Protein AF-A0A812S2N6-F1 (afdb_monomer_lite)

Sequence (773 aa):
MSAPWDLVIQNAKVFDGTGAAGKVADVAIRDGVIAAIGAQLPEQSAAATADAAGKWLIPGLLDIHTHEDLEVELDAGLPEMVRHGTTSAVVGNCSIGLAFGAQRTPEQDPIVDCFARVENIPKTVLAKAADKATWNNPRDYLAHLDELPLGANIAPFVPHSMLRIEVMGLEASITRDPTRVELDKMVGILDECLQAGYLGLSTDGLPLHFLANQPHVDKRIPTQYASFDEYKTLTDVVRKHDRVWQMTPATDNGALTVKLFMLSSGRLYKKPLKITALAALDSVNNRQNKARALLFANLLNTDLLQGNFRMQALSAPFRIYSEGAVSPLAEANPLLRRLIETELEDVEARRKILAEPEFVDAFRAMWSKGKSGFNLGHLRRKLRLEREFLTRDLNDMEIFRVPVAGWVGQTLQYAYDRYQLWCRQPDSIVEDEEQRVFDALGKNIRDDAEFFLMLLNHYDRDLYWHYVSANRNPEVVKQLLLHPKLLPGFNDSGAHVTNMAFFDGNLRALHIGLNDSEATFSHMLKRLTREPAEFFGLDVGRLDIGAKADLALLNPEALRNYKGEDSIRYIYRDVFDCHQLVNRSDGVVAGVYVAGEQIAPAFADVDMIFHAGDIHDLYVLDELEKIAPVTAARGNGEDGSGGRPVQPEDPRVKYAWLLEIEGLWVGLTHYVPVPERPPNFTMAHWVERFFPERKPDVIVSGDTHREAIATIDGIYCVNPGSPTYPHNYDTQYGTIGFLDLDEGKAEASIFQIVEEGIIPFDWDAIPPWKLRR

pLDDT: mean 88.9, std 10.07, range [44.25, 98.94]

Foldseek 3Di:
DPQQFAEKEAQAQEQFLPLDFTDGWIWTAHQQFTADIGNDDDPSNYPFYHYQHLWHKFFAFEFEFAACLQVCLLPLQLLQLVLQRHAYYEHLAALHHLLQAQLDDPVDGLQLFQFCLQLVAASLSSVLSSVSRPDGHNLVSVVVNVVGPHNHHYAYANRNLVLLCSQQNFVCLQPDEDDPVSLVVSLVRQLVNLVSHHQYYHHEQELLGFTQDPPGRVTHGSRNRYDPVSLLSRLLSCQVSLHEYEYEANPVCVVSRVVSLLQQFCVVVVTGHAYEYEDLLFFPLANVSVVVVVVSLVVCVDPVRVGNYAYAAFLDQQKWKAQQLRTSLLSSDPLSSCLVSDRLPPLVSNLVLLPDPVSLVVQVCVLCFLVDDDDPSVVSRVVSVDPRQDDSDQQQKAWCFAPQPVRHRHTLVVLVVVLVVCLVPVVPDDDPVSNVLSVVLDNPQDDSSNSSSSCCSPCVRRTMMMGRRHDPDNVVSLCQLLPPSYAHHPQHHPRNFRIDARSNRLLSQLLSQVVVHSSSSSSSLSRRAVPVCVSSVHQTRGNDNRGRPWMWMFNSVLSNVDDFVVQWDFAQDPSSNHTGTYGRSPRGTLFTDGSNHTSASPLQPPQEAEAFEAPLDCVSVVVVVVRYHYAYAHYACCCPHPNHDNNDDDPSYDQKDWDQDLNFTEIGHADAQPPADPDCRDNVVVCCVRVVPDRGQEYEYEHQLEFDFDQDPNHTYTYLRDQQQGRNDHGDGAKDKDWDHHNNDIDIFMWTQDSSHTDGDDPPDDDPVNVPD

Organism: Symbiodinium pilosum (NCBI:txid2952)

Radius of gyration: 28.77 Å; chains: 1; bounding box: 92×80×65 Å

Secondary structure (DSSP, 8-state):
---SEEEEEEEEEE--SSSPPPEEEEEEEETTEEEEEESS--GGGEEEEEE-TT-EEEEPEEESSB-HHHHHHH-TT-HHHHTTTEEEEEES-TT--STTTT--BTTB-HHHHHHHHHT---HHHHHHHHHH----SHHHHHHHHHHS--SSEEEEPEEHHHHHHHHH-HHHHHHSPPPHHHHHHHHHHHHHHHHHT--EEEE---TT-B--STT-TTSBPGGGG--HHHHHHHHHHHHHTT-EEEE---TT-HHHHHHHHHTTBHHHHSSPPEEEE---TTBSSBTHHHHHHHHHHHHHTSTTT-BEEEEEE-SS-EEEEEETTB-TTTTTSHHHHHHHSS-TT-HHHHHHHHH-HHHHHHHHHHHHTTTSSSSHHHHHHHTTB---SS---GGG-EEEE-S-GGGTTSBHHHHHHHHHHHHH-GGG---HHHHHHHHHH-S---SHHHHHHHHHHHHGGG-EEEEEEE---HHHHHHHHH-TTEEE----BTT-TTT---TTHHHHHHHHHHHH-HHHHHHHHHHHTHHHHHHHT-S-S---TTSB--EEEE-HHHHHH--TTTTEEEEEETTTTEEEEEE--TTTEEEEEETTEEE-TTSTT-S-EEE-S--SSTHHHHHHHTTS-EEEE--SSTTSGGGPPPPPP-TTEESEEEEEETTEEEEEES----S-BTTTB-HHHHHHHH--SS--SEEE--TT--EEEEEETTEEEEEE--SSSGGGS-SS--EEEEEEEETTEEEEEEEEEETTEEEE--SSS--HHHH--

Structure (mmCIF, N/CA/C/O backbone):
data_AF-A0A812S2N6-F1
#
_entry.id   AF-A0A812S2N6-F1
#
loop_
_atom_site.group_PDB
_atom_site.id
_atom_site.type_symbol
_atom_site.label_atom_id
_atom_site.label_alt_id
_atom_site.label_comp_id
_atom_site.label_asym_id
_atom_site.label_entity_id
_atom_site.label_seq_id
_atom_site.pdbx_PDB_ins_code
_atom_site.Cartn_x
_atom_site.Cartn_y
_atom_site.Cartn_z
_atom_site.occupancy
_atom_site.B_iso_or_equiv
_atom_site.auth_seq_id
_atom_site.auth_comp_id
_atom_site.auth_asym_id
_atom_site.auth_atom_id
_atom_site.pdbx_PDB_model_num
ATOM 1 N N . MET A 1 1 ? -37.735 -0.187 25.305 1.00 44.25 1 MET A N 1
ATOM 2 C CA . MET A 1 1 ? -36.638 0.783 25.510 1.00 44.25 1 MET A CA 1
ATOM 3 C C . MET A 1 1 ? -35.537 0.332 24.575 1.00 44.25 1 MET A C 1
ATOM 5 O O . MET A 1 1 ? -35.305 -0.869 24.552 1.00 44.25 1 MET A O 1
ATOM 9 N N . SER A 1 2 ? -34.972 1.213 23.749 1.00 52.69 2 SER A N 1
ATOM 10 C CA . SER A 1 2 ? -33.803 0.848 22.940 1.00 52.69 2 SER A CA 1
ATOM 11 C C . SER A 1 2 ? -32.658 0.458 23.876 1.00 52.69 2 SER A C 1
ATOM 13 O O . SER A 1 2 ? -32.549 1.021 24.972 1.00 52.69 2 SER A O 1
ATOM 15 N N . ALA A 1 3 ? -31.863 -0.537 23.487 1.00 62.44 3 ALA A N 1
ATOM 16 C CA . ALA A 1 3 ? -30.662 -0.880 24.232 1.00 62.44 3 ALA A CA 1
ATOM 17 C C . ALA A 1 3 ? -29.749 0.362 24.313 1.00 62.44 3 ALA A C 1
ATOM 19 O O . ALA A 1 3 ? -29.687 1.131 23.352 1.00 62.44 3 ALA A O 1
ATOM 20 N N . PRO A 1 4 ? -29.101 0.634 25.457 1.00 83.19 4 PRO A N 1
ATOM 21 C CA . PRO A 1 4 ? -28.222 1.790 25.597 1.00 83.19 4 PRO A CA 1
ATOM 22 C C . PRO A 1 4 ? -26.900 1.676 24.824 1.00 83.19 4 PRO A C 1
ATOM 24 O O . PRO A 1 4 ? -26.204 2.687 24.773 1.00 83.19 4 PRO A O 1
ATOM 27 N N . TRP A 1 5 ? -26.553 0.518 24.255 1.00 86.75 5 TRP A N 1
ATOM 28 C CA . TRP A 1 5 ? -25.385 0.292 23.394 1.00 86.75 5 TRP A CA 1
ATOM 29 C C . TRP A 1 5 ? -25.774 -0.478 22.130 1.00 86.75 5 TRP A C 1
ATOM 31 O O . TRP A 1 5 ? -26.714 -1.274 22.162 1.00 86.75 5 TRP A O 1
ATOM 41 N N . ASP A 1 6 ? -25.024 -0.275 21.050 1.00 79.50 6 ASP A N 1
ATOM 42 C CA . ASP A 1 6 ? -25.245 -0.951 19.767 1.00 79.50 6 ASP A CA 1
ATOM 43 C C . ASP A 1 6 ? -24.581 -2.332 19.769 1.00 79.50 6 ASP A C 1
ATOM 45 O O . ASP A 1 6 ? -25.234 -3.338 19.509 1.00 79.50 6 ASP A O 1
ATOM 49 N N . LEU A 1 7 ? -23.308 -2.390 20.168 1.00 83.00 7 LEU A N 1
ATOM 50 C CA . LEU A 1 7 ? -22.503 -3.611 20.222 1.00 83.00 7 LEU A CA 1
ATOM 51 C C . LEU A 1 7 ? -21.709 -3.670 21.528 1.00 83.00 7 LEU A C 1
ATOM 53 O O . LEU A 1 7 ? -21.161 -2.661 21.975 1.00 83.00 7 LEU A O 1
ATOM 57 N N . VAL A 1 8 ? -21.591 -4.856 22.120 1.00 85.94 8 VAL A N 1
ATOM 58 C CA . VAL A 1 8 ? -20.586 -5.147 23.152 1.00 85.94 8 VAL A CA 1
ATOM 59 C C . VAL A 1 8 ? -19.705 -6.303 22.693 1.00 85.94 8 VAL A C 1
ATOM 61 O O . VAL A 1 8 ? -20.187 -7.415 22.509 1.00 85.94 8 VAL A O 1
ATOM 64 N N . ILE A 1 9 ? -18.404 -6.047 22.557 1.00 87.50 9 ILE A N 1
ATOM 65 C CA . ILE A 1 9 ? -17.387 -7.075 22.303 1.00 87.50 9 ILE A CA 1
ATOM 66 C C . ILE A 1 9 ? -16.898 -7.584 23.656 1.00 87.50 9 ILE A C 1
ATOM 68 O O . ILE A 1 9 ? -16.315 -6.811 24.418 1.00 87.50 9 ILE A O 1
ATOM 72 N N . GLN A 1 10 ? -17.135 -8.855 23.962 1.00 89.25 10 GLN A N 1
ATOM 73 C CA . GLN A 1 10 ? -16.883 -9.454 25.271 1.00 89.25 10 GLN A CA 1
ATOM 74 C C . GLN A 1 10 ? -15.603 -10.290 25.304 1.00 89.25 10 GLN A C 1
ATOM 76 O O . GLN A 1 10 ? -15.174 -10.838 24.293 1.00 89.25 10 GLN A O 1
ATOM 81 N N . ASN A 1 11 ? -15.002 -10.430 26.487 1.00 90.25 11 ASN A N 1
ATOM 82 C CA . ASN A 1 11 ? -13.912 -11.377 26.779 1.00 90.25 11 ASN A CA 1
ATOM 83 C C . ASN A 1 11 ? -12.623 -11.225 25.940 1.00 90.25 11 ASN A C 1
ATOM 85 O O . ASN A 1 11 ? -11.733 -12.081 26.011 1.00 90.25 11 ASN A O 1
ATOM 89 N N . ALA A 1 12 ? -12.472 -10.137 25.185 1.00 92.44 12 ALA A N 1
ATOM 90 C CA . ALA A 1 12 ? -11.266 -9.874 24.414 1.00 92.44 12 ALA A CA 1
ATOM 91 C C . ALA A 1 12 ? -10.097 -9.509 25.333 1.00 92.44 12 ALA A C 1
ATOM 93 O O . ALA A 1 12 ? -10.263 -8.843 26.359 1.00 92.44 12 ALA A O 1
ATOM 94 N N . LYS A 1 13 ? -8.868 -9.844 24.925 1.00 97.88 13 LYS A N 1
ATOM 95 C CA . LYS A 1 13 ? -7.687 -9.164 25.471 1.00 97.88 13 LYS A CA 1
ATOM 96 C C . LYS A 1 13 ? -7.495 -7.846 24.724 1.00 97.88 13 LYS A C 1
ATOM 98 O O . LYS A 1 13 ? -7.042 -7.834 23.583 1.00 97.88 13 LYS A O 1
ATOM 103 N N . VAL A 1 14 ? -7.838 -6.743 25.375 1.00 98.38 14 VAL A N 1
ATOM 104 C CA . VAL A 1 14 ? -7.829 -5.396 24.805 1.00 98.38 14 VAL A CA 1
ATOM 105 C C . VAL A 1 14 ? -6.447 -4.765 24.940 1.00 98.38 14 VAL A C 1
ATOM 107 O O . VAL A 1 14 ? -5.896 -4.680 26.044 1.00 98.38 14 VAL A O 1
ATOM 110 N N . PHE A 1 15 ? -5.909 -4.283 23.824 1.00 98.38 15 PHE A N 1
ATOM 111 C CA . PHE A 1 15 ? -4.757 -3.389 23.773 1.00 98.38 15 PHE A CA 1
ATOM 112 C C . PHE A 1 15 ? -5.242 -2.035 23.266 1.00 98.38 15 PHE A C 1
ATOM 114 O O . PHE A 1 15 ? -5.838 -1.956 22.206 1.00 98.38 15 PHE A O 1
ATOM 121 N N . ASP A 1 16 ? -4.989 -0.957 23.999 1.00 95.25 16 ASP A N 1
ATOM 122 C CA . ASP A 1 16 ? -5.594 0.362 23.745 1.00 95.25 16 ASP A CA 1
ATOM 123 C C . ASP A 1 16 ? -4.768 1.286 22.825 1.00 95.25 16 ASP A C 1
ATOM 125 O O . ASP A 1 16 ? -5.127 2.446 22.611 1.00 95.25 16 ASP A O 1
ATOM 129 N N . GLY A 1 17 ? -3.637 0.799 22.305 1.00 94.38 17 GLY A N 1
ATOM 130 C CA . GLY A 1 17 ? -2.696 1.583 21.496 1.00 94.38 17 GLY A CA 1
ATOM 131 C C . GLY A 1 17 ? -1.749 2.485 22.306 1.00 94.38 17 GLY A C 1
ATOM 132 O O . GLY A 1 17 ? -0.930 3.196 21.727 1.00 94.38 17 GLY A O 1
ATOM 133 N N . THR A 1 18 ? -1.783 2.467 23.645 1.00 95.56 18 THR A N 1
ATOM 134 C CA . THR A 1 18 ? -0.885 3.293 24.489 1.00 95.56 18 THR A CA 1
ATOM 135 C C . THR A 1 18 ? 0.535 2.735 24.615 1.00 95.56 18 THR A C 1
ATOM 137 O O . THR A 1 18 ? 1.451 3.450 25.040 1.00 95.56 18 THR A O 1
ATOM 140 N N . GLY A 1 19 ? 0.728 1.466 24.248 1.00 94.75 19 GLY A N 1
ATOM 141 C CA . GLY A 1 19 ? 1.938 0.687 24.518 1.00 94.75 19 GLY A CA 1
ATOM 142 C C . GLY A 1 19 ? 1.906 -0.071 25.850 1.00 94.75 19 GLY A C 1
ATOM 143 O O . GLY A 1 19 ? 2.884 -0.738 26.184 1.00 94.75 19 GLY A O 1
ATOM 144 N N . ALA A 1 20 ? 0.811 0.013 26.612 1.00 96.06 20 ALA A N 1
ATOM 145 C CA . ALA A 1 20 ? 0.621 -0.764 27.832 1.00 96.06 20 ALA A CA 1
ATOM 146 C C . ALA A 1 20 ? 0.355 -2.256 27.546 1.00 96.06 20 ALA A C 1
ATOM 148 O O . ALA A 1 20 ? 0.017 -2.659 26.431 1.00 96.06 20 ALA A O 1
ATOM 149 N N . ALA A 1 21 ? 0.506 -3.091 28.578 1.00 96.50 21 ALA A N 1
ATOM 150 C CA . ALA A 1 21 ? 0.133 -4.501 28.506 1.00 96.50 21 ALA A CA 1
ATOM 151 C C . ALA A 1 21 ? -1.389 -4.651 28.344 1.00 96.50 21 ALA A C 1
ATOM 153 O O . ALA A 1 21 ? -2.154 -3.937 29.001 1.00 96.50 21 ALA A O 1
ATOM 154 N N . GLY A 1 22 ? -1.810 -5.594 27.499 1.00 96.38 22 GLY A N 1
ATOM 155 C CA . GLY A 1 22 ? -3.225 -5.837 27.235 1.00 96.38 22 GLY A CA 1
ATOM 156 C C . GLY A 1 22 ? -3.962 -6.410 28.448 1.00 96.38 22 GLY A C 1
ATOM 157 O O . GLY A 1 22 ? -3.376 -7.119 29.274 1.00 96.38 22 GLY A O 1
ATOM 158 N N . LYS A 1 23 ? -5.261 -6.124 28.553 1.00 96.94 23 LYS A N 1
ATOM 159 C CA . LYS A 1 23 ? -6.125 -6.561 29.664 1.00 96.94 23 LYS A CA 1
ATOM 160 C C . LYS A 1 23 ? -7.380 -7.222 29.123 1.00 96.94 23 LYS A C 1
ATOM 162 O O . LYS A 1 23 ? -7.918 -6.767 28.126 1.00 96.94 23 LYS A O 1
ATOM 167 N N . VAL A 1 24 ? -7.855 -8.268 29.795 1.00 97.62 24 VAL A N 1
ATOM 168 C CA . VAL A 1 24 ? -9.161 -8.847 29.463 1.00 97.62 24 VAL A CA 1
ATOM 169 C C . VAL A 1 24 ? -10.247 -7.857 29.874 1.00 97.62 24 VAL A C 1
ATOM 171 O O . VAL A 1 24 ? -10.273 -7.436 31.035 1.00 97.62 24 VAL A O 1
ATOM 174 N N . ALA A 1 25 ? -11.072 -7.449 28.917 1.00 96.81 25 ALA A N 1
ATOM 175 C CA . ALA A 1 25 ? -12.160 -6.506 29.119 1.00 96.81 25 ALA A CA 1
ATOM 176 C C . ALA A 1 25 ? -13.189 -6.620 27.989 1.00 96.81 25 ALA A C 1
ATOM 178 O O . ALA A 1 25 ? -12.861 -7.019 26.873 1.00 96.81 25 ALA A O 1
ATOM 179 N N . ASP A 1 26 ? -14.401 -6.183 28.295 1.00 96.06 26 ASP A N 1
ATOM 180 C CA . ASP A 1 26 ? -15.467 -5.941 27.342 1.00 96.06 26 ASP A CA 1
ATOM 181 C C . ASP A 1 26 ? -15.414 -4.483 26.872 1.00 96.06 26 ASP A C 1
ATOM 183 O O . ASP A 1 26 ? -15.082 -3.574 27.650 1.00 96.06 26 ASP A O 1
ATOM 187 N N . VAL A 1 27 ? -15.781 -4.253 25.614 1.00 95.75 27 VAL A N 1
ATOM 188 C CA . VAL A 1 27 ? -15.851 -2.927 24.990 1.00 95.75 27 VAL A CA 1
ATOM 189 C C . VAL A 1 27 ? -17.253 -2.710 24.435 1.00 95.75 27 VAL A C 1
ATOM 191 O O . VAL A 1 27 ? -17.687 -3.439 23.550 1.00 95.75 27 VAL A O 1
ATOM 194 N N . ALA A 1 28 ? -17.954 -1.702 24.952 1.00 95.00 28 ALA A N 1
ATOM 195 C CA . ALA A 1 28 ? -19.258 -1.281 24.454 1.00 95.00 28 ALA A CA 1
ATOM 196 C C . ALA A 1 28 ? -19.119 -0.143 23.446 1.00 95.00 28 ALA A C 1
ATOM 198 O O . ALA A 1 28 ? -18.383 0.819 23.686 1.00 95.00 28 ALA A O 1
ATOM 199 N N . ILE A 1 29 ? -19.895 -0.217 22.375 1.00 91.69 29 ILE A N 1
ATOM 200 C CA . ILE A 1 29 ? -19.962 0.759 21.294 1.00 91.69 29 ILE A CA 1
ATOM 201 C C . ILE A 1 29 ? -21.368 1.358 21.260 1.00 91.69 29 ILE A C 1
ATOM 203 O O . ILE A 1 29 ? -22.360 0.656 21.465 1.00 91.69 29 ILE A O 1
ATOM 207 N N . ARG A 1 30 ? -21.450 2.668 21.029 1.00 93.00 30 ARG A N 1
ATOM 208 C CA . ARG A 1 30 ? -22.705 3.379 20.778 1.00 93.00 30 ARG A CA 1
ATOM 209 C C . ARG A 1 30 ? -22.467 4.520 19.804 1.00 93.00 30 ARG A C 1
ATOM 211 O O . ARG A 1 30 ? -21.537 5.287 20.035 1.00 93.00 30 ARG A O 1
ATOM 218 N N . ASP A 1 31 ? -23.316 4.667 18.796 1.00 88.88 31 ASP A N 1
ATOM 219 C CA . ASP A 1 31 ? -23.262 5.736 17.792 1.00 88.88 31 ASP A CA 1
ATOM 220 C C . ASP A 1 31 ? -21.854 5.847 17.167 1.00 88.88 31 ASP A C 1
ATOM 222 O O . ASP A 1 31 ? -21.273 6.927 17.052 1.00 88.88 31 ASP A O 1
ATOM 226 N N . GLY A 1 32 ? -21.258 4.688 16.876 1.00 87.31 32 GLY A N 1
ATOM 227 C CA . GLY A 1 32 ? -19.920 4.546 16.306 1.00 87.31 32 GLY A CA 1
ATOM 228 C C . GLY A 1 32 ? -18.743 4.995 17.174 1.00 87.31 32 GLY A C 1
ATOM 229 O O . GLY A 1 32 ? -17.618 5.115 16.680 1.00 87.31 32 GLY A O 1
ATOM 230 N N . VAL A 1 33 ? -18.957 5.205 18.476 1.00 96.25 33 VAL A N 1
ATOM 231 C CA . VAL A 1 33 ? -17.897 5.524 19.443 1.00 96.25 33 VAL A CA 1
ATOM 232 C C . VAL A 1 33 ? -17.826 4.516 20.584 1.00 96.25 33 VAL A C 1
ATOM 234 O O . VAL A 1 33 ? -18.805 3.865 20.947 1.00 96.25 33 VAL A O 1
ATOM 237 N N . ILE A 1 34 ? -16.654 4.418 21.208 1.00 96.88 34 ILE A N 1
ATOM 238 C CA . ILE A 1 34 ? -16.429 3.584 22.390 1.00 96.88 34 ILE A CA 1
ATOM 239 C C . ILE A 1 34 ? -17.156 4.206 23.585 1.00 96.88 34 ILE A C 1
ATOM 241 O O . ILE A 1 34 ? -16.750 5.239 24.120 1.00 96.88 34 ILE A O 1
ATOM 245 N N . ALA A 1 35 ? -18.234 3.568 24.028 1.00 96.50 35 ALA A N 1
ATOM 246 C CA . ALA A 1 35 ? -19.100 4.059 25.093 1.00 96.50 35 ALA A CA 1
ATOM 247 C C . ALA A 1 35 ? -18.629 3.632 26.490 1.00 96.50 35 ALA A C 1
ATOM 249 O O . ALA A 1 35 ? -18.763 4.398 27.448 1.00 96.50 35 ALA A O 1
ATOM 250 N N . ALA A 1 36 ? -18.089 2.418 26.626 1.00 96.25 36 ALA A N 1
ATOM 251 C CA . ALA A 1 36 ? -17.578 1.901 27.893 1.00 96.25 36 ALA A CA 1
ATOM 252 C C . ALA A 1 36 ? -16.529 0.804 27.681 1.00 96.25 36 ALA A C 1
ATOM 254 O O . ALA A 1 36 ? -16.573 0.071 26.699 1.00 96.25 36 ALA A O 1
ATOM 255 N N . ILE A 1 37 ? -15.617 0.668 28.645 1.00 96.38 37 ILE A N 1
ATOM 256 C CA . ILE A 1 37 ? -14.673 -0.449 28.743 1.00 96.38 37 ILE A CA 1
ATOM 257 C C . ILE A 1 37 ? -14.709 -0.950 30.185 1.00 96.38 37 ILE A C 1
ATOM 259 O O . ILE A 1 37 ? -14.571 -0.154 31.120 1.00 96.38 37 ILE A O 1
ATOM 263 N N . GLY A 1 38 ? -14.900 -2.250 30.391 1.00 94.38 38 GLY A N 1
ATOM 264 C CA . GLY A 1 38 ? -15.028 -2.826 31.731 1.00 94.38 38 GLY A CA 1
ATOM 265 C C . GLY A 1 38 ? -14.771 -4.325 31.755 1.00 94.38 38 GLY A C 1
ATOM 266 O O . GLY A 1 38 ? -14.746 -4.962 30.721 1.00 94.38 38 GLY A O 1
ATOM 267 N N . ALA A 1 39 ? -14.558 -4.905 32.936 1.00 91.75 39 ALA A N 1
ATOM 268 C CA . ALA A 1 39 ? -14.258 -6.337 33.038 1.00 91.75 39 ALA A CA 1
ATOM 269 C C . ALA A 1 39 ? -15.460 -7.243 32.707 1.00 91.75 39 ALA A C 1
ATOM 271 O O . ALA A 1 39 ? -15.247 -8.374 32.293 1.00 91.75 39 ALA A O 1
ATOM 272 N N . GLN A 1 40 ? -16.681 -6.764 32.969 1.00 90.75 40 GLN A N 1
ATOM 273 C CA . GLN A 1 40 ? -17.951 -7.454 32.722 1.00 90.75 40 GLN A CA 1
ATOM 274 C C . GLN A 1 40 ? -19.035 -6.394 32.495 1.00 90.75 40 GLN A C 1
ATOM 276 O O . GLN A 1 40 ? -19.549 -5.813 33.459 1.00 90.75 40 GLN A O 1
ATOM 281 N N . LEU A 1 41 ? -19.334 -6.077 31.239 1.00 91.62 41 LEU A N 1
ATOM 282 C CA . LEU A 1 41 ? -20.404 -5.146 30.882 1.00 91.62 41 LEU A CA 1
ATOM 283 C C . LEU A 1 41 ? -21.746 -5.901 30.773 1.00 91.62 41 LEU A C 1
ATOM 285 O O . LEU A 1 41 ? -21.760 -7.059 30.364 1.00 91.62 41 LEU A O 1
ATOM 289 N N . PRO A 1 42 ? -22.891 -5.302 31.159 1.00 85.25 42 PRO A N 1
ATOM 290 C CA . PRO A 1 42 ? -24.165 -6.020 31.144 1.00 85.25 42 PRO A CA 1
ATOM 291 C C . PRO A 1 42 ? -24.668 -6.268 29.713 1.00 85.25 42 PRO A C 1
ATOM 293 O O . PRO A 1 42 ? -25.063 -5.323 29.036 1.00 85.25 42 PRO A O 1
ATOM 296 N N . GLU A 1 43 ? -24.742 -7.529 29.288 1.00 70.56 43 GLU A N 1
ATOM 297 C CA . GLU A 1 43 ? -25.213 -7.941 27.948 1.00 70.56 43 GLU A CA 1
ATOM 298 C C . GLU A 1 43 ? -26.593 -7.383 27.591 1.00 70.56 43 GLU A C 1
ATOM 300 O O . GLU A 1 43 ? -26.814 -6.913 26.482 1.00 70.56 43 GLU A O 1
ATOM 305 N N . GLN A 1 44 ? -27.519 -7.329 28.558 1.00 74.31 44 GLN A N 1
ATOM 306 C CA . GLN A 1 44 ? -28.882 -6.825 28.323 1.00 74.31 44 GLN A CA 1
ATOM 307 C C . GLN A 1 44 ? -28.930 -5.319 28.001 1.00 74.31 44 GLN A C 1
ATOM 309 O O . GLN A 1 44 ? -30.002 -4.773 27.739 1.00 74.31 44 GLN A O 1
ATOM 314 N N . SER A 1 45 ? -27.784 -4.637 28.085 1.00 79.69 45 SER A N 1
ATOM 315 C CA . SER A 1 45 ? -27.616 -3.226 27.745 1.00 79.69 45 SER A CA 1
ATOM 316 C C . SER A 1 45 ? -27.178 -3.012 26.288 1.00 79.69 45 SER A C 1
ATOM 318 O O . SER A 1 45 ? -27.052 -1.862 25.881 1.00 79.69 45 SER A O 1
ATOM 320 N N . ALA A 1 46 ? -26.962 -4.068 25.500 1.00 75.69 46 ALA A N 1
ATOM 321 C CA . ALA A 1 46 ? -26.530 -3.981 24.106 1.00 75.69 46 ALA A CA 1
ATOM 322 C C . ALA A 1 46 ? -27.598 -4.502 23.133 1.00 75.69 46 ALA A C 1
ATOM 324 O O . ALA A 1 46 ? -28.391 -5.373 23.491 1.00 75.69 46 ALA A O 1
ATOM 325 N N . ALA A 1 47 ? -27.639 -3.956 21.916 1.00 68.12 47 ALA A N 1
ATOM 326 C CA . ALA A 1 47 ? -28.473 -4.483 20.837 1.00 68.12 47 ALA A CA 1
ATOM 327 C C . ALA A 1 47 ? -27.876 -5.768 20.237 1.00 68.12 47 ALA A C 1
ATOM 329 O O . ALA A 1 47 ? -28.635 -6.662 19.868 1.00 68.12 47 ALA A O 1
ATOM 330 N N . ALA A 1 48 ? -26.543 -5.866 20.203 1.00 69.00 48 ALA A N 1
ATOM 331 C CA . ALA A 1 48 ? -25.783 -7.043 19.799 1.00 69.00 48 ALA A CA 1
ATOM 332 C C . ALA A 1 48 ? -24.601 -7.305 20.747 1.00 69.00 48 ALA A C 1
ATOM 334 O O . ALA A 1 48 ? -24.049 -6.385 21.365 1.00 69.00 48 ALA A O 1
ATOM 335 N N . THR A 1 49 ? -24.185 -8.565 20.838 1.00 73.12 49 THR A N 1
ATOM 336 C CA . THR A 1 49 ? -23.011 -8.999 21.605 1.00 73.12 49 THR A CA 1
ATOM 337 C C . THR A 1 49 ? -22.112 -9.866 20.739 1.00 73.12 49 THR A C 1
ATOM 339 O O . THR A 1 49 ? -22.611 -10.626 19.920 1.00 73.12 49 THR A O 1
ATOM 342 N N . ALA A 1 50 ? -20.798 -9.756 20.925 1.00 74.81 50 ALA A N 1
ATOM 343 C CA . ALA A 1 50 ? -19.823 -10.583 20.223 1.00 74.81 50 ALA A CA 1
ATOM 344 C C . ALA A 1 50 ? -18.812 -11.182 21.203 1.00 74.81 50 ALA A C 1
ATOM 346 O O . ALA A 1 50 ? -18.085 -10.432 21.864 1.00 74.81 50 ALA A O 1
ATOM 347 N N . ASP A 1 51 ? -18.728 -12.512 21.291 1.00 79.19 51 ASP A N 1
ATOM 348 C CA . ASP A 1 51 ? -17.707 -13.170 22.109 1.00 79.19 51 ASP A CA 1
ATOM 349 C C . ASP A 1 51 ? -16.348 -13.181 21.395 1.00 79.19 51 ASP A C 1
ATOM 351 O O . ASP A 1 51 ? -16.135 -13.820 20.365 1.00 79.19 51 ASP A O 1
ATOM 355 N N . ALA A 1 52 ? -15.384 -12.481 21.984 1.00 83.69 52 ALA A N 1
ATOM 356 C CA . ALA A 1 52 ? -14.013 -12.379 21.508 1.00 83.69 52 ALA A CA 1
ATOM 357 C C . ALA A 1 52 ? -13.024 -13.128 22.420 1.00 83.69 52 ALA A C 1
ATOM 359 O O . ALA A 1 52 ? -11.826 -12.812 22.455 1.00 83.69 52 ALA A O 1
ATOM 360 N N . ALA A 1 53 ? -13.495 -14.145 23.150 1.00 84.94 53 ALA A N 1
ATOM 361 C CA . ALA A 1 53 ? -12.646 -15.005 23.962 1.00 84.94 53 ALA A CA 1
ATOM 362 C C . ALA A 1 53 ? -11.451 -15.565 23.163 1.00 84.94 53 ALA A C 1
ATOM 364 O O . ALA A 1 53 ? -11.568 -16.090 22.056 1.00 84.94 53 ALA A O 1
ATOM 365 N N . GLY A 1 54 ? -10.249 -15.437 23.735 1.00 86.38 54 GLY A N 1
ATOM 366 C CA . GLY A 1 54 ? -9.003 -15.886 23.100 1.00 86.38 54 GLY A CA 1
ATOM 367 C C . GLY A 1 54 ? -8.507 -15.006 21.942 1.00 86.38 54 GLY A C 1
ATOM 368 O O . GLY A 1 54 ? -7.423 -15.263 21.414 1.00 86.38 54 GLY A O 1
ATOM 369 N N . LYS A 1 55 ? -9.241 -13.951 21.574 1.00 91.00 55 LYS A N 1
ATOM 370 C CA . LYS A 1 55 ? -8.852 -12.967 20.558 1.00 91.00 55 LYS A CA 1
ATOM 371 C C . LYS A 1 55 ? -8.315 -11.690 21.199 1.00 91.00 55 LYS A C 1
ATOM 373 O O . LYS A 1 55 ? -8.500 -11.424 22.392 1.00 91.00 55 LYS A O 1
ATOM 378 N N . TRP A 1 56 ? -7.586 -10.910 20.409 1.00 97.94 56 TRP A N 1
ATOM 379 C CA . TRP A 1 56 ? -7.022 -9.628 20.821 1.00 97.94 56 TRP A CA 1
ATOM 380 C C . TRP A 1 56 ? -7.759 -8.499 20.119 1.00 97.94 56 TRP A C 1
ATOM 382 O O . TRP A 1 56 ? -7.770 -8.453 18.894 1.00 97.94 56 TRP A O 1
ATOM 392 N N . LEU A 1 57 ? -8.351 -7.591 20.891 1.00 97.88 57 LEU A N 1
ATOM 393 C CA . LEU A 1 57 ? -8.996 -6.396 20.356 1.00 97.88 57 LEU A CA 1
ATOM 394 C C . LEU A 1 57 ? -8.000 -5.239 20.405 1.00 97.88 57 LEU A C 1
ATOM 396 O O . LEU A 1 57 ? -7.451 -4.929 21.467 1.00 97.88 57 LEU A O 1
ATOM 400 N N . ILE A 1 58 ? -7.748 -4.630 19.254 1.00 98.50 58 ILE A N 1
ATOM 401 C CA . ILE A 1 58 ? -6.783 -3.543 19.079 1.00 98.50 58 ILE A CA 1
ATOM 402 C C . ILE A 1 58 ? -7.465 -2.338 18.411 1.00 98.50 58 ILE A C 1
ATOM 404 O O . ILE A 1 58 ? -8.508 -2.526 17.776 1.00 98.50 58 ILE A O 1
ATOM 408 N N . PRO A 1 59 ? -6.907 -1.111 18.498 1.00 98.31 59 PRO A N 1
ATOM 409 C CA . PRO A 1 59 ? -7.337 -0.053 17.600 1.00 98.31 59 PRO A CA 1
ATOM 410 C C . PRO A 1 59 ? -7.033 -0.473 16.164 1.00 98.31 59 PRO A C 1
ATOM 412 O O . PRO A 1 59 ? -6.012 -1.122 15.915 1.00 98.31 59 PRO A O 1
ATOM 415 N N . GLY A 1 60 ? -7.901 -0.083 15.239 1.00 97.38 60 GLY A N 1
ATOM 416 C CA . GLY A 1 60 ? -7.699 -0.328 13.821 1.00 97.38 60 GLY A CA 1
ATOM 417 C C . GLY A 1 60 ? -6.366 0.244 13.333 1.00 97.38 60 GLY A C 1
ATOM 418 O O . GLY A 1 60 ? -5.892 1.281 13.818 1.00 97.38 60 GLY A O 1
ATOM 419 N N . LEU A 1 61 ? -5.714 -0.499 12.439 1.00 97.81 61 LEU A N 1
ATOM 420 C CA . LEU A 1 61 ? -4.364 -0.192 11.976 1.00 97.81 61 LEU A CA 1
ATOM 421 C C . LEU A 1 61 ? -4.406 0.964 10.972 1.00 97.81 61 LEU A C 1
ATOM 423 O O . LEU A 1 61 ? -5.348 1.080 10.187 1.00 97.81 61 LEU A O 1
ATOM 427 N N . LEU A 1 62 ? -3.383 1.818 11.015 1.00 97.06 62 LEU A N 1
ATOM 428 C CA . LEU A 1 62 ? -3.251 2.975 10.136 1.00 97.06 62 LEU A CA 1
ATOM 429 C C . LEU A 1 62 ? -2.146 2.716 9.113 1.00 97.06 62 LEU A C 1
ATOM 431 O O . LEU A 1 62 ? -0.974 2.603 9.482 1.00 97.06 62 LEU A O 1
ATOM 435 N N . ASP A 1 63 ? -2.508 2.675 7.835 1.00 96.25 63 ASP A N 1
ATOM 436 C CA . ASP A 1 63 ? -1.535 2.714 6.750 1.00 96.25 63 ASP A CA 1
ATOM 437 C C . ASP A 1 63 ? -1.237 4.170 6.373 1.00 96.25 63 ASP A C 1
ATOM 439 O O . ASP A 1 63 ? -2.111 4.926 5.951 1.00 96.25 63 ASP A O 1
ATOM 443 N N . ILE A 1 64 ? 0.010 4.590 6.583 1.00 95.94 64 ILE A N 1
ATOM 444 C CA . ILE A 1 64 ? 0.429 5.986 6.417 1.00 95.94 64 ILE A CA 1
ATOM 445 C C . ILE A 1 64 ? 1.002 6.292 5.031 1.00 95.94 64 ILE A C 1
ATOM 447 O O . ILE A 1 64 ? 1.464 7.416 4.815 1.00 95.94 64 ILE A O 1
ATOM 451 N N . HIS A 1 65 ? 1.044 5.308 4.128 1.00 95.06 65 HIS A N 1
ATOM 452 C CA . HIS A 1 65 ? 1.563 5.504 2.782 1.00 95.06 65 HIS A CA 1
ATOM 453 C C . HIS A 1 65 ? 0.945 4.529 1.780 1.00 95.06 65 HIS A C 1
ATOM 455 O O . HIS A 1 65 ? 1.385 3.385 1.669 1.00 95.06 65 HIS A O 1
ATOM 461 N N . THR A 1 66 ? -0.059 5.014 1.057 1.00 94.50 66 THR A N 1
ATOM 462 C CA . THR A 1 66 ? -0.852 4.241 0.096 1.00 94.50 66 THR A CA 1
ATOM 463 C C . THR A 1 66 ? -1.180 5.062 -1.155 1.00 94.50 66 THR A C 1
ATOM 465 O O . THR A 1 66 ? -1.087 6.296 -1.130 1.00 94.50 66 THR A O 1
ATOM 468 N N . HIS A 1 67 ? -1.621 4.389 -2.214 1.00 94.19 67 HIS A N 1
ATOM 469 C CA . HIS A 1 67 ? -2.200 5.000 -3.421 1.00 94.19 67 HIS A CA 1
ATOM 470 C C . HIS A 1 67 ? -3.640 4.526 -3.656 1.00 94.19 67 HIS A C 1
ATOM 472 O O . HIS A 1 67 ? -4.128 4.407 -4.778 1.00 94.19 67 HIS A O 1
ATOM 478 N N . GLU A 1 68 ? -4.339 4.291 -2.551 1.00 93.94 68 GLU A N 1
ATOM 479 C CA . GLU A 1 68 ? -5.705 3.761 -2.503 1.00 93.94 68 GLU A CA 1
ATOM 480 C C . GLU A 1 68 ? -6.733 4.822 -2.911 1.00 93.94 68 GLU A C 1
ATOM 482 O O . GLU A 1 68 ? -7.901 4.509 -3.095 1.00 93.94 68 GLU A O 1
ATOM 487 N N . ASP A 1 69 ? -6.291 6.068 -3.139 1.00 94.50 69 ASP A N 1
ATOM 488 C CA . ASP A 1 69 ? -7.086 7.089 -3.825 1.00 94.50 69 ASP A CA 1
ATOM 489 C C . ASP A 1 69 ? -7.503 6.682 -5.247 1.00 94.50 69 ASP A C 1
ATOM 491 O O . ASP A 1 69 ? -8.457 7.248 -5.762 1.00 94.50 69 ASP A O 1
ATOM 495 N N . LEU A 1 70 ? -6.842 5.699 -5.869 1.00 94.88 70 LEU A N 1
ATOM 496 C CA . LEU A 1 70 ? -7.282 5.125 -7.142 1.00 94.88 70 LEU A CA 1
ATOM 497 C C . LEU A 1 70 ? -8.259 3.959 -6.954 1.00 94.88 70 LEU A C 1
ATOM 499 O O . LEU A 1 70 ? -9.315 3.940 -7.586 1.00 94.88 70 LEU A O 1
ATOM 503 N N . GLU A 1 71 ? -7.904 2.977 -6.117 1.00 92.81 71 GLU A N 1
ATOM 504 C CA . GLU A 1 71 ? -8.723 1.776 -5.914 1.00 92.81 71 GLU A CA 1
ATOM 505 C C . GLU A 1 71 ? -10.067 2.121 -5.279 1.00 92.81 71 GLU A C 1
ATOM 507 O O . GLU A 1 71 ? -11.070 1.586 -5.732 1.00 92.81 71 GLU A O 1
ATOM 512 N N . VAL A 1 72 ? -10.131 3.081 -4.349 1.00 91.56 72 VAL A N 1
ATOM 513 C CA . VAL A 1 72 ? -11.385 3.490 -3.687 1.00 91.56 72 VAL A CA 1
ATOM 514 C C . VAL A 1 72 ? -12.459 3.953 -4.674 1.00 91.56 72 VAL A C 1
ATOM 516 O O . VAL A 1 72 ? -13.651 3.773 -4.435 1.00 91.56 72 VAL A O 1
ATOM 519 N N . GLU A 1 73 ? -12.050 4.512 -5.816 1.00 93.38 73 GLU A N 1
ATOM 520 C CA . GLU A 1 73 ? -12.978 4.911 -6.870 1.00 93.38 73 GLU A CA 1
ATOM 521 C C . GLU A 1 73 ? -13.544 3.696 -7.602 1.00 93.38 73 GLU A C 1
ATOM 523 O O . GLU A 1 73 ? -14.694 3.695 -8.041 1.00 93.38 73 GLU A O 1
ATOM 528 N N . LEU A 1 74 ? -12.746 2.644 -7.763 1.00 89.31 74 LEU A N 1
ATOM 529 C CA . LEU A 1 74 ? -13.118 1.428 -8.477 1.00 89.31 74 LEU A CA 1
ATOM 530 C C . LEU A 1 74 ? -13.873 0.442 -7.576 1.00 89.31 74 LEU A C 1
ATOM 532 O O . LEU A 1 74 ? -14.900 -0.079 -8.011 1.00 89.31 74 LEU A O 1
ATOM 536 N N . ASP A 1 75 ? -13.406 0.276 -6.342 1.00 85.12 75 ASP A N 1
ATOM 537 C CA . ASP A 1 75 ? -13.896 -0.608 -5.290 1.00 85.12 75 ASP A CA 1
ATOM 538 C C . ASP A 1 75 ? -13.748 0.091 -3.920 1.00 85.12 75 ASP A C 1
ATOM 540 O O . ASP A 1 75 ? -12.706 0.042 -3.264 1.00 85.12 75 ASP A O 1
ATOM 544 N N . ALA A 1 76 ? -14.814 0.766 -3.477 1.00 86.12 76 ALA A N 1
ATOM 545 C CA . ALA A 1 76 ? -14.817 1.546 -2.234 1.00 86.12 76 ALA A CA 1
ATOM 546 C C . ALA A 1 76 ? -14.615 0.690 -0.966 1.00 86.12 76 ALA A C 1
ATOM 548 O O . ALA A 1 76 ? -14.324 1.233 0.105 1.00 86.12 76 ALA A O 1
ATOM 549 N N . GLY A 1 77 ? -14.755 -0.637 -1.076 1.00 81.12 77 GLY A N 1
ATOM 550 C CA . GLY A 1 77 ? -14.555 -1.570 0.028 1.00 81.12 77 GLY A CA 1
ATOM 551 C C . GLY A 1 77 ? -13.088 -1.755 0.419 1.00 81.12 77 GLY A C 1
ATOM 552 O O . GLY A 1 77 ? -12.825 -2.135 1.560 1.00 81.12 77 GLY A O 1
ATOM 553 N N . LEU A 1 78 ? -12.140 -1.468 -0.486 1.00 86.19 78 LEU A N 1
ATOM 554 C CA . LEU A 1 78 ? -10.696 -1.678 -0.289 1.00 86.19 78 LEU A CA 1
ATOM 555 C C . LEU A 1 78 ? -10.378 -3.055 0.341 1.00 86.19 78 LEU A C 1
ATOM 557 O O . LEU A 1 78 ? -9.726 -3.127 1.395 1.00 86.19 78 LEU A O 1
ATOM 561 N N . PRO A 1 79 ? -10.867 -4.162 -0.253 1.00 81.56 79 PRO A N 1
ATOM 562 C CA . PRO A 1 79 ? -10.937 -5.466 0.409 1.00 81.56 79 PRO A CA 1
ATOM 563 C C . PRO A 1 79 ? -9.564 -5.990 0.846 1.00 81.56 79 PRO A C 1
ATOM 565 O O . PRO A 1 79 ? -9.426 -6.517 1.953 1.00 81.56 79 PRO A O 1
ATOM 568 N N . GLU A 1 80 ? -8.530 -5.781 0.028 1.00 86.31 80 GLU A N 1
ATOM 569 C CA . GLU A 1 80 ? -7.164 -6.227 0.321 1.00 86.31 80 GLU A CA 1
ATOM 570 C C . GLU A 1 80 ? -6.556 -5.488 1.519 1.00 86.31 80 GLU A C 1
ATOM 572 O O . GLU A 1 80 ? -5.923 -6.095 2.382 1.00 86.31 80 GLU A O 1
ATOM 577 N N . MET A 1 81 ? -6.812 -4.186 1.651 1.00 89.44 81 MET A N 1
ATOM 578 C CA . MET A 1 81 ? -6.376 -3.417 2.815 1.00 89.44 81 MET A CA 1
ATOM 579 C C . MET A 1 81 ? -7.133 -3.837 4.082 1.00 89.44 81 MET A C 1
ATOM 581 O O . MET A 1 81 ? -6.519 -4.101 5.126 1.00 89.44 81 MET A O 1
ATOM 585 N N . VAL A 1 82 ? -8.467 -3.874 4.006 1.00 88.31 82 VAL A N 1
ATOM 586 C CA . VAL A 1 82 ? -9.341 -4.137 5.158 1.00 88.31 82 VAL A CA 1
ATOM 587 C C . VAL A 1 82 ? -9.093 -5.538 5.710 1.00 88.31 82 VAL A C 1
ATOM 589 O O . VAL A 1 82 ? -8.985 -5.702 6.926 1.00 88.31 82 VAL A O 1
ATOM 592 N N . ARG A 1 83 ? -8.874 -6.540 4.849 1.00 88.25 83 ARG A N 1
ATOM 593 C CA . ARG A 1 83 ? -8.528 -7.924 5.233 1.00 88.25 83 ARG A CA 1
ATOM 594 C C . ARG A 1 83 ? -7.378 -8.010 6.240 1.00 88.25 83 ARG A C 1
ATOM 596 O O . ARG A 1 83 ? -7.340 -8.935 7.054 1.00 88.25 83 ARG A O 1
ATOM 603 N N . HIS A 1 84 ? -6.459 -7.045 6.232 1.00 91.81 84 HIS A N 1
ATOM 604 C CA . HIS A 1 84 ? -5.295 -7.014 7.115 1.00 91.81 84 HIS A CA 1
ATOM 605 C C . HIS A 1 84 ? -5.493 -6.227 8.422 1.00 91.81 84 HIS A C 1
ATOM 607 O O . HIS A 1 84 ? -4.533 -6.016 9.167 1.00 91.81 84 HIS A O 1
ATOM 613 N N . GLY A 1 85 ? -6.727 -5.837 8.754 1.00 92.94 85 GLY A N 1
ATOM 614 C CA . GLY A 1 85 ? -7.043 -5.119 9.995 1.00 92.94 85 GLY A CA 1
ATOM 615 C C . GLY A 1 85 ? -6.751 -3.618 9.935 1.00 92.94 85 GLY A C 1
ATOM 616 O O . GLY A 1 85 ? -6.739 -2.950 10.974 1.00 92.94 85 GLY A O 1
ATOM 617 N N . THR A 1 86 ? -6.488 -3.096 8.738 1.00 95.31 86 THR A N 1
ATOM 618 C CA . THR A 1 86 ? -6.331 -1.665 8.482 1.00 95.31 86 THR A CA 1
ATOM 619 C C . THR A 1 86 ? -7.711 -1.025 8.370 1.00 95.31 86 THR A C 1
ATOM 621 O O . THR A 1 86 ? -8.565 -1.506 7.635 1.00 95.31 86 THR A O 1
ATOM 624 N N . THR A 1 87 ? -7.934 0.055 9.117 1.00 96.25 87 THR A N 1
ATOM 625 C CA . THR A 1 87 ? -9.207 0.804 9.135 1.00 96.25 87 THR A CA 1
ATOM 626 C C . THR A 1 87 ? -9.035 2.242 8.662 1.00 96.25 87 THR A C 1
ATOM 628 O O . THR A 1 87 ? -9.982 3.030 8.682 1.00 96.25 87 THR A O 1
ATOM 631 N N . SER A 1 88 ? -7.809 2.653 8.339 1.00 97.06 88 SER A N 1
ATOM 632 C CA . SER A 1 88 ? -7.488 4.018 7.936 1.00 97.06 88 SER A CA 1
ATOM 633 C C . SER A 1 88 ? -6.303 4.036 6.980 1.00 97.06 88 SER A C 1
ATOM 635 O O . SER A 1 88 ? -5.274 3.420 7.266 1.00 97.06 88 SER A O 1
ATOM 637 N N . ALA A 1 89 ? -6.430 4.804 5.903 1.00 96.69 89 ALA A N 1
ATOM 638 C CA . ALA A 1 89 ? -5.414 4.966 4.877 1.00 96.69 89 ALA A CA 1
ATOM 639 C C . ALA A 1 89 ? -5.098 6.440 4.628 1.00 96.69 89 ALA A C 1
ATOM 641 O O . ALA A 1 89 ? -5.981 7.284 4.454 1.00 96.69 89 ALA A O 1
ATOM 642 N N . VAL A 1 90 ? -3.806 6.746 4.588 1.00 98.00 90 VAL A N 1
ATOM 643 C CA . VAL A 1 90 ? -3.293 8.029 4.119 1.00 98.00 90 VAL A CA 1
ATOM 644 C C . VAL A 1 90 ? -2.999 7.916 2.630 1.00 98.00 90 VAL A C 1
ATOM 646 O O . VAL A 1 90 ? -2.173 7.092 2.231 1.00 98.00 90 VAL A O 1
ATOM 649 N N . VAL A 1 91 ? -3.639 8.768 1.831 1.00 97.62 91 VAL A N 1
ATOM 650 C CA . VAL A 1 91 ? -3.608 8.738 0.356 1.00 97.62 91 VAL A CA 1
ATOM 651 C C . VAL A 1 91 ? -3.068 10.050 -0.229 1.00 97.62 91 VAL A C 1
ATOM 653 O O . VAL A 1 91 ? -2.802 11.011 0.505 1.00 97.62 91 VAL A O 1
ATOM 656 N N . GLY A 1 92 ? -2.911 10.129 -1.554 1.00 96.25 92 GLY A N 1
ATOM 657 C CA . GLY A 1 92 ? -2.358 11.317 -2.216 1.00 96.25 92 GLY A CA 1
ATOM 658 C C . GLY A 1 92 ? -0.854 11.474 -1.970 1.00 96.25 92 GLY A C 1
ATOM 659 O O . GLY A 1 92 ? -0.343 12.583 -1.778 1.00 96.25 92 GLY A O 1
ATOM 660 N N . ASN A 1 93 ? -0.152 10.347 -1.877 1.00 95.44 93 ASN A N 1
ATOM 661 C CA . ASN A 1 93 ? 1.275 10.263 -1.601 1.00 95.44 93 ASN A CA 1
ATOM 662 C C . ASN A 1 93 ? 2.123 10.513 -2.861 1.00 95.44 93 ASN A C 1
ATOM 664 O O . ASN A 1 93 ? 1.598 10.832 -3.917 1.00 95.44 93 ASN A O 1
ATOM 668 N N . CYS A 1 94 ? 3.455 10.504 -2.742 1.00 94.00 94 CYS A N 1
ATOM 669 C CA . CYS A 1 94 ? 4.369 10.657 -3.892 1.00 94.00 94 CYS A CA 1
ATOM 670 C C . CYS A 1 94 ? 4.079 11.845 -4.844 1.00 94.00 94 CYS A C 1
ATOM 672 O O . CYS A 1 94 ? 4.467 11.830 -6.009 1.00 94.00 94 CYS A O 1
ATOM 674 N N . SER A 1 95 ? 3.462 12.926 -4.338 1.00 97.31 95 SER A N 1
ATOM 675 C CA . SER A 1 95 ? 3.023 14.119 -5.090 1.00 97.31 95 SER A CA 1
ATOM 676 C C . SER A 1 95 ? 1.872 13.929 -6.078 1.00 97.31 95 SER A C 1
ATOM 678 O O . SER A 1 95 ? 1.553 14.884 -6.793 1.00 97.31 95 SER A O 1
ATOM 680 N N . ILE A 1 96 ? 1.264 12.748 -6.118 1.00 97.31 96 ILE A N 1
ATOM 681 C CA . ILE A 1 96 ? 0.212 12.356 -7.058 1.00 97.31 96 ILE A CA 1
ATOM 682 C C . ILE A 1 96 ? -1.035 11.926 -6.279 1.00 97.31 96 ILE A C 1
ATOM 684 O O . ILE A 1 96 ? -0.946 11.554 -5.115 1.00 97.31 96 ILE A O 1
ATOM 688 N N . GLY A 1 97 ? -2.212 12.088 -6.873 1.00 96.81 97 GLY A N 1
ATOM 689 C CA . GLY A 1 97 ? -3.481 11.800 -6.207 1.00 96.81 97 GLY A CA 1
ATOM 690 C C . GLY A 1 97 ? -4.655 12.463 -6.905 1.00 96.81 97 GLY A C 1
ATOM 691 O O . GLY A 1 97 ? -4.455 13.350 -7.733 1.00 96.81 97 GLY A O 1
ATOM 692 N N . LEU A 1 98 ? -5.879 12.095 -6.537 1.00 97.31 98 LEU A N 1
ATOM 693 C CA . LEU A 1 98 ? -7.075 12.574 -7.235 1.00 97.31 98 LEU A CA 1
ATOM 694 C C . LEU A 1 98 ? -7.672 13.887 -6.702 1.00 97.31 98 LEU A C 1
ATOM 696 O O . LEU A 1 98 ? -8.739 14.290 -7.143 1.00 97.31 98 LEU A O 1
ATOM 700 N N . ALA A 1 99 ? -7.001 14.621 -5.807 1.00 97.62 99 ALA A N 1
ATOM 701 C CA . ALA A 1 99 ? -7.560 15.835 -5.184 1.00 97.62 99 ALA A CA 1
ATOM 702 C C . ALA A 1 99 ? -8.077 16.903 -6.178 1.00 97.62 99 ALA A C 1
ATOM 704 O O . ALA A 1 99 ? -8.921 17.719 -5.825 1.00 97.62 99 ALA A O 1
ATOM 705 N N . PHE A 1 100 ? -7.595 16.914 -7.421 1.00 97.75 100 PHE A N 1
ATOM 706 C CA . PHE A 1 100 ? -7.982 17.884 -8.454 1.00 97.75 100 PHE A CA 1
ATOM 707 C C . PHE A 1 100 ? -8.835 17.274 -9.581 1.00 97.75 100 PHE A C 1
ATOM 709 O O . PHE A 1 100 ? -9.003 17.894 -10.629 1.00 97.75 100 PHE A O 1
ATOM 716 N N . GLY A 1 101 ? -9.373 16.070 -9.373 1.00 97.38 101 GLY A N 1
ATOM 717 C CA . GLY A 1 101 ? -10.089 15.306 -10.392 1.00 97.38 101 GLY A CA 1
ATOM 718 C C . GLY A 1 101 ? -9.143 14.753 -11.457 1.00 97.38 101 GLY A C 1
ATOM 719 O O . GLY A 1 101 ? -7.931 14.684 -11.254 1.00 97.38 101 GLY A O 1
ATOM 720 N N . ALA A 1 102 ? -9.689 14.384 -12.616 1.00 96.44 102 ALA A N 1
ATOM 721 C CA . ALA A 1 102 ? -8.896 13.800 -13.702 1.00 96.44 102 ALA A CA 1
ATOM 722 C C . ALA A 1 102 ? -7.938 14.792 -14.397 1.00 96.44 102 ALA A C 1
ATOM 724 O O . ALA A 1 102 ? -6.976 14.372 -15.033 1.00 96.44 102 ALA A O 1
ATOM 725 N N . GLN A 1 103 ? -8.219 16.102 -14.336 1.00 95.88 103 GLN A N 1
ATOM 726 C CA . GLN A 1 103 ? -7.449 17.177 -14.997 1.00 95.88 103 GLN A CA 1
ATOM 727 C C . GLN A 1 103 ? -7.198 16.973 -16.513 1.00 95.88 103 GLN A C 1
ATOM 729 O O . GLN A 1 103 ? -6.255 17.527 -17.085 1.00 95.88 103 GLN A O 1
ATOM 734 N N . ARG A 1 104 ? -8.048 16.184 -17.182 1.00 95.00 104 ARG A N 1
ATOM 735 C CA . ARG A 1 104 ? -7.899 15.815 -18.596 1.00 95.00 104 ARG A CA 1
ATOM 736 C C . ARG A 1 104 ? -8.100 16.994 -19.542 1.00 95.00 104 ARG A C 1
ATOM 738 O O . ARG A 1 104 ? -9.015 17.803 -19.383 1.00 95.00 104 ARG A O 1
ATOM 745 N N . THR A 1 105 ? -7.294 17.021 -20.599 1.00 90.75 105 THR A N 1
ATOM 746 C CA . THR A 1 105 ? -7.536 17.830 -21.803 1.00 90.75 105 THR A CA 1
ATOM 747 C C . THR A 1 105 ? -7.514 16.910 -23.027 1.00 90.75 105 THR A C 1
ATOM 749 O O . THR A 1 105 ? -7.167 15.737 -22.896 1.00 90.75 105 THR A O 1
ATOM 752 N N . PRO A 1 106 ? -7.874 17.384 -24.234 1.00 87.75 106 PRO A N 1
ATOM 753 C CA . PRO A 1 106 ? -7.770 16.558 -25.439 1.00 87.75 106 PRO A CA 1
ATOM 754 C C . PRO A 1 106 ? -6.353 16.029 -25.731 1.00 87.75 106 PRO A C 1
ATOM 756 O O . PRO A 1 106 ? -6.207 15.079 -26.495 1.00 87.75 106 PRO A O 1
ATOM 759 N N . GLU A 1 107 ? -5.320 16.647 -25.156 1.00 85.69 107 GLU A N 1
ATOM 760 C CA . GLU A 1 107 ? -3.910 16.340 -25.400 1.00 85.69 107 GLU A CA 1
ATOM 761 C C . GLU A 1 107 ? -3.229 15.554 -24.270 1.00 85.69 107 GLU A C 1
ATOM 763 O O . GLU A 1 107 ? -2.151 15.012 -24.506 1.00 85.69 107 GLU A O 1
ATOM 768 N N . GLN A 1 108 ? -3.802 15.508 -23.061 1.00 88.56 108 GLN A N 1
ATOM 769 C CA . GLN A 1 108 ? -3.134 14.940 -21.881 1.00 88.56 108 GLN A CA 1
ATOM 770 C C . GLN A 1 108 ? -4.116 14.312 -20.885 1.00 88.56 108 GLN A C 1
ATOM 772 O O . GLN A 1 108 ? -5.253 14.772 -20.731 1.00 88.56 108 GLN A O 1
ATOM 777 N N . ASP A 1 109 ? -3.631 13.314 -20.149 1.00 95.44 109 ASP A N 1
ATOM 778 C CA . ASP A 1 109 ? -4.360 12.632 -19.081 1.00 95.44 109 ASP A CA 1
ATOM 779 C C . ASP A 1 109 ? -3.461 12.571 -17.839 1.00 95.44 109 ASP A C 1
ATOM 781 O O . ASP A 1 109 ? -2.737 11.593 -17.658 1.00 95.44 109 ASP A O 1
ATOM 785 N N . PRO A 1 110 ? -3.464 13.615 -16.986 1.00 96.25 110 PRO A N 1
ATOM 786 C CA . PRO A 1 110 ? -2.497 13.753 -15.901 1.00 96.25 110 PRO A CA 1
ATOM 787 C C . PRO A 1 110 ? -2.457 12.593 -14.903 1.00 96.25 110 PRO A C 1
ATOM 789 O O . PRO A 1 110 ? -1.390 12.312 -14.350 1.00 96.25 110 PRO A O 1
ATOM 792 N N . ILE A 1 111 ? -3.586 11.907 -14.689 1.00 96.62 111 ILE A N 1
ATOM 793 C CA . ILE A 1 111 ? -3.634 10.707 -13.849 1.00 96.62 111 ILE A CA 1
ATOM 794 C C . ILE A 1 111 ? -2.824 9.593 -14.507 1.00 96.62 111 ILE A C 1
ATOM 796 O O . ILE A 1 111 ? -1.886 9.078 -13.901 1.00 96.62 111 ILE A O 1
ATOM 800 N N . VAL A 1 112 ? -3.099 9.281 -15.774 1.00 95.81 112 VAL A N 1
ATOM 801 C CA . VAL A 1 112 ? -2.335 8.272 -16.524 1.00 95.81 112 VAL A CA 1
ATOM 802 C C . VAL A 1 112 ? -0.866 8.686 -16.674 1.00 95.81 112 VAL A C 1
ATOM 804 O O . VAL A 1 112 ? 0.033 7.876 -16.449 1.00 95.81 112 VAL A O 1
ATOM 807 N N . ASP A 1 113 ? -0.616 9.952 -17.010 1.00 94.81 113 ASP A N 1
ATOM 808 C CA . ASP A 1 113 ? 0.712 10.519 -17.241 1.00 94.81 113 ASP A CA 1
ATOM 809 C C . ASP A 1 113 ? 1.615 10.382 -16.017 1.00 94.81 113 ASP A C 1
ATOM 811 O O . ASP A 1 113 ? 2.786 10.029 -16.167 1.00 94.81 113 ASP A O 1
ATOM 815 N N . CYS A 1 114 ? 1.092 10.665 -14.821 1.00 95.50 114 CYS A N 1
ATOM 816 C CA . CYS A 1 114 ? 1.887 10.669 -13.599 1.00 95.50 114 CYS A CA 1
ATOM 817 C C . CYS A 1 114 ? 1.918 9.311 -12.893 1.00 95.50 114 CYS A C 1
ATOM 819 O O . CYS A 1 114 ? 2.961 8.969 -12.353 1.00 95.50 114 CYS A O 1
ATOM 821 N N . PHE A 1 115 ? 0.831 8.533 -12.874 1.00 94.44 115 PHE A N 1
ATOM 822 C CA . PHE A 1 115 ? 0.797 7.285 -12.101 1.00 94.44 115 PHE A CA 1
ATOM 823 C C . PHE A 1 115 ? 1.437 6.098 -12.825 1.00 94.44 115 PHE A C 1
ATOM 825 O O . PHE A 1 115 ? 2.116 5.302 -12.181 1.00 94.44 115 PHE A O 1
ATOM 832 N N . ALA A 1 116 ? 1.270 5.965 -14.147 1.00 92.38 116 ALA A N 1
ATOM 833 C CA . ALA A 1 116 ? 1.521 4.683 -14.816 1.00 92.38 116 ALA A CA 1
ATOM 834 C C . ALA A 1 116 ? 2.967 4.184 -14.719 1.00 92.38 116 ALA A C 1
ATOM 836 O O . ALA A 1 116 ? 3.184 2.984 -14.735 1.00 92.38 116 ALA A O 1
ATOM 837 N N . ARG A 1 117 ? 3.960 5.074 -14.602 1.00 90.62 117 ARG A N 1
ATOM 838 C CA . ARG A 1 117 ? 5.375 4.688 -14.416 1.00 90.62 117 ARG A CA 1
ATOM 839 C C . ARG A 1 117 ? 5.893 4.901 -13.002 1.00 90.62 117 ARG A C 1
ATOM 841 O O . ARG A 1 117 ? 6.882 4.279 -12.631 1.00 90.62 117 ARG A O 1
ATOM 848 N N . VAL A 1 118 ? 5.254 5.780 -12.233 1.00 89.81 118 VAL A N 1
ATOM 849 C CA . VAL A 1 118 ? 5.603 6.002 -10.826 1.00 89.81 118 VAL A CA 1
ATOM 850 C C . VAL A 1 118 ? 5.171 4.793 -10.009 1.00 89.81 118 VAL A C 1
ATOM 852 O O . VAL A 1 118 ? 6.013 4.141 -9.404 1.00 89.81 118 VAL A O 1
ATOM 855 N N . GLU A 1 119 ? 3.896 4.429 -10.128 1.00 88.44 119 GLU A N 1
ATOM 856 C CA . GLU A 1 119 ? 3.296 3.302 -9.414 1.00 88.44 119 GLU A CA 1
ATOM 857 C C . GLU A 1 119 ? 3.250 2.020 -10.261 1.00 88.44 119 GLU A C 1
ATOM 859 O O . GLU A 1 119 ? 2.882 0.950 -9.790 1.00 88.44 119 GLU A O 1
ATOM 864 N N . ASN A 1 120 ? 3.695 2.079 -11.519 1.00 86.75 120 ASN A N 1
ATOM 865 C CA . ASN A 1 120 ? 3.698 0.936 -12.439 1.00 86.75 120 ASN A CA 1
ATOM 866 C C . ASN A 1 120 ? 2.310 0.274 -12.602 1.00 86.75 120 ASN A C 1
ATOM 868 O O . ASN A 1 120 ? 2.201 -0.943 -12.740 1.00 86.75 120 ASN A O 1
ATOM 872 N N . ILE A 1 121 ? 1.249 1.088 -12.561 1.00 88.88 121 ILE A N 1
ATOM 873 C CA . ILE A 1 121 ? -0.142 0.660 -12.752 1.00 88.88 121 ILE A CA 1
ATOM 874 C C . ILE A 1 121 ? -0.459 0.643 -14.253 1.00 88.88 121 ILE A C 1
ATOM 876 O O . ILE A 1 121 ? -0.147 1.619 -14.947 1.00 88.88 121 ILE A O 1
ATOM 880 N N . PRO A 1 122 ? -1.131 -0.403 -14.774 1.00 89.06 122 PRO A N 1
ATOM 881 C CA . PRO A 1 122 ? -1.589 -0.417 -16.158 1.00 89.06 122 PRO A CA 1
ATOM 882 C C . PRO A 1 122 ? -2.417 0.827 -16.505 1.00 89.06 122 PRO A C 1
ATOM 884 O O . PRO A 1 122 ? -3.338 1.210 -15.778 1.00 89.06 122 PRO A O 1
ATOM 887 N N . LYS A 1 123 ? -2.135 1.439 -17.663 1.00 92.12 123 LYS A N 1
ATOM 888 C CA . LYS A 1 123 ? -2.840 2.650 -18.123 1.00 92.12 123 LYS A CA 1
ATOM 889 C C . LYS A 1 123 ? -4.355 2.445 -18.212 1.00 92.12 123 LYS A C 1
ATOM 891 O O . LYS A 1 123 ? -5.106 3.386 -17.986 1.00 92.12 123 LYS A O 1
ATOM 896 N N . THR A 1 124 ? -4.806 1.225 -18.503 1.00 91.94 124 THR A N 1
ATOM 897 C CA . THR A 1 124 ? -6.227 0.851 -18.550 1.00 91.94 124 THR A CA 1
ATOM 898 C C . THR A 1 124 ? -6.915 0.993 -17.193 1.00 91.94 124 THR A C 1
ATOM 900 O O . THR A 1 124 ? -8.011 1.543 -17.127 1.00 91.94 124 THR A O 1
ATOM 903 N N . VAL A 1 125 ? -6.264 0.572 -16.106 1.00 92.50 125 VAL A N 1
ATOM 904 C CA . VAL A 1 125 ? -6.775 0.721 -14.733 1.00 92.50 125 VAL A CA 1
ATOM 905 C C . VAL A 1 125 ? -6.832 2.199 -14.350 1.00 92.50 125 VAL A C 1
ATOM 907 O O . VAL A 1 125 ? -7.851 2.680 -13.859 1.00 92.50 125 VAL A O 1
ATOM 910 N N . LEU A 1 126 ? -5.771 2.949 -14.658 1.00 95.31 126 LEU A N 1
ATOM 911 C CA . LEU A 1 126 ? -5.714 4.390 -14.397 1.00 95.31 126 LEU A CA 1
ATOM 912 C C . LEU A 1 126 ? -6.781 5.166 -15.166 1.00 95.31 126 LEU A C 1
ATOM 914 O O . LEU A 1 126 ? -7.393 6.076 -14.613 1.00 95.31 126 LEU A O 1
ATOM 918 N N . ALA A 1 127 ? -7.039 4.791 -16.420 1.00 95.38 127 ALA A N 1
ATOM 919 C CA . ALA A 1 127 ? -8.086 5.403 -17.223 1.00 95.38 127 ALA A CA 1
ATOM 920 C C . ALA A 1 127 ? -9.475 5.182 -16.605 1.00 95.38 127 ALA A C 1
ATOM 922 O O . ALA A 1 127 ? -10.238 6.144 -16.533 1.00 95.38 127 ALA A O 1
ATOM 923 N N . LYS A 1 128 ? -9.766 3.972 -16.095 1.00 95.00 128 LYS A N 1
ATOM 924 C CA . LYS A 1 128 ? -11.018 3.667 -15.376 1.00 95.00 128 LYS A CA 1
ATOM 925 C C . LYS A 1 128 ? -11.180 4.528 -14.120 1.00 95.00 128 LYS A C 1
ATOM 927 O O . LYS A 1 128 ? -12.264 5.052 -13.880 1.00 95.00 128 LYS A O 1
ATOM 932 N N . ALA A 1 129 ? -10.119 4.691 -13.325 1.00 94.88 129 ALA A N 1
ATOM 933 C CA . ALA A 1 129 ? -10.160 5.541 -12.132 1.00 94.88 129 ALA A CA 1
ATOM 934 C C . ALA A 1 129 ? -10.367 7.020 -12.510 1.00 94.88 129 ALA A C 1
ATOM 936 O O . ALA A 1 129 ? -11.232 7.701 -11.963 1.00 94.88 129 ALA A O 1
ATOM 937 N N . ALA A 1 130 ? -9.642 7.503 -13.521 1.00 96.56 130 ALA A N 1
ATOM 938 C CA . ALA A 1 130 ? -9.783 8.864 -14.030 1.00 96.56 130 ALA A CA 1
ATOM 939 C C . ALA A 1 130 ? -11.167 9.138 -14.656 1.00 96.56 130 ALA A C 1
ATOM 941 O O . ALA A 1 130 ? -11.649 10.265 -14.573 1.00 96.56 130 ALA A O 1
ATOM 942 N N . ASP A 1 131 ? -11.840 8.135 -15.233 1.00 95.81 131 ASP A N 1
ATOM 943 C CA . ASP A 1 131 ? -13.226 8.261 -15.715 1.00 95.81 131 ASP A CA 1
ATOM 944 C C . ASP A 1 131 ? -14.221 8.543 -14.573 1.00 95.81 131 ASP A C 1
ATOM 946 O O . ASP A 1 131 ? -15.218 9.236 -14.787 1.00 95.81 131 ASP A O 1
ATOM 950 N N . LYS A 1 132 ? -13.949 8.042 -13.359 1.00 95.25 132 LYS A N 1
ATOM 951 C CA . LYS A 1 132 ? -14.783 8.276 -12.167 1.00 95.25 132 LYS A CA 1
ATOM 952 C C . LYS A 1 132 ? -14.466 9.591 -11.446 1.00 95.25 132 LYS A C 1
ATOM 954 O O . LYS A 1 132 ? -15.327 10.123 -10.744 1.00 95.25 132 LYS A O 1
ATOM 959 N N . ALA A 1 133 ? -13.285 10.165 -11.677 1.00 96.25 133 ALA A N 1
ATOM 960 C CA . ALA A 1 133 ? -12.822 11.404 -11.052 1.00 96.25 133 ALA A CA 1
ATOM 961 C C . ALA A 1 133 ? -13.499 12.670 -11.628 1.00 96.25 133 ALA A C 1
ATOM 963 O O . ALA A 1 133 ? -12.881 13.471 -12.337 1.00 96.25 133 ALA A O 1
ATOM 964 N N . THR A 1 134 ? -14.793 12.845 -11.334 1.00 95.00 134 THR A N 1
ATOM 965 C CA . THR A 1 134 ? -15.679 13.859 -11.949 1.00 95.00 134 THR A CA 1
ATOM 966 C C . THR A 1 134 ? -15.676 15.240 -11.277 1.00 95.00 134 THR A C 1
ATOM 968 O O . THR A 1 134 ? -16.242 16.196 -11.818 1.00 95.00 134 THR A O 1
ATOM 971 N N . TRP A 1 135 ? -15.044 15.381 -10.113 1.00 96.56 135 TRP A N 1
ATOM 972 C CA . TRP A 1 135 ? -14.920 16.659 -9.410 1.00 96.56 135 TRP A CA 1
ATOM 973 C C . TRP A 1 135 ? -13.836 17.552 -10.027 1.00 96.56 135 TRP A C 1
ATOM 975 O O . TRP A 1 135 ? -12.973 17.103 -10.773 1.00 96.56 135 TRP A O 1
ATOM 985 N N . ASN A 1 136 ? -13.877 18.848 -9.703 1.00 93.06 136 ASN A N 1
ATOM 986 C CA . ASN A 1 136 ? -12.972 19.847 -10.291 1.00 93.06 136 ASN A CA 1
ATOM 987 C C . ASN A 1 136 ? -12.133 20.602 -9.255 1.00 93.06 136 ASN A C 1
ATOM 989 O O . ASN A 1 136 ? -11.373 21.499 -9.611 1.00 93.06 136 ASN A O 1
ATOM 993 N N . ASN A 1 137 ? -12.305 20.320 -7.961 1.00 95.81 137 ASN A N 1
ATOM 994 C CA . ASN A 1 137 ? -11.513 20.960 -6.920 1.00 95.81 137 ASN A CA 1
ATOM 995 C C . ASN A 1 137 ? -11.360 20.069 -5.672 1.00 95.81 137 ASN A C 1
ATOM 997 O O . ASN A 1 137 ? -12.178 19.174 -5.450 1.00 95.81 137 ASN A O 1
ATOM 1001 N N . PRO A 1 138 ? -10.366 20.364 -4.814 1.00 97.88 138 PRO A N 1
ATOM 1002 C CA . PRO A 1 138 ? -10.079 19.571 -3.618 1.00 97.88 138 PRO A CA 1
ATOM 1003 C C . PRO A 1 138 ? -11.200 19.468 -2.588 1.00 97.88 138 PRO A C 1
ATOM 1005 O O . PRO A 1 138 ? -11.228 18.499 -1.832 1.00 97.88 138 PRO A O 1
ATOM 1008 N N . ARG A 1 139 ? -12.106 20.447 -2.497 1.00 97.19 139 ARG A N 1
ATOM 1009 C CA . ARG A 1 139 ? -13.216 20.371 -1.539 1.00 97.19 139 ARG A CA 1
ATOM 1010 C C . ARG A 1 139 ? -14.285 19.398 -2.019 1.00 97.19 139 ARG A C 1
ATOM 1012 O O . ARG A 1 139 ? -14.782 18.623 -1.211 1.00 97.19 139 ARG A O 1
ATOM 1019 N N . ASP A 1 140 ? -14.584 19.424 -3.312 1.00 97.69 140 ASP A N 1
ATOM 1020 C CA . ASP A 1 140 ? -15.535 18.497 -3.923 1.00 97.69 140 ASP A CA 1
ATOM 1021 C C . ASP A 1 140 ? -15.021 17.052 -3.851 1.00 97.69 140 ASP A C 1
ATOM 1023 O O . ASP A 1 140 ? -15.825 16.152 -3.654 1.00 97.69 140 ASP A O 1
ATOM 1027 N N . TYR A 1 141 ? -13.699 16.825 -3.902 1.00 98.25 141 TYR A N 1
ATOM 1028 C CA . TYR A 1 141 ? -13.129 15.493 -3.654 1.00 98.25 141 TYR A CA 1
ATOM 1029 C C . TYR A 1 141 ? -13.459 14.965 -2.250 1.00 98.25 141 TYR A C 1
ATOM 1031 O O . TYR A 1 141 ? -13.873 13.823 -2.101 1.00 98.25 141 TYR A O 1
ATOM 1039 N N . LEU A 1 142 ? -13.310 15.797 -1.210 1.00 97.56 142 LEU A N 1
ATOM 1040 C CA . LEU A 1 142 ? -13.658 15.381 0.154 1.00 97.56 142 LEU A CA 1
ATOM 1041 C C . LEU A 1 142 ? -15.157 15.086 0.286 1.00 97.56 142 LEU A C 1
ATOM 1043 O O . LEU A 1 142 ? -15.522 14.106 0.921 1.00 97.56 142 LEU A O 1
ATOM 1047 N N . ALA A 1 143 ? -16.008 15.902 -0.344 1.00 96.25 143 ALA A N 1
ATOM 1048 C CA . ALA A 1 143 ? -17.451 15.669 -0.354 1.00 96.25 143 ALA A CA 1
ATOM 1049 C C . ALA A 1 143 ? -17.827 14.377 -1.100 1.00 96.25 143 ALA A C 1
ATOM 1051 O O . ALA A 1 143 ? -18.709 13.659 -0.651 1.00 96.25 143 ALA A O 1
ATOM 1052 N N . HIS A 1 144 ? -17.137 14.061 -2.200 1.00 96.00 144 HIS A N 1
ATOM 1053 C CA . HIS A 1 144 ? -17.300 12.800 -2.927 1.00 96.00 144 HIS A CA 1
ATOM 1054 C C . HIS A 1 144 ? -16.940 11.591 -2.056 1.00 96.00 144 HIS A C 1
ATOM 1056 O O . HIS A 1 144 ? -17.712 10.642 -1.983 1.00 96.00 144 HIS A O 1
ATOM 1062 N N . LEU A 1 145 ? -15.821 11.646 -1.323 1.00 92.94 145 LEU A N 1
ATOM 1063 C CA . LEU A 1 145 ? -15.448 10.576 -0.389 1.00 92.94 145 LEU A CA 1
ATOM 1064 C C . LEU A 1 145 ? -16.501 10.362 0.713 1.00 92.94 145 LEU A C 1
ATOM 1066 O O . LEU A 1 145 ? -16.735 9.220 1.098 1.00 92.94 145 LEU A O 1
ATOM 1070 N N . ASP A 1 146 ? -17.159 11.428 1.188 1.00 89.25 146 ASP A N 1
ATOM 1071 C CA . ASP A 1 146 ? -18.246 11.340 2.179 1.00 89.25 146 ASP A CA 1
ATOM 1072 C C . ASP A 1 146 ? -19.515 10.640 1.631 1.00 89.25 146 ASP A C 1
ATOM 1074 O O . ASP A 1 146 ? -20.369 10.219 2.414 1.00 89.25 146 ASP A O 1
ATOM 1078 N N . GLU A 1 147 ? -19.664 10.515 0.305 1.00 88.50 147 GLU A N 1
ATOM 1079 C CA . GLU A 1 147 ? -20.797 9.843 -0.353 1.00 88.50 147 GLU A CA 1
ATOM 1080 C C . GLU A 1 147 ? -20.545 8.347 -0.619 1.00 88.50 147 GLU A C 1
ATOM 1082 O O . GLU A 1 147 ? -21.494 7.600 -0.878 1.00 88.50 147 GLU A O 1
ATOM 1087 N N . LEU A 1 148 ? -19.288 7.893 -0.551 1.00 81.69 148 LEU A N 1
ATOM 1088 C CA . LEU A 1 148 ? -18.917 6.506 -0.824 1.00 81.69 148 LEU A CA 1
ATOM 1089 C C . LEU A 1 148 ? -19.136 5.594 0.400 1.00 81.69 148 LEU A C 1
ATOM 1091 O O . LEU A 1 148 ? -18.888 6.002 1.537 1.00 81.69 148 LEU A O 1
ATOM 1095 N N . PRO A 1 149 ? -19.527 4.320 0.195 1.00 77.06 149 PRO A N 1
ATOM 1096 C CA . PRO A 1 149 ? -19.575 3.315 1.256 1.00 77.06 149 PRO A CA 1
ATOM 1097 C C . PRO A 1 149 ? -18.160 2.798 1.564 1.00 77.06 149 PRO A C 1
ATOM 1099 O O . PRO A 1 149 ? -17.793 1.684 1.198 1.00 77.06 149 PRO A O 1
ATOM 1102 N N . LEU A 1 150 ? -17.340 3.644 2.186 1.00 83.12 150 LEU A N 1
ATOM 1103 C CA . LEU A 1 150 ? -15.922 3.372 2.410 1.00 83.12 150 LEU A CA 1
ATOM 1104 C C . LEU A 1 150 ? -15.694 2.188 3.365 1.00 83.12 150 LEU A C 1
ATOM 1106 O O . LEU A 1 150 ? -16.173 2.194 4.499 1.00 83.12 150 LEU A O 1
ATOM 1110 N N . GLY A 1 151 ? -14.870 1.222 2.948 1.00 83.31 151 GLY A N 1
ATOM 1111 C CA . GLY A 1 151 ? -14.407 0.124 3.809 1.00 83.31 151 GLY A CA 1
ATOM 1112 C C . GLY A 1 151 ? -13.347 0.540 4.839 1.00 83.31 151 GLY A C 1
ATOM 1113 O O . GLY A 1 151 ? -13.149 -0.142 5.844 1.00 83.31 151 GLY A O 1
ATOM 1114 N N . ALA A 1 152 ? -12.681 1.679 4.623 1.00 90.50 152 ALA A N 1
ATOM 1115 C CA . ALA A 1 152 ? -11.703 2.268 5.535 1.00 90.50 152 ALA A CA 1
ATOM 1116 C C . ALA A 1 152 ? -11.780 3.803 5.515 1.00 90.50 152 ALA A C 1
ATOM 1118 O O . ALA A 1 152 ? -12.163 4.412 4.520 1.00 90.50 152 ALA A O 1
ATOM 1119 N N . ASN A 1 153 ? -11.358 4.456 6.600 1.00 95.62 153 ASN A N 1
ATOM 1120 C CA . ASN A 1 153 ? -11.239 5.914 6.627 1.00 95.62 153 ASN A CA 1
ATOM 1121 C C . ASN A 1 153 ? -10.165 6.382 5.624 1.00 95.62 153 ASN A C 1
ATOM 1123 O O . ASN A 1 153 ? -9.043 5.872 5.647 1.00 95.62 153 ASN A O 1
ATOM 1127 N N . ILE A 1 154 ? -10.455 7.412 4.825 1.00 97.25 154 ILE A N 1
ATOM 1128 C CA . ILE A 1 154 ? -9.516 7.972 3.840 1.00 97.25 154 ILE A CA 1
ATOM 1129 C C . ILE A 1 154 ? -9.051 9.363 4.272 1.00 97.25 154 ILE A C 1
ATOM 1131 O O . ILE A 1 154 ? -9.857 10.244 4.567 1.00 97.25 154 ILE A O 1
ATOM 1135 N N . ALA A 1 155 ? -7.733 9.577 4.306 1.00 97.81 155 ALA A N 1
ATOM 1136 C CA . ALA A 1 155 ? -7.131 10.840 4.722 1.00 97.81 155 ALA A CA 1
ATOM 1137 C C . ALA A 1 155 ? -6.125 11.362 3.675 1.00 97.81 155 ALA A C 1
ATOM 1139 O O . ALA A 1 155 ? -4.969 10.928 3.653 1.00 97.81 155 ALA A O 1
ATOM 1140 N N . PRO A 1 156 ? -6.528 12.302 2.802 1.00 98.19 156 PRO A N 1
ATOM 1141 C CA . PRO A 1 156 ? -5.695 12.722 1.683 1.00 98.19 156 PRO A CA 1
ATOM 1142 C C . PRO A 1 156 ? -4.675 13.813 2.034 1.00 98.19 156 PRO A C 1
ATOM 1144 O O . PRO A 1 156 ? -4.931 14.765 2.786 1.00 98.19 156 PRO A O 1
ATOM 1147 N N . PHE A 1 157 ? -3.508 13.715 1.401 1.00 98.75 157 PHE A N 1
ATOM 1148 C CA . PHE A 1 157 ? -2.581 14.825 1.193 1.00 98.75 157 PHE A CA 1
ATOM 1149 C C . PHE A 1 157 ? -2.967 15.663 -0.029 1.00 98.75 157 PHE A C 1
ATOM 1151 O O . PHE A 1 157 ? -3.657 15.187 -0.923 1.00 98.75 157 PHE A O 1
ATOM 1158 N N . VAL A 1 158 ? -2.497 16.916 -0.091 1.00 98.81 158 VAL A N 1
ATOM 1159 C CA . VAL A 1 158 ? -2.504 17.681 -1.346 1.00 98.81 158 VAL A CA 1
ATOM 1160 C C . VAL A 1 158 ? -1.323 17.205 -2.207 1.00 98.81 158 VAL A C 1
ATOM 1162 O O . VAL A 1 158 ? -0.173 17.374 -1.782 1.00 98.81 158 VAL A O 1
ATOM 1165 N N . PRO A 1 159 ? -1.566 16.638 -3.402 1.00 98.44 159 PRO A N 1
ATOM 1166 C CA . PRO A 1 159 ? -0.511 16.156 -4.287 1.00 98.44 159 PRO A CA 1
ATOM 1167 C C . PRO A 1 159 ? 0.141 17.307 -5.065 1.00 98.44 159 PRO A C 1
ATOM 1169 O O . PRO A 1 159 ? -0.501 17.987 -5.868 1.00 98.44 159 PRO A O 1
ATOM 1172 N N . HIS A 1 160 ? 1.432 17.559 -4.824 1.00 98.75 160 HIS A N 1
ATOM 1173 C CA . HIS A 1 160 ? 2.119 18.728 -5.385 1.00 98.75 160 HIS A CA 1
ATOM 1174 C C . HIS A 1 160 ? 2.232 18.726 -6.918 1.00 98.75 160 HIS A C 1
ATOM 1176 O O . HIS A 1 160 ? 2.159 19.797 -7.524 1.00 98.75 160 HIS A O 1
ATOM 1182 N N . SER A 1 161 ? 2.385 17.564 -7.564 1.00 98.62 161 SER A N 1
ATOM 1183 C CA . SER A 1 161 ? 2.436 17.510 -9.031 1.00 98.62 161 SER A CA 1
ATOM 1184 C C . SER A 1 161 ? 1.105 17.945 -9.637 1.00 98.62 161 SER A C 1
ATOM 1186 O O . SER A 1 161 ? 1.094 18.790 -10.532 1.00 98.62 161 SER A O 1
ATOM 1188 N N . MET A 1 162 ? -0.008 17.470 -9.074 1.00 98.50 162 MET A N 1
ATOM 1189 C CA . MET A 1 162 ? -1.355 17.831 -9.529 1.00 98.50 162 MET A CA 1
ATOM 1190 C C . MET A 1 162 ? -1.700 19.292 -9.219 1.00 98.50 162 MET A C 1
ATOM 1192 O O . MET A 1 162 ? -2.331 19.962 -10.032 1.00 98.50 162 MET A O 1
ATOM 1196 N N . LEU A 1 163 ? -1.205 19.839 -8.099 1.00 98.75 163 LEU A N 1
ATOM 1197 C CA . LEU A 1 163 ? -1.320 21.270 -7.787 1.00 98.75 163 LEU A CA 1
ATOM 1198 C C . LEU A 1 163 ? -0.585 22.147 -8.817 1.00 98.75 163 LEU A C 1
ATOM 1200 O O . LEU A 1 163 ? -1.104 23.189 -9.225 1.00 98.75 163 LEU A O 1
ATOM 1204 N N . ARG A 1 164 ? 0.614 21.739 -9.259 1.00 98.69 164 ARG A N 1
ATOM 1205 C CA . ARG A 1 164 ? 1.323 22.441 -10.342 1.00 98.69 164 ARG A CA 1
ATOM 1206 C C . ARG A 1 164 ? 0.542 22.356 -11.650 1.00 98.69 164 ARG A C 1
ATOM 1208 O O . ARG A 1 164 ? 0.403 23.376 -12.319 1.00 98.69 164 ARG A O 1
ATOM 1215 N N . ILE A 1 165 ? 0.014 21.182 -12.000 1.00 98.25 165 ILE A N 1
ATOM 1216 C CA . ILE A 1 165 ? -0.797 20.985 -13.212 1.00 98.25 165 ILE A CA 1
ATOM 1217 C C . ILE A 1 165 ? -2.063 21.850 -13.171 1.00 98.25 165 ILE A C 1
ATOM 1219 O O . ILE A 1 165 ? -2.354 22.530 -14.150 1.00 98.25 165 ILE A O 1
ATOM 1223 N N . GLU A 1 166 ? -2.742 21.926 -12.026 1.00 98.12 166 GLU A N 1
ATOM 1224 C CA . GLU A 1 166 ? -3.952 22.739 -11.834 1.00 98.12 166 GLU A CA 1
ATOM 1225 C C . GLU A 1 166 ? -3.710 24.228 -12.124 1.00 98.12 166 GLU A C 1
ATOM 1227 O O . GLU A 1 166 ? -4.557 24.953 -12.652 1.00 98.12 166 GLU A O 1
ATOM 1232 N N . VAL A 1 167 ? -2.534 24.727 -11.747 1.00 98.44 167 VAL A N 1
ATOM 1233 C CA . VAL A 1 167 ? -2.220 26.152 -11.855 1.00 98.44 167 VAL A CA 1
ATOM 1234 C C . VAL A 1 167 ? -1.512 26.505 -13.159 1.00 98.44 167 VAL A C 1
ATOM 1236 O O . VAL A 1 167 ? -1.761 27.580 -13.706 1.00 98.44 167 VAL A O 1
ATOM 1239 N N . MET A 1 168 ? -0.625 25.637 -13.638 1.00 98.06 168 MET A N 1
ATOM 1240 C CA . MET A 1 168 ? 0.299 25.925 -14.738 1.00 98.06 168 MET A CA 1
ATOM 1241 C C . MET A 1 168 ? -0.052 25.160 -16.023 1.00 98.06 168 MET A C 1
ATOM 1243 O O . MET A 1 168 ? 0.362 25.577 -17.104 1.00 98.06 168 MET A O 1
ATOM 1247 N N . GLY A 1 169 ? -0.789 24.051 -15.919 1.00 96.88 169 GLY A N 1
ATOM 1248 C CA . GLY A 1 169 ? -0.858 23.001 -16.936 1.00 96.88 169 GLY A CA 1
ATOM 1249 C C . GLY A 1 169 ? 0.383 22.096 -16.921 1.00 96.88 169 GLY A C 1
ATOM 1250 O O . GLY A 1 169 ? 1.458 22.506 -16.470 1.00 96.88 169 GLY A O 1
ATOM 1251 N N . LEU A 1 170 ? 0.253 20.865 -17.433 1.00 96.06 170 LEU A N 1
ATOM 1252 C CA . LEU A 1 170 ? 1.330 19.864 -17.428 1.00 96.06 170 LEU A CA 1
ATOM 1253 C C . LEU A 1 170 ? 2.599 20.373 -18.120 1.00 96.06 170 LEU A C 1
ATOM 1255 O O . LEU A 1 170 ? 3.657 20.391 -17.495 1.00 96.06 170 LEU A O 1
ATOM 1259 N N . GLU A 1 171 ? 2.492 20.871 -19.354 1.00 95.75 171 GLU A N 1
ATOM 1260 C CA . GLU A 1 171 ? 3.654 21.307 -20.143 1.00 95.75 171 GLU A CA 1
ATOM 1261 C C . GLU A 1 171 ? 4.470 22.394 -19.426 1.00 95.75 171 GLU A C 1
ATOM 1263 O O . GLU A 1 171 ? 5.690 22.301 -19.282 1.00 95.75 171 GLU A O 1
ATOM 1268 N N . ALA A 1 172 ? 3.810 23.429 -18.901 1.00 97.38 172 ALA A N 1
ATOM 1269 C CA . ALA A 1 172 ? 4.506 24.480 -18.165 1.00 97.38 172 ALA A CA 1
ATOM 1270 C C . ALA A 1 172 ? 5.128 23.949 -16.865 1.00 97.38 172 ALA A C 1
ATOM 1272 O O . ALA A 1 172 ? 6.218 24.382 -16.484 1.00 97.38 172 ALA A O 1
ATOM 1273 N N . SER A 1 173 ? 4.458 23.002 -16.201 1.00 97.81 173 SER A N 1
ATOM 1274 C CA . SER A 1 173 ? 4.914 22.428 -14.935 1.00 97.81 173 SER A CA 1
ATOM 1275 C C . SER A 1 173 ? 6.206 21.607 -15.055 1.00 97.81 173 SER A C 1
ATOM 1277 O O . SER A 1 173 ? 6.908 21.474 -14.052 1.00 97.81 173 SER A O 1
ATOM 1279 N N . ILE A 1 174 ? 6.556 21.134 -16.259 1.00 97.38 174 ILE A N 1
ATOM 1280 C CA . ILE A 1 174 ? 7.779 20.354 -16.543 1.00 97.38 174 ILE A CA 1
ATOM 1281 C C . ILE A 1 174 ? 8.829 21.106 -17.379 1.00 97.38 174 ILE A C 1
ATOM 1283 O O . ILE A 1 174 ? 9.894 20.564 -17.684 1.00 97.38 174 ILE A O 1
ATOM 1287 N N . THR A 1 175 ? 8.557 22.354 -17.772 1.00 96.81 175 THR A N 1
ATOM 1288 C CA . THR A 1 175 ? 9.461 23.150 -18.628 1.00 96.81 175 THR A CA 1
ATOM 1289 C C . THR A 1 175 ? 9.977 24.425 -17.973 1.00 96.81 175 THR A C 1
ATOM 1291 O O . THR A 1 175 ? 11.012 24.943 -18.402 1.00 96.81 175 THR A O 1
ATOM 1294 N N . ARG A 1 176 ? 9.306 24.941 -16.934 1.00 97.19 176 ARG A N 1
ATOM 1295 C CA . ARG A 1 176 ? 9.697 26.191 -16.267 1.00 97.19 176 ARG A CA 1
ATOM 1296 C C . ARG A 1 176 ? 9.285 26.261 -14.795 1.00 97.19 176 ARG A C 1
ATOM 1298 O O . ARG A 1 176 ? 8.419 25.529 -14.322 1.00 97.19 176 ARG A O 1
ATOM 1305 N N . ASP A 1 177 ? 9.875 27.225 -14.097 1.00 98.25 177 ASP A N 1
ATOM 1306 C CA . ASP A 1 177 ? 9.421 27.654 -12.775 1.00 98.25 177 ASP A CA 1
ATOM 1307 C C . ASP A 1 177 ? 8.051 28.371 -12.858 1.00 98.25 177 ASP A C 1
ATOM 1309 O O . ASP A 1 177 ? 7.724 28.985 -13.892 1.00 98.25 177 ASP A O 1
ATOM 1313 N N . PRO A 1 178 ? 7.240 28.338 -11.782 1.00 98.38 178 PRO A N 1
ATOM 1314 C CA . PRO A 1 178 ? 6.027 29.136 -11.697 1.00 98.38 178 PRO A CA 1
ATOM 1315 C C . PRO A 1 178 ? 6.361 30.629 -11.682 1.00 98.38 178 PRO A C 1
ATOM 1317 O O . PRO A 1 178 ? 7.313 31.095 -11.049 1.00 98.38 178 PRO A O 1
ATOM 1320 N N . THR A 1 179 ? 5.521 31.415 -12.343 1.00 98.44 179 THR A N 1
ATOM 1321 C CA . THR A 1 179 ? 5.481 32.862 -12.144 1.00 98.44 179 THR A CA 1
ATOM 1322 C C . THR A 1 179 ? 5.035 33.175 -10.718 1.00 98.44 179 THR A C 1
ATOM 1324 O O . THR A 1 179 ? 4.447 32.346 -10.022 1.00 98.44 179 THR A O 1
ATOM 1327 N N . ARG A 1 180 ? 5.250 34.417 -10.272 1.00 98.06 180 ARG A N 1
ATOM 1328 C CA . ARG A 1 180 ? 4.810 34.821 -8.934 1.00 98.06 180 ARG A CA 1
ATOM 1329 C C . ARG A 1 180 ? 3.298 34.663 -8.733 1.00 98.06 180 ARG A C 1
ATOM 1331 O O . ARG A 1 180 ? 2.883 34.220 -7.673 1.00 98.06 180 ARG A O 1
ATOM 1338 N N . VAL A 1 181 ? 2.504 34.979 -9.757 1.00 98.56 181 VAL A N 1
ATOM 1339 C CA . VAL A 1 181 ? 1.038 34.857 -9.717 1.00 98.56 181 VAL A CA 1
ATOM 1340 C C . VAL A 1 181 ? 0.609 33.394 -9.597 1.00 98.56 181 VAL A C 1
ATOM 1342 O O . VAL A 1 181 ? -0.274 33.082 -8.806 1.00 98.56 181 VAL A O 1
ATOM 1345 N N . GLU A 1 182 ? 1.255 32.493 -10.338 1.00 98.81 182 GLU A N 1
ATOM 1346 C CA . GLU A 1 182 ? 1.002 31.050 -10.247 1.00 98.81 182 GLU A CA 1
ATOM 1347 C C . GLU A 1 182 ? 1.388 30.505 -8.865 1.00 98.81 182 GLU A C 1
ATOM 1349 O O . GLU A 1 182 ? 0.593 29.814 -8.235 1.00 98.81 182 GLU A O 1
ATOM 1354 N N . LEU A 1 183 ? 2.560 30.873 -8.335 1.00 98.81 183 LEU A N 1
ATOM 1355 C CA . LEU A 1 183 ? 2.968 30.455 -6.992 1.00 98.81 183 LEU A CA 1
ATOM 1356 C C . LEU A 1 183 ? 2.010 30.976 -5.910 1.00 98.81 183 LEU A C 1
ATOM 1358 O O . LEU A 1 183 ? 1.629 30.221 -5.019 1.00 98.81 183 LEU A O 1
ATOM 1362 N N . ASP A 1 184 ? 1.583 32.238 -6.002 1.00 98.81 184 ASP A N 1
ATOM 1363 C CA . ASP A 1 184 ? 0.609 32.811 -5.070 1.00 98.81 184 ASP A CA 1
ATOM 1364 C C . ASP A 1 184 ? -0.760 32.089 -5.182 1.00 98.81 184 ASP A C 1
ATOM 1366 O O . ASP A 1 184 ? -1.411 31.862 -4.160 1.00 98.81 184 ASP A O 1
ATOM 1370 N N . LYS A 1 185 ? -1.170 31.642 -6.385 1.00 98.81 185 LYS A N 1
ATOM 1371 C CA . LYS A 1 185 ? -2.369 30.799 -6.584 1.00 98.81 185 LYS A CA 1
ATOM 1372 C C . LYS A 1 185 ? -2.205 29.417 -5.939 1.00 98.81 185 LYS A C 1
ATOM 1374 O O . LYS A 1 185 ? -3.109 28.985 -5.229 1.00 98.81 185 LYS A O 1
ATOM 1379 N N . MET A 1 186 ? -1.059 28.753 -6.122 1.00 98.88 186 MET A N 1
ATOM 1380 C CA . MET A 1 186 ? -0.773 27.462 -5.475 1.00 98.88 186 MET A CA 1
ATOM 1381 C C . MET A 1 186 ? -0.799 27.574 -3.945 1.00 98.88 186 MET A C 1
ATOM 1383 O O . MET A 1 186 ? -1.363 26.715 -3.271 1.00 98.88 186 MET A O 1
ATOM 1387 N N . VAL A 1 187 ? -0.244 28.658 -3.391 1.00 98.94 187 VAL A N 1
ATOM 1388 C CA . VAL A 1 187 ? -0.305 28.970 -1.953 1.00 98.94 187 VAL A CA 1
ATOM 1389 C C . VAL A 1 187 ? -1.746 29.137 -1.475 1.00 98.94 187 VAL A C 1
ATOM 1391 O O . VAL A 1 187 ? -2.086 28.606 -0.420 1.00 98.94 187 VAL A O 1
ATOM 1394 N N . GLY A 1 188 ? -2.581 29.859 -2.230 1.00 98.81 188 GLY A N 1
ATOM 1395 C CA . GLY A 1 188 ? -3.996 30.054 -1.904 1.00 98.81 188 GLY A CA 1
ATOM 1396 C C . GLY A 1 188 ? -4.770 28.737 -1.860 1.00 98.81 188 GLY A C 1
ATOM 1397 O O . GLY A 1 188 ? -5.391 28.433 -0.845 1.00 98.81 188 GLY A O 1
ATOM 1398 N N . ILE A 1 189 ? -4.647 27.921 -2.912 1.00 98.81 189 ILE A N 1
ATOM 1399 C CA . ILE A 1 189 ? -5.282 26.596 -2.991 1.00 98.81 189 ILE A CA 1
ATOM 1400 C C . ILE A 1 189 ? -4.826 25.708 -1.831 1.00 98.81 189 ILE A C 1
ATOM 1402 O O . ILE A 1 189 ? -5.655 25.100 -1.157 1.00 98.81 189 ILE A O 1
ATOM 1406 N N . LEU A 1 190 ? -3.518 25.650 -1.559 1.00 98.88 190 LEU A N 1
ATOM 1407 C CA . LEU A 1 190 ? -2.990 24.855 -0.455 1.00 98.88 190 LEU A CA 1
ATOM 1408 C C . LEU A 1 190 ? -3.549 25.331 0.894 1.00 98.88 190 LEU A C 1
ATOM 1410 O O . LEU A 1 190 ? -3.983 24.503 1.687 1.00 98.88 190 LEU A O 1
ATOM 1414 N N . ASP A 1 191 ? -3.582 26.641 1.162 1.00 98.81 191 ASP A N 1
ATOM 1415 C CA . ASP A 1 191 ? -4.145 27.181 2.410 1.00 98.81 191 ASP A CA 1
ATOM 1416 C C . ASP A 1 191 ? -5.624 26.784 2.579 1.00 98.81 191 ASP A C 1
ATOM 1418 O O . ASP A 1 191 ? -6.008 26.362 3.669 1.00 98.81 191 ASP A O 1
ATOM 1422 N N . GLU A 1 192 ? -6.424 26.826 1.507 1.00 98.62 192 GLU A N 1
ATOM 1423 C CA . GLU A 1 192 ? -7.827 26.385 1.510 1.00 98.62 192 GLU A CA 1
ATOM 1424 C C . GLU A 1 192 ? -7.978 24.874 1.747 1.00 98.62 192 GLU A C 1
ATOM 1426 O O . GLU A 1 192 ? -8.826 24.463 2.542 1.00 98.62 192 GLU A O 1
ATOM 1431 N N . CYS A 1 193 ? -7.132 24.043 1.131 1.00 98.69 193 CYS A N 1
ATOM 1432 C CA . CYS A 1 193 ? -7.136 22.591 1.343 1.00 98.69 193 CYS A CA 1
ATOM 1433 C C . CYS A 1 193 ? -6.833 22.236 2.806 1.00 98.69 193 CYS A C 1
ATOM 1435 O O . CYS A 1 193 ? -7.525 21.422 3.419 1.00 98.69 193 CYS A O 1
ATOM 1437 N N . LEU A 1 194 ? -5.825 22.875 3.407 1.00 98.62 194 LEU A N 1
ATOM 1438 C CA . LEU A 1 194 ? -5.447 22.598 4.799 1.00 98.62 194 LEU A CA 1
ATOM 1439 C C . LEU A 1 194 ? -6.522 23.041 5.802 1.00 98.62 194 LEU A C 1
ATOM 1441 O O . LEU A 1 194 ? -6.652 22.423 6.862 1.00 98.62 194 LEU A O 1
ATOM 1445 N N . GLN A 1 195 ? -7.302 24.076 5.467 1.00 97.81 195 GLN A N 1
ATOM 1446 C CA . GLN A 1 195 ? -8.493 24.469 6.226 1.00 97.81 195 GLN A CA 1
ATOM 1447 C C . GLN A 1 195 ? -9.649 23.475 6.051 1.00 97.81 195 GLN A C 1
ATOM 1449 O O . GLN A 1 195 ? -10.398 23.259 7.000 1.00 97.81 195 GLN A O 1
ATOM 1454 N N . ALA A 1 196 ? -9.790 22.877 4.863 1.00 96.62 196 ALA A N 1
ATOM 1455 C CA . ALA A 1 196 ? -10.847 21.915 4.555 1.00 96.62 196 ALA A CA 1
ATOM 1456 C C . ALA A 1 196 ? -10.636 20.537 5.206 1.00 96.62 196 ALA A C 1
ATOM 1458 O O . ALA A 1 196 ? -11.602 19.806 5.374 1.00 96.62 196 ALA A O 1
ATOM 1459 N N . GLY A 1 197 ? -9.404 20.200 5.606 1.00 96.44 197 GLY A N 1
ATOM 1460 C CA . GLY A 1 197 ? -9.112 18.966 6.347 1.00 96.44 197 GLY A CA 1
ATOM 1461 C C . GLY A 1 197 ? -7.973 18.118 5.786 1.00 96.44 197 GLY A C 1
ATOM 1462 O O . GLY A 1 197 ? -7.625 17.117 6.404 1.00 96.44 197 GLY A O 1
ATOM 1463 N N . TYR A 1 198 ? -7.343 18.526 4.678 1.00 98.50 198 TYR A N 1
ATOM 1464 C CA . TYR A 1 198 ? -6.196 17.804 4.122 1.00 98.50 198 TYR A CA 1
ATOM 1465 C C . TYR A 1 198 ? -5.045 17.704 5.132 1.00 98.50 198 TYR A C 1
ATOM 1467 O O . TYR A 1 198 ? -4.727 18.663 5.852 1.00 98.50 198 TYR A O 1
ATOM 1475 N N . LEU A 1 199 ? -4.366 16.554 5.137 1.00 98.19 199 LEU A N 1
ATOM 1476 C CA . LEU A 1 199 ? -3.287 16.255 6.087 1.00 98.19 199 LEU A CA 1
ATOM 1477 C C . LEU A 1 199 ? -2.062 17.155 5.925 1.00 98.19 199 LEU A C 1
ATOM 1479 O O . LEU A 1 199 ? -1.255 17.292 6.854 1.00 98.19 199 LEU A O 1
ATOM 1483 N N . GLY A 1 200 ? -1.907 17.765 4.750 1.00 98.50 200 GLY A N 1
ATOM 1484 C CA . GLY A 1 200 ? -0.723 18.524 4.400 1.00 98.50 200 GLY A CA 1
ATOM 1485 C C . GLY A 1 200 ? -0.414 18.521 2.909 1.00 98.50 200 GLY A C 1
ATOM 1486 O O . GLY A 1 200 ? -1.319 18.550 2.082 1.00 98.50 200 GLY A O 1
ATOM 1487 N N . LEU A 1 201 ? 0.874 18.431 2.583 1.00 98.75 201 LEU A N 1
ATOM 1488 C CA . LEU A 1 201 ? 1.396 18.388 1.214 1.00 98.75 201 LEU A CA 1
ATOM 1489 C C . LEU A 1 201 ? 2.235 17.121 1.018 1.00 98.75 201 LEU A C 1
ATOM 1491 O O . LEU A 1 201 ? 3.027 16.781 1.903 1.00 98.75 201 LEU A O 1
ATOM 1495 N N . SER A 1 202 ? 2.134 16.481 -0.145 1.00 98.44 202 SER A N 1
ATOM 1496 C CA . SER A 1 202 ? 3.052 15.420 -0.565 1.00 98.44 202 SER A CA 1
ATOM 1497 C C . SER A 1 202 ? 3.911 15.868 -1.753 1.00 98.44 202 SER A C 1
ATOM 1499 O O . SER A 1 202 ? 3.451 16.567 -2.657 1.00 98.44 202 SER A O 1
ATOM 1501 N N . THR A 1 203 ? 5.189 15.492 -1.747 1.00 97.56 203 THR A N 1
ATOM 1502 C CA . THR A 1 203 ? 6.147 15.795 -2.824 1.00 97.56 203 THR A CA 1
ATOM 1503 C C . THR A 1 203 ? 7.002 14.578 -3.144 1.00 97.56 203 THR A C 1
ATOM 1505 O O . THR A 1 203 ? 7.242 13.745 -2.271 1.00 97.56 203 THR A O 1
ATOM 1508 N N . ASP A 1 204 ? 7.561 14.542 -4.346 1.00 94.81 204 ASP A N 1
ATOM 1509 C CA . ASP A 1 204 ? 8.455 13.479 -4.783 1.00 94.81 204 ASP A CA 1
ATOM 1510 C C . ASP A 1 204 ? 9.774 14.024 -5.355 1.00 94.81 204 ASP A C 1
ATOM 1512 O O . ASP A 1 204 ? 9.829 15.103 -5.947 1.00 94.81 204 ASP A O 1
ATOM 1516 N N . GLY A 1 205 ? 10.851 13.278 -5.130 1.00 91.19 205 GLY A N 1
ATOM 1517 C CA . GLY A 1 205 ? 12.188 13.528 -5.644 1.00 91.19 205 GLY A CA 1
ATOM 1518 C C . GLY A 1 205 ? 12.919 12.256 -6.075 1.00 91.19 205 GLY A C 1
ATOM 1519 O O . GLY A 1 205 ? 14.139 12.300 -6.248 1.00 91.19 205 GLY A O 1
ATOM 1520 N N . LEU A 1 206 ? 12.245 11.110 -6.225 1.00 88.25 206 LEU A N 1
ATOM 1521 C CA . LEU A 1 206 ? 12.931 9.890 -6.648 1.00 88.25 206 LEU A CA 1
ATOM 1522 C C . LEU A 1 20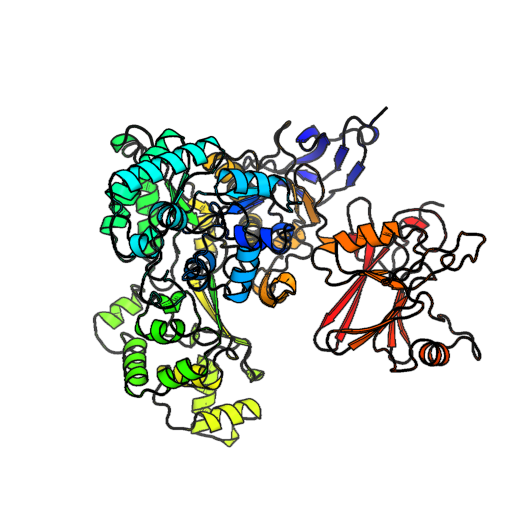6 ? 13.336 9.997 -8.127 1.00 88.25 206 LEU A C 1
ATOM 1524 O O . LEU A 1 206 ? 12.503 10.260 -8.990 1.00 88.25 206 LEU A O 1
ATOM 1528 N N . PRO A 1 207 ? 14.612 9.756 -8.480 1.00 84.19 207 PRO A N 1
ATOM 1529 C CA . PRO A 1 207 ? 15.124 10.010 -9.830 1.00 84.19 207 PRO A CA 1
ATOM 1530 C C . PRO A 1 207 ? 14.613 9.033 -10.903 1.00 84.19 207 PRO A C 1
ATOM 1532 O O . PRO A 1 207 ? 15.101 9.081 -12.032 1.00 84.19 207 PRO A O 1
ATOM 1535 N N . LEU A 1 208 ? 13.681 8.151 -10.537 1.00 87.00 208 LEU A N 1
ATOM 1536 C CA . LEU A 1 208 ? 13.082 7.096 -11.353 1.00 87.00 208 LEU A CA 1
ATOM 1537 C C . LEU A 1 208 ? 11.607 7.366 -11.712 1.00 87.00 208 LEU A C 1
ATOM 1539 O O . LEU A 1 208 ? 11.011 6.576 -12.426 1.00 87.00 208 LEU A O 1
ATOM 1543 N N . HIS A 1 209 ? 11.027 8.482 -11.259 1.00 92.56 209 HIS A N 1
ATOM 1544 C CA . HIS A 1 209 ? 9.628 8.838 -11.515 1.00 92.56 209 HIS A CA 1
ATOM 1545 C C . HIS A 1 209 ? 9.485 9.725 -12.762 1.00 92.56 209 HIS A C 1
ATOM 1547 O O . HIS A 1 209 ? 9.779 10.928 -12.736 1.00 92.56 209 HIS A O 1
ATOM 1553 N N . PHE A 1 210 ? 9.050 9.107 -13.861 1.00 93.88 210 PHE A N 1
ATOM 1554 C CA . PHE A 1 210 ? 8.901 9.708 -15.190 1.00 93.88 210 PHE A CA 1
ATOM 1555 C C . PHE A 1 210 ? 7.443 9.727 -15.653 1.00 93.88 210 PHE A C 1
ATOM 1557 O O . PHE A 1 210 ? 6.632 8.938 -15.181 1.00 93.88 210 PHE A O 1
ATOM 1564 N N . LEU A 1 211 ? 7.127 10.620 -16.593 1.00 95.06 211 LEU A N 1
ATOM 1565 C CA . LEU A 1 211 ? 5.814 10.664 -17.234 1.00 95.06 211 LEU A CA 1
ATOM 1566 C C . LEU A 1 211 ? 5.630 9.496 -18.210 1.00 95.06 211 LEU A C 1
ATOM 1568 O O . LEU A 1 211 ? 6.597 9.003 -18.798 1.00 95.06 211 LEU A O 1
ATOM 1572 N N . ALA A 1 212 ? 4.390 9.047 -18.384 1.00 92.50 212 ALA A N 1
ATOM 1573 C CA . ALA A 1 212 ? 4.088 7.808 -19.097 1.00 92.50 212 ALA A CA 1
ATOM 1574 C C . ALA A 1 212 ? 3.662 7.958 -20.563 1.00 92.50 212 ALA A C 1
ATOM 1576 O O . ALA A 1 212 ? 3.729 6.968 -21.293 1.00 92.50 212 ALA A O 1
ATOM 1577 N N . ASN A 1 213 ? 3.242 9.144 -21.013 1.00 91.31 213 ASN A N 1
ATOM 1578 C CA . ASN A 1 213 ? 2.814 9.349 -22.400 1.00 91.31 213 ASN A CA 1
ATOM 1579 C C . ASN A 1 213 ? 3.752 10.251 -23.202 1.00 91.31 213 ASN A C 1
ATOM 1581 O O . ASN A 1 213 ? 4.484 11.104 -22.689 1.00 91.31 213 ASN A O 1
ATOM 1585 N N . GLN A 1 214 ? 3.703 10.052 -24.517 1.00 88.25 214 GLN A N 1
ATOM 1586 C CA . GLN A 1 214 ? 4.358 10.919 -25.486 1.00 88.25 214 GLN A CA 1
ATOM 1587 C C . GLN A 1 214 ? 3.715 12.319 -25.486 1.00 88.25 214 GLN A C 1
ATOM 1589 O O . GLN A 1 214 ? 2.504 12.426 -25.313 1.00 88.25 214 GLN A O 1
ATOM 1594 N N . PRO A 1 215 ? 4.494 13.390 -25.728 1.00 91.12 215 PRO A N 1
ATOM 1595 C CA . PRO A 1 215 ? 5.916 13.387 -26.083 1.00 91.12 215 PRO A CA 1
ATOM 1596 C C . PRO A 1 215 ? 6.865 13.419 -24.869 1.00 91.12 215 PRO A C 1
ATOM 1598 O O . PRO A 1 215 ? 8.052 13.685 -25.040 1.00 91.12 215 PRO A O 1
ATOM 1601 N N . HIS A 1 216 ? 6.365 13.207 -23.647 1.00 93.25 216 HIS A N 1
ATOM 1602 C CA . HIS A 1 216 ? 7.081 13.524 -22.406 1.00 93.25 216 HIS A CA 1
ATOM 1603 C C . HIS A 1 216 ? 7.651 12.314 -21.663 1.00 93.25 216 HIS A C 1
ATOM 1605 O O . HIS A 1 216 ? 8.063 12.453 -20.514 1.00 93.25 216 HIS A O 1
ATOM 1611 N N . VAL A 1 217 ? 7.746 11.146 -22.299 1.00 91.81 217 VAL A N 1
ATOM 1612 C CA . VAL A 1 217 ? 8.290 9.930 -21.665 1.00 91.81 217 VAL A CA 1
ATOM 1613 C C . VAL A 1 217 ? 9.740 10.080 -21.167 1.00 91.81 217 VAL A C 1
ATOM 1615 O O . VAL A 1 217 ? 10.206 9.301 -20.339 1.00 91.81 217 VAL A O 1
ATOM 1618 N N . ASP A 1 218 ? 10.480 11.092 -21.624 1.00 91.19 218 ASP A N 1
ATOM 1619 C CA . ASP A 1 218 ? 11.830 11.415 -21.149 1.00 91.19 218 ASP A CA 1
ATOM 1620 C C . ASP A 1 218 ? 11.853 12.378 -19.942 1.00 91.19 218 ASP A C 1
ATOM 1622 O O . ASP A 1 218 ? 12.915 12.608 -19.346 1.00 91.19 218 ASP A O 1
ATOM 1626 N N . LYS A 1 219 ? 10.702 12.957 -19.578 1.00 94.75 219 LYS A N 1
ATOM 1627 C CA . LYS A 1 219 ? 10.540 13.970 -18.526 1.00 94.75 219 LYS A CA 1
ATOM 1628 C C . LYS A 1 219 ? 10.106 13.347 -17.209 1.00 94.75 219 LYS A C 1
ATOM 1630 O O . LYS A 1 219 ? 9.378 12.360 -17.167 1.00 94.75 219 LYS A O 1
ATOM 1635 N N . ARG A 1 220 ? 10.563 13.954 -16.113 1.00 95.00 220 ARG A N 1
ATOM 1636 C CA . ARG A 1 220 ? 10.140 13.571 -14.761 1.00 95.00 220 ARG A CA 1
ATOM 1637 C C . ARG A 1 220 ? 8.749 14.128 -14.451 1.00 95.00 220 ARG A C 1
ATOM 1639 O O . ARG A 1 220 ? 8.260 15.002 -15.164 1.00 95.00 220 ARG A O 1
ATOM 1646 N N . ILE A 1 221 ? 8.133 13.660 -13.373 1.00 96.81 221 ILE A N 1
ATOM 1647 C CA . ILE A 1 221 ? 6.858 14.223 -12.913 1.00 96.81 221 ILE A CA 1
ATOM 1648 C C . ILE A 1 221 ? 7.010 15.682 -12.413 1.00 96.81 221 ILE A C 1
ATOM 1650 O O . ILE A 1 221 ? 8.090 16.065 -11.940 1.00 96.81 221 ILE A O 1
ATOM 1654 N N . PRO A 1 222 ? 5.948 16.512 -12.483 1.00 98.06 222 PRO A N 1
ATOM 1655 C CA . PRO A 1 222 ? 6.010 17.963 -12.268 1.00 98.06 222 PRO A CA 1
ATOM 1656 C C . PRO A 1 222 ? 6.710 18.443 -10.996 1.00 98.06 222 PRO A C 1
ATOM 1658 O O . PRO A 1 222 ? 7.474 19.409 -11.044 1.00 98.06 222 PRO A O 1
ATOM 1661 N N . THR A 1 223 ? 6.496 17.780 -9.854 1.00 97.38 223 THR A N 1
ATOM 1662 C CA . THR A 1 223 ? 7.120 18.174 -8.578 1.00 97.38 223 THR A CA 1
ATOM 1663 C C . THR A 1 223 ? 8.648 18.248 -8.661 1.00 97.38 223 THR A C 1
ATOM 1665 O O . THR A 1 223 ? 9.260 19.080 -7.994 1.00 97.38 223 THR A O 1
ATOM 1668 N N . GLN A 1 224 ? 9.297 17.440 -9.506 1.00 95.81 224 GLN A N 1
ATOM 1669 C CA . GLN A 1 224 ? 10.761 17.387 -9.576 1.00 95.81 224 GLN A CA 1
ATOM 1670 C C . GLN A 1 224 ? 11.390 18.596 -10.278 1.00 95.81 224 GLN A C 1
ATOM 1672 O O . GLN A 1 224 ? 12.604 18.787 -10.196 1.00 95.81 224 GLN A O 1
ATOM 1677 N N . TYR A 1 225 ? 10.574 19.434 -10.919 1.00 96.38 225 TYR A N 1
ATOM 1678 C CA . TYR A 1 225 ? 11.000 20.698 -11.519 1.00 96.38 225 TYR A CA 1
ATOM 1679 C C . TYR A 1 225 ? 10.883 21.883 -10.557 1.00 96.38 225 TYR A C 1
ATOM 1681 O O . TYR A 1 225 ? 11.309 22.983 -10.897 1.00 96.38 225 TYR A O 1
ATOM 1689 N N . ALA A 1 226 ? 10.333 21.682 -9.357 1.00 96.31 226 ALA A N 1
ATOM 1690 C CA . ALA A 1 226 ? 10.153 22.757 -8.396 1.00 96.31 226 ALA A CA 1
ATOM 1691 C C . ALA A 1 226 ? 11.479 23.242 -7.797 1.00 96.31 226 ALA A C 1
ATOM 1693 O O . ALA A 1 226 ? 12.350 22.469 -7.379 1.00 96.31 226 ALA A O 1
ATOM 1694 N N . SER A 1 227 ? 11.610 24.563 -7.709 1.00 95.44 227 SER A N 1
ATOM 1695 C CA . SER A 1 227 ? 12.756 25.207 -7.077 1.00 95.44 227 SER A CA 1
ATOM 1696 C C . SER A 1 227 ? 12.709 25.074 -5.548 1.00 95.44 227 SER A C 1
ATOM 1698 O O . SER A 1 227 ? 11.663 24.854 -4.937 1.00 95.44 227 SER A O 1
ATOM 1700 N N . PHE A 1 228 ? 13.851 25.274 -4.881 1.00 95.62 228 PHE A N 1
ATOM 1701 C CA . PHE A 1 228 ? 13.878 25.310 -3.413 1.00 95.62 228 PHE A CA 1
ATOM 1702 C C . PHE A 1 228 ? 12.958 26.398 -2.833 1.00 95.62 228 PHE A C 1
ATOM 1704 O O . PHE A 1 228 ? 12.346 26.182 -1.788 1.00 95.62 228 PHE A O 1
ATOM 1711 N N . ASP A 1 229 ? 12.855 27.552 -3.497 1.00 96.50 229 ASP A N 1
ATOM 1712 C CA . ASP A 1 229 ? 12.028 28.668 -3.028 1.00 96.50 229 ASP A CA 1
ATOM 1713 C C . ASP A 1 229 ? 10.534 28.348 -3.120 1.00 96.50 229 ASP A C 1
ATOM 1715 O O . ASP A 1 229 ? 9.770 28.744 -2.238 1.00 96.50 229 ASP A O 1
ATOM 1719 N N . GLU A 1 230 ? 10.128 27.576 -4.126 1.00 98.25 230 GLU A N 1
ATOM 1720 C CA . GLU A 1 230 ? 8.774 27.044 -4.243 1.00 98.25 230 GLU A CA 1
ATOM 1721 C C . GLU A 1 230 ? 8.469 26.053 -3.114 1.00 98.25 230 GLU A C 1
ATOM 1723 O O . GLU A 1 230 ? 7.529 26.285 -2.350 1.00 98.25 230 GLU A O 1
ATOM 1728 N N . TYR A 1 231 ? 9.318 25.032 -2.918 1.00 97.50 231 TYR A N 1
ATOM 1729 C CA . TYR A 1 231 ? 9.179 24.086 -1.802 1.00 97.50 231 TYR A CA 1
ATOM 1730 C C . TYR A 1 231 ? 9.083 24.807 -0.461 1.00 97.50 231 TYR A C 1
ATOM 1732 O O . TYR A 1 231 ? 8.192 24.539 0.346 1.00 97.50 231 TYR A O 1
ATOM 1740 N N . LYS A 1 232 ? 9.990 25.754 -0.213 1.00 97.56 232 LYS A N 1
ATOM 1741 C CA . LYS A 1 232 ? 9.987 26.545 1.015 1.00 97.56 232 LYS A CA 1
ATOM 1742 C C . LYS A 1 232 ? 8.683 27.335 1.156 1.00 97.56 232 LYS A C 1
ATOM 1744 O O . LYS A 1 232 ? 8.099 27.338 2.233 1.00 97.56 232 LYS A O 1
ATOM 1749 N N . THR A 1 233 ? 8.225 27.996 0.096 1.00 98.62 233 THR A N 1
ATOM 1750 C CA . THR A 1 233 ? 7.001 28.810 0.127 1.00 98.62 233 THR A CA 1
ATOM 1751 C C . THR A 1 233 ? 5.769 27.975 0.462 1.00 98.62 233 THR A C 1
ATOM 1753 O O . THR A 1 233 ? 5.010 28.346 1.355 1.00 98.62 233 THR A O 1
ATOM 1756 N N . LEU A 1 234 ? 5.595 26.824 -0.187 1.00 98.75 234 LEU A N 1
ATOM 1757 C CA . LEU A 1 234 ? 4.457 25.939 0.070 1.00 98.75 234 LEU A CA 1
ATOM 1758 C C . LEU A 1 234 ? 4.540 25.295 1.460 1.00 98.75 234 LEU A C 1
ATOM 1760 O O . LEU A 1 234 ? 3.562 25.268 2.206 1.00 98.75 234 LEU A O 1
ATOM 1764 N N . THR A 1 235 ? 5.725 24.844 1.873 1.00 98.44 235 THR A N 1
ATOM 1765 C CA . THR A 1 235 ? 5.912 24.238 3.201 1.00 98.44 235 THR A CA 1
ATOM 1766 C C . THR A 1 235 ? 5.805 25.248 4.349 1.00 98.44 235 THR A C 1
ATOM 1768 O O . THR A 1 235 ? 5.461 24.864 5.469 1.00 98.44 235 THR A O 1
ATOM 1771 N N . ASP A 1 236 ? 6.015 26.547 4.098 1.00 98.50 236 ASP A N 1
ATOM 1772 C CA . ASP A 1 236 ? 5.697 27.612 5.057 1.00 98.50 236 ASP A CA 1
ATOM 1773 C C . ASP A 1 236 ? 4.178 27.655 5.358 1.00 98.50 236 ASP A C 1
ATOM 1775 O O . ASP A 1 236 ? 3.798 27.866 6.515 1.00 98.50 236 ASP A O 1
ATOM 1779 N N . VAL A 1 237 ? 3.314 27.370 4.369 1.00 98.69 237 VAL A N 1
ATOM 1780 C CA . VAL A 1 237 ? 1.852 27.231 4.553 1.00 98.69 237 VAL A CA 1
ATOM 1781 C C . VAL A 1 237 ? 1.534 25.997 5.398 1.00 98.69 237 VAL A C 1
ATOM 1783 O O . VAL A 1 237 ? 0.842 26.101 6.410 1.00 98.69 237 VAL A O 1
ATOM 1786 N N . VAL A 1 238 ? 2.119 24.844 5.062 1.00 98.75 238 VAL A N 1
ATOM 1787 C CA . VAL A 1 238 ? 1.955 23.595 5.833 1.00 98.75 238 VAL A CA 1
ATOM 1788 C C . VAL A 1 238 ? 2.352 23.797 7.303 1.00 98.75 238 VAL A C 1
ATOM 1790 O O . VAL A 1 238 ? 1.616 23.426 8.222 1.00 98.75 238 VAL A O 1
ATOM 1793 N N . ARG A 1 239 ? 3.477 24.483 7.550 1.00 98.31 239 ARG A N 1
ATOM 1794 C CA . ARG A 1 239 ? 3.955 24.826 8.899 1.00 98.31 239 ARG A CA 1
ATOM 1795 C C . ARG A 1 239 ? 2.976 25.726 9.652 1.00 98.31 239 ARG A C 1
ATOM 1797 O O . ARG A 1 239 ? 2.747 25.515 10.849 1.00 98.31 239 ARG A O 1
ATOM 1804 N N . LYS A 1 240 ? 2.414 26.743 8.988 1.00 98.06 240 LYS A N 1
ATOM 1805 C CA . LYS A 1 240 ? 1.427 27.663 9.581 1.00 98.06 240 LYS A CA 1
ATOM 1806 C C . LYS A 1 240 ? 0.246 26.876 10.158 1.00 98.06 240 LYS A C 1
ATOM 1808 O O . LYS A 1 240 ? -0.091 27.098 11.321 1.00 98.06 240 LYS A O 1
ATOM 1813 N N . HIS A 1 241 ? -0.270 25.902 9.409 1.00 98.12 241 HIS A N 1
ATOM 1814 C CA . HIS A 1 241 ? -1.408 25.055 9.799 1.00 98.12 241 HIS A CA 1
ATOM 1815 C C . HIS A 1 241 ? -1.065 23.883 10.735 1.00 98.12 241 HIS A C 1
ATOM 1817 O O . HIS A 1 241 ? -1.962 23.168 11.154 1.00 98.12 241 HIS A O 1
ATOM 1823 N N . ASP A 1 242 ? 0.209 23.693 11.104 1.00 97.38 242 ASP A N 1
ATOM 1824 C CA . ASP A 1 242 ? 0.669 22.536 11.903 1.00 97.38 242 ASP A CA 1
ATOM 1825 C C . ASP A 1 242 ? 0.411 21.167 11.242 1.00 97.38 242 ASP A C 1
ATOM 1827 O O . ASP A 1 242 ? 0.183 20.153 11.910 1.00 97.38 242 ASP A O 1
ATOM 1831 N N . ARG A 1 243 ? 0.464 21.150 9.910 1.00 98.12 243 ARG A N 1
ATOM 1832 C CA . ARG A 1 243 ? 0.217 19.980 9.064 1.00 98.12 243 ARG A CA 1
ATOM 1833 C C . ARG A 1 243 ? 1.521 19.286 8.668 1.00 98.12 243 ARG A C 1
ATOM 1835 O O . ARG A 1 243 ? 2.613 19.747 9.018 1.00 98.12 243 ARG A O 1
ATOM 1842 N N . VAL A 1 244 ? 1.405 18.150 7.985 1.00 98.56 244 VAL A N 1
ATOM 1843 C CA . VAL A 1 244 ? 2.547 17.295 7.637 1.00 98.56 244 VAL A CA 1
ATOM 1844 C C . VAL A 1 244 ? 3.022 17.569 6.214 1.00 98.56 244 VAL A C 1
ATOM 1846 O O . VAL A 1 244 ? 2.236 17.706 5.288 1.00 98.56 244 VAL A O 1
ATOM 1849 N N . TRP A 1 245 ? 4.331 17.638 6.016 1.00 98.50 245 TRP A N 1
ATOM 1850 C CA . TRP A 1 245 ? 4.914 17.509 4.689 1.00 98.50 245 TRP A CA 1
ATOM 1851 C C . TRP A 1 245 ? 5.466 16.097 4.528 1.00 98.50 245 TRP A C 1
ATOM 1853 O O . TRP A 1 245 ? 6.428 15.722 5.204 1.00 98.50 245 TRP A O 1
ATOM 1863 N N . GLN A 1 246 ? 4.850 15.311 3.649 1.00 97.31 246 GLN A N 1
ATOM 1864 C CA . GLN A 1 246 ? 5.424 14.049 3.215 1.00 97.31 246 GLN A CA 1
ATOM 1865 C C . GLN A 1 246 ? 6.328 14.277 2.006 1.00 97.31 246 GLN A C 1
ATOM 1867 O O . GLN A 1 246 ? 5.930 14.929 1.040 1.00 97.31 246 GLN A O 1
ATOM 1872 N N . MET A 1 247 ? 7.522 13.690 2.020 1.00 94.19 247 MET A N 1
ATOM 1873 C CA . MET A 1 247 ? 8.418 13.756 0.872 1.00 94.19 247 MET A CA 1
ATOM 1874 C C . MET A 1 247 ? 9.190 12.466 0.610 1.00 94.19 247 MET A C 1
ATOM 1876 O O . MET A 1 247 ? 9.567 11.749 1.537 1.00 94.19 247 MET A O 1
ATOM 1880 N N . THR A 1 248 ? 9.525 12.225 -0.653 1.00 90.88 248 THR A N 1
ATOM 1881 C CA . THR A 1 248 ? 10.645 11.351 -1.007 1.00 90.88 248 THR A CA 1
ATOM 1882 C C . THR A 1 248 ? 11.895 12.222 -1.269 1.00 90.88 248 THR A C 1
ATOM 1884 O O . THR A 1 248 ? 11.804 13.310 -1.848 1.00 90.88 248 THR A O 1
ATOM 1887 N N . PRO A 1 249 ? 13.086 11.829 -0.787 1.00 85.69 249 PRO A N 1
ATOM 1888 C CA . PRO A 1 249 ? 14.295 12.628 -0.922 1.00 85.69 249 PRO A CA 1
ATOM 1889 C C . PRO A 1 249 ? 14.881 12.526 -2.334 1.00 85.69 249 PRO A C 1
ATOM 1891 O O . PRO A 1 249 ? 14.963 11.442 -2.910 1.00 85.69 249 PRO A O 1
ATOM 1894 N N . ALA A 1 250 ? 15.427 13.639 -2.834 1.00 83.88 250 ALA A N 1
ATOM 1895 C CA . ALA A 1 250 ? 16.202 13.675 -4.072 1.00 83.88 250 ALA A CA 1
ATOM 1896 C C . ALA A 1 250 ? 17.537 12.928 -3.915 1.00 83.88 250 ALA A C 1
ATOM 1898 O O . ALA A 1 250 ? 18.554 13.497 -3.494 1.00 83.88 250 ALA A O 1
ATOM 1899 N N . THR A 1 251 ? 17.535 11.624 -4.206 1.00 78.81 251 THR A N 1
ATOM 1900 C CA . THR A 1 251 ? 18.695 10.740 -3.976 1.00 78.81 251 THR A CA 1
ATOM 1901 C C . THR A 1 251 ? 19.881 11.042 -4.900 1.00 78.81 251 THR A C 1
ATOM 1903 O O . THR A 1 251 ? 21.031 10.783 -4.532 1.00 78.81 251 THR A O 1
ATOM 1906 N N . ASP A 1 252 ? 19.627 11.652 -6.058 1.00 80.38 252 ASP A N 1
ATOM 1907 C CA . ASP A 1 252 ? 20.629 12.139 -7.010 1.00 80.38 252 ASP A CA 1
ATOM 1908 C C . ASP A 1 252 ? 21.169 13.542 -6.657 1.00 80.38 252 ASP A C 1
ATOM 1910 O O . ASP A 1 252 ? 22.268 13.906 -7.085 1.00 80.38 252 ASP A O 1
ATOM 1914 N N . ASN A 1 253 ? 20.468 14.296 -5.800 1.00 84.56 253 ASN A N 1
ATOM 1915 C CA . ASN A 1 253 ? 20.838 15.640 -5.357 1.00 84.56 253 ASN A CA 1
ATOM 1916 C C . ASN A 1 253 ? 20.895 15.757 -3.824 1.00 84.56 253 ASN A C 1
ATOM 1918 O O . ASN A 1 253 ? 20.062 16.387 -3.166 1.00 84.56 253 ASN A O 1
ATOM 1922 N N . GLY A 1 254 ? 21.950 15.190 -3.233 1.00 84.50 254 GLY A N 1
ATOM 1923 C CA . GLY A 1 254 ? 22.140 15.197 -1.778 1.00 84.50 254 GLY A CA 1
ATOM 1924 C C . GLY A 1 254 ? 22.203 16.597 -1.146 1.00 84.50 254 GLY A C 1
ATOM 1925 O O . GLY A 1 254 ? 21.781 16.768 -0.006 1.00 84.50 254 GLY A O 1
ATOM 1926 N N . ALA A 1 255 ? 22.688 17.611 -1.872 1.00 88.19 255 ALA A N 1
ATOM 1927 C CA . ALA A 1 255 ? 22.741 18.984 -1.367 1.00 88.19 255 ALA A CA 1
ATOM 1928 C C . ALA A 1 255 ? 21.341 19.604 -1.244 1.00 88.19 255 ALA A C 1
ATOM 1930 O O . ALA A 1 255 ? 21.052 20.257 -0.239 1.00 88.19 255 ALA A O 1
ATOM 1931 N N . LEU A 1 256 ? 20.472 19.380 -2.236 1.00 89.19 256 LEU A N 1
ATOM 1932 C CA . LEU A 1 256 ? 19.069 19.777 -2.162 1.00 89.19 256 LEU A CA 1
ATOM 1933 C C . LEU A 1 256 ? 18.361 19.036 -1.027 1.00 89.19 256 LEU A C 1
ATOM 1935 O O . LEU A 1 256 ? 17.765 19.688 -0.179 1.00 89.19 256 LEU A O 1
ATOM 1939 N N . THR A 1 257 ? 18.513 17.712 -0.940 1.00 89.81 257 THR A N 1
ATOM 1940 C CA . THR A 1 257 ? 17.907 16.897 0.128 1.00 89.81 257 THR A CA 1
ATOM 1941 C C . THR A 1 257 ? 18.261 17.413 1.522 1.00 89.81 257 THR A C 1
ATOM 1943 O O . THR A 1 257 ? 17.376 17.601 2.353 1.00 89.81 257 THR A O 1
ATOM 1946 N N . VAL A 1 258 ? 19.534 17.738 1.778 1.00 90.31 258 VAL A N 1
ATOM 1947 C CA . VAL A 1 258 ? 19.945 18.331 3.062 1.00 90.31 258 VAL A CA 1
ATOM 1948 C C . VAL A 1 258 ? 19.262 19.679 3.301 1.00 90.31 258 VAL A C 1
ATOM 1950 O O . VAL A 1 258 ? 18.777 19.921 4.404 1.00 90.31 258 VAL A O 1
ATOM 1953 N N . LYS A 1 259 ? 19.187 20.558 2.292 1.00 92.94 259 LYS A N 1
ATOM 1954 C CA . LYS A 1 259 ? 18.485 21.846 2.425 1.00 92.94 259 LYS A CA 1
ATOM 1955 C C . LYS A 1 259 ? 16.997 21.660 2.731 1.00 92.94 259 LYS A C 1
ATOM 1957 O O . LYS A 1 259 ? 16.482 22.357 3.599 1.00 92.94 259 LYS A O 1
ATOM 1962 N N . LEU A 1 260 ? 16.329 20.729 2.048 1.00 94.00 260 LEU A N 1
ATOM 1963 C CA . LEU A 1 260 ? 14.912 20.427 2.257 1.00 94.00 260 LEU A CA 1
ATOM 1964 C C . LEU A 1 260 ? 14.668 19.857 3.659 1.00 94.00 260 LEU A C 1
ATOM 1966 O O . LEU A 1 260 ? 13.775 20.322 4.357 1.00 94.00 260 LEU A O 1
ATOM 1970 N N . PHE A 1 261 ? 15.513 18.938 4.132 1.00 93.56 261 PHE A N 1
ATOM 1971 C CA . PHE A 1 261 ? 15.424 18.409 5.496 1.00 93.56 261 PHE A CA 1
ATOM 1972 C C . PHE A 1 261 ? 15.559 19.497 6.565 1.00 93.56 261 PHE A C 1
ATOM 1974 O O . PHE A 1 261 ? 14.845 19.467 7.565 1.00 93.56 261 PHE A O 1
ATOM 1981 N N . MET A 1 262 ? 16.418 20.498 6.351 1.00 94.81 262 MET A N 1
ATOM 1982 C CA . MET A 1 262 ? 16.564 21.613 7.292 1.00 94.81 262 MET A CA 1
ATOM 1983 C C . MET A 1 262 ? 15.293 22.465 7.431 1.00 94.81 262 MET A C 1
ATOM 1985 O O . MET A 1 262 ? 15.158 23.149 8.449 1.00 94.81 262 MET A O 1
ATOM 1989 N N . LEU A 1 263 ? 14.336 22.389 6.491 1.00 95.81 263 LEU A N 1
ATOM 1990 C CA . LEU A 1 263 ? 13.020 23.030 6.628 1.00 95.81 263 LEU A CA 1
ATOM 1991 C C . LEU A 1 263 ? 12.227 22.491 7.831 1.00 95.81 263 LEU A C 1
ATOM 1993 O O . LEU A 1 263 ? 11.328 23.182 8.313 1.00 95.81 263 LEU A O 1
ATOM 1997 N N . SER A 1 264 ? 12.581 21.325 8.386 1.00 95.62 264 SER A N 1
ATOM 1998 C CA . SER A 1 264 ? 11.975 20.826 9.628 1.00 95.62 264 SER A CA 1
ATOM 1999 C C . SER A 1 264 ? 12.288 21.703 10.847 1.00 95.62 264 SER A C 1
ATOM 2001 O O . SER A 1 264 ? 11.553 21.654 11.833 1.00 95.62 264 SER A O 1
ATOM 2003 N N . SER A 1 265 ? 13.381 22.478 10.819 1.00 96.75 265 SER A N 1
ATOM 2004 C CA . SER A 1 265 ? 13.960 23.129 11.998 1.00 96.75 265 SER A CA 1
ATOM 2005 C C . SER A 1 265 ? 13.098 24.269 12.550 1.00 96.75 265 SER A C 1
ATOM 2007 O O . SER A 1 265 ? 12.999 25.344 11.955 1.00 96.75 265 SER A O 1
ATOM 2009 N N . GLY A 1 266 ? 12.580 24.094 13.767 1.00 96.00 266 GLY A N 1
ATOM 2010 C CA . GLY A 1 266 ? 11.923 25.170 14.507 1.00 96.00 266 GLY A CA 1
ATOM 2011 C C . GLY A 1 266 ? 12.871 26.306 14.885 1.00 96.00 266 GL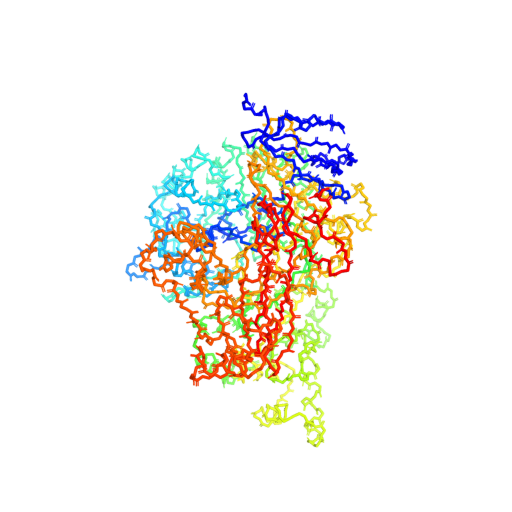Y A C 1
ATOM 2012 O O . GLY A 1 266 ? 12.461 27.462 14.894 1.00 96.00 266 GLY A O 1
ATOM 2013 N N . ARG A 1 267 ? 14.161 26.027 15.104 1.00 95.25 267 ARG A N 1
ATOM 2014 C CA . ARG A 1 267 ? 15.138 27.078 15.427 1.00 95.25 267 ARG A CA 1
ATOM 2015 C C . ARG A 1 267 ? 15.384 28.033 14.258 1.00 95.25 267 ARG A C 1
ATOM 2017 O O . ARG A 1 267 ? 15.510 29.236 14.476 1.00 95.25 267 ARG A O 1
ATOM 2024 N N . LEU A 1 268 ? 15.471 27.510 13.035 1.00 94.62 268 LEU A N 1
ATOM 2025 C CA . LEU A 1 268 ? 15.706 28.329 11.841 1.00 94.62 268 LEU A CA 1
ATOM 2026 C C . LEU A 1 268 ? 14.432 29.043 11.370 1.00 94.62 268 LEU A C 1
ATOM 2028 O O . LEU A 1 268 ? 14.510 30.179 10.903 1.00 94.62 268 LEU A O 1
ATOM 2032 N N . TYR A 1 269 ? 13.268 28.404 11.529 1.00 95.25 269 TYR A N 1
ATOM 2033 C CA . TYR A 1 269 ? 11.994 28.869 10.965 1.00 95.25 269 TYR A CA 1
ATOM 2034 C C . TYR A 1 269 ? 10.938 29.244 12.021 1.00 95.25 269 TYR A C 1
ATOM 2036 O O . TYR A 1 269 ? 9.761 29.388 11.698 1.00 95.25 269 TYR A O 1
ATOM 2044 N N . LYS A 1 270 ? 11.350 29.447 13.281 1.00 93.31 270 LYS A N 1
ATOM 2045 C CA . LYS A 1 270 ? 10.545 29.808 14.474 1.00 93.31 270 LYS A CA 1
ATOM 2046 C C . LYS A 1 270 ? 9.531 28.759 14.953 1.00 93.31 270 LYS A C 1
ATOM 2048 O O . LYS A 1 270 ? 9.246 28.715 16.145 1.00 93.31 270 LYS A O 1
ATOM 2053 N N . LYS A 1 271 ? 8.987 27.933 14.058 1.00 95.62 271 LYS A N 1
ATOM 2054 C CA . LYS A 1 271 ? 8.074 26.820 14.360 1.00 95.62 271 LYS A CA 1
ATOM 2055 C C . LYS A 1 271 ? 8.559 25.565 13.619 1.00 95.62 271 LYS A C 1
ATOM 2057 O O . LYS A 1 271 ? 8.965 25.686 12.462 1.00 95.62 271 LYS A O 1
ATOM 2062 N N . PRO A 1 272 ? 8.578 24.378 14.249 1.00 96.50 272 PRO A N 1
ATOM 2063 C CA . PRO A 1 272 ? 8.915 23.149 13.539 1.00 96.50 272 PRO A CA 1
ATOM 2064 C C . PRO A 1 272 ? 7.911 22.877 12.418 1.00 96.50 272 PRO A C 1
ATOM 2066 O O . PRO A 1 272 ? 6.717 23.122 12.577 1.00 96.50 272 PRO A O 1
ATOM 2069 N N . LEU A 1 273 ? 8.399 22.344 11.301 1.00 98.06 273 LEU A N 1
ATOM 2070 C CA . LEU A 1 273 ? 7.558 21.705 10.290 1.00 98.06 273 LEU A CA 1
ATOM 2071 C C . LEU A 1 273 ? 7.596 20.195 10.534 1.00 98.06 273 LEU A C 1
ATOM 2073 O O . LEU A 1 273 ? 8.686 19.633 10.677 1.00 98.06 273 LEU A O 1
ATOM 2077 N N . LYS A 1 274 ? 6.422 19.556 10.586 1.00 98.00 274 LYS A N 1
ATOM 2078 C CA . LYS A 1 274 ? 6.312 18.096 10.636 1.00 98.00 274 LYS A CA 1
ATOM 2079 C C . LYS A 1 274 ? 6.693 17.552 9.264 1.00 98.00 274 LYS A C 1
ATOM 2081 O O . LYS A 1 274 ? 6.024 17.861 8.284 1.00 98.00 274 LYS A O 1
ATOM 2086 N N . ILE A 1 275 ? 7.774 16.784 9.193 1.00 97.00 275 ILE A N 1
ATOM 2087 C CA . ILE A 1 275 ? 8.215 16.129 7.958 1.00 97.00 275 ILE A CA 1
ATOM 2088 C C . ILE A 1 275 ? 8.223 14.625 8.178 1.00 97.00 275 ILE A C 1
ATOM 2090 O O . ILE A 1 275 ? 8.831 14.153 9.143 1.00 97.00 275 ILE A O 1
ATOM 2094 N N . THR A 1 276 ? 7.598 13.890 7.263 1.00 95.44 276 THR A N 1
ATOM 2095 C CA . THR A 1 276 ? 7.801 12.449 7.123 1.00 95.44 276 THR A CA 1
ATOM 2096 C C . THR A 1 276 ? 8.480 12.161 5.789 1.00 95.44 276 THR A C 1
ATOM 2098 O O . THR A 1 276 ? 8.063 12.679 4.754 1.00 95.44 276 THR A O 1
ATOM 2101 N N . ALA A 1 277 ? 9.576 11.409 5.815 1.00 92.00 277 ALA A N 1
ATOM 2102 C CA . ALA A 1 277 ? 10.394 11.159 4.639 1.00 92.00 277 ALA A CA 1
ATOM 2103 C C . ALA A 1 277 ? 10.542 9.666 4.358 1.00 92.00 277 ALA A C 1
ATOM 2105 O O . ALA A 1 277 ? 10.872 8.871 5.242 1.00 92.00 277 ALA A O 1
ATOM 2106 N N . LEU A 1 278 ? 10.334 9.299 3.103 1.00 83.50 278 LEU A N 1
ATOM 2107 C CA . LEU A 1 278 ? 10.437 7.926 2.643 1.00 83.50 278 LEU A CA 1
ATOM 2108 C C . LEU A 1 278 ? 11.852 7.603 2.194 1.00 83.50 278 LEU A C 1
ATOM 2110 O O . LEU A 1 278 ? 12.471 8.372 1.467 1.00 83.50 278 LEU A O 1
ATOM 2114 N N . ALA A 1 279 ? 12.379 6.451 2.584 1.00 68.25 279 ALA A N 1
ATOM 2115 C CA . ALA A 1 279 ? 13.571 5.914 1.945 1.00 68.25 279 ALA A CA 1
ATOM 2116 C C . ALA A 1 279 ? 13.643 4.404 2.144 1.00 68.25 279 ALA A C 1
ATOM 2118 O O . ALA A 1 279 ? 13.387 3.910 3.239 1.00 68.25 279 ALA A O 1
ATOM 2119 N N . ALA A 1 280 ? 14.139 3.682 1.139 1.00 63.12 280 ALA A N 1
ATOM 2120 C CA . ALA A 1 280 ? 14.656 2.331 1.328 1.00 63.12 280 ALA A CA 1
ATOM 2121 C C . ALA A 1 280 ? 15.921 2.386 2.214 1.00 63.12 280 ALA A C 1
ATOM 2123 O O . ALA A 1 280 ? 17.057 2.487 1.734 1.00 63.12 280 ALA A O 1
ATOM 2124 N N . LEU A 1 281 ? 15.714 2.395 3.536 1.00 65.38 281 LEU A N 1
ATOM 2125 C CA . LEU A 1 281 ? 16.755 2.648 4.535 1.00 65.38 281 LEU A CA 1
ATOM 2126 C C . LEU A 1 281 ? 17.842 1.564 4.516 1.00 65.38 281 LEU A C 1
ATOM 2128 O O . LEU A 1 281 ? 19.030 1.895 4.499 1.00 65.38 281 LEU A O 1
ATOM 2132 N N . ASP A 1 282 ? 17.458 0.284 4.482 1.00 68.31 282 ASP A N 1
ATOM 2133 C CA . ASP A 1 282 ? 18.376 -0.866 4.471 1.00 68.31 282 ASP A CA 1
ATOM 2134 C C . ASP A 1 282 ? 18.561 -1.447 3.060 1.00 68.31 282 ASP A C 1
ATOM 2136 O O . ASP A 1 282 ? 18.343 -2.633 2.814 1.00 68.31 282 ASP A O 1
ATOM 2140 N N . SER A 1 283 ? 18.955 -0.593 2.109 1.00 68.69 283 SER A N 1
ATOM 2141 C CA . SER A 1 283 ? 19.262 -1.014 0.738 1.00 68.69 283 SER A CA 1
ATOM 2142 C C . SER A 1 283 ? 20.395 -2.048 0.699 1.00 68.69 283 SER A C 1
ATOM 2144 O O . SER A 1 283 ? 21.480 -1.845 1.261 1.00 68.69 283 SER A O 1
ATOM 2146 N N . VAL A 1 284 ? 20.170 -3.143 -0.032 1.00 59.75 284 VAL A N 1
ATOM 2147 C CA . VAL A 1 284 ? 21.151 -4.224 -0.222 1.00 59.75 284 VAL A CA 1
ATOM 2148 C C . VAL A 1 284 ? 22.406 -3.710 -0.928 1.00 59.75 284 VAL A C 1
ATOM 2150 O O . VAL A 1 284 ? 23.519 -4.093 -0.549 1.00 59.75 284 VAL A O 1
ATOM 2153 N N . ASN A 1 285 ? 22.218 -2.801 -1.888 1.00 59.47 285 ASN A N 1
ATOM 2154 C CA . ASN A 1 285 ? 23.269 -2.248 -2.740 1.00 59.47 285 ASN A CA 1
ATOM 2155 C C . ASN A 1 285 ? 24.037 -1.096 -2.068 1.00 59.47 285 ASN A C 1
ATOM 2157 O O . ASN A 1 285 ? 25.159 -0.791 -2.487 1.00 59.47 285 ASN A O 1
ATOM 2161 N N . ASN A 1 286 ? 23.472 -0.479 -1.015 1.00 65.06 286 ASN A N 1
ATOM 2162 C CA . ASN A 1 286 ? 24.093 0.632 -0.291 1.00 65.06 286 ASN A CA 1
ATOM 2163 C C . ASN A 1 286 ? 23.787 0.652 1.219 1.00 65.06 286 ASN A C 1
ATOM 2165 O O . ASN A 1 286 ? 22.834 1.275 1.691 1.00 65.06 286 ASN A O 1
ATOM 2169 N N . ARG A 1 287 ? 24.701 0.076 2.011 1.00 67.06 287 ARG A N 1
ATOM 2170 C CA . ARG A 1 287 ? 24.577 0.011 3.482 1.00 67.06 287 ARG A CA 1
ATOM 2171 C C . ARG A 1 287 ? 24.733 1.360 4.197 1.00 67.06 287 ARG A C 1
ATOM 2173 O O . ARG A 1 287 ? 24.392 1.463 5.375 1.00 67.06 287 ARG A O 1
ATOM 2180 N N . GLN A 1 288 ? 25.265 2.394 3.534 1.00 70.31 288 GLN A N 1
ATOM 2181 C CA . GLN A 1 288 ? 25.454 3.711 4.159 1.00 70.31 288 GLN A CA 1
ATOM 2182 C C . GLN A 1 288 ? 24.153 4.514 4.255 1.00 70.31 288 GLN A C 1
ATOM 2184 O O . GLN A 1 288 ? 24.085 5.426 5.082 1.00 70.31 288 GLN A O 1
ATOM 2189 N N . ASN A 1 289 ? 23.134 4.181 3.454 1.00 72.50 289 ASN A N 1
ATOM 2190 C CA . ASN A 1 289 ? 21.852 4.889 3.446 1.00 72.50 289 ASN A CA 1
ATOM 2191 C C . ASN A 1 289 ? 21.212 4.884 4.838 1.00 72.50 289 ASN A C 1
ATOM 2193 O O . ASN A 1 289 ? 20.925 5.952 5.376 1.00 72.50 289 ASN A O 1
ATOM 2197 N N . LYS A 1 290 ? 21.143 3.713 5.482 1.00 78.06 290 LYS A N 1
ATOM 2198 C CA . LYS A 1 290 ? 20.676 3.556 6.866 1.00 78.06 290 LYS A CA 1
ATOM 2199 C C . LYS A 1 290 ? 21.419 4.454 7.851 1.00 78.06 290 LYS A C 1
ATOM 2201 O O . LYS A 1 290 ? 20.800 5.211 8.590 1.00 78.06 290 LYS A O 1
ATOM 2206 N N . ALA A 1 291 ? 22.751 4.385 7.867 1.00 79.06 291 ALA A N 1
ATOM 2207 C CA . ALA A 1 291 ? 23.560 5.130 8.832 1.00 79.06 291 ALA A CA 1
ATOM 2208 C C . ALA A 1 291 ? 23.376 6.649 8.683 1.00 79.06 291 ALA A C 1
ATOM 2210 O O . ALA A 1 291 ? 23.265 7.363 9.679 1.00 79.06 291 ALA A O 1
ATOM 2211 N N . ARG A 1 292 ? 23.298 7.144 7.441 1.00 79.44 292 ARG A N 1
ATOM 2212 C CA . ARG A 1 292 ? 23.047 8.563 7.153 1.00 79.44 292 ARG A CA 1
ATOM 2213 C C . ARG A 1 292 ? 21.633 8.976 7.542 1.00 79.44 292 ARG A C 1
ATOM 2215 O O . ARG A 1 292 ? 21.474 10.012 8.177 1.00 79.44 292 ARG A O 1
ATOM 2222 N N . ALA A 1 293 ? 20.628 8.174 7.202 1.00 79.19 293 ALA A N 1
ATOM 2223 C CA . ALA A 1 293 ? 19.241 8.459 7.544 1.00 79.19 293 ALA A CA 1
ATOM 2224 C C . ALA A 1 293 ? 19.035 8.540 9.063 1.00 79.19 293 ALA A C 1
ATOM 2226 O O . ALA A 1 293 ? 18.448 9.504 9.545 1.00 79.19 293 ALA A O 1
ATOM 2227 N N . LEU A 1 294 ? 19.602 7.600 9.831 1.00 85.75 294 LEU A N 1
ATOM 2228 C CA . LEU A 1 294 ? 19.552 7.635 11.298 1.00 85.75 294 LEU A CA 1
ATOM 2229 C C . LEU A 1 294 ? 20.315 8.831 11.879 1.00 85.75 294 LEU A C 1
ATOM 2231 O O . LEU A 1 294 ? 19.849 9.449 12.836 1.00 85.75 294 LEU A O 1
ATOM 2235 N N . LEU A 1 295 ? 21.466 9.192 11.302 1.00 87.12 295 LEU A N 1
ATOM 2236 C CA . LEU A 1 295 ? 22.202 10.391 11.704 1.00 87.12 295 LEU A CA 1
ATOM 2237 C C . LEU A 1 295 ? 21.353 11.654 11.508 1.00 87.12 295 LEU A C 1
ATOM 2239 O O . LEU A 1 295 ? 21.241 12.452 12.436 1.00 87.12 295 LEU A O 1
ATOM 2243 N N . PHE A 1 296 ? 20.738 11.827 10.333 1.00 84.94 296 PHE A N 1
ATOM 2244 C CA . PHE A 1 296 ? 19.889 12.985 10.042 1.00 84.94 296 PHE A CA 1
ATOM 2245 C C . PHE A 1 296 ? 18.633 13.007 10.906 1.00 84.94 296 PHE A C 1
ATOM 2247 O O . PHE A 1 296 ? 18.341 14.040 11.505 1.00 84.94 296 PHE A O 1
ATOM 2254 N N . ALA A 1 297 ? 17.935 11.878 11.039 1.00 88.19 297 ALA A N 1
ATOM 2255 C CA . ALA A 1 297 ? 16.756 11.780 11.891 1.00 88.19 297 ALA A CA 1
ATOM 2256 C C . ALA A 1 297 ? 17.090 12.171 13.339 1.00 88.19 297 ALA A C 1
ATOM 2258 O O . ALA A 1 297 ? 16.370 12.959 13.944 1.00 88.19 297 ALA A O 1
ATOM 2259 N N . ASN A 1 298 ? 18.212 11.707 13.891 1.00 92.06 298 ASN A N 1
ATOM 2260 C CA . ASN A 1 298 ? 18.612 12.094 15.242 1.00 92.06 298 ASN A CA 1
ATOM 2261 C C . ASN A 1 298 ? 19.035 13.567 15.330 1.00 92.06 298 ASN A C 1
ATOM 2263 O O . ASN A 1 298 ? 18.581 14.267 16.231 1.00 92.06 298 ASN A O 1
ATOM 2267 N N . LEU A 1 299 ? 19.840 14.059 14.382 1.00 93.12 299 LEU A N 1
ATOM 2268 C CA . LEU A 1 299 ? 20.330 15.441 14.359 1.00 93.12 299 LEU A CA 1
ATOM 2269 C C . LEU A 1 299 ? 19.189 16.467 14.259 1.00 93.12 299 LEU A C 1
ATOM 2271 O O . LEU A 1 299 ? 19.144 17.416 15.044 1.00 93.12 299 LEU A O 1
ATOM 2275 N N . LEU A 1 300 ? 18.260 16.277 13.317 1.00 93.38 300 LEU A N 1
ATOM 2276 C CA . LEU A 1 300 ? 17.150 17.203 13.051 1.00 93.38 300 LEU A CA 1
ATOM 2277 C C . LEU A 1 300 ? 16.182 17.307 14.232 1.00 93.38 300 LEU A C 1
ATOM 2279 O O . LEU A 1 300 ? 15.614 18.371 14.460 1.00 93.38 300 LEU A O 1
ATOM 2283 N N . ASN A 1 301 ? 16.034 16.234 15.011 1.00 94.62 301 ASN A N 1
ATOM 2284 C CA . ASN A 1 301 ? 15.159 16.186 16.183 1.00 94.62 301 ASN A CA 1
ATOM 2285 C C . ASN A 1 301 ? 15.869 16.556 17.505 1.00 94.62 301 ASN A C 1
ATOM 2287 O O . ASN A 1 301 ? 15.320 16.296 18.574 1.00 94.62 301 ASN A O 1
ATOM 2291 N N . THR A 1 302 ? 17.083 17.118 17.463 1.00 95.06 302 THR A N 1
ATOM 2292 C CA . THR A 1 302 ? 17.770 17.629 18.667 1.00 95.06 302 THR A CA 1
ATOM 2293 C C . THR A 1 302 ? 17.153 18.934 19.169 1.00 95.06 302 THR A C 1
ATOM 2295 O O . THR A 1 302 ? 16.603 19.703 18.384 1.00 95.06 302 THR A O 1
ATOM 2298 N N . ASP A 1 303 ? 17.368 19.265 20.445 1.00 91.81 303 ASP A N 1
ATOM 2299 C CA . ASP A 1 303 ? 16.993 20.569 21.020 1.00 91.81 303 ASP A CA 1
ATOM 2300 C C . ASP A 1 303 ? 17.675 21.759 20.324 1.00 91.81 303 ASP A C 1
ATOM 2302 O O . ASP A 1 303 ? 17.186 22.887 20.385 1.00 91.81 303 ASP A O 1
ATOM 2306 N N . LEU A 1 304 ? 18.802 21.521 19.637 1.00 94.00 304 LEU A N 1
ATOM 2307 C CA . LEU A 1 304 ? 19.473 22.541 18.838 1.00 94.00 304 LEU A CA 1
ATOM 2308 C C . LEU A 1 304 ? 18.664 22.890 17.589 1.00 94.00 304 LEU A C 1
ATOM 2310 O O . LEU A 1 304 ? 18.510 24.066 17.285 1.00 94.00 304 LEU A O 1
ATOM 2314 N N . LEU A 1 305 ? 18.177 21.900 16.840 1.00 95.50 305 LEU A N 1
ATOM 2315 C CA . LEU A 1 305 ? 17.442 22.159 15.599 1.00 95.50 305 LEU A CA 1
ATOM 2316 C C . LEU A 1 305 ? 15.935 22.285 15.816 1.00 95.50 305 LEU A C 1
ATOM 2318 O O . LEU A 1 305 ? 15.273 22.929 14.998 1.00 95.50 305 LEU A O 1
ATOM 2322 N N . GLN A 1 306 ? 15.416 21.748 16.921 1.00 94.88 306 GLN A N 1
ATOM 2323 C CA . GLN A 1 306 ? 14.000 21.756 17.287 1.00 94.88 306 GLN A CA 1
ATOM 2324 C C . GLN A 1 306 ? 13.119 21.294 16.121 1.00 94.88 306 GLN A C 1
ATOM 2326 O O . GLN A 1 306 ? 12.132 21.947 15.796 1.00 94.88 306 GLN A O 1
ATOM 2331 N N . GLY A 1 307 ? 13.538 20.250 15.404 1.00 94.31 307 GLY A N 1
ATOM 2332 C CA . GLY A 1 307 ? 12.783 19.704 14.282 1.00 94.31 307 GLY A CA 1
ATOM 2333 C C . GLY A 1 307 ? 11.774 18.649 14.717 1.00 94.31 307 GLY A C 1
ATOM 2334 O O . GLY A 1 307 ? 11.923 18.031 15.771 1.00 94.31 307 GLY A O 1
ATOM 2335 N N . ASN A 1 308 ? 10.771 18.420 13.870 1.00 93.25 308 ASN A N 1
ATOM 2336 C CA . ASN A 1 308 ? 9.854 17.292 13.991 1.00 93.25 308 ASN A CA 1
ATOM 2337 C C . ASN A 1 308 ? 9.908 16.454 12.709 1.00 93.25 308 ASN A C 1
ATOM 2339 O O . ASN A 1 308 ? 9.117 16.632 11.789 1.00 93.25 308 ASN A O 1
ATOM 2343 N N . PHE A 1 309 ? 10.923 15.598 12.628 1.00 95.00 309 PHE A N 1
ATOM 2344 C CA . PHE A 1 309 ? 11.254 14.834 11.428 1.00 95.00 309 PHE A CA 1
ATOM 2345 C C . PHE A 1 309 ? 11.130 13.334 11.708 1.00 95.00 309 PHE A C 1
ATOM 2347 O O . PHE A 1 309 ? 11.628 12.853 12.734 1.00 95.00 309 PHE A O 1
ATOM 2354 N N . ARG A 1 310 ? 10.486 12.586 10.818 1.00 93.88 310 ARG A N 1
ATOM 2355 C CA . ARG A 1 310 ? 10.346 11.129 10.900 1.00 93.88 310 ARG A CA 1
ATOM 2356 C C . ARG A 1 310 ? 10.730 10.505 9.563 1.00 93.88 310 ARG A C 1
ATOM 2358 O O . ARG A 1 310 ? 10.311 10.992 8.526 1.00 93.88 310 ARG A O 1
ATOM 2365 N N . MET A 1 311 ? 11.539 9.449 9.574 1.00 92.44 311 MET A N 1
ATOM 2366 C CA . MET A 1 311 ? 11.695 8.607 8.379 1.00 92.44 311 MET A CA 1
ATOM 2367 C C . MET A 1 311 ? 10.685 7.464 8.437 1.00 92.44 311 MET A C 1
ATOM 2369 O O . MET A 1 311 ? 10.411 6.968 9.528 1.00 92.44 311 MET A O 1
ATOM 2373 N N . GLN A 1 312 ? 10.186 7.006 7.297 1.00 93.56 312 GLN A N 1
ATOM 2374 C CA . GLN A 1 312 ? 9.360 5.802 7.241 1.00 93.56 312 GLN A CA 1
ATOM 2375 C C . GLN A 1 312 ? 10.223 4.541 7.096 1.00 93.56 312 GLN A C 1
ATOM 2377 O O . GLN A 1 312 ? 11.309 4.584 6.510 1.00 93.56 312 GLN A O 1
ATOM 2382 N N . ALA A 1 313 ? 9.760 3.430 7.665 1.00 91.94 313 ALA A N 1
ATOM 2383 C CA . ALA A 1 313 ? 10.399 2.124 7.584 1.00 91.94 313 ALA A CA 1
ATOM 2384 C C . ALA A 1 313 ? 9.366 1.045 7.247 1.00 91.94 313 ALA A C 1
ATOM 2386 O O . ALA A 1 313 ? 8.448 0.808 8.029 1.00 91.94 313 ALA A O 1
ATOM 2387 N N . LEU A 1 314 ? 9.582 0.367 6.122 1.00 92.25 314 LEU A N 1
ATOM 2388 C CA . LEU A 1 314 ? 8.781 -0.774 5.693 1.00 92.25 314 LEU A CA 1
ATOM 2389 C C . LEU A 1 314 ? 9.076 -2.009 6.554 1.00 92.25 314 LEU A C 1
ATOM 2391 O O . LEU A 1 314 ? 10.233 -2.321 6.855 1.00 92.25 314 LEU A O 1
ATOM 2395 N N . SER A 1 315 ? 8.016 -2.712 6.938 1.00 91.56 315 SER A N 1
ATOM 2396 C CA . SER A 1 315 ? 8.033 -3.927 7.762 1.00 91.56 315 SER A CA 1
ATOM 2397 C C . SER A 1 315 ? 8.174 -5.227 6.964 1.00 91.56 315 SER A C 1
ATOM 2399 O O . SER A 1 315 ? 8.325 -6.296 7.558 1.00 91.56 315 SER A O 1
ATOM 2401 N N . ALA A 1 316 ? 8.167 -5.140 5.635 1.00 89.50 316 ALA A N 1
ATOM 2402 C CA . ALA A 1 316 ? 8.429 -6.237 4.719 1.00 89.50 316 ALA A CA 1
ATOM 2403 C C . ALA A 1 316 ? 9.849 -6.162 4.109 1.00 89.50 316 ALA A C 1
ATOM 2405 O O . ALA A 1 316 ? 10.434 -5.075 3.968 1.00 89.50 316 ALA A O 1
ATOM 2406 N N . PRO A 1 317 ? 10.427 -7.312 3.713 1.00 89.81 317 PRO A N 1
ATOM 2407 C CA . PRO A 1 317 ? 11.453 -7.348 2.679 1.00 89.81 317 PRO A CA 1
ATOM 2408 C C . PRO A 1 317 ? 10.962 -6.566 1.458 1.00 89.81 317 PRO A C 1
ATOM 2410 O O . PRO A 1 317 ? 9.872 -6.826 0.964 1.00 89.81 317 PRO A O 1
ATOM 2413 N N . PHE A 1 318 ? 11.760 -5.623 0.953 1.00 89.88 318 PHE A N 1
ATOM 2414 C CA . PHE A 1 318 ? 11.376 -4.826 -0.216 1.00 89.88 318 PHE A CA 1
ATOM 2415 C C . PHE A 1 318 ? 11.598 -5.659 -1.488 1.00 89.88 318 PHE A C 1
ATOM 2417 O O . PHE A 1 318 ? 12.592 -5.487 -2.208 1.00 89.88 318 PHE A O 1
ATOM 2424 N N . ARG A 1 319 ? 10.740 -6.671 -1.659 1.00 90.69 319 ARG A N 1
ATOM 2425 C CA . ARG A 1 319 ? 10.690 -7.589 -2.794 1.00 90.69 319 ARG A CA 1
ATOM 2426 C C . ARG A 1 319 ? 9.927 -6.935 -3.931 1.00 90.69 319 ARG A C 1
ATOM 2428 O O . ARG A 1 319 ? 8.813 -6.474 -3.736 1.00 90.69 319 ARG A O 1
ATOM 2435 N N . ILE A 1 320 ? 10.543 -6.915 -5.104 1.00 90.12 320 ILE A N 1
ATOM 2436 C CA . ILE A 1 320 ? 9.969 -6.285 -6.288 1.00 90.12 320 ILE A CA 1
ATOM 2437 C C . ILE A 1 320 ? 9.856 -7.339 -7.363 1.00 90.12 320 ILE A C 1
ATOM 2439 O O . ILE A 1 320 ? 10.865 -7.930 -7.758 1.00 90.12 320 ILE A O 1
ATOM 2443 N N . TYR A 1 321 ? 8.630 -7.550 -7.814 1.00 92.50 321 TYR A N 1
ATOM 2444 C CA . TYR A 1 321 ? 8.301 -8.396 -8.945 1.00 92.50 321 TYR A CA 1
ATOM 2445 C C . TYR A 1 321 ? 8.401 -7.571 -10.230 1.00 92.50 321 TYR A C 1
ATOM 2447 O O . TYR A 1 321 ? 8.166 -6.365 -10.222 1.00 92.50 321 TYR A O 1
ATOM 2455 N N . SER A 1 322 ? 8.835 -8.186 -11.321 1.00 91.88 322 SER A N 1
ATOM 2456 C CA . SER A 1 322 ? 9.105 -7.532 -12.605 1.00 91.88 322 SER A CA 1
ATOM 2457 C C . SER A 1 322 ? 8.570 -8.396 -13.740 1.00 91.88 322 SER A C 1
ATOM 2459 O O . SER A 1 322 ? 9.015 -9.533 -13.902 1.00 91.88 322 SER A O 1
ATOM 2461 N N . GLU A 1 323 ? 7.626 -7.859 -14.512 1.00 89.69 323 GLU A N 1
ATOM 2462 C CA . GLU A 1 323 ? 7.088 -8.506 -15.714 1.00 89.69 323 GLU A CA 1
ATOM 2463 C C . GLU A 1 323 ? 8.038 -8.227 -16.885 1.00 89.69 323 GLU A C 1
ATOM 2465 O O . GLU A 1 323 ? 8.075 -7.131 -17.452 1.00 89.69 323 GLU A O 1
ATOM 2470 N N . GLY A 1 324 ? 8.885 -9.201 -17.210 1.00 91.06 324 GLY A N 1
ATOM 2471 C CA . GLY A 1 324 ? 9.936 -9.045 -18.203 1.00 91.06 324 GLY A CA 1
ATOM 2472 C C . GLY A 1 324 ? 10.893 -7.908 -17.849 1.00 91.06 324 GLY A C 1
ATOM 2473 O O . GLY A 1 324 ? 11.596 -7.951 -16.835 1.00 91.06 324 GLY A O 1
ATOM 2474 N N . ALA A 1 325 ? 10.952 -6.903 -18.726 1.00 88.69 325 ALA A N 1
ATOM 2475 C CA . ALA A 1 325 ? 11.794 -5.717 -18.559 1.00 88.69 325 ALA A CA 1
ATOM 2476 C C . ALA A 1 325 ? 11.147 -4.622 -17.688 1.00 88.69 325 ALA A C 1
ATOM 2478 O O . ALA A 1 325 ? 11.833 -3.674 -17.295 1.00 88.69 325 ALA A O 1
ATOM 2479 N N . VAL A 1 326 ? 9.848 -4.736 -17.398 1.00 86.06 326 VAL A N 1
ATOM 2480 C CA . VAL A 1 326 ? 9.071 -3.720 -16.686 1.00 86.06 326 VAL A CA 1
ATOM 2481 C C . VAL A 1 326 ? 9.294 -3.882 -15.186 1.00 86.06 326 VAL A C 1
ATOM 2483 O O . VAL A 1 326 ? 8.819 -4.823 -14.551 1.00 86.06 326 VAL A O 1
ATOM 2486 N N . SER A 1 327 ? 10.079 -2.964 -14.626 1.00 85.94 327 SER A N 1
ATOM 2487 C CA . SER A 1 327 ? 10.484 -2.978 -13.223 1.00 85.94 327 SER A CA 1
ATOM 2488 C C . SER A 1 327 ? 10.678 -1.548 -12.716 1.00 85.94 327 SER A C 1
ATOM 2490 O O . SER A 1 327 ? 11.472 -0.814 -13.318 1.00 85.94 327 SER A O 1
ATOM 2492 N N . PRO A 1 328 ? 10.072 -1.152 -11.579 1.00 80.81 328 PRO A N 1
ATOM 2493 C CA . PRO A 1 328 ? 10.223 0.201 -11.037 1.00 80.81 328 PRO A CA 1
ATOM 2494 C C . PRO A 1 328 ? 11.688 0.615 -10.834 1.00 80.81 328 PRO A C 1
ATOM 2496 O O . PRO A 1 328 ? 12.084 1.747 -11.086 1.00 80.81 328 PRO A O 1
ATOM 2499 N N . LEU A 1 329 ? 12.559 -0.316 -10.430 1.00 85.06 329 LEU A N 1
ATOM 2500 C CA . LEU A 1 329 ? 13.971 -0.003 -10.178 1.00 85.06 329 LEU A CA 1
ATOM 2501 C C . LEU A 1 329 ? 14.838 0.037 -11.441 1.00 85.06 329 LEU A C 1
ATOM 2503 O O . LEU A 1 329 ? 15.966 0.540 -11.388 1.00 85.06 329 LEU A O 1
ATOM 2507 N N . ALA A 1 330 ? 14.339 -0.475 -12.566 1.00 86.12 330 ALA A N 1
ATOM 2508 C CA . ALA A 1 330 ? 15.037 -0.434 -13.846 1.00 86.12 330 ALA A CA 1
ATOM 2509 C C . ALA A 1 330 ? 14.985 0.966 -14.492 1.00 86.12 330 ALA A C 1
ATOM 2511 O O . ALA A 1 330 ? 15.938 1.350 -15.173 1.00 86.12 330 ALA A O 1
ATOM 2512 N N . GLU A 1 331 ? 13.955 1.763 -14.185 1.00 86.75 331 GLU A N 1
ATOM 2513 C CA . GLU A 1 331 ? 13.771 3.160 -14.626 1.00 86.75 331 GLU A CA 1
ATOM 2514 C C . GLU A 1 331 ? 14.963 4.078 -14.330 1.00 86.75 331 GLU A C 1
ATOM 2516 O O . GLU A 1 331 ? 15.318 4.966 -15.108 1.00 86.75 331 GLU A O 1
ATOM 2521 N N . ALA A 1 332 ? 15.642 3.844 -13.205 1.00 83.69 332 ALA A N 1
ATOM 2522 C CA . ALA A 1 332 ? 16.785 4.652 -12.791 1.00 83.69 332 ALA A CA 1
ATOM 2523 C C . ALA A 1 332 ? 17.990 4.543 -13.746 1.00 83.69 332 ALA A C 1
ATOM 2525 O O . ALA A 1 332 ? 18.901 5.377 -13.693 1.00 83.69 332 ALA A O 1
ATOM 2526 N N . ASN A 1 333 ? 18.032 3.511 -14.595 1.00 87.19 333 ASN A N 1
ATOM 2527 C CA . ASN A 1 333 ? 19.105 3.292 -15.552 1.00 87.19 333 ASN A CA 1
ATOM 2528 C C . ASN A 1 333 ? 18.648 3.673 -16.973 1.00 87.19 333 ASN A C 1
ATOM 2530 O O . ASN A 1 333 ? 17.794 2.987 -17.530 1.00 87.19 333 ASN A O 1
ATOM 2534 N N . PRO A 1 334 ? 19.260 4.683 -17.624 1.00 89.62 334 PRO A N 1
ATOM 2535 C CA . PRO A 1 334 ? 18.834 5.130 -18.952 1.00 89.62 334 PRO A CA 1
ATOM 2536 C C . PRO A 1 334 ? 18.843 4.053 -20.046 1.00 89.62 334 PRO A C 1
ATOM 2538 O O . PRO A 1 334 ? 18.102 4.185 -21.012 1.00 89.62 334 PRO A O 1
ATOM 2541 N N . LEU A 1 335 ? 19.674 3.005 -19.933 1.00 90.00 335 LEU A N 1
ATOM 2542 C CA . LEU A 1 335 ? 19.658 1.903 -20.901 1.00 90.00 335 LEU A CA 1
ATOM 2543 C C . LEU A 1 335 ? 18.406 1.048 -20.727 1.00 90.00 335 LEU A C 1
ATOM 2545 O O . LEU A 1 335 ? 17.693 0.820 -21.694 1.00 90.00 335 LEU A O 1
ATOM 2549 N N . LEU A 1 336 ? 18.124 0.601 -19.503 1.00 89.56 336 LEU A N 1
ATOM 2550 C CA . LEU A 1 336 ? 16.930 -0.198 -19.220 1.00 89.56 336 LEU A CA 1
ATOM 2551 C C . LEU A 1 336 ? 15.649 0.603 -19.445 1.00 89.56 336 LEU A C 1
ATOM 2553 O O . LEU A 1 336 ? 14.689 0.073 -19.990 1.00 89.56 336 LEU A O 1
ATOM 2557 N N . ARG A 1 337 ? 15.671 1.897 -19.122 1.00 91.69 337 ARG A N 1
ATOM 2558 C CA . ARG A 1 337 ? 14.555 2.808 -19.349 1.00 91.69 337 ARG A CA 1
ATOM 2559 C C . ARG A 1 337 ? 14.106 2.870 -20.808 1.00 91.69 337 ARG A C 1
ATOM 2561 O O . ARG A 1 337 ? 12.914 2.995 -21.039 1.00 91.69 337 ARG A O 1
ATOM 2568 N N . ARG A 1 338 ? 15.000 2.689 -21.792 1.00 92.75 338 ARG A N 1
ATOM 2569 C CA . ARG A 1 338 ? 14.594 2.594 -23.212 1.00 92.75 338 ARG A CA 1
ATOM 2570 C C . ARG A 1 338 ? 13.557 1.489 -23.456 1.00 92.75 338 ARG A C 1
ATOM 2572 O O . ARG A 1 338 ? 12.749 1.630 -24.362 1.00 92.75 338 ARG A O 1
ATOM 2579 N N . LEU A 1 339 ? 13.594 0.402 -22.678 1.00 92.19 339 LEU A N 1
ATOM 2580 C CA . LEU A 1 339 ? 12.620 -0.694 -22.759 1.00 92.19 339 LEU A CA 1
ATOM 2581 C C . LEU A 1 339 ? 11.294 -0.357 -22.065 1.00 92.19 339 LEU A C 1
ATOM 2583 O O . LEU A 1 339 ? 10.293 -0.981 -22.377 1.00 92.19 339 LEU A O 1
ATOM 2587 N N . ILE A 1 340 ? 11.289 0.590 -21.125 1.00 89.88 340 ILE A N 1
ATOM 2588 C CA . ILE A 1 340 ? 10.102 1.001 -20.357 1.00 89.88 340 ILE A CA 1
ATOM 2589 C C . ILE A 1 340 ? 9.434 2.234 -20.989 1.00 89.88 340 ILE A C 1
ATOM 2591 O O . ILE A 1 340 ? 8.235 2.425 -20.864 1.00 89.88 340 ILE A O 1
ATOM 2595 N N . GLU A 1 341 ? 10.190 3.052 -21.730 1.00 90.94 341 GLU A N 1
ATOM 2596 C CA . GLU A 1 341 ? 9.675 4.162 -22.552 1.00 90.94 341 GLU A CA 1
ATOM 2597 C C . GLU A 1 341 ? 8.788 3.679 -23.719 1.00 90.94 341 GLU A C 1
ATOM 2599 O O . GLU A 1 341 ? 8.118 4.492 -24.358 1.00 90.94 341 GLU A O 1
ATOM 2604 N N . THR A 1 342 ? 8.785 2.375 -24.018 1.00 87.69 342 THR A N 1
ATOM 2605 C CA . THR A 1 342 ? 7.799 1.750 -24.913 1.00 87.69 342 THR A CA 1
ATOM 2606 C C . THR A 1 342 ? 6.483 1.526 -24.174 1.00 87.69 342 THR A C 1
ATOM 2608 O O . THR A 1 342 ? 6.506 1.235 -22.983 1.00 87.69 342 THR A O 1
ATOM 2611 N N . GLU A 1 343 ? 5.350 1.531 -24.875 1.00 82.94 343 GLU A N 1
ATOM 2612 C CA . GLU A 1 343 ? 4.080 1.101 -24.275 1.00 82.94 343 GLU A CA 1
ATOM 2613 C C . GLU A 1 343 ? 4.177 -0.332 -23.727 1.00 82.94 343 GLU A C 1
ATOM 2615 O O . GLU A 1 343 ? 4.852 -1.184 -24.315 1.00 82.94 343 GLU A O 1
ATOM 2620 N N . LEU A 1 344 ? 3.498 -0.619 -22.611 1.00 81.31 344 LEU A N 1
ATOM 2621 C CA . LEU A 1 344 ? 3.527 -1.934 -21.954 1.00 81.31 344 LEU A CA 1
ATOM 2622 C C . LEU A 1 344 ? 3.128 -3.054 -22.930 1.00 81.31 344 LEU A C 1
ATOM 2624 O O . LEU A 1 344 ? 3.726 -4.131 -22.943 1.00 81.31 344 LEU A O 1
ATOM 2628 N N . GLU A 1 345 ? 2.181 -2.775 -23.817 1.00 82.44 345 GLU A N 1
ATOM 2629 C CA . GLU A 1 345 ? 1.662 -3.690 -24.830 1.00 82.44 345 GLU A CA 1
ATOM 2630 C C . GLU A 1 345 ? 2.535 -3.755 -26.100 1.00 82.44 345 GLU A C 1
ATOM 2632 O O . GLU A 1 345 ? 2.376 -4.674 -26.904 1.00 82.44 345 GLU A O 1
ATOM 2637 N N . ASP A 1 346 ? 3.491 -2.835 -26.291 1.00 89.25 346 ASP A N 1
ATOM 2638 C CA . ASP A 1 346 ? 4.344 -2.776 -27.488 1.00 89.25 346 ASP A CA 1
ATOM 2639 C C . ASP A 1 346 ? 5.577 -3.691 -27.377 1.00 89.25 346 ASP A C 1
ATOM 2641 O O . ASP A 1 346 ? 6.740 -3.276 -27.288 1.00 89.25 346 ASP A O 1
ATOM 2645 N N . VAL A 1 347 ? 5.292 -4.993 -27.411 1.00 91.88 347 VAL A N 1
ATOM 2646 C CA . VAL A 1 347 ? 6.287 -6.077 -27.437 1.00 91.88 347 VAL A CA 1
ATOM 2647 C C . VAL A 1 347 ? 7.241 -5.926 -28.629 1.00 91.88 347 VAL A C 1
ATOM 2649 O O . VAL A 1 347 ? 8.434 -6.226 -28.533 1.00 91.88 347 VAL A O 1
ATOM 2652 N N . GLU A 1 348 ? 6.738 -5.470 -29.780 1.00 93.88 348 GLU A N 1
ATOM 2653 C CA . GLU A 1 348 ? 7.531 -5.363 -31.006 1.00 93.88 348 GLU A CA 1
ATOM 2654 C C . GLU A 1 348 ? 8.600 -4.268 -30.889 1.00 93.88 348 GLU A C 1
ATOM 2656 O O . GLU A 1 348 ? 9.751 -4.493 -31.279 1.00 93.88 348 GLU A O 1
ATOM 2661 N N . ALA A 1 349 ? 8.260 -3.105 -30.324 1.00 93.62 349 ALA A N 1
ATOM 2662 C CA . ALA A 1 349 ? 9.223 -2.041 -30.057 1.00 93.62 349 ALA A CA 1
ATOM 2663 C C . ALA A 1 349 ? 10.312 -2.491 -29.078 1.00 93.62 349 ALA A C 1
ATOM 2665 O O . ALA A 1 349 ? 11.498 -2.285 -29.358 1.00 93.62 349 ALA A O 1
ATOM 2666 N N . ARG A 1 350 ? 9.949 -3.177 -27.984 1.00 94.75 350 ARG A N 1
ATOM 2667 C CA . ARG A 1 350 ? 10.947 -3.731 -27.051 1.00 94.75 350 ARG A CA 1
ATOM 2668 C C . ARG A 1 350 ? 11.872 -4.732 -27.731 1.00 94.75 350 ARG A C 1
ATOM 2670 O O . ARG A 1 350 ? 13.090 -4.626 -27.591 1.00 94.75 350 ARG A O 1
ATOM 2677 N N . ARG A 1 351 ? 11.327 -5.658 -28.526 1.00 94.75 351 ARG A N 1
ATOM 2678 C CA . ARG A 1 351 ? 12.126 -6.643 -29.279 1.00 94.75 351 ARG A CA 1
ATOM 2679 C C . ARG A 1 351 ? 13.070 -5.988 -30.286 1.00 94.75 351 ARG A C 1
ATOM 2681 O O . ARG A 1 351 ? 14.202 -6.443 -30.432 1.00 94.75 351 ARG A O 1
ATOM 2688 N N . LYS A 1 352 ? 12.661 -4.894 -30.940 1.00 96.00 352 LYS A N 1
ATOM 2689 C CA . LYS A 1 352 ? 13.555 -4.110 -31.814 1.00 96.00 352 LYS A CA 1
ATOM 2690 C C . LYS A 1 352 ? 14.759 -3.579 -31.039 1.00 96.00 352 LYS A C 1
ATOM 2692 O O . LYS A 1 352 ? 15.880 -3.766 -31.501 1.00 96.00 352 LYS A O 1
ATOM 2697 N N . ILE A 1 353 ? 14.541 -3.003 -29.854 1.00 95.94 353 ILE A N 1
ATOM 2698 C CA . ILE A 1 353 ? 15.622 -2.499 -28.990 1.00 95.94 353 ILE A CA 1
ATOM 2699 C C . ILE A 1 353 ? 16.531 -3.648 -28.532 1.00 95.94 353 ILE A C 1
ATOM 2701 O O . ILE A 1 353 ? 17.752 -3.541 -28.617 1.00 95.94 353 ILE A O 1
ATOM 2705 N N . LEU A 1 354 ? 15.953 -4.767 -28.087 1.00 94.81 354 LEU A N 1
ATOM 2706 C CA . LEU A 1 354 ? 16.704 -5.937 -27.612 1.00 94.81 354 LEU A CA 1
ATOM 2707 C C . LEU A 1 354 ? 17.522 -6.623 -28.719 1.00 94.81 354 LEU A C 1
ATOM 2709 O O . LEU A 1 354 ? 18.521 -7.277 -28.419 1.00 94.81 354 LEU A O 1
ATOM 2713 N N . ALA A 1 355 ? 17.137 -6.450 -29.986 1.00 93.25 355 ALA A N 1
ATOM 2714 C CA . ALA A 1 355 ? 17.866 -6.956 -31.145 1.00 93.25 355 ALA A CA 1
ATOM 2715 C C . ALA A 1 355 ? 18.998 -6.025 -31.632 1.00 93.25 355 ALA A C 1
ATOM 2717 O O . ALA A 1 355 ? 19.808 -6.448 -32.460 1.00 93.25 355 ALA A O 1
ATOM 2718 N N . GLU A 1 356 ? 19.087 -4.777 -31.151 1.00 96.19 356 GLU A N 1
ATOM 2719 C CA . GLU A 1 356 ? 20.149 -3.834 -31.530 1.00 96.19 356 GLU A CA 1
ATOM 2720 C C . GLU A 1 356 ? 21.513 -4.293 -30.970 1.00 96.19 356 GLU A C 1
ATOM 2722 O O . GLU A 1 356 ? 21.702 -4.297 -29.749 1.00 96.19 356 GLU A O 1
ATOM 2727 N N . PRO A 1 357 ? 22.526 -4.598 -31.810 1.00 95.06 357 PRO A N 1
ATOM 2728 C CA . PRO A 1 357 ? 23.835 -5.036 -31.315 1.00 95.06 357 PRO A CA 1
ATOM 2729 C C . PRO A 1 357 ? 24.499 -4.016 -30.380 1.00 95.06 357 PRO A C 1
ATOM 2731 O O . PRO A 1 357 ? 25.117 -4.387 -29.383 1.00 95.06 357 PRO A O 1
ATOM 2734 N N . GLU A 1 358 ? 24.323 -2.723 -30.670 1.00 96.06 358 GLU A N 1
ATOM 2735 C CA . GLU A 1 358 ? 24.841 -1.626 -29.847 1.00 96.06 358 GLU A CA 1
ATOM 2736 C C . GLU A 1 358 ? 24.188 -1.581 -28.460 1.00 96.06 358 GLU A C 1
ATOM 2738 O O . GLU A 1 358 ? 24.877 -1.351 -27.464 1.00 96.06 358 GLU A O 1
ATOM 2743 N N . PHE A 1 359 ? 22.878 -1.843 -28.377 1.00 95.69 359 PHE A N 1
ATOM 2744 C CA . PHE A 1 359 ? 22.163 -1.924 -27.105 1.00 95.69 359 PHE A CA 1
ATOM 2745 C C . PHE A 1 359 ? 22.667 -3.101 -26.272 1.00 95.69 359 PHE A C 1
ATOM 2747 O O . PHE A 1 359 ? 23.013 -2.924 -25.101 1.00 95.69 359 PHE A O 1
ATOM 2754 N N . VAL A 1 360 ? 22.767 -4.286 -26.883 1.00 94.62 360 VAL A N 1
ATOM 2755 C CA . VAL A 1 360 ? 23.245 -5.501 -26.210 1.00 94.62 360 VAL A CA 1
ATOM 2756 C C . VAL A 1 360 ? 24.660 -5.291 -25.669 1.00 94.62 360 VAL A C 1
ATOM 2758 O O . VAL A 1 360 ? 24.926 -5.570 -24.499 1.00 94.62 360 VAL A O 1
ATOM 2761 N N . ASP A 1 361 ? 25.573 -4.749 -26.474 1.00 95.25 361 ASP A N 1
ATOM 2762 C CA . ASP A 1 361 ? 26.949 -4.501 -26.039 1.00 95.25 361 ASP A CA 1
ATOM 2763 C C . ASP A 1 361 ? 27.028 -3.442 -24.924 1.00 95.25 361 ASP A C 1
ATOM 2765 O O . ASP A 1 361 ? 27.775 -3.621 -23.952 1.00 95.25 361 ASP A O 1
ATOM 2769 N N . ALA A 1 362 ? 26.220 -2.378 -25.001 1.00 94.44 362 ALA A N 1
ATOM 2770 C CA . ALA A 1 362 ? 26.127 -1.369 -23.948 1.00 94.44 362 ALA A CA 1
ATOM 2771 C C . ALA A 1 362 ? 25.578 -1.952 -22.635 1.00 94.44 362 ALA A C 1
ATOM 2773 O O . ALA A 1 362 ? 26.134 -1.694 -21.559 1.00 94.44 362 ALA A O 1
ATOM 2774 N N . PHE A 1 363 ? 24.531 -2.776 -22.710 1.00 93.62 363 PHE A N 1
ATOM 2775 C CA . PHE A 1 363 ? 23.955 -3.456 -21.555 1.00 93.62 363 PHE A CA 1
ATOM 2776 C C . PHE A 1 363 ? 24.958 -4.416 -20.915 1.00 93.62 363 PHE A C 1
ATOM 2778 O O . PHE A 1 363 ? 25.177 -4.347 -19.707 1.00 93.62 363 PHE A O 1
ATOM 2785 N N . ARG A 1 364 ? 25.642 -5.257 -21.701 1.00 93.44 364 ARG A N 1
ATOM 2786 C CA . ARG A 1 364 ? 26.669 -6.186 -21.195 1.00 93.44 364 ARG A CA 1
ATOM 2787 C C . ARG A 1 364 ? 27.808 -5.452 -20.490 1.00 93.44 364 ARG A C 1
ATOM 2789 O O . ARG A 1 364 ? 28.256 -5.873 -19.416 1.00 93.44 364 ARG A O 1
ATOM 2796 N N . ALA A 1 365 ? 28.256 -4.325 -21.048 1.00 90.75 365 ALA A N 1
ATOM 2797 C CA . ALA A 1 365 ? 29.271 -3.477 -20.427 1.00 90.75 365 ALA A CA 1
ATOM 2798 C C . ALA A 1 365 ? 28.787 -2.887 -19.090 1.00 90.75 365 ALA A C 1
ATOM 2800 O O . ALA A 1 365 ? 29.531 -2.890 -18.102 1.00 90.75 365 ALA A O 1
ATOM 2801 N N . MET A 1 366 ? 27.533 -2.424 -19.035 1.00 89.69 366 MET A N 1
ATOM 2802 C CA . MET A 1 366 ? 26.887 -1.950 -17.809 1.00 89.69 366 MET A CA 1
ATOM 2803 C C . MET A 1 366 ? 26.762 -3.076 -16.773 1.00 89.69 366 MET A C 1
ATOM 2805 O O . MET A 1 366 ? 27.220 -2.913 -15.640 1.00 89.69 366 MET A O 1
ATOM 2809 N N . TRP A 1 367 ? 26.246 -4.241 -17.161 1.00 89.00 367 TRP A N 1
ATOM 2810 C CA . TRP A 1 367 ? 26.040 -5.409 -16.302 1.00 89.00 367 TRP A CA 1
ATOM 2811 C C . TRP A 1 367 ? 27.348 -5.915 -15.680 1.00 89.00 367 TRP A C 1
ATOM 2813 O O . TRP A 1 367 ? 27.422 -6.201 -14.483 1.00 89.00 367 TRP A O 1
ATOM 2823 N N . SER A 1 368 ? 28.425 -5.933 -16.471 1.00 86.31 368 SER A N 1
ATOM 2824 C CA . SER A 1 368 ? 29.750 -6.421 -16.062 1.00 86.31 368 SER A CA 1
ATOM 2825 C C . SER A 1 368 ? 30.541 -5.434 -15.200 1.00 86.31 368 SER A C 1
ATOM 2827 O O . SER A 1 368 ? 31.514 -5.810 -14.536 1.00 86.31 368 SER A O 1
ATOM 2829 N N . LYS A 1 369 ? 30.152 -4.154 -15.169 1.00 82.50 369 LYS A N 1
ATOM 2830 C CA . LYS A 1 369 ? 30.914 -3.092 -14.497 1.00 82.50 369 LYS A CA 1
ATOM 2831 C C . LYS A 1 369 ? 31.140 -3.403 -13.013 1.00 82.50 369 LYS A C 1
ATOM 2833 O O . LYS A 1 369 ? 30.200 -3.449 -12.225 1.00 82.50 369 LYS A O 1
ATOM 2838 N N . GLY A 1 370 ? 32.398 -3.591 -12.614 1.00 73.31 370 GLY A N 1
ATOM 2839 C CA . GLY A 1 370 ? 32.780 -3.891 -11.227 1.00 73.31 370 GLY A CA 1
ATOM 2840 C C . GLY A 1 370 ? 32.633 -5.360 -10.796 1.00 73.31 370 GLY A C 1
ATOM 2841 O O . GLY A 1 370 ? 32.973 -5.668 -9.654 1.00 73.31 370 GLY A O 1
ATOM 2842 N N . LYS A 1 371 ? 32.188 -6.276 -11.674 1.00 75.31 371 LYS A N 1
ATOM 2843 C CA . LYS A 1 371 ? 32.126 -7.722 -11.373 1.00 75.31 371 LYS A CA 1
ATOM 2844 C C . LYS A 1 371 ? 33.508 -8.375 -11.274 1.00 75.31 371 LYS A C 1
ATOM 2846 O O . LYS A 1 371 ? 33.697 -9.272 -10.460 1.00 75.31 371 LYS A O 1
ATOM 2851 N N . SER A 1 372 ? 34.488 -7.901 -12.042 1.00 64.12 372 SER A N 1
ATOM 2852 C CA . SER A 1 372 ? 35.827 -8.498 -12.121 1.00 64.12 372 SER A CA 1
ATOM 2853 C C . SER A 1 372 ? 36.952 -7.449 -12.174 1.00 64.12 372 SER A C 1
ATOM 2855 O O . SER A 1 372 ? 36.734 -6.276 -12.496 1.00 64.12 372 SER A O 1
ATOM 2857 N N . GLY A 1 373 ? 38.173 -7.879 -11.830 1.00 57.75 373 GLY A N 1
ATOM 2858 C CA . GLY A 1 373 ? 39.406 -7.080 -11.891 1.00 57.75 373 GLY A CA 1
ATOM 2859 C C . GLY A 1 373 ? 39.759 -6.290 -10.617 1.00 57.75 373 GLY A C 1
ATOM 2860 O O . GLY A 1 373 ? 38.908 -5.961 -9.796 1.00 57.75 373 GLY A O 1
ATOM 2861 N N . PHE A 1 374 ? 41.042 -5.942 -10.455 1.00 53.44 374 PHE A N 1
ATOM 2862 C CA . PHE A 1 374 ? 41.524 -5.046 -9.392 1.00 53.44 374 PHE A CA 1
ATOM 2863 C C . PHE A 1 374 ? 41.288 -3.577 -9.781 1.00 53.44 374 PHE A C 1
ATOM 2865 O O . PHE A 1 374 ? 42.185 -2.896 -10.272 1.00 53.44 374 PHE A O 1
ATOM 2872 N N . ASN A 1 375 ? 40.066 -3.075 -9.589 1.00 66.12 375 ASN A N 1
ATOM 2873 C CA . ASN A 1 375 ? 39.739 -1.662 -9.805 1.00 66.12 375 ASN A CA 1
ATOM 2874 C C . ASN A 1 375 ? 38.830 -1.094 -8.698 1.00 66.12 375 ASN A C 1
ATOM 2876 O O . ASN A 1 375 ? 38.247 -1.827 -7.896 1.00 66.12 375 ASN A O 1
ATOM 2880 N N . LEU A 1 376 ? 38.702 0.240 -8.660 1.00 59.31 376 LEU A N 1
ATOM 2881 C CA . LEU A 1 376 ? 37.887 0.954 -7.666 1.00 59.31 376 LEU A CA 1
ATOM 2882 C C . LEU A 1 376 ? 36.407 0.524 -7.686 1.00 59.31 376 LEU A C 1
ATOM 2884 O O . LEU A 1 376 ? 35.739 0.589 -6.657 1.00 59.31 376 LEU A O 1
ATOM 2888 N N . GLY A 1 377 ? 35.893 0.094 -8.844 1.00 60.09 377 GLY A N 1
ATOM 2889 C CA . GLY A 1 377 ? 34.524 -0.398 -9.009 1.00 60.09 377 GLY A CA 1
ATOM 2890 C C . GLY A 1 377 ? 34.297 -1.739 -8.313 1.00 60.09 377 GLY A C 1
ATOM 2891 O O . GLY A 1 377 ? 33.313 -1.886 -7.593 1.00 60.09 377 GLY A O 1
ATOM 2892 N N . HIS A 1 378 ? 35.244 -2.671 -8.439 1.00 64.56 378 HIS A N 1
ATOM 2893 C CA . HIS A 1 378 ? 35.199 -3.967 -7.757 1.00 64.56 378 HIS A CA 1
ATOM 2894 C C . HIS A 1 378 ? 35.259 -3.819 -6.229 1.00 64.56 378 HIS A C 1
ATOM 2896 O O . HIS A 1 378 ? 34.479 -4.438 -5.504 1.00 64.56 378 HIS A O 1
ATOM 2902 N N . LEU A 1 379 ? 36.113 -2.917 -5.724 1.00 58.41 379 LEU A N 1
ATOM 2903 C CA . LEU A 1 379 ? 36.165 -2.598 -4.294 1.00 58.41 379 LEU A CA 1
ATOM 2904 C C . LEU A 1 379 ? 34.857 -1.954 -3.800 1.00 58.41 379 LEU A C 1
ATOM 2906 O O . LEU A 1 379 ? 34.357 -2.333 -2.744 1.00 58.41 379 LEU A O 1
ATOM 2910 N N . ARG A 1 380 ? 34.268 -1.019 -4.562 1.00 59.38 380 ARG A N 1
ATOM 2911 C CA . ARG A 1 380 ? 32.972 -0.397 -4.221 1.00 59.38 380 ARG A CA 1
ATOM 2912 C C . ARG A 1 380 ? 31.824 -1.408 -4.189 1.00 59.38 380 ARG A C 1
ATOM 2914 O O . ARG A 1 380 ? 31.015 -1.334 -3.269 1.00 59.38 380 ARG A O 1
ATOM 2921 N N . ARG A 1 381 ? 31.784 -2.369 -5.119 1.00 66.12 381 ARG A N 1
ATOM 2922 C CA . ARG A 1 381 ? 30.806 -3.474 -5.113 1.00 66.12 381 ARG A CA 1
ATOM 2923 C C . ARG A 1 381 ? 31.000 -4.393 -3.907 1.00 66.12 381 ARG A C 1
ATOM 2925 O O . ARG A 1 381 ? 30.045 -4.654 -3.184 1.00 66.12 381 ARG A O 1
ATOM 2932 N N . LYS A 1 382 ? 32.241 -4.795 -3.601 1.00 59.62 382 LYS A N 1
ATOM 2933 C CA . LYS A 1 382 ? 32.549 -5.589 -2.393 1.00 59.62 382 LYS A CA 1
ATOM 2934 C C . LYS A 1 382 ? 32.139 -4.871 -1.100 1.00 59.62 382 LYS A C 1
ATOM 2936 O O . LYS A 1 382 ? 31.725 -5.515 -0.140 1.00 59.62 382 LYS A O 1
ATOM 2941 N N . LEU A 1 383 ? 32.227 -3.541 -1.086 1.00 57.59 383 LEU A N 1
ATOM 2942 C CA . LEU A 1 383 ? 31.788 -2.691 0.023 1.00 57.59 383 LEU A CA 1
ATOM 2943 C C . LEU A 1 383 ? 30.288 -2.337 -0.011 1.00 57.59 383 LEU A C 1
ATOM 2945 O O . LEU A 1 383 ? 29.844 -1.634 0.895 1.00 57.59 383 LEU A O 1
ATOM 2949 N N . ARG A 1 384 ? 29.516 -2.815 -1.003 1.00 60.47 384 ARG A N 1
ATOM 2950 C CA . ARG A 1 384 ? 28.097 -2.471 -1.229 1.00 60.47 384 ARG A CA 1
ATOM 2951 C C . ARG A 1 384 ? 27.875 -0.956 -1.216 1.00 60.47 384 ARG A C 1
ATOM 2953 O O . ARG A 1 384 ? 27.202 -0.422 -0.338 1.00 60.47 384 ARG A O 1
ATOM 2960 N N . LEU A 1 385 ? 28.536 -0.264 -2.144 1.00 58.78 385 LEU A N 1
ATOM 2961 C CA . LEU A 1 385 ? 28.426 1.181 -2.395 1.00 58.78 385 LEU A CA 1
ATOM 2962 C C . LEU A 1 385 ? 27.985 1.450 -3.840 1.00 58.78 385 LEU A C 1
ATOM 2964 O O . LEU A 1 385 ? 28.486 2.372 -4.495 1.00 58.78 385 LEU A O 1
ATOM 2968 N N . GLU A 1 386 ? 27.126 0.588 -4.374 1.00 64.38 386 GLU A N 1
ATOM 2969 C CA . GLU A 1 386 ? 26.661 0.689 -5.753 1.00 64.38 386 GLU A CA 1
ATOM 2970 C C . GLU A 1 386 ? 25.567 1.754 -5.878 1.00 64.38 386 GLU A C 1
ATOM 2972 O O . GLU A 1 386 ? 24.865 2.073 -4.919 1.00 64.38 386 GLU A O 1
ATOM 2977 N N . ARG A 1 387 ? 25.490 2.361 -7.067 1.00 62.81 387 ARG A N 1
ATOM 2978 C CA . ARG A 1 387 ? 24.470 3.362 -7.409 1.00 62.81 387 ARG A CA 1
ATOM 2979 C C . ARG A 1 387 ? 23.312 2.777 -8.215 1.00 62.81 387 ARG A C 1
ATOM 2981 O O . ARG A 1 387 ? 22.314 3.460 -8.374 1.00 62.81 387 ARG A O 1
ATOM 2988 N N . GLU A 1 388 ? 23.466 1.559 -8.729 1.00 71.81 388 GLU A N 1
ATOM 2989 C CA . GLU A 1 388 ? 22.400 0.872 -9.455 1.00 71.81 388 GLU A CA 1
ATOM 2990 C C . GLU A 1 388 ? 21.333 0.395 -8.464 1.00 71.81 388 GLU A C 1
ATOM 2992 O O . GLU A 1 388 ? 21.654 -0.171 -7.411 1.00 71.81 388 GLU A O 1
ATOM 2997 N N . PHE A 1 389 ? 20.070 0.633 -8.807 1.00 74.38 389 PHE A N 1
ATOM 2998 C CA . PHE A 1 389 ? 18.922 0.185 -8.022 1.00 74.38 389 PHE A CA 1
ATOM 2999 C C . PHE A 1 389 ? 18.590 -1.285 -8.320 1.00 74.38 389 PHE A C 1
ATOM 3001 O O . PHE A 1 389 ? 18.320 -2.054 -7.392 1.00 74.38 389 PHE A O 1
ATOM 3008 N N . LEU A 1 390 ? 18.713 -1.695 -9.588 1.00 82.00 390 LEU A N 1
ATOM 3009 C CA . LEU A 1 390 ? 18.553 -3.080 -10.022 1.00 82.00 390 LEU A CA 1
ATOM 3010 C C . LEU A 1 390 ? 19.766 -3.948 -9.653 1.00 82.00 390 LEU A C 1
ATOM 3012 O O . LEU A 1 390 ? 20.917 -3.529 -9.818 1.00 82.00 390 LEU A O 1
ATOM 3016 N N . THR A 1 391 ? 19.522 -5.170 -9.161 1.00 85.50 391 THR A N 1
ATOM 3017 C CA . THR A 1 391 ? 20.603 -6.156 -9.014 1.00 85.50 391 THR A CA 1
ATOM 3018 C C . THR A 1 391 ? 21.157 -6.555 -10.385 1.00 85.50 391 THR A C 1
ATOM 3020 O O . THR A 1 391 ? 20.479 -6.485 -11.405 1.00 85.50 391 THR A O 1
ATOM 3023 N N . ARG A 1 392 ? 22.431 -6.949 -10.411 1.00 88.69 392 ARG A N 1
ATOM 3024 C CA . ARG A 1 392 ? 23.141 -7.418 -11.613 1.00 88.69 392 ARG A CA 1
ATOM 3025 C C . ARG A 1 392 ? 23.723 -8.804 -11.366 1.00 88.69 392 ARG A C 1
ATOM 3027 O O . ARG A 1 392 ? 24.831 -9.094 -11.811 1.00 88.69 392 ARG A O 1
ATOM 3034 N N . ASP A 1 393 ? 23.076 -9.607 -10.535 1.00 88.38 393 ASP A N 1
ATOM 3035 C CA . ASP A 1 393 ? 23.491 -10.960 -10.173 1.00 88.38 393 ASP A CA 1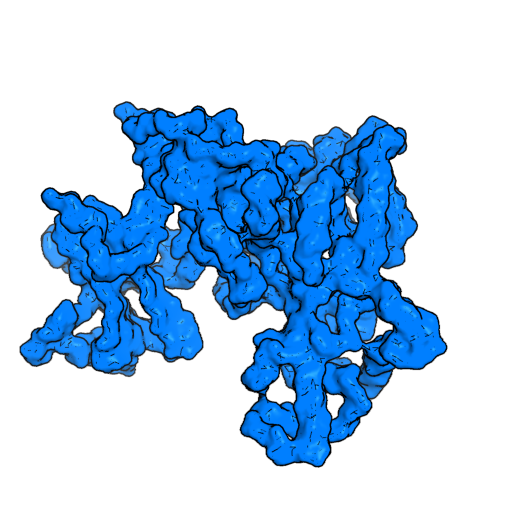
ATOM 3036 C C . ASP A 1 393 ? 22.291 -11.889 -10.329 1.00 88.38 393 ASP A C 1
ATOM 3038 O O . ASP A 1 393 ? 21.278 -11.701 -9.658 1.00 88.38 393 ASP A O 1
ATOM 3042 N N . LEU A 1 394 ? 22.403 -12.874 -11.221 1.00 93.75 394 LEU A N 1
ATOM 3043 C CA . LEU A 1 394 ? 21.305 -13.797 -11.498 1.00 93.75 394 LEU A CA 1
ATOM 3044 C C . LEU A 1 394 ? 20.962 -14.679 -10.288 1.00 93.75 394 LEU A C 1
ATOM 3046 O O . LEU A 1 394 ? 19.870 -15.231 -10.238 1.00 93.75 394 LEU A O 1
ATOM 3050 N N . ASN A 1 395 ? 21.855 -14.792 -9.296 1.00 93.38 395 ASN A N 1
ATOM 3051 C CA . ASN A 1 395 ? 21.575 -15.508 -8.047 1.00 93.38 395 ASN A CA 1
ATOM 3052 C C . ASN A 1 395 ? 20.594 -14.764 -7.134 1.00 93.38 395 ASN A C 1
ATOM 3054 O O . ASN A 1 395 ? 20.011 -15.377 -6.247 1.00 93.38 395 ASN A O 1
ATOM 3058 N N . ASP A 1 396 ? 20.449 -13.448 -7.305 1.00 91.12 396 ASP A N 1
ATOM 3059 C CA . ASP A 1 396 ? 19.495 -12.650 -6.533 1.00 91.12 396 ASP A CA 1
ATOM 3060 C C . ASP A 1 396 ? 18.097 -12.632 -7.168 1.00 91.12 396 ASP A C 1
ATOM 3062 O O . ASP A 1 396 ? 17.170 -12.142 -6.530 1.00 91.12 396 ASP A O 1
ATOM 3066 N N . MET A 1 397 ? 17.958 -13.104 -8.411 1.00 94.81 397 MET A N 1
ATOM 3067 C CA . MET A 1 397 ? 16.736 -13.007 -9.209 1.00 94.81 397 MET A CA 1
ATOM 3068 C C . MET A 1 397 ? 16.039 -14.364 -9.257 1.00 94.81 397 MET A C 1
ATOM 3070 O O . MET A 1 397 ? 16.568 -15.301 -9.854 1.00 94.81 397 MET A O 1
ATOM 3074 N N . GLU A 1 398 ? 14.872 -14.470 -8.637 1.00 96.38 398 GLU A N 1
ATOM 3075 C CA . GLU A 1 398 ? 14.068 -15.692 -8.577 1.00 96.38 398 GLU A CA 1
ATOM 3076 C C . GLU A 1 398 ? 12.928 -15.637 -9.597 1.00 96.38 398 GLU A C 1
ATOM 3078 O O . GLU A 1 398 ? 12.293 -14.599 -9.783 1.00 96.38 398 GLU A O 1
ATOM 3083 N N . ILE A 1 399 ? 12.685 -16.751 -10.279 1.00 97.06 399 ILE A N 1
ATOM 3084 C CA . ILE A 1 399 ? 11.657 -16.897 -11.306 1.00 97.06 399 ILE A CA 1
ATOM 3085 C C . ILE A 1 399 ? 10.337 -17.235 -10.612 1.00 97.06 399 ILE A C 1
ATOM 3087 O O . ILE A 1 399 ? 10.206 -18.285 -9.986 1.00 97.06 399 ILE A O 1
ATOM 3091 N N . PHE A 1 400 ? 9.357 -16.347 -10.738 1.00 94.50 400 PHE A N 1
ATOM 3092 C CA . PHE A 1 400 ? 8.028 -16.505 -10.153 1.00 94.50 400 PHE A CA 1
ATOM 3093 C C . PHE A 1 400 ? 7.053 -17.191 -11.112 1.00 94.50 400 PHE A C 1
ATOM 3095 O O . PHE A 1 400 ? 6.299 -18.066 -10.701 1.00 94.50 400 PHE A O 1
ATOM 3102 N N . ARG A 1 401 ? 7.093 -16.827 -12.398 1.00 94.19 401 ARG A N 1
ATOM 3103 C CA . ARG A 1 401 ? 6.270 -17.425 -13.457 1.00 94.19 401 ARG A CA 1
ATOM 3104 C C . ARG A 1 401 ? 7.049 -17.430 -14.765 1.00 94.19 401 ARG A C 1
ATOM 3106 O O . ARG A 1 401 ? 7.676 -16.435 -15.116 1.00 94.19 401 ARG A O 1
ATOM 3113 N N . VAL A 1 402 ? 7.019 -18.557 -15.462 1.00 95.94 402 VAL A N 1
ATOM 3114 C CA . VAL A 1 402 ? 7.569 -18.735 -16.811 1.00 95.94 402 VAL A CA 1
ATOM 3115 C C . VAL A 1 402 ? 6.953 -20.009 -17.407 1.00 95.94 402 VAL A C 1
ATOM 3117 O O . VAL A 1 402 ? 6.571 -20.888 -16.632 1.00 95.94 402 VAL A O 1
ATOM 3120 N N . PRO A 1 403 ? 6.863 -20.163 -18.741 1.00 95.06 403 PRO A N 1
ATOM 3121 C CA . PRO A 1 403 ? 6.353 -21.396 -19.351 1.00 95.06 403 PRO A CA 1
ATOM 3122 C C . PRO A 1 403 ? 7.110 -22.686 -18.979 1.00 95.06 403 PRO A C 1
ATOM 3124 O O . PRO A 1 403 ? 6.523 -23.763 -19.009 1.00 95.06 403 PRO A O 1
ATOM 3127 N N . VAL A 1 404 ? 8.394 -22.596 -18.613 1.00 96.12 404 VAL A N 1
ATOM 3128 C CA . VAL A 1 404 ? 9.211 -23.747 -18.183 1.00 96.12 404 VAL A CA 1
ATOM 3129 C C . VAL A 1 404 ? 8.940 -24.063 -16.710 1.00 96.12 404 VAL A C 1
ATOM 3131 O O . VAL A 1 404 ? 9.436 -23.377 -15.811 1.00 96.12 404 VAL A O 1
ATOM 3134 N N . ALA A 1 405 ? 8.183 -25.125 -16.441 1.00 94.00 405 ALA A N 1
ATOM 3135 C CA . ALA A 1 405 ? 7.712 -25.459 -15.099 1.00 94.00 405 ALA A CA 1
ATOM 3136 C C . ALA A 1 405 ? 8.871 -25.746 -14.131 1.00 94.00 405 ALA A C 1
ATOM 3138 O O . ALA A 1 405 ? 8.833 -25.319 -12.976 1.00 94.00 405 ALA A O 1
ATOM 3139 N N . GLY A 1 406 ? 9.937 -26.407 -14.600 1.00 94.19 406 GLY A N 1
ATOM 3140 C CA . GLY A 1 406 ? 11.115 -26.720 -13.784 1.00 94.19 406 GLY A CA 1
ATOM 3141 C C . GLY A 1 406 ? 11.913 -25.502 -13.300 1.00 94.19 406 GLY A C 1
ATOM 3142 O O . GLY A 1 406 ? 12.777 -25.644 -12.433 1.00 94.19 406 GLY A O 1
ATOM 3143 N N . TRP A 1 407 ? 11.652 -24.310 -13.845 1.00 96.81 407 TRP A N 1
ATOM 3144 C CA . TRP A 1 407 ? 12.341 -23.074 -13.465 1.00 96.81 407 TRP A CA 1
ATOM 3145 C C . TRP A 1 407 ? 11.613 -22.278 -12.379 1.00 96.81 407 TRP A C 1
ATOM 3147 O O . TRP A 1 407 ? 12.239 -21.443 -11.729 1.00 96.81 407 TRP A O 1
ATOM 3157 N N . VAL A 1 408 ? 10.320 -22.519 -12.155 1.00 95.94 408 VAL A N 1
ATOM 3158 C CA . VAL A 1 408 ? 9.527 -21.776 -11.165 1.00 95.94 408 VAL A CA 1
ATOM 3159 C C . VAL A 1 408 ? 10.073 -22.019 -9.750 1.00 95.94 408 VAL A C 1
ATOM 3161 O O . VAL A 1 408 ? 10.333 -23.154 -9.348 1.00 95.94 408 VAL A O 1
ATOM 3164 N N . GLY A 1 409 ? 10.298 -20.938 -8.999 1.00 94.69 409 GLY A N 1
ATOM 3165 C CA . GLY A 1 409 ? 10.937 -20.951 -7.677 1.00 94.69 409 GLY A CA 1
ATOM 3166 C C . GLY A 1 409 ? 12.461 -21.140 -7.703 1.00 94.69 409 GLY A C 1
ATOM 3167 O O . GLY A 1 409 ? 13.089 -21.192 -6.645 1.00 94.69 409 GLY A O 1
ATOM 3168 N N . GLN A 1 410 ? 13.080 -21.250 -8.885 1.00 97.56 410 GLN A N 1
ATOM 3169 C CA . GLN A 1 410 ? 14.537 -21.266 -9.054 1.00 97.56 410 GLN A CA 1
ATOM 3170 C C . GLN A 1 410 ? 15.069 -19.871 -9.394 1.00 97.56 410 GLN A C 1
ATOM 3172 O O . GLN A 1 410 ? 14.323 -18.958 -9.736 1.00 97.56 410 GLN A O 1
ATOM 3177 N N . THR A 1 411 ? 16.388 -19.691 -9.330 1.00 98.19 411 THR A N 1
ATOM 3178 C CA . THR A 1 411 ? 17.019 -18.429 -9.736 1.00 98.19 411 THR A CA 1
ATOM 3179 C C . THR A 1 411 ? 17.259 -18.366 -11.245 1.00 98.19 411 THR A C 1
ATOM 3181 O O . THR A 1 411 ? 17.418 -19.388 -11.913 1.00 98.19 411 THR A O 1
ATOM 3184 N N . LEU A 1 412 ? 17.407 -17.164 -11.804 1.00 97.81 412 LEU A N 1
ATOM 3185 C CA . LEU A 1 412 ? 17.867 -17.009 -13.190 1.00 97.81 412 LEU A CA 1
ATOM 3186 C C . LEU A 1 412 ? 19.277 -17.592 -13.396 1.00 97.81 412 LEU A C 1
ATOM 3188 O O . LEU A 1 412 ? 19.624 -17.983 -14.511 1.00 97.81 412 LEU A O 1
ATOM 3192 N N . GLN A 1 413 ? 20.085 -17.702 -12.332 1.00 97.94 413 GLN A N 1
ATOM 3193 C CA . GLN A 1 413 ? 21.376 -18.390 -12.399 1.00 97.94 413 GLN A CA 1
ATOM 3194 C C . GLN A 1 413 ? 21.193 -19.891 -12.636 1.00 97.94 413 GLN A C 1
ATOM 3196 O O . GLN A 1 413 ? 21.933 -20.460 -13.432 1.00 97.94 413 GLN A O 1
ATOM 3201 N N . TYR A 1 414 ? 20.199 -20.520 -12.001 1.00 97.81 414 TYR A N 1
ATOM 3202 C CA . TYR A 1 414 ? 19.871 -21.922 -12.252 1.00 97.81 414 TYR A CA 1
ATOM 3203 C C . TYR A 1 414 ? 19.540 -22.149 -13.733 1.00 97.81 414 TYR A C 1
ATOM 3205 O O . TYR A 1 414 ? 20.149 -23.010 -14.366 1.00 97.81 414 TYR A O 1
ATOM 3213 N N . ALA A 1 415 ? 18.663 -21.325 -14.317 1.00 97.56 415 ALA A N 1
ATOM 3214 C CA . ALA A 1 415 ? 18.335 -21.404 -15.743 1.00 97.56 415 ALA A CA 1
ATOM 3215 C C . ALA A 1 415 ? 19.574 -21.197 -16.640 1.00 97.56 415 ALA A C 1
ATOM 3217 O O . ALA A 1 415 ? 19.750 -21.886 -17.648 1.00 97.56 415 ALA A O 1
ATOM 3218 N N . TYR A 1 416 ? 20.486 -20.300 -16.253 1.00 98.06 416 TYR A N 1
ATOM 3219 C CA . TYR A 1 416 ? 21.734 -20.091 -16.987 1.00 98.06 416 TYR A CA 1
ATOM 3220 C C . TYR A 1 416 ? 22.690 -21.293 -16.891 1.00 98.06 416 TYR A C 1
ATOM 3222 O O . TYR A 1 416 ? 23.290 -21.691 -17.892 1.00 98.06 416 TYR A O 1
ATOM 3230 N N . ASP A 1 417 ? 22.802 -21.927 -15.723 1.00 97.44 417 ASP A N 1
ATOM 3231 C CA . ASP A 1 417 ? 23.607 -23.139 -15.531 1.00 97.44 417 ASP A CA 1
ATOM 3232 C C . ASP A 1 417 ? 23.044 -24.316 -16.348 1.00 97.44 417 ASP A C 1
ATOM 3234 O O . ASP A 1 417 ? 23.807 -25.075 -16.959 1.00 97.44 417 ASP A O 1
ATOM 3238 N N . ARG A 1 418 ? 21.710 -24.433 -16.424 1.00 96.88 418 ARG A N 1
ATOM 3239 C CA . ARG A 1 418 ? 21.000 -25.379 -17.301 1.00 96.88 418 ARG A CA 1
ATOM 3240 C C . ARG A 1 418 ? 21.338 -25.144 -18.773 1.00 96.88 418 ARG A C 1
ATOM 3242 O O . ARG A 1 418 ? 21.751 -26.083 -19.456 1.00 96.88 418 ARG A O 1
ATOM 3249 N N . TYR A 1 419 ? 21.274 -23.895 -19.235 1.00 97.56 419 TYR A N 1
ATOM 3250 C CA . TYR A 1 419 ? 21.654 -23.509 -20.599 1.00 97.56 419 TYR A CA 1
ATOM 3251 C C . TYR A 1 419 ? 23.117 -23.865 -20.913 1.00 97.56 419 TYR A C 1
ATOM 3253 O O . TYR A 1 419 ? 23.431 -24.429 -21.967 1.00 97.56 419 TYR A O 1
ATOM 3261 N N . GLN A 1 420 ? 24.035 -23.596 -19.979 1.00 96.62 420 GLN A N 1
ATOM 3262 C CA . GLN A 1 420 ? 25.447 -23.945 -20.135 1.00 96.62 420 GLN A CA 1
ATOM 3263 C C . GLN A 1 420 ? 25.678 -25.458 -20.193 1.00 96.62 420 GLN A C 1
ATOM 3265 O O . GLN A 1 420 ? 26.549 -25.914 -20.944 1.00 96.62 420 GLN A O 1
ATOM 3270 N N . LEU A 1 421 ? 24.931 -26.238 -19.406 1.00 95.94 421 LEU A N 1
ATOM 3271 C CA . LEU A 1 421 ? 24.993 -27.695 -19.454 1.00 95.94 421 LEU A CA 1
ATOM 3272 C C . LEU A 1 421 ? 24.488 -28.208 -20.803 1.00 95.94 421 LEU A C 1
ATOM 3274 O O . LEU A 1 421 ? 25.206 -28.965 -21.453 1.00 95.94 421 LEU A O 1
ATOM 3278 N N . TRP A 1 422 ? 23.332 -27.729 -21.260 1.00 96.38 422 TRP A N 1
ATOM 3279 C CA . TRP A 1 422 ? 22.762 -28.071 -22.563 1.00 96.38 422 TRP A CA 1
ATOM 3280 C C . TRP A 1 422 ? 23.713 -27.764 -23.726 1.00 96.38 422 TRP A C 1
ATOM 3282 O O . TRP A 1 422 ? 23.913 -28.591 -24.620 1.00 96.38 422 TRP A O 1
ATOM 3292 N N . CYS A 1 423 ? 24.397 -26.616 -23.689 1.00 95.31 423 CYS A N 1
ATOM 3293 C CA . CYS A 1 423 ? 25.391 -26.263 -24.704 1.00 95.31 423 CYS A CA 1
ATOM 3294 C C . CYS A 1 423 ? 26.484 -27.337 -24.848 1.00 95.31 423 CYS A C 1
ATOM 3296 O O . CYS A 1 423 ? 26.930 -27.609 -25.968 1.00 95.31 423 CYS A O 1
ATOM 3298 N N . ARG A 1 424 ? 26.895 -27.953 -23.728 1.00 95.56 424 ARG A N 1
ATOM 3299 C CA . ARG A 1 424 ? 27.919 -29.012 -23.662 1.00 95.56 424 ARG A CA 1
ATOM 3300 C C . ARG A 1 424 ? 27.340 -30.410 -23.897 1.00 95.56 424 ARG A C 1
ATOM 3302 O O . ARG A 1 424 ? 28.042 -31.264 -24.431 1.00 95.56 424 ARG A O 1
ATOM 3309 N N . GLN A 1 425 ? 26.102 -30.644 -23.470 1.00 94.69 425 GLN A N 1
ATOM 3310 C CA . GLN A 1 425 ? 25.402 -31.928 -23.473 1.00 94.69 425 GLN A CA 1
ATOM 3311 C C . GLN A 1 425 ? 23.924 -31.709 -23.846 1.00 94.69 425 GLN A C 1
ATOM 3313 O O . GLN A 1 425 ? 23.092 -31.564 -22.950 1.00 94.69 425 GLN A O 1
ATOM 3318 N N . PRO A 1 426 ? 23.575 -31.677 -25.146 1.00 88.31 426 PRO A N 1
ATOM 3319 C CA . PRO A 1 426 ? 22.205 -31.392 -25.582 1.00 88.31 426 PRO A CA 1
ATOM 3320 C C . PRO A 1 426 ? 21.162 -32.363 -25.014 1.00 88.31 426 PRO A C 1
ATOM 3322 O O . PRO A 1 426 ? 20.089 -31.934 -24.620 1.00 88.31 426 PRO A O 1
ATOM 3325 N N . ASP A 1 427 ? 21.525 -33.636 -24.841 1.00 89.50 427 ASP A N 1
ATOM 3326 C CA . ASP A 1 427 ? 20.637 -34.679 -24.303 1.00 89.50 427 ASP A CA 1
ATOM 3327 C C . ASP A 1 427 ? 20.402 -34.578 -22.775 1.00 89.50 427 ASP A C 1
ATOM 3329 O O . ASP A 1 427 ? 19.806 -35.468 -22.173 1.00 89.50 427 ASP A O 1
ATOM 3333 N N . SER A 1 428 ? 20.916 -33.533 -22.110 1.00 88.56 428 SER A N 1
ATOM 3334 C CA . SER A 1 428 ? 20.760 -33.312 -20.657 1.00 88.56 428 SER A CA 1
ATOM 3335 C C . SER A 1 428 ? 19.445 -32.627 -20.262 1.00 88.56 428 SER A C 1
ATOM 3337 O O . SER A 1 428 ? 19.184 -32.433 -19.068 1.00 88.56 428 SER A O 1
ATOM 3339 N N . ILE A 1 429 ? 18.643 -32.228 -21.250 1.00 90.00 429 ILE A N 1
ATOM 3340 C CA . ILE A 1 429 ? 17.344 -31.581 -21.080 1.00 90.00 429 ILE A CA 1
ATOM 3341 C C . ILE A 1 429 ? 16.254 -32.635 -21.208 1.00 90.00 429 ILE A C 1
ATOM 3343 O O . ILE A 1 429 ? 16.258 -33.427 -22.146 1.00 90.00 429 ILE A O 1
ATOM 3347 N N . VAL A 1 430 ? 15.347 -32.661 -20.234 1.00 85.00 430 VAL A N 1
ATOM 3348 C CA . VAL A 1 430 ? 14.243 -33.632 -20.181 1.00 85.00 430 VAL A CA 1
ATOM 3349 C C . VAL A 1 430 ? 12.900 -32.956 -20.451 1.00 85.00 430 VAL A C 1
ATOM 3351 O O . VAL A 1 430 ? 11.989 -33.595 -20.962 1.00 85.00 430 VAL A O 1
ATOM 3354 N N . GLU A 1 431 ? 12.771 -31.674 -20.110 1.00 91.56 431 GLU A N 1
ATOM 3355 C CA . GLU A 1 431 ? 11.546 -30.904 -20.305 1.00 91.56 431 GLU A CA 1
ATOM 3356 C C . GLU A 1 431 ? 11.504 -30.305 -21.719 1.00 91.56 431 GLU A C 1
ATOM 3358 O O . GLU A 1 431 ? 12.420 -29.585 -22.124 1.00 91.56 431 GLU A O 1
ATOM 3363 N N . ASP A 1 432 ? 10.432 -30.585 -22.466 1.00 93.06 432 ASP A N 1
ATOM 3364 C CA . ASP A 1 432 ? 10.278 -30.138 -23.857 1.00 93.06 432 ASP A CA 1
ATOM 3365 C C . ASP A 1 432 ? 10.323 -28.610 -23.990 1.00 93.06 432 ASP A C 1
ATOM 3367 O O . ASP A 1 432 ? 10.898 -28.091 -24.946 1.00 93.06 432 ASP A O 1
ATOM 3371 N N . GLU A 1 433 ? 9.732 -27.881 -23.039 1.00 94.44 433 GLU A N 1
ATOM 3372 C CA . GLU A 1 433 ? 9.707 -26.415 -23.072 1.00 94.44 433 GLU A CA 1
ATOM 3373 C C . GLU A 1 433 ? 11.096 -25.818 -22.807 1.00 94.44 433 GLU A C 1
ATOM 3375 O O . GLU A 1 433 ? 11.518 -24.907 -23.518 1.00 94.44 433 GLU A O 1
ATOM 3380 N N . GLU A 1 434 ? 11.861 -26.397 -21.869 1.00 96.00 434 GLU A N 1
ATOM 3381 C CA . GLU A 1 434 ? 13.266 -26.026 -21.626 1.00 96.00 434 GLU A CA 1
ATOM 3382 C C . GLU A 1 434 ? 14.112 -26.239 -22.897 1.00 96.00 434 GLU A C 1
ATOM 3384 O O . GLU A 1 434 ? 14.941 -25.399 -23.262 1.00 96.00 434 GLU A O 1
ATOM 3389 N N . GLN A 1 435 ? 13.868 -27.336 -23.622 1.00 95.00 435 GLN A N 1
ATOM 3390 C CA . GLN A 1 435 ? 14.559 -27.619 -24.879 1.00 95.00 435 GLN A CA 1
ATOM 3391 C C . GLN A 1 435 ? 14.199 -26.591 -25.962 1.00 95.00 435 GLN A C 1
ATOM 3393 O O . GLN A 1 435 ? 15.097 -26.051 -26.613 1.00 95.00 435 GLN A O 1
ATOM 3398 N N . ARG A 1 436 ? 12.907 -26.266 -26.121 1.00 95.12 436 ARG A N 1
ATOM 3399 C CA . ARG A 1 436 ? 12.428 -25.274 -27.102 1.00 95.12 436 ARG A CA 1
ATOM 3400 C C . ARG A 1 436 ? 13.045 -23.901 -26.883 1.00 95.12 436 ARG A C 1
ATOM 3402 O O . ARG A 1 436 ? 13.501 -23.293 -27.853 1.00 95.12 436 ARG A O 1
ATOM 3409 N N . VAL A 1 437 ? 13.082 -23.414 -25.640 1.00 96.00 437 VAL A N 1
ATOM 3410 C CA . VAL A 1 437 ? 13.674 -22.100 -25.361 1.00 96.00 437 VAL A CA 1
ATOM 3411 C C . VAL A 1 437 ? 15.168 -22.111 -25.665 1.00 96.00 437 VAL A C 1
ATOM 3413 O O . VAL A 1 437 ? 15.643 -21.223 -26.366 1.00 96.00 437 VAL A O 1
ATOM 3416 N N . PHE A 1 438 ? 15.921 -23.127 -25.239 1.00 96.94 438 PHE A N 1
ATOM 3417 C CA . PHE A 1 438 ? 17.361 -23.184 -25.510 1.00 96.94 438 PHE A CA 1
ATOM 3418 C C . PHE A 1 438 ? 17.688 -23.299 -27.001 1.00 96.94 438 PHE A C 1
ATOM 3420 O O . PHE A 1 438 ? 18.616 -22.634 -27.472 1.00 96.94 438 PHE A O 1
ATOM 3427 N N . ASP A 1 439 ? 16.893 -24.050 -27.765 1.00 95.12 439 ASP A N 1
ATOM 3428 C CA . ASP A 1 439 ? 16.998 -24.081 -29.226 1.00 95.12 439 ASP A CA 1
ATOM 3429 C C . ASP A 1 439 ? 16.723 -22.706 -29.847 1.00 95.12 439 ASP A C 1
ATOM 3431 O O . ASP A 1 439 ? 17.465 -22.277 -30.735 1.00 95.12 439 ASP A O 1
ATOM 3435 N N . ALA A 1 440 ? 15.705 -21.990 -29.358 1.00 95.06 440 ALA A N 1
ATOM 3436 C CA . ALA A 1 440 ? 15.360 -20.650 -29.828 1.00 95.06 440 ALA A CA 1
ATOM 3437 C C . ALA A 1 440 ? 16.438 -19.605 -29.492 1.00 95.06 440 ALA A C 1
ATOM 3439 O O . ALA A 1 440 ? 16.718 -18.729 -30.310 1.00 95.06 440 ALA A O 1
ATOM 3440 N N . LEU A 1 441 ? 17.061 -19.702 -28.314 1.00 94.75 441 LEU A N 1
ATOM 3441 C CA . LEU A 1 441 ? 18.160 -18.826 -27.902 1.00 94.75 441 LEU A CA 1
ATOM 3442 C C . LEU A 1 441 ? 19.454 -19.099 -28.691 1.00 94.75 441 LEU A C 1
ATOM 3444 O O . LEU A 1 441 ? 20.245 -18.188 -28.950 1.00 94.75 441 LEU A O 1
ATOM 3448 N N . GLY A 1 442 ? 19.677 -20.356 -29.084 1.00 94.81 442 GLY A N 1
ATOM 3449 C CA . GLY A 1 442 ? 20.897 -20.802 -29.749 1.00 94.81 442 GLY A CA 1
ATOM 3450 C C . GLY A 1 442 ? 22.113 -20.841 -28.815 1.00 94.81 442 GLY A C 1
ATOM 3451 O O . GLY A 1 442 ? 22.043 -20.496 -27.645 1.00 94.81 442 GLY A O 1
ATOM 3452 N N . LYS A 1 443 ? 23.268 -21.282 -29.333 1.00 94.25 443 LYS A N 1
ATOM 3453 C CA . LYS A 1 443 ? 24.470 -21.581 -28.517 1.00 94.25 443 LYS A CA 1
ATOM 3454 C C . LYS A 1 443 ? 25.489 -20.443 -28.391 1.00 94.25 443 LYS A C 1
ATOM 3456 O O . LYS A 1 443 ? 26.534 -20.624 -27.771 1.00 94.25 443 LYS A O 1
ATOM 3461 N N . ASN A 1 444 ? 25.227 -19.287 -28.999 1.00 92.12 444 ASN A N 1
ATOM 3462 C CA . ASN A 1 444 ? 26.216 -18.211 -29.155 1.00 92.12 444 ASN A CA 1
ATOM 3463 C C . ASN A 1 444 ? 26.098 -17.093 -28.102 1.00 92.12 444 ASN A C 1
ATOM 3465 O O . ASN A 1 444 ? 26.595 -15.992 -28.327 1.00 92.12 444 ASN A O 1
ATOM 3469 N N . ILE A 1 445 ? 25.467 -17.365 -26.957 1.00 95.06 445 ILE A N 1
ATOM 3470 C CA . ILE A 1 445 ? 25.382 -16.416 -25.839 1.00 95.06 445 ILE A CA 1
ATOM 3471 C C . ILE A 1 445 ? 26.750 -16.271 -25.161 1.00 95.06 445 ILE A C 1
ATOM 3473 O O . ILE A 1 445 ? 27.376 -17.264 -24.781 1.00 95.06 445 ILE A O 1
ATOM 3477 N N . ARG A 1 446 ? 27.221 -15.029 -25.010 1.00 93.94 446 ARG A N 1
ATOM 3478 C CA . ARG A 1 446 ? 28.586 -14.703 -24.567 1.00 93.94 446 ARG A CA 1
ATOM 3479 C C . ARG A 1 446 ? 28.752 -14.732 -23.048 1.00 93.94 446 ARG A C 1
ATOM 3481 O O . ARG A 1 446 ? 29.830 -15.084 -22.571 1.00 93.94 446 ARG A O 1
ATOM 3488 N N . ASP A 1 447 ? 27.733 -14.324 -22.297 1.00 94.81 447 ASP A N 1
ATOM 3489 C CA . ASP A 1 447 ? 27.758 -14.221 -20.834 1.00 94.81 447 ASP A CA 1
ATOM 3490 C C . ASP A 1 447 ? 26.350 -14.202 -20.206 1.00 94.81 447 ASP A C 1
ATOM 3492 O O . ASP A 1 447 ? 25.336 -14.297 -20.894 1.00 94.81 447 ASP A O 1
ATOM 3496 N N . ASP A 1 448 ? 26.303 -14.092 -18.874 1.00 95.00 448 ASP A N 1
ATOM 3497 C CA . ASP A 1 448 ? 25.072 -14.036 -18.075 1.00 95.00 448 ASP A CA 1
ATOM 3498 C C . ASP A 1 448 ? 24.202 -12.812 -18.409 1.00 95.00 448 ASP A C 1
ATOM 3500 O O . ASP A 1 448 ? 22.977 -12.887 -18.370 1.00 95.00 448 ASP A O 1
ATOM 3504 N N . ALA A 1 449 ? 24.829 -11.687 -18.761 1.00 94.94 449 ALA A N 1
ATOM 3505 C CA . ALA A 1 449 ? 24.136 -10.465 -19.155 1.00 94.94 449 ALA A CA 1
ATOM 3506 C C . ALA A 1 449 ? 23.360 -10.651 -20.462 1.00 94.94 449 ALA A C 1
ATOM 3508 O O . ALA A 1 449 ? 22.200 -10.257 -20.563 1.00 94.94 449 ALA A O 1
ATOM 3509 N N . GLU A 1 450 ? 24.004 -11.243 -21.470 1.00 96.06 450 GLU A N 1
ATOM 3510 C CA . GLU A 1 450 ? 23.347 -11.542 -22.738 1.00 96.06 450 GLU A CA 1
ATOM 3511 C C . GLU A 1 450 ? 22.282 -12.625 -22.577 1.00 96.06 450 GLU A C 1
ATOM 3513 O O . GLU A 1 450 ? 21.212 -12.491 -23.159 1.00 96.06 450 GLU A O 1
ATOM 3518 N N . PHE A 1 451 ? 22.523 -13.641 -21.741 1.00 97.19 451 PHE A N 1
ATOM 3519 C CA . PHE A 1 451 ? 21.503 -14.638 -21.413 1.00 97.19 451 PHE A CA 1
ATOM 3520 C C . PHE A 1 451 ? 20.234 -13.986 -20.858 1.00 97.19 451 PHE A C 1
ATOM 3522 O O . PHE A 1 451 ? 19.139 -14.255 -21.345 1.00 97.19 451 PHE A O 1
ATOM 3529 N N . PHE A 1 452 ? 20.389 -13.067 -19.903 1.00 96.00 452 PHE A N 1
ATOM 3530 C CA . PHE A 1 452 ? 19.272 -12.316 -19.341 1.00 96.00 452 PHE A CA 1
ATOM 3531 C C . PHE A 1 452 ? 18.500 -11.525 -20.407 1.00 96.00 452 PHE A C 1
ATOM 3533 O O . PHE A 1 452 ? 17.283 -11.657 -20.497 1.00 96.00 452 PHE A O 1
ATOM 3540 N N . LEU A 1 453 ? 19.188 -10.762 -21.266 1.00 95.44 453 LEU A N 1
ATOM 3541 C CA . LEU A 1 453 ? 18.529 -10.026 -22.356 1.00 95.44 453 LEU A CA 1
ATOM 3542 C C . LEU A 1 453 ? 17.799 -10.943 -23.340 1.00 95.44 453 LEU A C 1
ATOM 3544 O O . LEU A 1 453 ? 16.741 -10.583 -23.849 1.00 95.44 453 LEU A O 1
ATOM 3548 N N . MET A 1 454 ? 18.363 -12.114 -23.621 1.00 95.69 454 MET A N 1
ATOM 3549 C CA . MET A 1 454 ? 17.753 -13.090 -24.516 1.00 95.69 454 MET A CA 1
ATOM 3550 C C . MET A 1 454 ? 16.482 -13.697 -23.920 1.00 95.69 454 MET A C 1
ATOM 3552 O O . MET A 1 454 ? 15.511 -13.873 -24.653 1.00 95.69 454 MET A O 1
ATOM 3556 N N . LEU A 1 455 ? 16.438 -13.923 -22.604 1.00 96.50 455 LEU A N 1
ATOM 3557 C CA . LEU A 1 455 ? 15.202 -14.303 -21.917 1.00 96.50 455 LEU A CA 1
ATOM 3558 C C . LEU A 1 455 ? 14.146 -13.193 -21.988 1.00 96.50 455 LEU A C 1
ATOM 3560 O O . LEU A 1 455 ? 13.001 -13.487 -22.324 1.00 96.50 455 LEU A O 1
ATOM 3564 N N . LEU A 1 456 ? 14.532 -11.930 -21.756 1.00 94.81 456 LEU A N 1
ATOM 3565 C CA . LEU A 1 456 ? 13.624 -10.785 -21.912 1.00 94.81 456 LEU A CA 1
ATOM 3566 C C . LEU A 1 456 ? 13.078 -10.679 -23.340 1.00 94.81 456 LEU A C 1
ATOM 3568 O O . LEU A 1 456 ? 11.900 -10.419 -23.535 1.00 94.81 456 LEU A O 1
ATOM 3572 N N . ASN A 1 457 ? 13.914 -10.908 -24.352 1.00 94.81 457 ASN A N 1
ATOM 3573 C CA . ASN A 1 457 ? 13.491 -10.851 -25.750 1.00 94.81 457 ASN A CA 1
ATOM 3574 C C . ASN A 1 457 ? 12.543 -12.001 -26.128 1.00 94.81 457 ASN A C 1
ATOM 3576 O O . ASN A 1 457 ? 11.611 -11.811 -26.917 1.00 94.81 457 ASN A O 1
ATOM 3580 N N . HIS A 1 458 ? 12.808 -13.194 -25.591 1.00 95.19 458 HIS A N 1
ATOM 3581 C CA . HIS A 1 458 ? 12.041 -14.400 -25.876 1.00 95.19 458 HIS A CA 1
ATOM 3582 C C . HIS A 1 458 ? 10.658 -14.348 -25.219 1.00 95.19 458 HIS A C 1
ATOM 3584 O O . HIS A 1 458 ? 9.653 -14.377 -25.929 1.00 95.19 458 HIS A O 1
ATOM 3590 N N . TYR A 1 459 ? 10.624 -14.212 -23.891 1.00 95.19 459 TYR A N 1
ATOM 3591 C CA . TYR A 1 459 ? 9.399 -14.289 -23.093 1.00 95.19 459 TYR A CA 1
ATOM 3592 C C . TYR A 1 459 ? 8.696 -12.946 -22.911 1.00 95.19 459 TYR A C 1
ATOM 3594 O O . TYR A 1 459 ? 7.482 -12.919 -22.751 1.00 95.19 459 TYR A O 1
ATOM 3602 N N . ASP A 1 460 ? 9.434 -11.835 -22.924 1.00 93.44 460 ASP A N 1
ATOM 3603 C CA . ASP A 1 460 ? 8.903 -10.520 -22.565 1.00 93.44 460 ASP A CA 1
ATOM 3604 C C . ASP A 1 460 ? 8.104 -10.591 -21.247 1.00 93.44 460 ASP A C 1
ATOM 3606 O O . ASP A 1 460 ? 8.683 -10.945 -20.217 1.00 93.44 460 ASP A O 1
ATOM 3610 N N . ARG A 1 461 ? 6.793 -10.326 -21.267 1.00 90.31 461 ARG A N 1
ATOM 3611 C CA . ARG A 1 461 ? 5.921 -10.352 -20.079 1.00 90.31 461 ARG A CA 1
ATOM 3612 C C . ARG A 1 461 ? 5.659 -11.755 -19.515 1.00 90.31 461 ARG A C 1
ATOM 3614 O O . ARG A 1 461 ? 5.290 -11.863 -18.351 1.00 90.31 461 ARG A O 1
ATOM 3621 N N . ASP A 1 462 ? 5.907 -12.817 -20.284 1.00 92.31 462 ASP A N 1
ATOM 3622 C CA . ASP A 1 462 ? 5.742 -14.202 -19.815 1.00 92.31 462 ASP A CA 1
ATOM 3623 C C . ASP A 1 462 ? 6.853 -14.634 -18.844 1.00 92.31 462 ASP A C 1
ATOM 3625 O O . ASP A 1 462 ? 6.737 -15.671 -18.190 1.00 92.31 462 ASP A O 1
ATOM 3629 N N . LEU A 1 463 ? 7.934 -13.850 -18.729 1.00 94.75 463 LEU A N 1
ATOM 3630 C CA . LEU A 1 463 ? 8.941 -14.026 -17.690 1.00 94.75 463 LEU A CA 1
ATOM 3631 C C . LEU A 1 463 ? 8.626 -13.098 -16.524 1.00 94.75 463 LEU A C 1
ATOM 3633 O O . LEU A 1 463 ? 8.943 -11.910 -16.556 1.00 94.75 463 LEU A O 1
ATOM 3637 N N . TYR A 1 464 ? 8.095 -13.662 -15.451 1.00 94.19 464 TYR A N 1
ATOM 3638 C CA . TYR A 1 464 ? 7.838 -12.936 -14.221 1.00 94.19 464 TYR A CA 1
ATOM 3639 C C . TYR A 1 464 ? 8.855 -13.343 -13.162 1.00 94.19 464 TYR A C 1
ATOM 3641 O O . TYR A 1 464 ? 8.993 -14.523 -12.830 1.00 94.19 464 TYR A O 1
ATOM 3649 N N . TRP A 1 465 ? 9.596 -12.378 -12.631 1.00 94.94 465 TRP A N 1
ATOM 3650 C CA . TRP A 1 465 ? 10.698 -12.637 -11.705 1.00 94.94 465 TRP A CA 1
ATOM 3651 C C . TRP A 1 465 ? 10.754 -11.585 -10.606 1.00 94.94 465 TRP A C 1
ATOM 3653 O O . TRP A 1 465 ? 10.238 -10.481 -10.764 1.00 94.94 465 TRP A O 1
ATOM 3663 N N . HIS A 1 466 ? 11.382 -11.911 -9.478 1.00 94.06 466 HIS A N 1
ATOM 3664 C CA . HIS A 1 466 ? 11.511 -10.987 -8.354 1.00 94.06 466 HIS A CA 1
ATOM 3665 C C . HIS A 1 466 ? 12.898 -11.000 -7.725 1.00 94.06 466 HIS A C 1
ATOM 3667 O O . HIS A 1 466 ? 13.696 -11.918 -7.917 1.00 94.06 466 HIS A O 1
ATOM 3673 N N . TYR A 1 467 ? 13.193 -9.949 -6.962 1.00 92.38 467 TYR A N 1
ATOM 3674 C CA . TYR A 1 467 ? 14.323 -9.933 -6.039 1.00 92.38 467 TYR A CA 1
ATOM 3675 C C . TYR A 1 467 ? 14.058 -9.015 -4.846 1.00 92.38 467 TYR A C 1
ATOM 3677 O O . TYR A 1 467 ? 13.282 -8.062 -4.917 1.00 92.38 467 TYR A O 1
ATOM 3685 N N . VAL A 1 468 ? 14.760 -9.261 -3.737 1.00 90.88 468 VAL A N 1
ATOM 3686 C CA . VAL A 1 468 ? 14.693 -8.400 -2.546 1.00 90.88 468 VAL A CA 1
ATOM 3687 C C . VAL A 1 468 ? 15.766 -7.315 -2.616 1.00 90.88 468 VAL A C 1
ATOM 3689 O O . VAL A 1 468 ? 16.962 -7.612 -2.495 1.00 90.88 468 VAL A O 1
ATOM 3692 N N . SER A 1 469 ? 15.353 -6.057 -2.770 1.00 86.50 469 SER A N 1
ATOM 3693 C CA . SER A 1 469 ? 16.242 -4.902 -2.974 1.00 86.50 469 SER A CA 1
ATOM 3694 C C . SER A 1 469 ? 16.631 -4.174 -1.672 1.00 86.50 469 SER A C 1
ATOM 3696 O O . SER A 1 469 ? 17.708 -3.569 -1.585 1.00 86.50 469 SER A O 1
ATOM 3698 N N . ALA A 1 470 ? 15.812 -4.285 -0.622 1.00 87.19 470 ALA A N 1
ATOM 3699 C CA . ALA A 1 470 ? 16.072 -3.750 0.717 1.00 87.19 470 ALA A CA 1
ATOM 3700 C C . ALA A 1 470 ? 15.433 -4.625 1.812 1.00 87.19 470 ALA A C 1
ATOM 3702 O O . ALA A 1 470 ? 14.644 -5.519 1.519 1.00 87.19 470 ALA A O 1
ATOM 3703 N N . ASN A 1 471 ? 15.779 -4.373 3.078 1.00 88.06 471 ASN A N 1
ATOM 3704 C CA . ASN A 1 471 ? 15.138 -4.991 4.251 1.00 88.06 471 ASN A CA 1
ATOM 3705 C C . ASN A 1 471 ? 15.295 -6.527 4.355 1.00 88.06 471 ASN A C 1
ATOM 3707 O O . ASN A 1 471 ? 14.462 -7.208 4.943 1.00 88.06 471 ASN A O 1
ATOM 3711 N N . ARG A 1 472 ? 16.395 -7.099 3.838 1.00 85.25 472 ARG A N 1
ATOM 3712 C CA . ARG A 1 472 ? 16.649 -8.561 3.884 1.00 85.25 472 ARG A CA 1
ATOM 3713 C C . ARG A 1 472 ? 16.869 -9.128 5.293 1.00 85.25 472 ARG A C 1
ATOM 3715 O O . ARG A 1 472 ? 16.812 -10.339 5.462 1.00 85.25 472 ARG A O 1
ATOM 3722 N N . ASN A 1 473 ? 17.226 -8.300 6.279 1.00 86.88 473 ASN A N 1
ATOM 3723 C CA . ASN A 1 473 ? 17.546 -8.760 7.631 1.00 86.88 473 ASN A CA 1
ATOM 3724 C C . ASN A 1 473 ? 16.415 -8.397 8.613 1.00 86.88 473 ASN A C 1
ATOM 3726 O O . ASN A 1 473 ? 16.326 -7.226 8.995 1.00 86.88 473 ASN A O 1
ATOM 3730 N N . PRO A 1 474 ? 15.620 -9.377 9.086 1.00 87.81 474 PRO A N 1
ATOM 3731 C CA . PRO A 1 474 ? 14.503 -9.133 10.002 1.00 87.81 474 PRO A CA 1
ATOM 3732 C C . PRO A 1 474 ? 14.899 -8.413 11.295 1.00 87.81 474 PRO A C 1
ATOM 3734 O O . PRO A 1 474 ? 14.148 -7.581 11.795 1.00 87.81 474 PRO A O 1
ATOM 3737 N N . GLU A 1 475 ? 16.102 -8.665 11.820 1.00 89.75 475 GLU A N 1
ATOM 3738 C CA . GLU A 1 475 ? 16.572 -8.010 13.046 1.00 89.75 475 GLU A CA 1
ATOM 3739 C C . GLU A 1 475 ? 16.868 -6.522 12.810 1.00 89.75 475 GLU A C 1
ATOM 3741 O O . GLU A 1 475 ? 16.576 -5.676 13.653 1.00 89.75 475 GLU A O 1
ATOM 3746 N N . VAL A 1 476 ? 17.393 -6.173 11.631 1.00 89.81 476 VAL A N 1
ATOM 3747 C CA . VAL A 1 476 ? 17.574 -4.765 11.247 1.00 89.81 476 VAL A CA 1
ATOM 3748 C C . VAL A 1 476 ? 16.220 -4.091 11.044 1.00 89.81 476 VAL A C 1
ATOM 3750 O O . VAL A 1 476 ? 16.039 -2.969 11.511 1.00 89.81 476 VAL A O 1
ATOM 3753 N N . VAL A 1 477 ? 15.272 -4.767 10.389 1.00 91.81 477 VAL A N 1
ATOM 3754 C CA . VAL A 1 477 ? 13.906 -4.258 10.196 1.00 91.81 477 VAL A CA 1
ATOM 3755 C C . VAL A 1 477 ? 13.256 -3.975 11.548 1.00 91.81 477 VAL A C 1
ATOM 3757 O O . VAL A 1 477 ? 12.828 -2.847 11.780 1.00 91.81 477 VAL A O 1
ATOM 3760 N N . LYS A 1 478 ? 13.299 -4.925 12.492 1.00 93.88 478 LYS A N 1
ATOM 3761 C CA . LYS A 1 478 ? 12.804 -4.736 13.866 1.00 93.88 478 LYS A CA 1
ATOM 3762 C C . LYS A 1 478 ? 13.406 -3.493 14.528 1.00 93.88 478 LYS A C 1
ATOM 3764 O O . LYS A 1 478 ? 12.678 -2.676 15.085 1.00 93.88 478 LYS A O 1
ATOM 3769 N N . GLN A 1 479 ? 14.724 -3.303 14.434 1.00 92.81 479 GLN A N 1
ATOM 3770 C CA . GLN A 1 479 ? 15.396 -2.131 15.009 1.00 92.81 479 GLN A CA 1
ATOM 3771 C C . GLN A 1 479 ? 14.929 -0.809 14.386 1.00 92.81 479 GLN A C 1
ATOM 3773 O O . GLN A 1 479 ? 14.766 0.176 15.105 1.00 92.81 479 GLN A O 1
ATOM 3778 N N . LEU A 1 480 ? 14.704 -0.771 13.069 1.00 92.50 480 LEU A N 1
ATOM 3779 C CA . LEU A 1 480 ? 14.189 0.416 12.379 1.00 92.50 480 LEU A CA 1
ATOM 3780 C C . LEU A 1 480 ? 12.732 0.702 12.768 1.00 92.50 480 LEU A C 1
ATOM 3782 O O . LEU A 1 480 ? 12.407 1.840 13.114 1.00 92.50 480 LEU A O 1
ATOM 3786 N N . LEU A 1 481 ? 11.889 -0.332 12.789 1.00 94.19 481 LEU A N 1
ATOM 3787 C CA . LEU A 1 481 ? 10.482 -0.245 13.181 1.00 94.19 481 LEU A CA 1
ATOM 3788 C C . LEU A 1 481 ? 10.291 0.179 14.639 1.00 94.19 481 LEU A C 1
ATOM 3790 O O . LEU A 1 481 ? 9.276 0.780 14.950 1.00 94.19 481 LEU A O 1
ATOM 3794 N N . LEU A 1 482 ? 11.244 -0.099 15.532 1.00 94.12 482 LEU A N 1
ATOM 3795 C CA . LEU A 1 482 ? 11.177 0.310 16.941 1.00 94.12 482 LEU A CA 1
ATOM 3796 C C . LEU A 1 482 ? 11.908 1.634 17.227 1.00 94.12 482 LEU A C 1
ATOM 3798 O O . LEU A 1 482 ? 11.780 2.191 18.317 1.00 94.12 482 LEU A O 1
ATOM 3802 N N . HIS A 1 483 ? 12.661 2.193 16.273 1.00 93.31 483 HIS A N 1
ATOM 3803 C CA . HIS A 1 483 ? 13.455 3.398 16.521 1.00 93.31 483 HIS A CA 1
ATOM 3804 C C . HIS A 1 483 ? 12.564 4.650 16.663 1.00 93.31 483 HIS A C 1
ATOM 3806 O O . HIS A 1 483 ? 11.946 5.053 15.678 1.00 93.31 483 HIS A O 1
ATOM 3812 N N . PRO A 1 484 ? 12.561 5.380 17.795 1.00 90.88 484 PRO A N 1
ATOM 3813 C CA . PRO A 1 484 ? 11.553 6.402 18.166 1.00 90.88 484 PRO A CA 1
ATOM 3814 C C . PRO A 1 484 ? 11.528 7.689 17.313 1.00 90.88 484 PRO A C 1
ATOM 3816 O O . PRO A 1 484 ? 10.869 8.671 17.647 1.00 90.88 484 PRO A O 1
ATOM 3819 N N . LYS A 1 485 ? 12.322 7.736 16.243 1.00 91.12 485 LYS A N 1
ATOM 3820 C CA . LYS A 1 485 ? 12.414 8.849 15.277 1.00 91.12 485 LYS A CA 1
ATOM 3821 C C . LYS A 1 485 ? 12.049 8.409 13.859 1.00 91.12 485 LYS A C 1
ATOM 3823 O O . LYS A 1 485 ? 12.268 9.155 12.908 1.00 91.12 485 LYS A O 1
ATOM 3828 N N . LEU A 1 486 ? 11.552 7.189 13.726 1.00 93.81 486 LEU A N 1
ATOM 3829 C CA . LEU A 1 486 ? 11.021 6.621 12.500 1.00 93.81 486 LEU A CA 1
ATOM 3830 C C . LEU A 1 486 ? 9.531 6.356 12.729 1.00 93.81 486 LEU A C 1
AT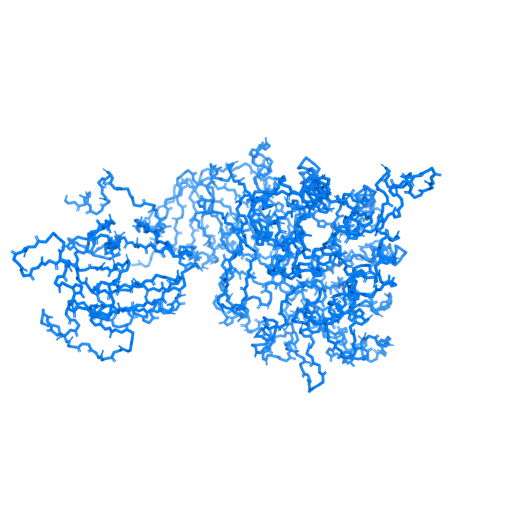OM 3832 O O . LEU A 1 486 ? 9.088 6.387 13.874 1.00 93.81 486 LEU A O 1
ATOM 3836 N N . LEU A 1 487 ? 8.796 6.062 11.667 1.00 95.12 487 LEU A N 1
ATOM 3837 C CA . LEU A 1 487 ? 7.440 5.519 11.703 1.00 95.12 487 LEU A CA 1
ATOM 3838 C C . LEU A 1 487 ? 7.414 4.235 10.862 1.00 95.12 487 LEU A C 1
ATOM 3840 O O . LEU A 1 487 ? 8.085 4.202 9.830 1.00 95.12 487 LEU A O 1
ATOM 3844 N N . PRO A 1 488 ? 6.713 3.168 11.281 1.00 94.94 488 PRO A N 1
ATOM 3845 C CA . PRO A 1 488 ? 6.345 2.106 10.350 1.00 94.94 488 PRO A CA 1
ATOM 3846 C C . PRO A 1 488 ? 5.475 2.708 9.239 1.00 94.94 488 PRO A C 1
ATOM 3848 O O . PRO A 1 488 ? 4.646 3.567 9.526 1.00 94.94 488 PRO A O 1
ATOM 3851 N N . GLY A 1 489 ? 5.703 2.314 7.994 1.00 91.69 489 GLY A N 1
ATOM 3852 C CA . GLY A 1 489 ? 5.004 2.854 6.828 1.00 91.69 489 GLY A CA 1
ATOM 3853 C C . GLY A 1 489 ? 5.713 2.435 5.549 1.00 91.69 489 GLY A C 1
ATOM 3854 O O . GLY A 1 489 ? 6.465 1.462 5.569 1.00 91.69 489 GLY A O 1
ATOM 3855 N N . PHE A 1 490 ? 5.558 3.214 4.477 1.00 87.25 490 PHE A N 1
ATOM 3856 C CA . PHE A 1 490 ? 6.086 2.880 3.148 1.00 87.25 490 PHE A CA 1
ATOM 3857 C C . PHE A 1 490 ? 5.567 1.526 2.628 1.00 87.25 490 PHE A C 1
ATOM 3859 O O . PHE A 1 490 ? 6.319 0.771 2.018 1.00 87.25 490 PHE A O 1
ATOM 3866 N N . ASN A 1 491 ? 4.306 1.203 2.935 1.00 86.81 491 ASN A N 1
ATOM 3867 C CA . ASN A 1 491 ? 3.668 -0.022 2.460 1.00 86.81 491 ASN A CA 1
ATOM 3868 C C . ASN A 1 491 ? 3.343 0.078 0.968 1.00 86.81 491 ASN A C 1
ATOM 3870 O O . ASN A 1 491 ? 3.509 -0.907 0.266 1.00 86.81 491 ASN A O 1
ATOM 3874 N N . ASP A 1 492 ? 2.957 1.257 0.474 1.00 85.25 492 ASP A N 1
ATOM 3875 C CA . ASP A 1 492 ? 2.581 1.444 -0.936 1.00 85.25 492 ASP A CA 1
ATOM 3876 C C . ASP A 1 492 ? 1.391 0.567 -1.363 1.00 85.25 492 ASP A C 1
ATOM 3878 O O . ASP A 1 492 ? 1.265 0.135 -2.511 1.00 85.25 492 ASP A O 1
ATOM 3882 N N . SER A 1 493 ? 0.497 0.296 -0.407 1.00 83.81 493 SER A N 1
ATOM 3883 C CA . SER A 1 493 ? -0.753 -0.433 -0.630 1.00 83.81 493 SER A CA 1
ATOM 3884 C C . SER A 1 493 ? -1.568 0.257 -1.735 1.00 83.81 493 SER A C 1
ATOM 3886 O O . SER A 1 493 ? -1.617 1.492 -1.792 1.00 83.81 493 SER A O 1
ATOM 3888 N N . GLY A 1 494 ? -2.121 -0.535 -2.656 1.00 75.94 494 GLY A N 1
ATOM 3889 C CA . GLY A 1 494 ? -2.903 -0.061 -3.806 1.00 75.94 494 GLY A CA 1
ATOM 3890 C C . GLY A 1 494 ? -2.095 0.541 -4.970 1.00 75.94 494 GLY A C 1
ATOM 3891 O O . GLY A 1 494 ? -2.647 0.744 -6.048 1.00 75.94 494 GLY A O 1
ATOM 3892 N N . ALA A 1 495 ? -0.791 0.801 -4.807 1.00 74.62 495 ALA A N 1
ATOM 3893 C CA . ALA A 1 495 ? 0.024 1.482 -5.819 1.00 74.62 495 ALA A CA 1
ATOM 3894 C C . ALA A 1 495 ? 0.565 0.526 -6.890 1.00 74.62 495 ALA A C 1
ATOM 3896 O O . ALA A 1 495 ? 0.389 0.728 -8.080 1.00 74.62 495 ALA A O 1
ATOM 3897 N N . HIS A 1 496 ? 1.205 -0.565 -6.477 1.00 79.62 496 HIS A N 1
ATOM 3898 C CA . HIS A 1 496 ? 1.994 -1.414 -7.369 1.00 79.62 496 HIS A CA 1
ATOM 3899 C C . HIS A 1 496 ? 1.295 -2.733 -7.702 1.00 79.62 496 HIS A C 1
ATOM 3901 O O . HIS A 1 496 ? 1.853 -3.803 -7.443 1.00 79.62 496 HIS A O 1
ATOM 3907 N N . VAL A 1 497 ? 0.099 -2.643 -8.301 1.00 82.56 497 VAL A N 1
ATOM 3908 C CA . VAL A 1 497 ? -0.814 -3.765 -8.609 1.00 82.56 497 VAL A CA 1
ATOM 3909 C C . VAL A 1 497 ? -0.064 -5.025 -9.067 1.00 82.56 497 VAL A C 1
ATOM 3911 O O . VAL A 1 497 ? -0.317 -6.101 -8.548 1.00 82.56 497 VAL A O 1
ATOM 3914 N N . THR A 1 498 ? 0.927 -4.909 -9.957 1.00 83.50 498 THR A N 1
ATOM 3915 C CA . THR A 1 498 ? 1.689 -6.048 -10.510 1.00 83.50 498 THR A CA 1
ATOM 3916 C C . THR A 1 498 ? 3.117 -6.211 -9.974 1.00 83.50 498 THR A C 1
ATOM 3918 O O . THR A 1 498 ? 3.878 -7.024 -10.497 1.00 83.50 498 THR A O 1
ATOM 3921 N N . ASN A 1 499 ? 3.578 -5.437 -8.990 1.00 86.88 499 ASN A N 1
ATOM 3922 C CA . ASN A 1 499 ? 5.008 -5.424 -8.622 1.00 86.88 499 ASN A CA 1
ATOM 3923 C C . ASN A 1 499 ? 5.289 -5.575 -7.134 1.00 86.88 499 ASN A C 1
ATOM 3925 O O . ASN A 1 499 ? 6.393 -6.007 -6.786 1.00 86.88 499 ASN A O 1
ATOM 3929 N N . MET A 1 500 ? 4.335 -5.236 -6.268 1.00 86.38 500 MET A N 1
ATOM 3930 C CA . MET A 1 500 ? 4.497 -5.324 -4.819 1.00 86.38 500 MET A CA 1
ATOM 3931 C C . MET A 1 500 ? 3.192 -5.789 -4.171 1.00 86.38 500 MET A C 1
ATOM 3933 O O . MET A 1 500 ? 2.112 -5.415 -4.604 1.00 86.38 500 MET A O 1
ATOM 3937 N N . ALA A 1 501 ? 3.313 -6.587 -3.112 1.00 80.81 501 ALA A N 1
ATOM 3938 C CA . ALA A 1 501 ? 2.203 -7.038 -2.278 1.00 80.81 501 ALA A CA 1
ATOM 3939 C C . ALA A 1 501 ? 2.592 -6.786 -0.820 1.00 80.81 501 ALA A C 1
ATOM 3941 O O . ALA A 1 501 ? 3.235 -7.622 -0.182 1.00 80.81 501 ALA A O 1
ATOM 3942 N N . PHE A 1 502 ? 2.323 -5.570 -0.345 1.00 87.00 502 PHE A N 1
ATOM 3943 C CA . PHE A 1 502 ? 2.683 -5.107 1.002 1.00 87.00 502 PHE A CA 1
ATOM 3944 C C . PHE A 1 502 ? 1.467 -4.636 1.812 1.00 87.00 502 PHE A C 1
ATOM 3946 O O . PHE A 1 502 ? 1.637 -3.995 2.852 1.00 87.00 502 PHE A O 1
ATOM 3953 N N . PHE A 1 503 ? 0.254 -5.007 1.389 1.00 85.62 503 PHE A N 1
ATOM 3954 C CA . PHE A 1 503 ? -0.997 -4.714 2.100 1.00 85.62 503 PHE A CA 1
ATOM 3955 C C . PHE A 1 503 ? -0.961 -5.211 3.561 1.00 85.62 503 PHE A C 1
ATOM 3957 O O . PHE A 1 503 ? -1.525 -4.603 4.470 1.00 85.62 503 PHE A O 1
ATOM 3964 N N . ASP A 1 504 ? -0.226 -6.296 3.821 1.00 92.88 504 ASP A N 1
ATOM 3965 C CA . ASP A 1 504 ? -0.069 -6.916 5.137 1.00 92.88 504 ASP A CA 1
ATOM 3966 C C . ASP A 1 504 ? 1.074 -6.321 5.987 1.00 92.88 504 ASP A C 1
ATOM 3968 O O . ASP A 1 504 ? 1.414 -6.867 7.046 1.00 92.88 504 ASP A O 1
ATOM 3972 N N . GLY A 1 505 ? 1.680 -5.203 5.566 1.00 94.19 505 GLY A N 1
ATOM 3973 C CA . GLY A 1 505 ? 2.814 -4.569 6.245 1.00 94.19 505 GLY A CA 1
ATOM 3974 C C . GLY A 1 505 ? 2.562 -4.334 7.739 1.00 94.19 505 GLY A C 1
ATOM 3975 O O . GLY A 1 505 ? 3.424 -4.624 8.583 1.00 94.19 505 GLY A O 1
ATOM 3976 N N . ASN A 1 506 ? 1.356 -3.903 8.105 1.00 95.81 506 ASN A N 1
ATOM 3977 C CA . ASN A 1 506 ? 0.984 -3.708 9.506 1.00 95.81 506 ASN A CA 1
ATOM 3978 C C . ASN A 1 506 ? 0.974 -5.035 10.292 1.00 95.81 506 ASN A C 1
ATOM 3980 O O . ASN A 1 506 ? 1.548 -5.113 11.384 1.00 95.81 506 ASN A O 1
ATOM 3984 N N . LEU A 1 507 ? 0.418 -6.111 9.722 1.00 95.75 507 LEU A N 1
ATOM 3985 C CA . LEU A 1 507 ? 0.421 -7.443 10.342 1.00 95.75 507 LEU A CA 1
ATOM 3986 C C . LEU A 1 507 ? 1.835 -8.007 10.484 1.00 95.75 507 LEU A C 1
ATOM 3988 O O . LEU A 1 507 ? 2.165 -8.581 11.523 1.00 95.75 507 LEU A O 1
ATOM 3992 N N . ARG A 1 508 ? 2.707 -7.796 9.493 1.00 95.62 508 ARG A N 1
ATOM 3993 C CA . ARG A 1 508 ? 4.122 -8.197 9.567 1.00 95.62 508 ARG A CA 1
ATOM 3994 C C . ARG A 1 508 ? 4.852 -7.495 10.703 1.00 95.62 508 ARG A C 1
ATOM 3996 O O . ARG A 1 508 ? 5.599 -8.136 11.442 1.00 95.62 508 ARG A O 1
ATOM 4003 N N . ALA A 1 509 ? 4.617 -6.197 10.886 1.00 96.50 509 ALA A N 1
ATOM 4004 C CA . ALA A 1 509 ? 5.188 -5.450 12.002 1.00 96.50 509 ALA A CA 1
ATOM 4005 C C . ALA A 1 509 ? 4.705 -6.011 13.351 1.00 96.50 509 ALA A C 1
ATOM 4007 O O . ALA A 1 509 ? 5.528 -6.281 14.234 1.00 96.50 509 ALA A O 1
ATOM 4008 N N . LEU A 1 510 ? 3.399 -6.259 13.500 1.00 97.69 510 LEU A N 1
ATOM 4009 C CA . LEU A 1 510 ? 2.837 -6.883 14.701 1.00 97.69 510 LEU A CA 1
ATOM 4010 C C . LEU A 1 510 ? 3.402 -8.289 14.954 1.00 97.69 510 LEU A C 1
ATOM 4012 O O . LEU A 1 510 ? 3.762 -8.597 16.089 1.00 97.69 510 LEU A O 1
ATOM 4016 N N . HIS A 1 511 ? 3.544 -9.113 13.914 1.00 96.69 511 HIS A N 1
ATOM 4017 C CA . HIS A 1 511 ? 4.163 -10.438 13.978 1.00 96.69 511 HIS A CA 1
ATOM 4018 C C . HIS A 1 511 ? 5.617 -10.367 14.475 1.00 96.69 511 HIS A C 1
ATOM 4020 O O . HIS A 1 511 ? 5.998 -11.110 15.383 1.00 96.69 511 HIS A O 1
ATOM 4026 N N . ILE A 1 512 ? 6.418 -9.428 13.949 1.00 95.56 512 ILE A N 1
ATOM 4027 C CA . ILE A 1 512 ? 7.793 -9.173 14.417 1.00 95.56 512 ILE A CA 1
ATOM 4028 C C . ILE A 1 512 ? 7.799 -8.820 15.910 1.00 95.56 512 ILE A C 1
ATOM 4030 O O . ILE A 1 512 ? 8.624 -9.342 16.660 1.00 95.56 512 ILE A O 1
ATOM 4034 N N . GLY A 1 513 ? 6.887 -7.946 16.347 1.00 96.19 513 GLY A N 1
ATOM 4035 C CA . GLY A 1 513 ? 6.765 -7.566 17.755 1.00 96.19 513 GLY A CA 1
ATOM 4036 C C . GLY A 1 513 ? 6.360 -8.740 18.649 1.00 96.19 513 GLY A C 1
ATOM 4037 O O . GLY A 1 513 ? 6.982 -8.964 19.685 1.00 96.19 513 GLY A O 1
ATOM 4038 N N . LEU A 1 514 ? 5.366 -9.523 18.223 1.00 96.44 514 LEU A N 1
ATOM 4039 C CA . LEU A 1 514 ? 4.829 -10.669 18.960 1.00 96.44 514 LEU A CA 1
ATOM 4040 C C . LEU A 1 514 ? 5.859 -11.783 19.164 1.00 96.44 514 LEU A C 1
ATOM 4042 O O . LEU A 1 514 ? 5.903 -12.382 20.239 1.00 96.44 514 LEU A O 1
ATOM 4046 N N . ASN A 1 515 ? 6.691 -12.048 18.155 1.00 95.12 515 ASN A N 1
ATOM 4047 C CA . ASN A 1 515 ? 7.754 -13.050 18.238 1.00 95.12 515 ASN A CA 1
ATOM 4048 C C . ASN A 1 515 ? 8.919 -12.635 19.147 1.00 95.12 515 ASN A C 1
ATOM 4050 O O . ASN A 1 515 ? 9.721 -13.484 19.532 1.00 95.12 515 ASN A O 1
ATOM 4054 N N . ASP A 1 516 ? 9.012 -11.353 19.507 1.00 95.19 516 ASP A N 1
ATOM 4055 C CA . ASP A 1 516 ? 9.979 -10.848 20.479 1.00 95.19 516 ASP A CA 1
ATOM 4056 C C . ASP A 1 516 ? 9.401 -10.908 21.904 1.00 95.19 516 ASP A C 1
ATOM 4058 O O . ASP A 1 516 ? 9.936 -11.604 22.768 1.00 95.19 516 ASP A O 1
ATOM 4062 N N . SER A 1 517 ? 8.281 -10.220 22.155 1.00 96.69 517 SER A N 1
ATOM 4063 C CA . SER A 1 517 ? 7.517 -10.319 23.406 1.00 96.69 517 SER A CA 1
ATOM 4064 C C . SER A 1 517 ? 6.156 -9.623 23.288 1.00 96.69 517 SER A C 1
ATOM 4066 O O . SER A 1 517 ? 5.958 -8.763 22.434 1.00 96.69 517 SER A O 1
ATOM 4068 N N . GLU A 1 518 ? 5.223 -9.894 24.206 1.00 96.50 518 GLU A N 1
ATOM 4069 C CA . GLU A 1 518 ? 3.956 -9.143 24.262 1.00 96.50 518 GLU A CA 1
ATOM 4070 C C . GLU A 1 518 ? 4.171 -7.639 24.520 1.00 96.50 518 GLU A C 1
ATOM 4072 O O . GLU A 1 518 ? 3.453 -6.807 23.975 1.00 96.50 518 GLU A O 1
ATOM 4077 N N . ALA A 1 519 ? 5.191 -7.263 25.300 1.00 97.62 519 ALA A N 1
ATOM 4078 C CA . ALA A 1 519 ? 5.522 -5.855 25.521 1.00 97.62 519 ALA A CA 1
ATOM 4079 C C . ALA A 1 519 ? 6.007 -5.179 24.226 1.00 97.62 519 ALA A C 1
ATOM 4081 O O . ALA A 1 519 ? 5.631 -4.042 23.932 1.00 97.62 519 ALA A O 1
ATOM 4082 N N . THR A 1 520 ? 6.804 -5.894 23.429 1.00 97.62 520 THR A N 1
ATOM 4083 C CA . THR A 1 520 ? 7.258 -5.430 22.114 1.00 97.62 520 THR A CA 1
ATOM 4084 C C . THR A 1 520 ? 6.090 -5.353 21.130 1.00 97.62 520 THR A C 1
ATOM 4086 O O . THR A 1 520 ? 6.004 -4.376 20.389 1.00 97.62 520 THR A O 1
ATOM 4089 N N . PHE A 1 521 ? 5.152 -6.308 21.166 1.00 98.12 521 PHE A N 1
ATOM 4090 C CA . PHE A 1 521 ? 3.888 -6.232 20.425 1.00 98.12 521 PHE A CA 1
ATOM 4091 C C . PHE A 1 521 ? 3.089 -4.976 20.790 1.00 98.12 521 PHE 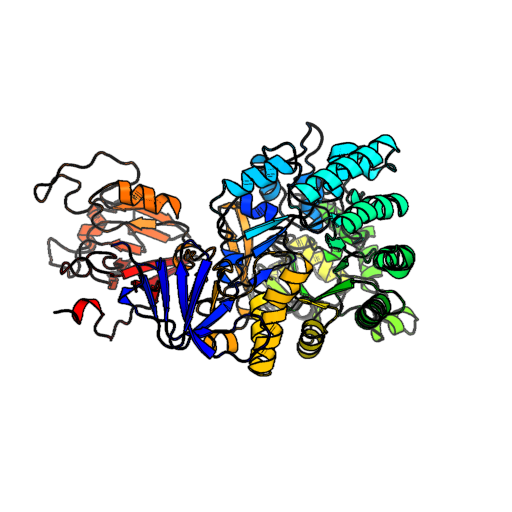A C 1
ATOM 4093 O O . PHE A 1 521 ? 2.763 -4.201 19.898 1.00 98.12 521 PHE A O 1
ATOM 4100 N N . SER A 1 522 ? 2.837 -4.713 22.079 1.00 98.06 522 SER A N 1
ATOM 4101 C CA . SER A 1 522 ? 2.119 -3.508 22.523 1.00 98.06 522 SER A CA 1
ATOM 4102 C C . SER A 1 522 ? 2.799 -2.225 22.046 1.00 98.06 522 SER A C 1
ATOM 4104 O O . SER A 1 522 ? 2.135 -1.281 21.612 1.00 98.06 522 SER A O 1
ATOM 4106 N N . HIS A 1 523 ? 4.133 -2.172 22.120 1.00 98.06 523 HIS A N 1
ATOM 4107 C CA . HIS A 1 523 ? 4.884 -1.017 21.645 1.00 98.06 523 HIS A CA 1
ATOM 4108 C C . HIS A 1 523 ? 4.790 -0.859 20.122 1.00 98.06 523 HIS A C 1
ATOM 4110 O O . HIS A 1 523 ? 4.580 0.256 19.648 1.00 98.06 523 HIS A O 1
ATOM 4116 N N . MET A 1 524 ? 4.891 -1.954 19.365 1.00 98.12 524 MET A N 1
ATOM 4117 C CA . MET A 1 524 ? 4.711 -1.944 17.914 1.00 98.12 524 MET A CA 1
ATOM 4118 C C . MET A 1 524 ? 3.292 -1.525 17.522 1.00 98.12 524 MET A C 1
ATOM 4120 O O . MET A 1 524 ? 3.126 -0.710 16.622 1.00 98.12 524 MET A O 1
ATOM 4124 N N . LEU A 1 525 ? 2.270 -2.001 18.236 1.00 98.50 525 LEU A N 1
ATOM 4125 C CA . LEU A 1 525 ? 0.883 -1.613 18.002 1.00 98.50 525 LEU A CA 1
ATOM 4126 C C . LEU A 1 525 ? 0.700 -0.102 18.143 1.00 98.50 525 LEU A C 1
ATOM 4128 O O . LEU A 1 525 ? 0.155 0.527 17.242 1.00 98.50 525 LEU A O 1
ATOM 4132 N N . LYS A 1 526 ? 1.223 0.511 19.217 1.00 98.31 526 LYS A N 1
ATOM 4133 C CA . LYS A 1 526 ? 1.224 1.978 19.375 1.00 98.31 526 LYS A CA 1
ATOM 4134 C C . LYS A 1 526 ? 1.823 2.682 18.157 1.00 98.31 526 LYS A C 1
ATOM 4136 O O . LYS A 1 526 ? 1.334 3.727 17.733 1.00 98.31 526 LYS A O 1
ATOM 4141 N N . ARG A 1 527 ? 2.893 2.109 17.608 1.00 97.69 527 ARG A N 1
ATOM 4142 C CA . ARG A 1 527 ? 3.614 2.643 16.455 1.00 97.69 527 ARG A CA 1
ATOM 4143 C C . ARG A 1 527 ? 2.884 2.509 15.120 1.00 97.69 527 ARG A C 1
ATOM 4145 O O . ARG A 1 527 ? 3.253 3.224 14.198 1.00 97.69 527 ARG A O 1
ATOM 4152 N N . LEU A 1 528 ? 1.879 1.641 15.037 1.00 97.94 528 LEU A N 1
ATOM 4153 C CA . LEU A 1 528 ? 1.014 1.427 13.869 1.00 97.94 528 LEU A CA 1
ATOM 4154 C C . LEU A 1 528 ? -0.366 2.089 14.023 1.00 97.94 528 LEU A C 1
ATOM 4156 O O . LEU A 1 528 ? -1.193 2.006 13.125 1.00 97.94 528 LEU A O 1
ATOM 4160 N N . THR A 1 529 ? -0.639 2.699 15.180 1.00 98.19 529 THR A N 1
ATOM 4161 C CA . THR A 1 529 ? -1.958 3.243 15.534 1.00 98.19 529 THR A CA 1
ATOM 4162 C C . THR A 1 529 ? -1.813 4.667 16.077 1.00 98.19 529 THR A C 1
ATOM 4164 O O . THR A 1 529 ? -1.734 5.630 15.316 1.00 98.19 529 THR A O 1
ATOM 4167 N N . ARG A 1 530 ? -1.698 4.818 17.397 1.00 97.06 530 ARG A N 1
ATOM 4168 C CA . ARG A 1 530 ? -1.734 6.101 18.099 1.00 97.06 530 ARG A CA 1
ATOM 4169 C C . ARG A 1 530 ? -0.606 7.058 17.719 1.00 97.06 530 ARG A C 1
ATOM 4171 O O . ARG A 1 530 ? -0.853 8.244 17.547 1.00 97.06 530 ARG A O 1
ATOM 4178 N N . GLU A 1 531 ? 0.633 6.580 17.611 1.00 97.25 531 GLU A N 1
ATOM 4179 C CA . GLU A 1 531 ? 1.788 7.447 17.324 1.00 97.25 531 GLU A CA 1
ATOM 4180 C C . GLU A 1 531 ? 1.716 8.109 15.935 1.00 97.25 531 GLU A C 1
ATOM 4182 O O . GLU A 1 531 ? 1.865 9.335 15.865 1.00 97.25 531 GLU A O 1
ATOM 4187 N N . PRO A 1 532 ? 1.472 7.372 14.832 1.00 97.25 532 PRO A N 1
ATOM 4188 C CA . PRO A 1 532 ? 1.242 8.015 13.547 1.00 97.25 532 PRO A CA 1
ATOM 4189 C C . PRO A 1 532 ? -0.036 8.864 13.555 1.00 97.25 532 PRO A C 1
ATOM 4191 O O . PRO A 1 532 ? 0.024 10.001 13.092 1.00 97.25 532 PRO A O 1
ATOM 4194 N N . ALA A 1 533 ? -1.147 8.409 14.150 1.00 97.69 533 ALA A N 1
ATOM 4195 C CA . ALA A 1 533 ? -2.372 9.213 14.226 1.00 97.69 533 ALA A CA 1
ATOM 4196 C C . ALA A 1 533 ? -2.131 10.586 14.888 1.00 97.69 533 ALA A C 1
ATOM 4198 O O . ALA A 1 533 ? -2.507 11.619 14.335 1.00 97.69 533 ALA A O 1
ATOM 4199 N N . GLU A 1 534 ? -1.395 10.633 16.004 1.00 96.44 534 GLU A N 1
ATOM 4200 C CA . GLU A 1 534 ? -0.986 11.880 16.667 1.00 96.44 534 GLU A CA 1
ATOM 4201 C C . GLU A 1 534 ? -0.050 12.736 15.789 1.00 96.44 534 GLU A C 1
ATOM 4203 O O . GLU A 1 534 ? -0.143 13.968 15.788 1.00 96.44 534 GLU A O 1
ATOM 4208 N N . PHE A 1 535 ? 0.850 12.109 15.022 1.00 97.25 535 PHE A N 1
ATOM 4209 C CA . PHE A 1 535 ? 1.764 12.815 14.121 1.00 97.25 535 PHE A CA 1
ATOM 4210 C C . PHE A 1 535 ? 1.027 13.500 12.960 1.00 97.25 535 PHE A C 1
ATOM 4212 O O . PHE A 1 535 ? 1.307 14.670 12.673 1.00 97.25 535 PHE A O 1
ATOM 4219 N N . PHE A 1 536 ? 0.076 12.804 12.329 1.00 97.56 536 PHE A N 1
ATOM 4220 C CA . PHE A 1 536 ? -0.736 13.324 11.221 1.00 97.56 536 PHE A CA 1
ATOM 4221 C C . PHE A 1 536 ? -1.929 14.177 11.690 1.00 97.56 536 PHE A C 1
ATOM 4223 O O . PHE A 1 536 ? -2.445 14.981 10.916 1.00 97.56 536 PHE A O 1
ATOM 4230 N N . GLY A 1 537 ? -2.309 14.093 12.969 1.00 96.12 537 GLY A N 1
ATOM 4231 C CA . GLY A 1 537 ? -3.447 14.822 13.535 1.00 96.12 537 GLY A CA 1
ATOM 4232 C C . GLY A 1 537 ? -4.796 14.175 13.214 1.00 96.12 537 GLY A C 1
ATOM 4233 O O . GLY A 1 537 ? -5.767 14.892 12.987 1.00 96.12 537 GLY A O 1
ATOM 4234 N N . LEU A 1 538 ? -4.830 12.843 13.170 1.00 96.44 538 LEU A N 1
ATOM 4235 C CA . LEU A 1 538 ? -6.009 12.023 12.905 1.00 96.44 538 LEU A CA 1
ATOM 4236 C C . LEU A 1 538 ? -6.699 11.599 14.209 1.00 96.44 538 LEU A C 1
ATOM 4238 O O . LEU A 1 538 ? -6.039 11.358 15.220 1.00 96.44 538 LEU A O 1
ATOM 4242 N N . ASP A 1 539 ? -8.023 11.459 14.167 1.00 94.69 539 ASP A N 1
ATOM 4243 C CA . ASP A 1 539 ? -8.842 10.987 15.291 1.00 94.69 539 ASP A CA 1
ATOM 4244 C C . ASP A 1 539 ? -9.138 9.479 15.197 1.00 94.69 539 ASP A C 1
ATOM 4246 O O . ASP A 1 539 ? -10.290 9.057 15.154 1.00 94.69 539 ASP A O 1
ATOM 4250 N N . VAL A 1 540 ? -8.074 8.677 15.109 1.00 96.12 540 VAL A N 1
ATOM 4251 C CA . VAL A 1 540 ? -8.116 7.207 14.975 1.00 96.12 540 VAL A CA 1
ATOM 4252 C C . VAL A 1 540 ? -6.985 6.563 15.791 1.00 96.12 540 VAL A C 1
ATOM 4254 O O . VAL A 1 540 ? -6.166 7.257 16.401 1.00 96.12 540 VAL A O 1
ATOM 4257 N N . GLY A 1 541 ? -6.911 5.229 15.816 1.00 95.75 541 GLY A N 1
ATOM 4258 C CA . GLY A 1 541 ? -5.756 4.504 16.361 1.00 95.75 541 GLY A CA 1
ATOM 4259 C C . GLY A 1 541 ? -5.683 4.444 17.895 1.00 95.75 541 GLY A C 1
ATOM 4260 O O . GLY A 1 541 ? -4.598 4.287 18.458 1.00 95.75 541 GLY A O 1
ATOM 4261 N N . ARG A 1 542 ? -6.816 4.578 18.593 1.00 95.62 542 ARG A N 1
ATOM 4262 C CA . ARG A 1 542 ? -6.913 4.518 20.064 1.00 95.62 542 ARG A CA 1
ATOM 4263 C C . ARG A 1 542 ? -8.226 3.891 20.521 1.00 95.62 542 ARG A C 1
ATOM 4265 O O . ARG A 1 542 ? -9.224 4.024 19.828 1.00 95.62 542 ARG A O 1
ATOM 4272 N N . LEU A 1 543 ? -8.229 3.302 21.720 1.00 96.25 543 LEU A N 1
ATOM 4273 C CA . LEU A 1 543 ? -9.437 2.757 22.362 1.00 96.25 543 LEU A CA 1
ATOM 4274 C C . LEU A 1 543 ? -9.875 3.550 23.607 1.00 96.25 543 LEU A C 1
ATOM 4276 O O . LEU A 1 543 ? -10.250 2.974 24.625 1.00 96.25 543 LEU A O 1
ATOM 4280 N N . ASP A 1 544 ? -9.781 4.879 23.568 1.00 94.69 544 ASP A N 1
ATOM 4281 C CA . ASP A 1 544 ? -10.231 5.726 24.680 1.00 94.69 544 ASP A CA 1
ATOM 4282 C C . ASP A 1 544 ? -11.774 5.832 24.688 1.00 94.69 544 ASP A C 1
ATOM 4284 O O . ASP A 1 544 ? -12.403 5.856 23.632 1.00 94.69 544 ASP A O 1
ATOM 4288 N N . ILE A 1 545 ? -12.407 5.958 25.863 1.00 96.44 545 ILE A N 1
ATOM 4289 C CA . ILE A 1 545 ? -13.855 6.241 25.936 1.00 96.44 545 ILE A CA 1
ATOM 4290 C C . ILE A 1 545 ? -14.152 7.555 25.196 1.00 96.44 545 ILE A C 1
ATOM 4292 O O . ILE A 1 545 ? -13.537 8.585 25.478 1.00 96.44 545 ILE A O 1
ATOM 4296 N N . GLY A 1 546 ? -15.117 7.512 24.278 1.00 95.56 546 GLY A N 1
ATOM 4297 C CA . GLY A 1 546 ? -15.498 8.610 23.392 1.00 95.56 546 GLY A CA 1
ATOM 4298 C C . GLY A 1 546 ? -14.702 8.688 22.086 1.00 95.56 546 GLY A C 1
ATOM 4299 O O . GLY A 1 546 ? -15.026 9.536 21.260 1.00 95.56 546 GLY A O 1
ATOM 4300 N N . ALA A 1 547 ? -13.691 7.838 21.878 1.00 96.12 547 ALA A N 1
ATOM 4301 C CA . ALA A 1 547 ? -13.022 7.718 20.584 1.00 96.12 547 ALA A CA 1
ATOM 4302 C C . ALA A 1 547 ? -13.905 6.969 19.574 1.00 96.12 547 ALA A C 1
ATOM 4304 O O . ALA A 1 547 ? -14.752 6.161 19.969 1.00 96.12 547 ALA A O 1
ATOM 4305 N N . LYS A 1 548 ? -13.673 7.206 18.277 1.00 95.62 548 LYS A N 1
ATOM 4306 C CA . LYS A 1 548 ? -14.274 6.412 17.198 1.00 95.62 548 LYS A CA 1
ATOM 4307 C C . LYS A 1 548 ? -13.969 4.928 17.388 1.00 95.62 548 LYS A C 1
ATOM 4309 O O . LYS A 1 548 ? -12.846 4.558 17.733 1.00 95.62 548 LYS A O 1
ATOM 4314 N N . ALA A 1 549 ? -14.971 4.087 17.166 1.00 94.88 549 ALA A N 1
ATOM 4315 C CA . ALA A 1 549 ? -14.861 2.641 17.295 1.00 94.88 549 ALA A CA 1
ATOM 4316 C C . ALA A 1 549 ? -14.260 2.003 16.028 1.00 94.88 549 ALA A C 1
ATOM 4318 O O . ALA A 1 549 ? -14.873 1.142 15.404 1.00 94.88 549 ALA A O 1
ATOM 4319 N N . ASP A 1 550 ? -13.045 2.424 15.671 1.00 96.50 550 ASP A N 1
ATOM 4320 C CA . ASP A 1 550 ? -12.256 1.803 14.605 1.00 96.50 550 ASP A CA 1
ATOM 4321 C C . ASP A 1 550 ? -11.383 0.704 15.217 1.00 96.50 550 ASP A C 1
ATOM 4323 O O . ASP A 1 550 ? -10.415 0.996 15.931 1.00 96.50 550 ASP A O 1
ATOM 4327 N N . LEU A 1 551 ? -11.741 -0.561 14.992 1.00 94.62 551 LEU A N 1
ATOM 4328 C CA . LEU A 1 551 ? -11.217 -1.711 15.736 1.00 94.62 551 LEU A CA 1
ATOM 4329 C C . LEU A 1 551 ? -10.769 -2.826 14.792 1.00 94.62 551 LEU A C 1
ATOM 4331 O O . LEU A 1 551 ? -11.374 -3.052 13.748 1.00 94.62 551 LEU A O 1
ATOM 4335 N N . ALA A 1 552 ? -9.773 -3.598 15.218 1.00 94.94 552 ALA A N 1
ATOM 4336 C CA . ALA A 1 552 ? -9.464 -4.883 14.602 1.00 94.94 552 ALA A CA 1
ATOM 4337 C C . ALA A 1 552 ? -9.414 -5.982 15.666 1.00 94.94 552 ALA A C 1
ATOM 4339 O O . ALA A 1 552 ? -8.868 -5.801 16.761 1.00 94.94 552 ALA A O 1
ATOM 4340 N N . LEU A 1 553 ? -9.989 -7.135 15.332 1.00 92.06 553 LEU A N 1
ATOM 4341 C CA . LEU A 1 553 ? -9.979 -8.329 16.158 1.00 92.06 553 LEU A CA 1
ATOM 4342 C C . LEU A 1 553 ? -8.972 -9.325 15.587 1.00 92.06 553 LEU A C 1
ATOM 4344 O O . LEU A 1 553 ? -9.136 -9.824 14.476 1.00 92.06 553 LEU A O 1
ATOM 4348 N N . LEU A 1 554 ? -7.925 -9.628 16.348 1.00 93.19 554 LEU A N 1
ATOM 4349 C CA . LEU A 1 554 ? -6.825 -10.482 15.911 1.00 93.19 554 LEU A CA 1
ATOM 4350 C C . LEU A 1 554 ? -6.856 -11.847 16.593 1.00 93.19 554 LEU A C 1
ATOM 4352 O O . LEU A 1 554 ? -7.124 -11.975 17.790 1.00 93.19 554 LEU A O 1
ATOM 4356 N N . ASN A 1 555 ? -6.490 -12.874 15.836 1.00 92.12 555 ASN A N 1
ATOM 4357 C CA . ASN A 1 555 ? -6.149 -14.187 16.353 1.00 92.12 555 ASN A CA 1
ATOM 4358 C C . ASN A 1 555 ? -4.638 -14.241 16.659 1.00 92.12 555 ASN A C 1
ATOM 4360 O O . ASN A 1 555 ? -3.829 -14.334 15.732 1.00 92.12 555 ASN A O 1
ATOM 4364 N N . PRO A 1 556 ? -4.222 -14.207 17.938 1.00 93.12 556 PRO A N 1
ATOM 4365 C CA . PRO A 1 556 ? -2.803 -14.147 18.291 1.00 93.12 556 PRO A CA 1
ATOM 4366 C C . PRO A 1 556 ? -2.025 -15.416 17.924 1.00 93.12 556 PRO A C 1
ATOM 4368 O O . PRO A 1 556 ? -0.817 -15.345 17.695 1.00 93.12 556 PRO A O 1
ATOM 4371 N N . GLU A 1 557 ? -2.683 -16.577 17.872 1.00 91.19 557 GLU A N 1
ATOM 4372 C CA . GLU A 1 557 ? -2.038 -17.831 17.476 1.00 91.19 557 GLU A CA 1
ATOM 4373 C C . GLU A 1 557 ? -1.768 -17.856 15.971 1.00 91.19 557 GLU A C 1
ATOM 4375 O O . GLU A 1 557 ? -0.638 -18.119 15.554 1.00 91.19 557 GLU A O 1
ATOM 4380 N N . ALA A 1 558 ? -2.769 -17.496 15.163 1.00 90.75 558 ALA A N 1
ATOM 4381 C CA . ALA A 1 558 ? -2.600 -17.372 13.718 1.00 90.75 558 ALA A CA 1
ATOM 4382 C C . ALA A 1 558 ? -1.568 -16.289 13.369 1.00 90.75 558 ALA A C 1
ATOM 4384 O O . ALA A 1 558 ? -0.675 -16.541 12.563 1.00 90.75 558 ALA A O 1
ATOM 4385 N N . LEU A 1 559 ? -1.600 -15.131 14.043 1.00 94.94 559 LEU A N 1
ATOM 4386 C CA . LEU A 1 559 ? -0.612 -14.066 13.841 1.00 94.94 559 LEU A CA 1
ATOM 4387 C C . LEU A 1 559 ? 0.817 -14.533 14.148 1.00 94.94 559 LEU A C 1
ATOM 4389 O O . LEU A 1 559 ? 1.742 -14.201 13.411 1.00 94.94 559 LEU A O 1
ATOM 4393 N N . ARG A 1 560 ? 1.027 -15.322 15.211 1.00 94.62 560 ARG A N 1
ATOM 4394 C CA . ARG A 1 560 ? 2.356 -15.858 15.556 1.00 94.62 560 ARG A CA 1
ATOM 4395 C C . ARG A 1 560 ? 2.906 -16.784 14.469 1.00 94.62 560 ARG A C 1
ATOM 4397 O O . ARG A 1 560 ? 4.110 -16.786 14.228 1.00 94.62 560 ARG A O 1
ATOM 4404 N N . ASN A 1 561 ? 2.027 -17.531 13.808 1.00 91.31 561 ASN A N 1
ATOM 4405 C CA . ASN A 1 561 ? 2.377 -18.465 12.739 1.00 91.31 561 ASN A CA 1
ATOM 4406 C C . ASN A 1 561 ? 2.291 -17.845 11.333 1.00 91.31 561 ASN A C 1
ATOM 4408 O O . ASN A 1 561 ? 2.556 -18.541 10.353 1.00 91.31 561 ASN A O 1
ATOM 4412 N N . TYR A 1 562 ? 1.929 -16.563 11.227 1.00 91.31 562 TYR A N 1
ATOM 4413 C CA . TYR A 1 562 ? 1.722 -15.887 9.952 1.00 91.31 562 TYR A CA 1
ATOM 4414 C C . TYR A 1 562 ? 3.011 -15.816 9.128 1.00 91.31 562 TYR A C 1
ATOM 4416 O O . TYR A 1 562 ? 4.071 -15.440 9.632 1.00 91.31 562 TYR A O 1
ATOM 4424 N N . LYS A 1 563 ? 2.909 -16.157 7.840 1.00 88.75 563 LYS A N 1
ATOM 4425 C CA . LYS A 1 563 ? 4.015 -16.130 6.880 1.00 88.75 563 LYS A CA 1
ATOM 4426 C C . LYS A 1 563 ? 3.632 -15.285 5.670 1.00 88.75 563 LYS A C 1
ATOM 4428 O O . LYS A 1 563 ? 3.196 -15.819 4.658 1.00 88.75 563 LYS A O 1
ATOM 4433 N N . GLY A 1 564 ? 3.826 -13.972 5.776 1.00 86.00 564 GLY A N 1
ATOM 4434 C CA . GLY A 1 564 ? 3.399 -13.039 4.728 1.00 86.00 564 GLY A CA 1
ATOM 4435 C C . GLY A 1 564 ? 4.022 -13.299 3.349 1.00 86.00 564 GLY A C 1
ATOM 4436 O O . GLY A 1 564 ? 3.386 -13.066 2.331 1.00 86.00 564 GLY A O 1
ATOM 4437 N N . GLU A 1 565 ? 5.260 -13.802 3.277 1.00 86.94 565 GLU A N 1
ATOM 4438 C CA . GLU A 1 565 ? 5.882 -14.119 1.978 1.00 86.94 565 GLU A CA 1
ATOM 4439 C C . GLU A 1 565 ? 5.228 -15.314 1.280 1.00 86.94 565 GLU A C 1
ATOM 4441 O O . GLU A 1 565 ? 5.060 -15.294 0.065 1.00 86.94 565 GLU A O 1
ATOM 4446 N N . ASP A 1 566 ? 4.829 -16.326 2.051 1.00 87.62 566 ASP A N 1
ATOM 4447 C CA . ASP A 1 566 ? 4.188 -17.539 1.532 1.00 87.62 566 ASP A CA 1
ATOM 4448 C C . ASP A 1 566 ? 2.703 -17.281 1.189 1.00 87.62 566 ASP A C 1
ATOM 4450 O O . ASP A 1 566 ? 2.044 -18.111 0.555 1.00 87.62 566 ASP A O 1
ATOM 4454 N N . SER A 1 567 ? 2.154 -16.134 1.609 1.00 87.31 567 SER A N 1
ATOM 4455 C CA . SER A 1 567 ? 0.765 -15.740 1.370 1.00 87.31 567 SER A CA 1
ATOM 4456 C C . SER A 1 567 ? 0.568 -14.817 0.169 1.00 87.31 567 SER A C 1
ATOM 4458 O O . SER A 1 567 ? -0.565 -14.415 -0.088 1.00 87.31 567 SER A O 1
ATOM 4460 N N . ILE A 1 568 ? 1.633 -14.500 -0.578 1.00 89.81 568 ILE A N 1
ATOM 4461 C CA . ILE A 1 568 ? 1.523 -13.724 -1.817 1.00 89.81 568 ILE A CA 1
ATOM 4462 C C . ILE A 1 568 ? 0.767 -14.550 -2.863 1.00 89.81 568 ILE A C 1
ATOM 4464 O O . ILE A 1 568 ? 1.057 -15.735 -3.064 1.00 89.81 568 ILE A O 1
ATOM 4468 N N . ARG A 1 569 ? -0.212 -13.936 -3.523 1.00 86.12 569 ARG A N 1
ATOM 4469 C CA . ARG A 1 569 ? -0.992 -14.516 -4.622 1.00 86.12 569 ARG A CA 1
ATOM 4470 C C . ARG A 1 569 ? -0.981 -13.558 -5.803 1.00 86.12 569 ARG A C 1
ATOM 4472 O O . ARG A 1 569 ? -0.900 -12.353 -5.604 1.00 86.12 569 ARG A O 1
ATOM 4479 N N . TYR A 1 570 ? -1.044 -14.104 -7.010 1.00 87.50 570 TYR A N 1
ATOM 4480 C CA . TYR A 1 570 ? -1.236 -13.342 -8.239 1.00 87.50 570 TYR A CA 1
ATOM 4481 C C . TYR A 1 570 ? -2.626 -13.688 -8.754 1.00 87.50 570 TYR A C 1
ATOM 4483 O O . TYR A 1 570 ? -2.818 -14.770 -9.300 1.00 87.50 570 TYR A O 1
ATOM 4491 N N . ILE A 1 571 ? -3.590 -12.820 -8.473 1.00 85.06 571 ILE A N 1
ATOM 4492 C CA . ILE A 1 571 ? -5.011 -13.056 -8.740 1.00 85.06 571 ILE A CA 1
ATOM 4493 C C . ILE A 1 571 ? -5.480 -12.135 -9.852 1.00 85.06 571 ILE A C 1
ATOM 4495 O O . ILE A 1 571 ? -4.954 -11.035 -9.990 1.00 85.06 571 ILE A O 1
ATOM 4499 N N . TYR A 1 572 ? -6.467 -12.550 -10.633 1.00 83.69 572 TYR A N 1
ATOM 4500 C CA . TYR A 1 572 ? -7.156 -11.635 -11.533 1.00 83.69 572 TYR A CA 1
ATOM 4501 C C . TYR A 1 572 ? -8.221 -10.856 -10.751 1.00 83.69 572 TYR A C 1
ATOM 4503 O O . TYR A 1 572 ? -8.910 -11.427 -9.912 1.00 83.69 572 TYR A O 1
ATOM 4511 N N . ARG A 1 573 ? -8.318 -9.542 -10.981 1.00 81.12 573 ARG A N 1
ATOM 4512 C CA . ARG A 1 573 ? -9.324 -8.667 -10.360 1.00 81.12 573 ARG A CA 1
ATOM 4513 C C . ARG A 1 573 ? -10.196 -8.079 -11.460 1.00 81.12 573 ARG A C 1
ATOM 4515 O O . ARG A 1 573 ? -9.740 -7.204 -12.200 1.00 81.12 573 ARG A O 1
ATOM 4522 N N . ASP A 1 574 ? -11.455 -8.502 -11.524 1.00 78.69 574 ASP A N 1
ATOM 4523 C CA . ASP A 1 574 ? -12.424 -8.049 -12.536 1.00 78.69 574 ASP A CA 1
ATOM 4524 C C . ASP A 1 574 ? -12.564 -6.524 -12.576 1.00 78.69 574 ASP A C 1
ATOM 4526 O O . ASP A 1 574 ? -12.580 -5.904 -13.644 1.00 78.69 574 ASP A O 1
ATOM 4530 N N . VAL A 1 575 ? -12.585 -5.895 -11.397 1.00 80.31 575 VAL A N 1
ATOM 4531 C CA . VAL A 1 575 ? -12.668 -4.436 -11.257 1.00 80.31 575 VAL A CA 1
ATOM 4532 C C . VAL A 1 575 ? -11.523 -3.727 -12.004 1.00 80.31 575 VAL A C 1
ATOM 4534 O O . VAL A 1 575 ? -11.726 -2.696 -12.660 1.00 80.31 575 VAL A O 1
ATOM 4537 N N . PHE A 1 576 ? -10.329 -4.323 -12.012 1.00 86.62 576 PHE A N 1
ATOM 4538 C CA . PHE A 1 576 ? -9.160 -3.793 -12.709 1.00 86.62 576 PHE A CA 1
ATOM 4539 C C . PHE A 1 576 ? -9.048 -4.276 -14.150 1.00 86.62 576 PHE A C 1
ATOM 4541 O O . PHE A 1 576 ? -8.561 -3.515 -14.987 1.00 86.62 576 PHE A O 1
ATOM 4548 N N . ASP A 1 577 ? -9.595 -5.445 -14.490 1.00 86.38 577 ASP A N 1
ATOM 4549 C CA . ASP A 1 577 ? -9.310 -6.153 -15.749 1.00 86.38 577 ASP A CA 1
ATOM 4550 C C . ASP A 1 577 ? -7.796 -6.394 -15.912 1.00 86.38 577 ASP A C 1
ATOM 4552 O O . ASP A 1 577 ? -7.188 -6.191 -16.963 1.00 86.38 577 ASP A O 1
ATOM 4556 N N . CYS A 1 578 ? -7.143 -6.752 -14.807 1.00 87.06 578 CYS A N 1
ATOM 4557 C CA . CYS A 1 578 ? -5.745 -7.152 -14.788 1.00 87.06 578 CYS A CA 1
ATOM 4558 C C . CYS A 1 578 ? -5.461 -8.050 -13.583 1.00 87.06 578 CYS A C 1
ATOM 4560 O O . CYS A 1 578 ? -6.274 -8.180 -12.667 1.00 87.06 578 CYS A O 1
ATOM 4562 N N . HIS A 1 579 ? -4.291 -8.684 -13.597 1.00 87.75 579 HIS A N 1
ATOM 4563 C CA . HIS A 1 579 ? -3.825 -9.415 -12.430 1.00 87.75 579 HIS A CA 1
ATOM 4564 C C . HIS A 1 579 ? -3.190 -8.470 -11.408 1.00 87.75 579 HIS A C 1
ATOM 4566 O O . HIS A 1 579 ? -2.483 -7.532 -11.777 1.00 87.75 579 HIS A O 1
ATOM 4572 N N . GLN A 1 580 ? -3.391 -8.775 -10.132 1.00 89.19 580 GLN A N 1
ATOM 4573 C CA . GLN A 1 580 ? -2.833 -8.085 -8.983 1.00 89.19 580 GLN A CA 1
ATOM 4574 C C . GLN A 1 580 ? -2.050 -9.064 -8.104 1.00 89.19 580 GLN A C 1
ATOM 4576 O O . GLN A 1 580 ? -2.478 -10.191 -7.851 1.00 89.19 580 GLN A O 1
ATOM 4581 N N . LEU A 1 581 ? -0.897 -8.622 -7.609 1.00 90.25 581 LEU A N 1
ATOM 4582 C CA . LEU A 1 581 ? -0.209 -9.257 -6.499 1.00 90.25 581 LEU A CA 1
ATOM 4583 C C . LEU A 1 581 ? -0.849 -8.815 -5.183 1.00 90.25 581 LEU A C 1
ATOM 4585 O O . LEU A 1 581 ? -0.844 -7.634 -4.852 1.00 90.25 581 LEU A O 1
ATOM 4589 N N . VAL A 1 582 ? -1.338 -9.775 -4.409 1.00 89.06 582 VAL A N 1
ATOM 4590 C CA . VAL A 1 582 ? -2.014 -9.553 -3.122 1.00 89.06 582 VAL A CA 1
ATOM 4591 C C . VAL A 1 582 ? -1.432 -10.451 -2.032 1.00 89.06 582 VAL A C 1
ATOM 4593 O O . VAL A 1 582 ? -0.681 -11.383 -2.330 1.00 89.06 582 VAL A O 1
ATOM 4596 N N . ASN A 1 583 ? -1.789 -10.211 -0.767 1.00 88.25 583 ASN A N 1
ATOM 4597 C CA . ASN A 1 583 ? -1.481 -11.108 0.350 1.00 88.25 583 ASN A CA 1
ATOM 4598 C C . ASN A 1 583 ? -2.761 -11.704 0.936 1.00 88.25 583 ASN A C 1
ATOM 4600 O O . ASN A 1 583 ? -3.816 -11.079 0.969 1.00 88.25 583 ASN A O 1
ATOM 4604 N N . ARG A 1 584 ? -2.661 -12.918 1.477 1.00 85.00 584 ARG A N 1
ATOM 4605 C CA . ARG A 1 584 ? -3.759 -13.549 2.220 1.00 85.00 584 ARG A CA 1
ATOM 4606 C C . ARG A 1 584 ? -3.417 -13.647 3.703 1.00 85.00 584 ARG A C 1
ATOM 4608 O O . ARG A 1 584 ? -2.363 -14.160 4.070 1.00 85.00 584 ARG A O 1
ATOM 4615 N N . SER A 1 585 ? -4.296 -13.143 4.570 1.00 83.75 585 SER A N 1
ATOM 4616 C CA . SER A 1 585 ? -4.145 -13.199 6.036 1.00 83.75 585 SER A CA 1
ATOM 4617 C C . SER A 1 585 ? -5.243 -14.018 6.706 1.00 83.75 585 SER A C 1
ATOM 4619 O O . SER A 1 585 ? -5.715 -13.681 7.796 1.00 83.75 585 SER A O 1
ATOM 4621 N N . ASP A 1 586 ? -5.663 -15.088 6.038 1.00 78.69 586 ASP A N 1
ATOM 4622 C CA . ASP A 1 586 ? -6.810 -15.895 6.438 1.00 78.69 586 ASP A CA 1
ATOM 4623 C C . ASP A 1 586 ? -6.646 -16.419 7.870 1.00 78.69 586 ASP A C 1
ATOM 4625 O O . ASP A 1 586 ? -5.592 -16.914 8.280 1.00 78.69 586 ASP A O 1
ATOM 4629 N N . GLY A 1 587 ? -7.688 -16.228 8.680 1.00 76.44 587 GLY A N 1
ATOM 4630 C CA . GLY A 1 587 ? -7.711 -16.615 10.091 1.00 76.44 587 GLY A CA 1
ATOM 4631 C C . GLY A 1 587 ? -6.862 -15.758 11.044 1.00 76.44 587 GLY A C 1
ATOM 4632 O O . GLY A 1 587 ? -6.980 -15.949 12.261 1.00 76.44 587 GLY A O 1
ATOM 4633 N N . VAL A 1 588 ? -6.039 -14.821 10.546 1.00 86.31 588 VAL A N 1
ATOM 4634 C CA . VAL A 1 588 ? -5.259 -13.870 11.367 1.00 86.31 588 VAL A CA 1
ATOM 4635 C C . VAL A 1 588 ? -6.145 -12.740 11.877 1.00 86.31 588 VAL A C 1
ATOM 4637 O O . VAL A 1 588 ? -6.120 -12.433 13.071 1.00 86.31 588 VAL A O 1
ATOM 4640 N N . VAL A 1 589 ? -6.935 -12.144 10.986 1.00 87.12 589 VAL A N 1
ATOM 4641 C CA . VAL A 1 589 ? -7.891 -11.079 11.301 1.00 87.12 589 VAL A CA 1
ATOM 4642 C C . VAL A 1 589 ? -9.280 -11.702 11.357 1.00 87.12 589 VAL A C 1
ATOM 4644 O O . VAL A 1 589 ? -9.750 -12.279 10.385 1.00 87.12 589 VAL A O 1
ATOM 4647 N N . ALA A 1 590 ? -9.904 -11.647 12.530 1.00 80.06 590 ALA A N 1
ATOM 4648 C CA . ALA A 1 590 ? -11.220 -12.224 12.793 1.00 80.06 590 ALA A CA 1
ATOM 4649 C C . ALA A 1 590 ? -12.361 -11.217 12.581 1.00 80.06 590 ALA A C 1
ATOM 4651 O O . ALA A 1 590 ? -13.512 -11.614 12.459 1.00 80.06 590 ALA A O 1
ATOM 4652 N N . GLY A 1 591 ? -12.054 -9.920 12.547 1.00 80.81 591 GLY A N 1
ATOM 4653 C CA . GLY A 1 591 ? -13.036 -8.878 12.282 1.00 80.81 591 GLY A CA 1
ATOM 4654 C C . GLY A 1 591 ? -12.390 -7.505 12.210 1.00 80.81 591 GLY A C 1
ATOM 4655 O O . GLY A 1 591 ? -11.384 -7.251 12.879 1.00 80.81 591 GLY A O 1
ATOM 4656 N N . VAL A 1 592 ? -12.982 -6.634 11.402 1.00 87.06 592 VAL A N 1
ATOM 4657 C CA . VAL A 1 592 ? -12.580 -5.238 11.240 1.00 87.06 592 VAL A CA 1
ATOM 4658 C C . VAL A 1 592 ? -13.821 -4.379 11.373 1.00 87.06 592 VAL A C 1
ATOM 4660 O O . VAL A 1 592 ? -14.875 -4.731 10.850 1.00 87.06 592 VAL A O 1
ATOM 4663 N N . TYR A 1 593 ? -13.697 -3.292 12.122 1.00 87.38 593 TYR A N 1
ATOM 4664 C CA . TYR A 1 593 ? -14.801 -2.408 12.448 1.00 87.38 593 TYR A CA 1
ATOM 4665 C C . TYR A 1 593 ? -14.396 -0.977 12.126 1.00 87.38 593 TYR A C 1
ATOM 4667 O O . TYR A 1 593 ? -13.324 -0.539 12.555 1.00 87.38 593 TYR A O 1
ATOM 4675 N N . VAL A 1 594 ? -15.251 -0.255 11.408 1.00 89.31 594 VAL A N 1
ATOM 4676 C CA . VAL A 1 594 ? -15.110 1.184 11.150 1.00 89.31 594 VAL A CA 1
ATOM 4677 C C . VAL A 1 594 ? -16.329 1.866 11.743 1.00 89.31 594 VAL A C 1
ATOM 4679 O O . VAL A 1 594 ? -17.456 1.479 11.455 1.00 89.31 594 VAL A O 1
ATOM 4682 N N . ALA A 1 595 ? -16.106 2.826 12.641 1.00 86.56 595 ALA A N 1
ATOM 4683 C CA . ALA A 1 595 ? -17.171 3.445 13.431 1.00 86.56 595 ALA A CA 1
ATOM 4684 C C . ALA A 1 595 ? -18.128 2.411 14.068 1.00 86.56 595 ALA A C 1
ATOM 4686 O O . ALA A 1 595 ? -19.337 2.610 14.114 1.00 86.56 595 ALA A O 1
ATOM 4687 N N . GLY A 1 596 ? -17.594 1.294 14.571 1.00 78.75 596 GLY A N 1
ATOM 4688 C CA . GLY A 1 596 ? -18.371 0.251 15.241 1.00 78.75 596 GLY A CA 1
ATOM 4689 C C . GLY A 1 596 ? -19.137 -0.698 14.323 1.00 78.75 596 GLY A C 1
ATOM 4690 O O . GLY A 1 596 ? -19.624 -1.719 14.808 1.00 78.75 596 GLY A O 1
ATOM 4691 N N . GLU A 1 597 ? -19.215 -0.406 13.028 1.00 77.38 597 GLU A N 1
ATOM 4692 C CA . GLU A 1 597 ? -19.837 -1.279 12.040 1.00 77.38 597 GLU A CA 1
ATOM 4693 C C . GLU A 1 597 ? -18.824 -2.318 11.575 1.00 77.38 597 GLU A C 1
ATOM 4695 O O . GLU A 1 597 ? -17.709 -1.982 11.169 1.00 77.38 597 GLU A O 1
ATOM 4700 N N . GLN A 1 598 ? -19.193 -3.595 11.675 1.00 73.62 598 GLN A N 1
ATOM 4701 C CA . GLN A 1 598 ? -18.343 -4.678 11.204 1.00 73.62 598 GLN A CA 1
ATOM 4702 C C . GLN A 1 598 ? -18.319 -4.664 9.676 1.00 73.62 598 GLN A C 1
ATOM 4704 O O . GLN A 1 598 ? -19.336 -4.905 9.028 1.00 73.62 598 GLN A O 1
ATOM 4709 N N . ILE A 1 599 ? -17.143 -4.438 9.104 1.00 66.00 599 ILE A N 1
ATOM 4710 C CA . ILE A 1 599 ? -16.915 -4.603 7.672 1.00 66.00 599 ILE A CA 1
ATOM 4711 C C . ILE A 1 599 ? -16.661 -6.092 7.453 1.00 66.00 599 ILE A C 1
ATOM 4713 O O . ILE A 1 599 ? -15.665 -6.620 7.948 1.00 66.00 599 ILE A O 1
ATOM 4717 N N . ALA A 1 600 ? -17.601 -6.793 6.811 1.00 52.81 600 ALA A N 1
ATOM 4718 C CA . ALA A 1 600 ? -17.589 -8.250 6.692 1.00 52.81 600 ALA A CA 1
ATOM 4719 C C . ALA A 1 600 ? -16.422 -8.731 5.803 1.00 52.81 600 ALA A C 1
ATOM 4721 O O . ALA A 1 600 ? -16.524 -8.652 4.580 1.00 52.81 600 ALA A O 1
ATOM 4722 N N . PRO A 1 601 ? -15.350 -9.333 6.360 1.00 51.59 601 PRO A N 1
ATOM 4723 C CA . PRO A 1 601 ? -14.255 -9.873 5.549 1.00 51.59 601 PRO A CA 1
ATOM 4724 C C . PRO A 1 601 ? -14.680 -11.136 4.780 1.00 51.59 601 PRO A C 1
ATOM 4726 O O . PRO A 1 601 ? -13.984 -11.587 3.879 1.00 51.59 601 PRO A O 1
ATOM 4729 N N . ALA A 1 602 ? -15.815 -11.730 5.171 1.00 51.97 602 ALA A N 1
ATOM 4730 C CA . ALA A 1 602 ? -16.317 -13.004 4.674 1.00 51.97 602 ALA A CA 1
ATOM 4731 C C . ALA A 1 602 ? -16.795 -12.954 3.219 1.00 51.97 602 ALA A C 1
ATOM 4733 O O . ALA A 1 602 ? -16.611 -13.927 2.503 1.00 51.97 602 ALA A O 1
ATOM 4734 N N . PHE A 1 603 ? -17.399 -11.848 2.783 1.00 57.81 603 PHE A N 1
ATOM 4735 C CA . PHE A 1 603 ? -17.925 -11.713 1.420 1.00 57.81 603 PHE A CA 1
ATOM 4736 C C . PHE A 1 603 ? -17.067 -10.807 0.527 1.00 57.81 603 PHE A C 1
ATOM 4738 O O . PHE A 1 603 ? -17.422 -10.578 -0.622 1.00 57.81 603 PHE A O 1
ATOM 4745 N N . ALA A 1 604 ? -15.947 -10.300 1.050 1.00 55.03 604 ALA A N 1
ATOM 4746 C CA . ALA A 1 604 ? -15.114 -9.294 0.392 1.00 55.03 604 ALA A CA 1
ATOM 4747 C C . ALA A 1 604 ? -14.468 -9.771 -0.926 1.00 55.03 604 ALA A C 1
ATOM 4749 O O . ALA A 1 604 ? -14.164 -8.942 -1.777 1.00 55.03 604 ALA A O 1
ATOM 4750 N N . ASP A 1 605 ? -14.298 -11.088 -1.099 1.00 60.62 605 ASP A N 1
ATOM 4751 C CA . ASP A 1 605 ? -13.660 -11.707 -2.274 1.00 60.62 605 ASP A CA 1
ATOM 4752 C C . ASP A 1 605 ? -14.652 -12.577 -3.077 1.00 60.62 605 ASP A C 1
ATOM 4754 O O . ASP A 1 605 ? -14.243 -13.493 -3.782 1.00 60.62 605 ASP A O 1
ATOM 4758 N N . VAL A 1 606 ? -15.965 -12.382 -2.916 1.00 74.25 606 VAL A N 1
ATOM 4759 C CA . VAL A 1 606 ? -16.956 -13.184 -3.649 1.00 74.25 606 VAL A CA 1
ATOM 4760 C C . VAL A 1 606 ? -17.191 -12.570 -5.026 1.00 74.25 606 VAL A C 1
ATOM 4762 O O . VAL A 1 606 ? -17.804 -11.514 -5.127 1.00 74.25 606 VAL A O 1
ATOM 4765 N N . ASP A 1 607 ? -16.761 -13.256 -6.086 1.00 77.00 607 ASP A N 1
ATOM 4766 C CA . ASP A 1 607 ? -16.976 -12.807 -7.473 1.00 77.00 607 ASP A CA 1
ATOM 4767 C C . ASP A 1 607 ? -18.444 -12.937 -7.907 1.00 77.00 607 ASP A C 1
ATOM 4769 O O . ASP A 1 607 ? -18.936 -12.198 -8.760 1.00 77.00 607 ASP A O 1
ATOM 4773 N N . MET A 1 608 ? -19.165 -13.902 -7.328 1.00 89.06 608 MET A N 1
ATOM 4774 C CA . MET A 1 608 ? -20.541 -14.217 -7.696 1.00 89.06 608 MET A CA 1
ATOM 4775 C C . MET A 1 608 ? -21.290 -14.921 -6.563 1.00 89.06 608 MET A C 1
ATOM 4777 O O . MET A 1 608 ? -20.765 -15.821 -5.908 1.00 89.06 608 MET A O 1
ATOM 4781 N N . ILE A 1 609 ? -22.564 -14.571 -6.375 1.00 92.69 609 ILE A N 1
ATOM 4782 C CA . ILE A 1 609 ? -23.442 -15.218 -5.395 1.00 92.69 609 ILE A CA 1
ATOM 4783 C C . ILE A 1 609 ? -24.404 -16.176 -6.097 1.00 92.69 609 ILE A C 1
ATOM 4785 O O . ILE A 1 609 ? -25.240 -15.780 -6.914 1.00 92.69 609 ILE A O 1
ATOM 4789 N N . PHE A 1 610 ? -24.348 -17.448 -5.698 1.00 94.75 610 PHE A N 1
ATOM 4790 C CA . PHE A 1 610 ? -25.352 -18.449 -6.051 1.00 94.75 610 PHE A CA 1
ATOM 4791 C C . PHE A 1 610 ? -26.407 -18.589 -4.957 1.00 94.75 610 PHE A C 1
ATOM 4793 O O . PHE A 1 610 ? -26.156 -19.155 -3.892 1.00 94.75 610 PHE A O 1
ATOM 4800 N N . HIS A 1 611 ? -27.627 -18.133 -5.240 1.00 93.62 611 HIS A N 1
ATOM 4801 C CA . HIS A 1 611 ? -28.761 -18.310 -4.339 1.00 93.62 611 HIS A CA 1
ATOM 4802 C C . HIS A 1 611 ? -29.575 -19.549 -4.735 1.00 93.62 611 HIS A C 1
ATOM 4804 O O . HIS A 1 611 ? -30.374 -19.515 -5.668 1.00 93.62 611 HIS A O 1
ATOM 4810 N N . ALA A 1 612 ? -29.374 -20.667 -4.036 1.00 92.31 612 ALA A N 1
ATOM 4811 C CA . ALA A 1 612 ? -30.034 -21.942 -4.348 1.00 92.31 612 ALA A CA 1
ATOM 4812 C C . ALA A 1 612 ? -31.261 -22.265 -3.468 1.00 92.31 612 ALA A C 1
ATOM 4814 O O . ALA A 1 612 ? -31.916 -23.292 -3.673 1.00 92.31 612 ALA A O 1
ATOM 4815 N N . GLY A 1 613 ? -31.532 -21.436 -2.456 1.00 85.19 613 GLY A N 1
ATOM 4816 C CA . GLY A 1 613 ? -32.605 -21.626 -1.479 1.00 85.19 613 GLY A CA 1
ATOM 4817 C C . GLY A 1 613 ? -33.931 -20.981 -1.883 1.00 85.19 613 GLY A C 1
ATOM 4818 O O . GLY A 1 613 ? -34.077 -20.470 -2.991 1.00 85.19 613 GLY A O 1
ATOM 4819 N N . ASP A 1 614 ? -34.896 -21.020 -0.965 1.00 86.56 614 ASP A N 1
ATOM 4820 C CA . ASP A 1 614 ? -36.157 -20.293 -1.110 1.00 86.56 614 ASP A CA 1
ATOM 4821 C C . ASP A 1 614 ? -35.902 -18.784 -0.963 1.00 86.56 614 ASP A C 1
ATOM 4823 O O . ASP A 1 614 ? -35.393 -18.329 0.065 1.00 86.56 614 ASP A O 1
ATOM 4827 N N . ILE A 1 615 ? -36.282 -18.000 -1.972 1.00 86.06 615 ILE A N 1
ATOM 4828 C CA . ILE A 1 615 ? -36.027 -16.553 -2.035 1.00 86.06 615 ILE A CA 1
ATOM 4829 C C . ILE A 1 615 ? -37.063 -15.809 -1.195 1.00 86.06 615 ILE A C 1
ATOM 4831 O O . ILE A 1 615 ? -36.725 -14.863 -0.487 1.00 86.06 615 ILE A O 1
ATOM 4835 N N . HIS A 1 616 ? -38.323 -16.258 -1.250 1.00 78.50 616 HIS A N 1
ATOM 4836 C CA . HIS A 1 616 ? -39.510 -15.652 -0.636 1.00 78.50 616 HIS A CA 1
ATOM 4837 C C . HIS A 1 616 ? -39.857 -14.235 -1.118 1.00 78.50 616 HIS A C 1
ATOM 4839 O O . HIS A 1 616 ? -41.001 -14.007 -1.515 1.00 78.50 616 HIS A O 1
ATOM 4845 N N . ASP A 1 617 ? -38.910 -13.302 -1.064 1.00 83.44 617 ASP A N 1
ATOM 4846 C CA . ASP A 1 617 ? -39.031 -11.898 -1.447 1.00 83.44 617 ASP A CA 1
ATOM 4847 C C . ASP A 1 617 ? -37.799 -11.491 -2.269 1.00 83.44 617 ASP A C 1
ATOM 4849 O O . ASP A 1 617 ? -36.661 -11.679 -1.837 1.00 83.44 617 ASP A O 1
ATOM 4853 N N . LEU A 1 618 ? -38.022 -10.931 -3.461 1.00 85.62 618 LEU A N 1
ATOM 4854 C CA . LEU A 1 618 ? -36.942 -10.552 -4.376 1.00 85.62 618 LEU A CA 1
ATOM 4855 C C . LEU A 1 618 ? -36.033 -9.455 -3.812 1.00 85.62 618 LEU A C 1
ATOM 4857 O O . LEU A 1 618 ? -34.886 -9.365 -4.240 1.00 85.62 618 LEU A O 1
ATOM 4861 N N . TYR A 1 619 ? -36.490 -8.688 -2.816 1.00 85.56 619 TYR A N 1
ATOM 4862 C CA . TYR A 1 619 ? -35.648 -7.716 -2.115 1.00 85.56 619 TYR A CA 1
ATOM 4863 C C . TYR A 1 619 ? -34.372 -8.349 -1.533 1.00 85.56 619 TYR A C 1
ATOM 4865 O O . TYR A 1 619 ? -33.328 -7.705 -1.479 1.00 85.56 619 TYR A O 1
ATOM 4873 N N . VAL A 1 620 ? -34.414 -9.634 -1.161 1.00 84.75 620 VAL A N 1
ATOM 4874 C CA . VAL A 1 620 ? -33.220 -10.368 -0.709 1.00 84.75 620 VAL A CA 1
ATOM 4875 C C . VAL A 1 620 ? -32.142 -10.392 -1.792 1.00 84.75 620 VAL A C 1
ATOM 4877 O O . VAL A 1 620 ? -30.964 -10.242 -1.483 1.00 84.75 620 VAL A O 1
ATOM 4880 N N . LEU A 1 621 ? -32.529 -10.552 -3.059 1.00 90.25 621 LEU A N 1
ATOM 4881 C CA . LEU A 1 621 ? -31.578 -10.545 -4.167 1.00 90.25 621 LEU A CA 1
ATOM 4882 C C . LEU A 1 621 ? -30.977 -9.154 -4.362 1.00 90.25 621 LEU A C 1
ATOM 4884 O O . LEU A 1 621 ? -29.794 -9.058 -4.648 1.00 90.25 621 LEU A O 1
ATOM 4888 N N . ASP A 1 622 ? -31.754 -8.087 -4.169 1.00 87.00 622 ASP A N 1
ATOM 4889 C CA . ASP A 1 622 ? -31.256 -6.709 -4.266 1.00 87.00 622 ASP A CA 1
ATOM 4890 C C . ASP A 1 622 ? -30.220 -6.393 -3.184 1.00 87.00 622 ASP A C 1
ATOM 4892 O O . ASP A 1 622 ? -29.235 -5.715 -3.459 1.00 87.00 622 ASP A O 1
ATOM 4896 N N . GLU A 1 623 ? -30.412 -6.899 -1.964 1.00 82.50 623 GLU A N 1
ATOM 4897 C CA . GLU A 1 623 ? -29.419 -6.759 -0.895 1.00 82.50 623 GLU A CA 1
ATOM 4898 C C . GLU A 1 623 ? -28.153 -7.579 -1.168 1.00 82.50 623 GLU A C 1
ATOM 4900 O O . GLU A 1 623 ? -27.053 -7.091 -0.921 1.00 82.50 623 GLU A O 1
ATOM 4905 N N . LEU A 1 624 ? -28.286 -8.789 -1.721 1.00 82.00 624 LEU A N 1
ATOM 4906 C CA . LEU A 1 624 ? -27.138 -9.615 -2.109 1.00 82.00 624 LEU A CA 1
ATOM 4907 C C . LEU A 1 624 ? -26.366 -9.013 -3.295 1.00 82.00 624 LEU A C 1
ATOM 4909 O O . LEU A 1 624 ? -25.141 -9.068 -3.309 1.00 82.00 624 LEU A O 1
ATOM 4913 N N . GLU A 1 625 ? -27.052 -8.374 -4.245 1.00 84.25 625 GLU A N 1
ATOM 4914 C CA . GLU A 1 625 ? -26.432 -7.732 -5.416 1.00 84.25 625 GLU A CA 1
ATOM 4915 C C . GLU A 1 625 ? -25.525 -6.553 -5.040 1.00 84.25 625 GLU A C 1
ATOM 4917 O O . GLU A 1 625 ? -24.635 -6.187 -5.801 1.00 84.25 625 GLU A O 1
ATOM 4922 N N . LYS A 1 626 ? -25.718 -5.957 -3.854 1.00 77.38 626 LYS A N 1
ATOM 4923 C CA . LYS A 1 626 ? -24.802 -4.931 -3.328 1.00 77.38 626 LYS A CA 1
ATOM 4924 C C . LYS A 1 626 ? -23.419 -5.490 -2.996 1.00 77.38 626 LYS A C 1
ATOM 4926 O O . LYS A 1 626 ? -22.489 -4.708 -2.841 1.00 77.38 626 LYS A O 1
ATOM 4931 N N . ILE A 1 627 ? -23.312 -6.809 -2.833 1.00 69.38 627 ILE A N 1
ATOM 4932 C CA . ILE A 1 627 ? -22.080 -7.519 -2.492 1.00 69.38 627 ILE A CA 1
ATOM 4933 C C . ILE A 1 627 ? -21.406 -8.016 -3.774 1.00 69.38 627 ILE A C 1
ATOM 4935 O O . ILE A 1 627 ? -20.259 -7.670 -4.027 1.00 69.38 627 ILE A O 1
ATOM 4939 N N . ALA A 1 628 ? -22.118 -8.809 -4.580 1.00 74.06 628 ALA A N 1
ATOM 4940 C CA . ALA A 1 628 ? -21.612 -9.383 -5.827 1.00 74.06 628 ALA A CA 1
ATOM 4941 C C . ALA A 1 628 ? -22.771 -9.779 -6.763 1.00 74.06 628 ALA A C 1
ATOM 4943 O O . ALA A 1 628 ? -23.891 -9.967 -6.278 1.00 74.06 628 ALA A O 1
ATOM 4944 N N . PRO A 1 629 ? -22.528 -9.963 -8.077 1.00 88.44 629 PRO A N 1
ATOM 4945 C CA . PRO A 1 629 ? -23.546 -10.411 -9.022 1.00 88.44 629 PRO A CA 1
ATOM 4946 C C . PRO A 1 629 ? -24.298 -11.663 -8.555 1.00 88.44 629 PRO A C 1
ATOM 4948 O O . PRO A 1 629 ? -23.680 -12.678 -8.218 1.00 88.44 629 PRO A O 1
ATOM 4951 N N . VAL A 1 630 ? -25.636 -11.621 -8.559 1.00 93.94 630 VAL A N 1
ATOM 4952 C CA . VAL A 1 630 ? -26.462 -12.712 -8.016 1.00 93.94 630 VAL A CA 1
ATOM 4953 C C . VAL A 1 630 ? -27.108 -13.524 -9.128 1.00 93.94 630 VAL A C 1
ATOM 4955 O O . VAL A 1 630 ? -27.779 -13.007 -10.021 1.00 93.94 630 VAL A O 1
ATOM 4958 N N . THR A 1 631 ? -26.979 -14.845 -9.037 1.00 95.19 631 THR A N 1
ATOM 4959 C CA . THR A 1 631 ? -27.777 -15.787 -9.824 1.00 95.19 631 THR A CA 1
ATOM 4960 C C . THR A 1 631 ? -28.532 -16.720 -8.898 1.00 95.19 631 THR A C 1
ATOM 4962 O O . THR A 1 631 ? -27.957 -17.345 -8.008 1.00 95.19 631 THR A O 1
ATOM 4965 N N . ALA A 1 632 ? -29.841 -16.815 -9.109 1.00 94.56 632 ALA A N 1
ATOM 4966 C CA . ALA A 1 632 ? -30.748 -17.493 -8.204 1.00 94.56 632 ALA A CA 1
ATOM 4967 C C . ALA A 1 632 ? -31.521 -18.623 -8.895 1.00 94.56 632 ALA A C 1
ATOM 4969 O O . ALA A 1 632 ? -32.025 -18.485 -10.019 1.00 94.56 632 ALA A O 1
ATOM 4970 N N . ALA A 1 633 ? -31.639 -19.753 -8.200 1.00 92.69 633 ALA A N 1
ATOM 4971 C CA . ALA A 1 633 ? -32.564 -20.814 -8.562 1.00 92.69 633 ALA A CA 1
ATOM 4972 C C . ALA A 1 633 ? -33.961 -20.502 -8.015 1.00 92.69 633 ALA A C 1
ATOM 4974 O O . ALA A 1 633 ? -34.113 -20.053 -6.883 1.00 92.69 633 ALA A O 1
ATOM 4975 N N . ARG A 1 634 ? -34.998 -20.772 -8.808 1.00 88.38 634 ARG A N 1
ATOM 4976 C CA . ARG A 1 634 ? -36.393 -20.633 -8.376 1.00 88.38 634 ARG A CA 1
ATOM 4977 C C . ARG A 1 634 ? -36.735 -21.750 -7.378 1.00 88.38 634 ARG A C 1
ATOM 4979 O O . ARG A 1 634 ? -36.666 -22.923 -7.752 1.00 88.38 634 ARG A O 1
ATOM 4986 N N . GLY A 1 635 ? -37.072 -21.365 -6.147 1.00 84.31 635 GLY A N 1
ATOM 4987 C CA . GLY A 1 635 ? -37.347 -22.257 -5.019 1.00 84.31 635 GLY A CA 1
ATOM 4988 C C . GLY A 1 635 ? -38.813 -22.657 -4.835 1.00 84.31 635 GLY A C 1
ATOM 4989 O O . GLY A 1 635 ? -39.611 -22.637 -5.782 1.00 84.31 635 GLY A O 1
ATOM 4990 N N . ASN A 1 636 ? -39.160 -23.045 -3.606 1.00 79.06 636 ASN A N 1
ATOM 4991 C CA . ASN A 1 636 ? -40.518 -23.367 -3.195 1.00 79.06 636 ASN A CA 1
ATOM 4992 C C . ASN A 1 636 ? -41.326 -22.100 -2.846 1.00 79.06 636 ASN A C 1
ATOM 4994 O O . ASN A 1 636 ? -41.111 -21.415 -1.842 1.00 79.06 636 ASN A O 1
ATOM 4998 N N . GLY A 1 637 ? -42.401 -21.881 -3.604 1.00 71.62 637 GLY A N 1
ATOM 4999 C CA . GLY A 1 637 ? -43.402 -20.847 -3.341 1.00 71.62 637 GLY A CA 1
ATOM 5000 C C . GLY A 1 637 ? -43.289 -19.599 -4.212 1.00 71.62 637 GLY A C 1
ATOM 5001 O O . GLY A 1 637 ? -44.242 -18.823 -4.258 1.00 71.62 637 GLY A O 1
ATOM 5002 N N . GLU A 1 638 ? -42.202 -19.434 -4.965 1.00 77.50 638 GLU A N 1
ATOM 5003 C CA . GLU A 1 638 ? -42.027 -18.365 -5.959 1.00 77.50 638 GLU A CA 1
ATOM 5004 C C . GLU A 1 638 ? -42.980 -18.526 -7.157 1.00 77.50 638 GLU A C 1
ATOM 5006 O O . GLU A 1 638 ? -43.361 -17.545 -7.793 1.00 77.50 638 GLU A O 1
ATOM 5011 N N . ASP A 1 639 ? -43.422 -19.754 -7.438 1.00 73.38 639 ASP A N 1
ATOM 5012 C CA . ASP A 1 639 ? -44.421 -20.105 -8.457 1.00 73.38 639 ASP A CA 1
ATOM 5013 C C . ASP A 1 639 ? -45.872 -20.105 -7.926 1.00 73.38 639 ASP A C 1
ATOM 5015 O O . ASP A 1 639 ? -46.802 -20.521 -8.622 1.00 73.38 639 ASP A O 1
ATOM 5019 N N . GLY A 1 640 ? -46.079 -19.646 -6.687 1.00 71.38 640 GLY A N 1
ATOM 5020 C CA . GLY A 1 640 ? -47.370 -19.645 -5.997 1.00 71.38 640 GLY A CA 1
ATOM 5021 C C . GLY A 1 640 ? -47.729 -20.964 -5.305 1.00 71.38 640 GLY A C 1
ATOM 5022 O O . GLY A 1 640 ? -48.813 -21.094 -4.719 1.00 71.38 640 GLY A O 1
ATOM 5023 N N . SER A 1 641 ? -46.834 -21.956 -5.329 1.00 69.88 641 SER A N 1
ATOM 5024 C CA . SER A 1 641 ? -46.961 -23.146 -4.486 1.00 69.88 641 SER A CA 1
ATOM 5025 C C . SER A 1 641 ? -46.962 -22.782 -2.989 1.00 69.88 641 SER A C 1
ATOM 5027 O O . SER A 1 641 ? -46.586 -21.688 -2.565 1.00 69.88 641 SER A O 1
ATOM 5029 N N . GLY A 1 642 ? -47.520 -23.662 -2.151 1.00 65.12 642 GLY A N 1
ATOM 5030 C CA . GLY A 1 642 ? -47.628 -23.407 -0.707 1.00 65.12 642 GLY A CA 1
ATOM 5031 C C . GLY A 1 642 ? -48.604 -22.288 -0.299 1.00 65.12 642 GLY A C 1
ATOM 5032 O O . GLY A 1 642 ? -48.619 -21.904 0.868 1.00 65.12 642 GLY A O 1
ATOM 5033 N N . GLY A 1 643 ? -49.437 -21.782 -1.220 1.00 67.56 643 GLY A N 1
ATOM 5034 C CA . GLY A 1 643 ? -50.449 -20.752 -0.938 1.00 67.56 643 GLY A CA 1
ATOM 5035 C C . GLY A 1 643 ? -49.911 -19.318 -0.943 1.00 67.56 643 GLY A C 1
ATOM 5036 O O . GLY A 1 643 ? -50.536 -18.431 -0.358 1.00 67.56 643 GLY A O 1
ATOM 5037 N N . ARG A 1 644 ? -48.754 -19.099 -1.573 1.00 73.12 644 ARG A N 1
ATOM 5038 C CA . ARG A 1 644 ? -48.069 -17.804 -1.640 1.00 73.12 644 ARG A CA 1
ATOM 5039 C C . ARG A 1 644 ? -48.411 -17.053 -2.936 1.00 73.12 644 ARG A C 1
ATOM 5041 O O . ARG A 1 644 ? -48.870 -17.671 -3.897 1.00 73.12 644 ARG A O 1
ATOM 5048 N N . PRO A 1 645 ? -48.234 -15.722 -2.980 1.00 75.69 645 PRO A N 1
ATOM 5049 C CA . PRO A 1 645 ? -48.297 -14.978 -4.231 1.00 75.69 645 PRO A CA 1
ATOM 5050 C C . PRO A 1 645 ? -47.188 -15.432 -5.185 1.00 75.69 645 PRO A C 1
ATOM 5052 O O . PRO A 1 645 ? -46.056 -15.633 -4.760 1.00 75.69 645 PRO A O 1
ATOM 5055 N N . VAL A 1 646 ? -47.518 -15.558 -6.471 1.00 80.06 646 VAL A N 1
ATOM 5056 C CA . VAL A 1 646 ? -46.515 -15.757 -7.526 1.00 80.06 646 VAL A CA 1
ATOM 5057 C C . VAL A 1 646 ? -45.630 -14.515 -7.574 1.00 80.06 646 VAL A C 1
ATOM 5059 O O . VAL A 1 646 ? -46.153 -13.402 -7.702 1.00 80.06 646 VAL A O 1
ATOM 5062 N N . GLN A 1 647 ? -44.318 -14.701 -7.457 1.00 78.69 647 GLN A N 1
ATOM 5063 C CA . GLN A 1 647 ? -43.362 -13.598 -7.525 1.00 78.69 647 GLN A CA 1
ATOM 5064 C C . GLN A 1 647 ? -43.212 -13.105 -8.975 1.00 78.69 647 GLN A C 1
ATOM 5066 O O . GLN A 1 647 ? -43.418 -13.883 -9.912 1.00 78.69 647 GLN A O 1
ATOM 5071 N N . PRO A 1 648 ? -42.909 -11.812 -9.198 1.00 81.50 648 PRO A N 1
ATOM 5072 C CA . PRO A 1 648 ? -42.718 -11.296 -10.546 1.00 81.50 648 PRO A CA 1
ATOM 5073 C C . PRO A 1 648 ? -41.481 -11.925 -11.202 1.00 81.50 648 PRO A C 1
ATOM 5075 O O . PRO A 1 648 ? -40.566 -12.397 -10.531 1.00 81.50 648 PRO A O 1
ATOM 5078 N N . GLU A 1 649 ? -41.463 -11.941 -12.534 1.00 85.50 649 GLU A N 1
ATOM 5079 C CA . GLU A 1 649 ? -40.307 -12.433 -13.285 1.00 85.50 649 GLU A CA 1
ATOM 5080 C C . GLU A 1 649 ? -39.102 -11.502 -13.074 1.00 85.50 649 GLU A C 1
ATOM 5082 O O . GLU A 1 649 ? -39.206 -10.292 -13.280 1.00 85.50 649 GLU A O 1
ATOM 5087 N N . ASP A 1 650 ? -37.963 -12.084 -12.697 1.00 88.88 650 ASP A N 1
ATOM 5088 C CA . ASP A 1 650 ? -36.690 -11.399 -12.466 1.00 88.88 650 ASP A CA 1
ATOM 5089 C C . ASP A 1 650 ? -35.596 -12.099 -13.294 1.00 88.88 650 ASP A C 1
ATOM 5091 O O . ASP A 1 650 ? -35.513 -13.332 -13.269 1.00 88.88 650 ASP A O 1
ATOM 5095 N N . PRO A 1 651 ? -34.765 -11.360 -14.054 1.00 91.62 651 PRO A N 1
ATOM 5096 C CA . PRO A 1 651 ? -33.738 -11.948 -14.916 1.00 91.62 651 PRO A CA 1
ATOM 5097 C C . PRO A 1 651 ? -32.690 -12.782 -14.164 1.00 91.62 651 PRO A C 1
ATOM 5099 O O . PRO A 1 651 ? -32.081 -13.662 -14.778 1.00 91.62 651 PRO A O 1
ATOM 5102 N N . ARG A 1 652 ? -32.499 -12.545 -12.859 1.00 94.00 652 ARG A N 1
ATOM 5103 C CA . ARG A 1 652 ? -31.578 -13.297 -11.993 1.00 94.00 652 ARG A CA 1
ATOM 5104 C C . ARG A 1 652 ? -32.138 -14.655 -11.573 1.00 94.00 652 ARG A C 1
ATOM 5106 O O . ARG A 1 652 ? -31.384 -15.490 -11.081 1.00 94.00 652 ARG A O 1
ATOM 5113 N N . VAL A 1 653 ? -33.433 -14.916 -11.784 1.00 92.75 653 VAL A N 1
ATOM 5114 C CA . VAL A 1 653 ? -34.130 -16.109 -11.276 1.00 92.75 653 VAL A CA 1
ATOM 5115 C C . VAL A 1 653 ? -34.536 -17.053 -12.414 1.00 92.75 653 VAL A C 1
ATOM 5117 O O . VAL A 1 653 ? -35.369 -16.713 -13.255 1.00 92.75 653 VAL A O 1
ATOM 5120 N N . LYS A 1 654 ? -34.034 -18.297 -12.405 1.00 91.56 654 LYS A N 1
ATOM 5121 C CA . LYS A 1 654 ? -34.472 -19.388 -13.311 1.00 91.56 654 LYS A CA 1
ATOM 5122 C C . LYS A 1 654 ? -34.629 -20.702 -12.555 1.00 91.56 654 LYS A C 1
ATOM 5124 O O . LYS A 1 654 ? -34.113 -20.857 -11.459 1.00 91.56 654 LYS A O 1
ATOM 5129 N N . TYR A 1 655 ? -35.311 -21.684 -13.147 1.00 88.44 655 TYR A N 1
ATOM 5130 C CA . TYR A 1 655 ? -35.398 -23.029 -12.558 1.00 88.44 655 TYR A CA 1
ATOM 5131 C C . TYR A 1 655 ? -34.045 -23.743 -12.489 1.00 88.44 655 TYR A C 1
ATOM 5133 O O . TYR A 1 655 ? -33.780 -24.458 -11.527 1.00 88.44 655 TYR A O 1
ATOM 5141 N N . ALA A 1 656 ? -33.207 -23.552 -13.505 1.00 93.38 656 ALA A N 1
ATOM 5142 C CA . ALA A 1 656 ? -31.851 -24.064 -13.532 1.00 93.38 656 ALA A CA 1
ATOM 5143 C C . ALA A 1 656 ? -30.951 -23.137 -14.352 1.00 93.38 656 ALA A C 1
ATOM 5145 O O . ALA A 1 656 ? -31.395 -22.542 -15.340 1.00 93.38 656 ALA A O 1
ATOM 5146 N N . TRP A 1 657 ? -29.692 -23.049 -13.942 1.00 96.06 657 TRP A N 1
ATOM 5147 C CA . TRP A 1 657 ? -28.624 -22.361 -14.656 1.00 96.06 657 TRP A CA 1
ATOM 5148 C C . TRP A 1 657 ? -27.494 -23.326 -14.950 1.00 96.06 657 TRP A C 1
ATOM 5150 O O . TRP A 1 657 ? -27.170 -24.162 -14.113 1.00 96.06 657 TRP A O 1
ATOM 5160 N N . LEU A 1 658 ? -26.878 -23.168 -16.113 1.00 96.56 658 LEU A N 1
ATOM 5161 C CA . LEU A 1 658 ? -25.649 -23.850 -16.471 1.00 96.56 658 LEU A CA 1
ATOM 5162 C C . LEU A 1 658 ? -24.657 -22.783 -16.926 1.00 96.56 658 LEU A C 1
ATOM 5164 O O . LEU A 1 658 ? -24.906 -22.100 -17.919 1.00 96.56 658 LEU A O 1
ATOM 5168 N N . LEU A 1 659 ? -23.594 -22.599 -16.153 1.00 94.88 659 LEU A N 1
ATOM 5169 C CA . LEU A 1 659 ? -22.614 -21.529 -16.323 1.00 94.88 659 LEU A CA 1
ATOM 5170 C C . LEU A 1 659 ? -21.236 -22.144 -16.569 1.00 94.88 659 LEU A C 1
ATOM 5172 O O . LEU A 1 659 ? -20.892 -23.131 -15.926 1.00 94.88 659 LEU A O 1
ATOM 5176 N N . GLU A 1 660 ? -20.459 -21.579 -17.488 1.00 94.50 660 GLU A N 1
ATOM 5177 C CA . GLU A 1 660 ? -19.052 -21.944 -17.683 1.00 94.50 660 GLU A CA 1
ATOM 5178 C C . GLU A 1 660 ? -18.178 -20.927 -16.943 1.00 94.50 660 GLU A C 1
ATOM 5180 O O . GLU A 1 660 ? -18.208 -19.743 -17.274 1.00 94.50 660 GLU A O 1
ATOM 5185 N N . ILE A 1 661 ? -17.453 -21.382 -15.920 1.00 91.12 661 ILE A N 1
ATOM 5186 C CA . ILE A 1 661 ? -16.644 -20.548 -15.020 1.00 91.12 661 ILE A CA 1
ATOM 5187 C C . ILE A 1 661 ? -15.314 -21.267 -14.786 1.00 91.12 661 ILE A C 1
ATOM 5189 O O . ILE A 1 661 ? -15.320 -22.446 -14.437 1.00 91.12 661 ILE A O 1
ATOM 5193 N N . GLU A 1 662 ? -14.183 -20.594 -15.023 1.00 87.38 662 GLU A N 1
ATOM 5194 C CA . GLU A 1 662 ? -12.824 -21.141 -14.827 1.00 87.38 662 GLU A CA 1
ATOM 5195 C C . GLU A 1 662 ? -12.600 -22.537 -15.451 1.00 87.38 662 GLU A C 1
ATOM 5197 O O . GLU A 1 662 ? -11.951 -23.427 -14.897 1.00 87.38 662 GLU A O 1
ATOM 5202 N N . GLY A 1 663 ? -13.182 -22.754 -16.638 1.00 86.31 663 GLY A N 1
ATOM 5203 C CA . GLY A 1 663 ? -13.088 -24.016 -17.381 1.00 86.31 663 GLY A CA 1
ATOM 5204 C C . GLY A 1 663 ? -13.989 -25.149 -16.868 1.00 86.31 663 GLY A C 1
ATOM 5205 O O . GLY A 1 663 ? -13.912 -26.262 -17.395 1.00 86.31 663 GLY A O 1
ATOM 5206 N N . LEU A 1 664 ? -14.855 -24.878 -15.886 1.00 93.62 664 LEU A N 1
ATOM 5207 C CA . LEU A 1 664 ? -15.829 -25.811 -15.316 1.00 93.62 664 LEU A CA 1
ATOM 5208 C C . LEU A 1 664 ? -17.265 -25.423 -15.655 1.00 93.62 664 LEU A C 1
ATOM 5210 O O . LEU A 1 664 ? -17.613 -24.249 -15.749 1.00 93.62 664 LEU A O 1
ATOM 5214 N N . TRP A 1 665 ? -18.129 -26.428 -15.772 1.00 96.88 665 TRP A N 1
ATOM 5215 C CA . TRP A 1 665 ? -19.565 -26.248 -15.959 1.00 96.88 665 TRP A CA 1
ATOM 5216 C C . TRP A 1 665 ? -20.293 -26.354 -14.624 1.00 96.88 665 TRP A C 1
ATOM 5218 O O . TRP A 1 665 ? -20.462 -27.443 -14.070 1.00 96.88 665 TRP A O 1
ATOM 5228 N N . VAL A 1 666 ? -20.745 -25.214 -14.113 1.00 97.06 666 VAL A N 1
ATOM 5229 C CA . VAL A 1 666 ? -21.433 -25.081 -12.831 1.00 97.06 666 VAL A CA 1
ATOM 5230 C C . VAL A 1 666 ? -22.940 -25.044 -13.061 1.00 97.06 666 VAL A C 1
ATOM 5232 O O . VAL A 1 666 ? -23.484 -24.126 -13.678 1.00 97.06 666 VAL A O 1
ATOM 5235 N N . GLY A 1 667 ? -23.626 -26.070 -12.568 1.00 96.69 667 GLY A N 1
ATOM 5236 C CA . GLY A 1 667 ? -25.078 -26.142 -12.520 1.00 96.69 667 GLY A CA 1
ATOM 5237 C C . GLY A 1 667 ? -25.617 -25.516 -11.235 1.00 96.69 667 GLY A C 1
ATOM 5238 O O . GLY A 1 667 ? -25.166 -25.856 -10.146 1.00 96.69 667 GLY A O 1
ATOM 5239 N N . LEU A 1 668 ? -26.632 -24.663 -11.328 1.00 96.69 668 LEU A N 1
ATOM 5240 C CA . LEU A 1 668 ? -27.380 -24.157 -10.171 1.00 96.69 668 LEU A CA 1
ATOM 5241 C C . LEU A 1 668 ? -28.854 -24.527 -10.328 1.00 96.69 668 LEU A C 1
ATOM 5243 O O . LEU A 1 668 ? -29.477 -24.197 -11.334 1.00 96.69 668 LEU A O 1
ATOM 5247 N N . THR A 1 669 ? -29.418 -25.212 -9.338 1.00 94.31 669 THR A N 1
ATOM 5248 C CA . THR A 1 669 ? -30.828 -25.636 -9.303 1.00 94.31 669 THR A CA 1
ATOM 5249 C C . THR A 1 669 ? -31.302 -25.685 -7.861 1.00 94.31 669 THR A C 1
ATOM 5251 O O . THR A 1 669 ? -30.518 -25.970 -6.968 1.00 94.31 669 THR A O 1
ATOM 5254 N N . HIS A 1 670 ? -32.588 -25.472 -7.606 1.00 90.56 670 HIS A N 1
ATOM 5255 C CA . HIS A 1 670 ? -33.097 -25.480 -6.237 1.00 90.56 670 HIS A CA 1
ATOM 5256 C C . HIS A 1 670 ? -32.963 -26.859 -5.568 1.00 90.56 670 HIS A C 1
ATOM 5258 O O . HIS A 1 670 ? -32.467 -26.980 -4.448 1.00 90.56 670 HIS A O 1
ATOM 5264 N N . TYR A 1 671 ? -33.336 -27.916 -6.290 1.00 87.56 671 TYR A N 1
ATOM 5265 C CA . TYR A 1 671 ? -33.339 -29.291 -5.794 1.00 87.56 671 TYR A CA 1
ATOM 5266 C C . TYR A 1 671 ? -32.379 -30.184 -6.581 1.00 87.56 671 TYR A C 1
ATOM 5268 O O . TYR A 1 671 ? -32.234 -30.026 -7.796 1.00 87.56 671 TYR A O 1
ATOM 5276 N N . VAL A 1 672 ? -31.788 -31.160 -5.887 1.00 85.62 672 VAL A N 1
ATOM 5277 C CA . VAL A 1 672 ? -31.120 -32.342 -6.453 1.00 85.62 672 VAL A CA 1
ATOM 5278 C C . VAL A 1 672 ? -31.646 -33.602 -5.754 1.00 85.62 672 VAL A C 1
ATOM 5280 O O . VAL A 1 672 ? -31.880 -33.571 -4.543 1.00 85.62 672 VAL A O 1
ATOM 5283 N N . PRO A 1 673 ? -31.831 -34.729 -6.466 1.00 80.06 673 PRO A N 1
ATOM 5284 C CA . PRO A 1 673 ? -32.478 -35.922 -5.921 1.00 80.06 673 PRO A CA 1
ATOM 5285 C C . PRO A 1 673 ? -31.546 -36.745 -5.022 1.00 80.06 673 PRO A C 1
ATOM 5287 O O . PRO A 1 673 ? -31.150 -37.855 -5.369 1.00 80.06 673 PRO A O 1
ATOM 5290 N N . VAL A 1 674 ? -31.199 -36.211 -3.849 1.00 74.50 674 VAL A N 1
ATOM 5291 C CA . VAL A 1 674 ? -30.323 -36.869 -2.871 1.00 74.50 674 VAL A CA 1
ATOM 5292 C C . VAL A 1 674 ? -31.069 -37.050 -1.539 1.00 74.50 674 VAL A C 1
ATOM 5294 O O . VAL A 1 674 ? -31.475 -36.058 -0.933 1.00 74.50 674 VAL A O 1
ATOM 5297 N N . PRO A 1 675 ? -31.267 -38.294 -1.047 1.00 73.38 675 PRO A N 1
ATOM 5298 C CA . PRO A 1 675 ? -30.873 -39.569 -1.657 1.00 73.38 675 PRO A CA 1
ATOM 5299 C C . PRO A 1 675 ? -31.740 -39.946 -2.871 1.00 73.38 675 PRO A C 1
ATOM 5301 O O . PRO A 1 675 ? -32.940 -39.661 -2.897 1.00 73.38 675 PRO A O 1
ATOM 5304 N N . GLU A 1 676 ? -31.147 -40.656 -3.834 1.00 82.00 676 GLU A N 1
ATOM 5305 C CA . GLU A 1 676 ? -31.849 -41.102 -5.042 1.00 82.00 676 GLU A CA 1
ATOM 5306 C C . GLU A 1 676 ? -32.999 -42.072 -4.729 1.00 82.00 676 GLU A C 1
ATOM 5308 O O . GLU A 1 676 ? -32.909 -42.939 -3.853 1.00 82.00 676 GLU A O 1
ATOM 5313 N N . ARG A 1 677 ? -34.089 -41.972 -5.498 1.00 81.62 677 ARG A N 1
ATOM 5314 C CA . ARG A 1 677 ? -35.215 -42.919 -5.495 1.00 81.62 677 ARG A CA 1
ATOM 5315 C C . ARG A 1 677 ? -35.513 -43.382 -6.925 1.00 81.62 677 ARG A C 1
ATOM 5317 O O . ARG A 1 677 ? -36.409 -42.836 -7.583 1.00 81.62 677 ARG A O 1
ATOM 5324 N N . PRO A 1 678 ? -34.778 -44.391 -7.425 1.00 78.50 678 PRO A N 1
ATOM 5325 C CA . PRO A 1 678 ? -35.013 -44.950 -8.748 1.00 78.50 678 PRO A CA 1
ATOM 5326 C C . PRO A 1 678 ? -36.440 -45.517 -8.909 1.00 78.50 678 PRO A C 1
ATOM 5328 O O . PRO A 1 678 ? -37.031 -45.992 -7.936 1.00 78.50 678 PRO A O 1
ATOM 5331 N N . PRO A 1 679 ? -36.999 -45.518 -10.133 1.00 77.69 679 PRO A N 1
ATOM 5332 C CA . PRO A 1 679 ? -36.361 -45.035 -11.360 1.00 77.69 679 PRO A CA 1
ATOM 5333 C C . PRO A 1 679 ? -36.526 -43.524 -11.594 1.00 77.69 679 PRO A C 1
ATOM 5335 O O . PRO A 1 679 ? -35.830 -42.976 -12.435 1.00 77.69 679 PRO A O 1
ATOM 5338 N N . ASN A 1 680 ? -37.430 -42.853 -10.871 1.00 77.06 680 ASN A N 1
ATOM 5339 C CA . ASN A 1 680 ? -37.916 -41.519 -11.253 1.00 77.06 680 ASN A CA 1
ATOM 5340 C C . ASN A 1 680 ? -37.118 -40.348 -10.655 1.00 77.06 680 ASN A C 1
ATOM 5342 O O . ASN A 1 680 ? -37.200 -39.239 -11.174 1.00 77.06 680 ASN A O 1
ATOM 5346 N N . PHE A 1 681 ? -36.375 -40.568 -9.569 1.00 79.94 681 PHE A N 1
ATOM 5347 C CA . PHE A 1 681 ? -35.593 -39.530 -8.891 1.00 79.94 681 PHE A CA 1
ATOM 5348 C C . PHE A 1 681 ? -34.133 -39.967 -8.802 1.00 79.94 681 PHE A C 1
ATOM 5350 O O . PHE A 1 681 ? -33.672 -40.399 -7.749 1.00 79.94 681 PHE A O 1
ATOM 5357 N N . THR A 1 682 ? -33.433 -39.915 -9.932 1.00 86.62 682 THR A N 1
ATOM 5358 C CA . THR A 1 682 ? -31.992 -40.184 -10.025 1.00 86.62 682 THR A CA 1
ATOM 5359 C C . THR A 1 682 ? -31.264 -38.940 -10.510 1.00 86.62 682 THR A C 1
ATOM 5361 O O . THR A 1 682 ? -31.836 -38.124 -11.240 1.00 86.62 682 THR A O 1
ATOM 5364 N N . MET A 1 683 ? -30.000 -38.801 -10.126 1.00 88.06 683 MET A N 1
ATOM 5365 C CA . MET A 1 683 ? -29.113 -37.731 -10.563 1.00 88.06 683 MET A CA 1
ATOM 5366 C C . MET A 1 683 ? -29.015 -37.710 -12.088 1.00 88.06 683 MET A C 1
ATOM 5368 O O . MET A 1 683 ? -29.166 -36.657 -12.696 1.00 88.06 683 MET A O 1
ATOM 5372 N N . ALA A 1 684 ? -28.878 -38.879 -12.719 1.00 86.88 684 ALA A N 1
ATOM 5373 C CA . ALA A 1 684 ? -28.841 -38.999 -14.175 1.00 86.88 684 ALA A CA 1
ATOM 5374 C C . ALA A 1 684 ? -30.085 -38.398 -14.855 1.00 86.88 684 ALA A C 1
ATOM 5376 O O . ALA A 1 684 ? -29.953 -37.615 -15.794 1.00 86.88 684 ALA A O 1
ATOM 5377 N N . HIS A 1 685 ? -31.288 -38.717 -14.360 1.00 86.44 685 HIS A N 1
ATOM 5378 C CA . HIS A 1 685 ? -32.525 -38.175 -14.926 1.00 86.44 685 HIS A CA 1
ATOM 5379 C C . HIS A 1 685 ? -32.677 -36.673 -14.647 1.00 86.44 685 HIS A C 1
ATOM 5381 O O . HIS A 1 685 ? -33.222 -35.929 -15.461 1.00 86.44 685 HIS A O 1
ATOM 5387 N N . TRP A 1 686 ? -32.180 -36.211 -13.499 1.00 88.31 686 TRP A N 1
ATOM 5388 C CA . TRP A 1 686 ? -32.208 -34.799 -13.136 1.00 88.31 686 TRP A CA 1
ATOM 5389 C C . TRP A 1 686 ? -31.279 -33.957 -14.010 1.00 88.31 686 TRP A C 1
ATOM 5391 O O . TRP A 1 686 ? -31.696 -32.920 -14.522 1.00 88.31 686 TRP A O 1
ATOM 5401 N N . VAL A 1 687 ? -30.057 -34.442 -14.244 1.00 91.00 687 VAL A N 1
ATOM 5402 C CA . VAL A 1 687 ? -29.087 -33.819 -15.151 1.00 91.00 687 VAL A CA 1
ATOM 5403 C C . VAL A 1 687 ? -29.637 -33.760 -16.570 1.00 91.00 687 VAL A C 1
ATOM 5405 O O . VAL A 1 687 ? -29.611 -32.698 -17.176 1.00 91.00 687 VAL A O 1
ATOM 5408 N N . GLU A 1 688 ? -30.213 -34.854 -17.075 1.00 90.19 688 GLU A N 1
ATOM 5409 C CA . GLU A 1 688 ? -30.849 -34.875 -18.400 1.00 90.19 688 GLU A CA 1
ATOM 5410 C C . GLU A 1 688 ? -31.978 -33.837 -18.518 1.00 90.19 688 GLU A C 1
ATOM 5412 O O . GLU A 1 688 ? -32.142 -33.203 -19.559 1.00 90.19 688 GLU A O 1
ATOM 5417 N N . ARG A 1 689 ? -32.752 -33.640 -17.447 1.00 89.19 689 ARG A N 1
ATOM 5418 C CA . ARG A 1 689 ? -33.896 -32.727 -17.445 1.00 89.19 689 ARG A CA 1
ATOM 5419 C C . ARG A 1 689 ? -33.504 -31.252 -17.352 1.00 89.19 689 ARG A C 1
ATOM 5421 O O . ARG A 1 689 ? -34.102 -30.439 -18.053 1.00 89.19 689 ARG A O 1
ATOM 5428 N N . PHE A 1 690 ? -32.594 -30.901 -16.448 1.00 90.06 690 PHE A N 1
ATOM 5429 C CA . PHE A 1 690 ? -32.281 -29.502 -16.122 1.00 90.06 690 PHE A CA 1
ATOM 5430 C C . PHE A 1 690 ? -31.001 -28.990 -16.779 1.00 90.06 690 PHE A C 1
ATOM 5432 O O . PHE A 1 690 ? -30.864 -27.784 -16.965 1.00 90.06 690 PHE A O 1
ATOM 5439 N N . PHE A 1 691 ? -30.112 -29.892 -17.192 1.00 93.50 691 PHE A N 1
ATOM 5440 C CA . PHE A 1 691 ? -28.850 -29.578 -17.862 1.00 93.50 691 PHE A CA 1
ATOM 5441 C C . PHE A 1 691 ? -28.694 -30.408 -19.156 1.00 93.50 691 PHE A C 1
ATOM 5443 O O . PHE A 1 691 ? -27.703 -31.121 -19.323 1.00 93.50 691 PHE A O 1
ATOM 5450 N N . PRO A 1 692 ? -29.667 -30.351 -20.093 1.00 90.12 692 PRO A N 1
ATOM 5451 C CA . PRO A 1 692 ? -29.666 -31.194 -21.294 1.00 90.12 692 PRO A CA 1
ATOM 5452 C C . PRO A 1 692 ? -28.520 -30.875 -22.264 1.00 90.12 692 PRO A C 1
ATOM 5454 O O . PRO A 1 692 ? -28.171 -31.702 -23.104 1.00 90.12 692 PRO A O 1
ATOM 5457 N N . GLU A 1 693 ? -27.959 -29.669 -22.178 1.00 87.50 693 GLU A N 1
ATOM 5458 C CA . GLU A 1 693 ? -26.924 -29.176 -23.090 1.00 87.50 693 GLU A CA 1
ATOM 5459 C C . GLU A 1 693 ? -25.557 -29.792 -22.791 1.00 87.50 693 GLU A C 1
ATOM 5461 O O . GLU A 1 693 ? -24.825 -30.175 -23.707 1.00 87.50 693 GLU A O 1
ATOM 5466 N N . ARG A 1 694 ? -25.216 -29.908 -21.504 1.00 91.00 694 ARG A N 1
ATOM 5467 C CA . ARG A 1 694 ? -23.949 -30.463 -21.039 1.00 91.00 694 ARG A CA 1
ATOM 5468 C C . ARG A 1 694 ? -24.071 -30.912 -19.589 1.00 91.00 694 ARG A C 1
ATOM 5470 O O . ARG A 1 694 ? -24.703 -30.250 -18.772 1.00 91.00 694 ARG A O 1
ATOM 5477 N N . LYS A 1 695 ? -23.425 -32.035 -19.271 1.00 93.12 695 LYS A N 1
ATOM 5478 C CA . LYS A 1 695 ? -23.309 -32.526 -17.896 1.00 93.12 695 LYS A CA 1
ATOM 5479 C C . LYS A 1 695 ? -22.482 -31.525 -17.065 1.00 93.12 695 LYS A C 1
ATOM 5481 O O . LYS A 1 695 ? -21.355 -31.256 -17.480 1.00 93.12 695 LYS A O 1
ATOM 5486 N N . PRO A 1 696 ? -22.993 -31.020 -15.927 1.00 96.00 696 PRO A N 1
ATOM 5487 C CA . PRO A 1 696 ? -22.219 -30.155 -15.041 1.00 96.00 696 PRO A CA 1
ATOM 5488 C C . PRO A 1 696 ? -21.059 -30.903 -14.379 1.00 96.00 696 PRO A C 1
ATOM 5490 O O . PRO A 1 696 ? -21.187 -32.087 -14.050 1.00 96.00 696 PRO A O 1
ATOM 5493 N N . ASP A 1 697 ? -19.967 -30.188 -14.136 1.00 96.25 697 ASP A N 1
ATOM 5494 C CA . ASP A 1 697 ? -18.854 -30.629 -13.295 1.00 96.25 697 ASP A CA 1
ATOM 5495 C C . ASP A 1 697 ? -19.181 -30.407 -11.807 1.00 96.25 697 ASP A C 1
ATOM 5497 O O . ASP A 1 697 ? -18.866 -31.247 -10.959 1.00 96.25 697 ASP A O 1
ATOM 5501 N N . VAL A 1 698 ? -19.898 -29.316 -11.502 1.00 96.56 698 VAL A N 1
ATOM 5502 C CA . VAL A 1 698 ? -20.359 -28.940 -10.155 1.00 96.56 698 VAL A CA 1
ATOM 5503 C C . VAL A 1 698 ? -21.869 -28.685 -10.176 1.00 96.56 698 VAL A C 1
ATOM 5505 O O . VAL A 1 698 ? -22.371 -28.112 -11.139 1.00 96.56 698 VAL A O 1
ATOM 5508 N N . ILE A 1 699 ? -22.609 -29.075 -9.131 1.00 96.75 699 ILE A N 1
ATOM 5509 C CA . ILE A 1 699 ? -24.011 -28.663 -8.936 1.00 96.75 699 ILE A CA 1
ATOM 5510 C C . ILE A 1 699 ? -24.204 -28.029 -7.558 1.00 96.75 699 ILE A C 1
ATOM 5512 O O . ILE A 1 699 ? -23.954 -28.673 -6.541 1.00 96.75 699 ILE A O 1
ATOM 5516 N N . VAL A 1 700 ? -24.739 -26.809 -7.529 1.00 96.00 700 VAL A N 1
ATOM 5517 C CA . VAL A 1 700 ? -25.152 -26.094 -6.315 1.00 96.00 700 VAL A CA 1
ATOM 5518 C C . VAL A 1 700 ? -26.673 -26.204 -6.132 1.00 96.00 700 VAL A C 1
ATOM 5520 O O . VAL A 1 700 ? -27.430 -26.029 -7.092 1.00 96.00 700 VAL A O 1
ATOM 5523 N N . SER A 1 701 ? -27.127 -26.513 -4.910 1.00 94.38 701 SER A N 1
ATOM 5524 C CA . SER A 1 701 ? -28.551 -26.699 -4.562 1.00 94.38 701 SER A CA 1
ATOM 5525 C C . SER A 1 701 ? -28.908 -26.268 -3.137 1.00 94.38 701 SER A C 1
ATOM 5527 O O . SER A 1 701 ? -28.008 -26.124 -2.321 1.00 94.38 701 SER A O 1
ATOM 5529 N N . GLY A 1 702 ? -30.199 -26.078 -2.817 1.00 89.38 702 GLY A N 1
ATOM 5530 C CA . GLY A 1 702 ? -30.627 -25.517 -1.520 1.00 89.38 702 GLY A CA 1
ATOM 5531 C C . GLY A 1 702 ? -31.892 -26.105 -0.872 1.00 89.38 702 GLY A C 1
ATOM 5532 O O . GLY A 1 702 ? -32.037 -25.981 0.340 1.00 89.38 702 GLY A O 1
ATOM 5533 N N . ASP A 1 703 ? -32.752 -26.827 -1.602 1.00 87.25 703 ASP A N 1
ATOM 5534 C CA . ASP A 1 703 ? -34.089 -27.292 -1.149 1.00 87.25 703 ASP A CA 1
ATOM 5535 C C . ASP A 1 703 ? -34.105 -28.018 0.209 1.00 87.25 703 ASP A C 1
ATOM 5537 O O . ASP A 1 703 ? -35.040 -27.898 0.998 1.00 87.25 703 ASP A O 1
ATOM 5541 N N . THR A 1 704 ? -33.054 -28.772 0.534 1.00 85.81 704 THR A N 1
ATOM 5542 C CA . THR A 1 704 ? -33.053 -29.576 1.764 1.00 85.81 704 THR A CA 1
ATOM 5543 C C . THR A 1 704 ? -32.817 -28.760 3.036 1.00 85.81 704 THR A C 1
ATOM 5545 O O . THR A 1 704 ? -33.126 -29.252 4.126 1.00 85.81 704 THR A O 1
ATOM 5548 N N . HIS A 1 705 ? -32.260 -27.547 2.917 1.00 89.19 705 HIS A N 1
ATOM 5549 C CA . HIS A 1 705 ? -31.744 -26.738 4.027 1.00 89.19 705 HIS A CA 1
ATOM 5550 C C . HIS A 1 705 ? -30.685 -27.483 4.864 1.00 89.19 705 HIS A C 1
ATOM 5552 O O . HIS A 1 705 ? -30.535 -27.217 6.059 1.00 89.19 705 HIS A O 1
ATOM 5558 N N . ARG A 1 706 ? -29.989 -28.462 4.267 1.00 88.12 706 ARG A N 1
ATOM 5559 C CA . ARG A 1 706 ? -28.962 -29.279 4.921 1.00 88.12 706 ARG A CA 1
ATOM 5560 C C . ARG A 1 706 ? -27.641 -29.166 4.189 1.00 88.12 706 ARG A C 1
ATOM 5562 O O . ARG A 1 706 ? -27.574 -29.383 2.983 1.00 88.12 706 ARG A O 1
ATOM 5569 N N . GLU A 1 707 ? -26.604 -28.914 4.967 1.00 90.94 707 GLU A N 1
ATOM 5570 C CA . GLU A 1 707 ? -25.224 -28.841 4.521 1.00 90.94 707 GLU A CA 1
ATOM 5571 C C . GLU A 1 707 ? -24.802 -30.180 3.911 1.00 90.94 707 GLU A C 1
ATOM 5573 O O . GLU A 1 707 ? -24.952 -31.239 4.534 1.00 90.94 707 GLU A O 1
ATOM 5578 N N . ALA A 1 708 ? -24.271 -30.153 2.694 1.00 88.25 708 ALA A N 1
ATOM 5579 C CA . ALA A 1 708 ? -23.734 -31.335 2.041 1.00 88.25 708 ALA A CA 1
ATOM 5580 C C . ALA A 1 708 ? -22.663 -30.957 1.018 1.00 88.25 708 ALA A C 1
ATOM 5582 O O . ALA A 1 708 ? -22.878 -30.097 0.170 1.00 88.25 708 ALA A O 1
ATOM 5583 N N . ILE A 1 709 ? -21.539 -31.668 1.057 1.00 89.81 709 ILE A N 1
ATOM 5584 C CA . ILE A 1 709 ? -20.542 -31.682 -0.012 1.00 89.81 709 ILE A CA 1
ATOM 5585 C C . ILE A 1 709 ? -20.310 -33.147 -0.367 1.00 89.81 709 ILE A C 1
ATOM 5587 O O . ILE A 1 709 ? -19.930 -33.944 0.494 1.00 89.81 709 ILE A O 1
ATOM 5591 N N . ALA A 1 710 ? -20.579 -33.531 -1.612 1.00 87.75 710 ALA A N 1
ATOM 5592 C CA . ALA A 1 710 ? -20.416 -34.913 -2.051 1.00 87.75 710 ALA A CA 1
ATOM 5593 C C . ALA A 1 710 ? -20.177 -35.009 -3.556 1.00 87.75 710 ALA A C 1
ATOM 5595 O O . ALA A 1 710 ? -20.781 -34.282 -4.334 1.00 87.75 710 ALA A O 1
ATOM 5596 N N . THR A 1 711 ? -19.373 -35.981 -3.983 1.00 89.38 711 THR A N 1
ATOM 5597 C CA . THR A 1 711 ? -19.272 -36.342 -5.401 1.00 89.38 711 THR A CA 1
ATOM 5598 C C . THR A 1 711 ? -2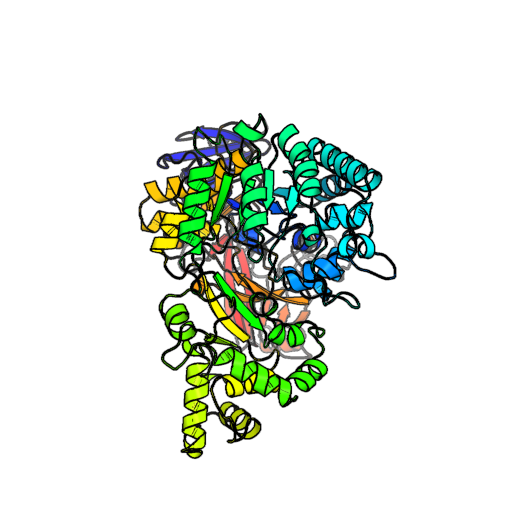0.252 -37.467 -5.721 1.00 89.38 711 THR A C 1
ATOM 5600 O O . THR A 1 711 ? -20.143 -38.559 -5.162 1.00 89.38 711 THR A O 1
ATOM 5603 N N . ILE A 1 712 ? -21.193 -37.226 -6.635 1.00 87.06 712 ILE A N 1
ATOM 5604 C CA . ILE A 1 712 ? -22.210 -38.198 -7.067 1.00 87.06 712 ILE A CA 1
ATOM 5605 C C . ILE A 1 712 ? -22.091 -38.371 -8.580 1.00 87.06 712 ILE A C 1
ATOM 5607 O O . ILE A 1 712 ? -22.160 -37.397 -9.321 1.00 87.06 712 ILE A O 1
ATOM 5611 N N . ASP A 1 713 ? -21.865 -39.601 -9.047 1.00 85.69 713 ASP A N 1
ATOM 5612 C CA . ASP A 1 713 ? -21.667 -39.925 -10.471 1.00 85.69 713 ASP A CA 1
ATOM 5613 C C . ASP A 1 713 ? -20.633 -39.031 -11.186 1.00 85.69 713 ASP A C 1
ATOM 5615 O O . ASP A 1 713 ? -20.765 -38.694 -12.368 1.00 85.69 713 ASP A O 1
ATOM 5619 N N . GLY A 1 714 ? -19.582 -38.643 -10.457 1.00 87.81 714 GLY A N 1
ATOM 5620 C CA . GLY A 1 714 ? -18.510 -37.774 -10.946 1.00 87.81 714 GLY A CA 1
ATOM 5621 C C . GLY A 1 714 ? -18.864 -36.286 -11.017 1.00 87.81 714 GLY A C 1
ATOM 5622 O O . GLY A 1 714 ? -18.085 -35.537 -11.587 1.00 87.81 714 GLY A O 1
ATOM 5623 N N . ILE A 1 715 ? -20.008 -35.868 -10.467 1.00 92.94 715 ILE A N 1
ATOM 5624 C CA . ILE A 1 715 ? -20.408 -34.462 -10.320 1.00 92.94 715 ILE A CA 1
ATOM 5625 C C . ILE A 1 715 ? -20.159 -34.037 -8.875 1.00 92.94 715 ILE A C 1
ATOM 5627 O O . ILE A 1 715 ? -20.555 -34.752 -7.951 1.00 92.94 715 ILE A O 1
ATOM 5631 N N . TYR A 1 716 ? -19.516 -32.892 -8.668 1.00 94.62 716 TYR A N 1
ATOM 5632 C CA . TYR A 1 716 ? -19.289 -32.327 -7.342 1.00 94.62 716 TYR A CA 1
ATOM 5633 C C . TYR A 1 716 ? -20.525 -31.541 -6.882 1.00 94.62 716 TYR A C 1
ATOM 5635 O O . TYR A 1 716 ? -20.828 -30.468 -7.390 1.00 94.62 716 TYR A O 1
ATOM 5643 N N . CYS A 1 717 ? -21.297 -32.102 -5.958 1.00 93.19 717 CYS A N 1
ATOM 5644 C CA . CYS A 1 717 ? -22.550 -31.528 -5.481 1.00 93.19 717 CYS A CA 1
ATOM 5645 C C . CYS A 1 717 ? -22.340 -30.780 -4.162 1.00 93.19 717 CYS A C 1
ATOM 5647 O O . CYS A 1 717 ? -21.830 -31.353 -3.195 1.00 93.19 717 CYS A O 1
ATOM 5649 N N . VAL A 1 718 ? -22.811 -29.536 -4.114 1.00 93.69 718 VAL A N 1
ATOM 5650 C CA . VAL A 1 718 ? -22.708 -28.638 -2.964 1.00 93.69 718 VAL A CA 1
ATOM 5651 C C . VAL A 1 718 ? -24.105 -28.163 -2.568 1.00 93.69 718 VAL A C 1
ATOM 5653 O O . VAL A 1 718 ? -24.879 -27.666 -3.387 1.00 93.69 718 VAL A O 1
ATOM 5656 N N . ASN A 1 719 ? -24.444 -28.318 -1.295 1.00 93.56 719 ASN A N 1
ATOM 5657 C CA . ASN A 1 719 ? -25.592 -27.684 -0.667 1.00 93.56 719 ASN A CA 1
ATOM 5658 C C . ASN A 1 719 ? -25.083 -26.931 0.564 1.00 93.56 719 ASN A C 1
ATOM 5660 O O . ASN A 1 719 ? -24.605 -27.582 1.496 1.00 93.56 719 ASN A O 1
ATOM 5664 N N . PRO A 1 720 ? -25.137 -25.588 0.583 1.00 91.44 720 PRO A N 1
ATOM 5665 C CA . PRO A 1 720 ? -24.588 -24.811 1.685 1.00 91.44 720 PRO A CA 1
ATOM 5666 C C . PRO A 1 720 ? -25.431 -24.911 2.960 1.00 91.44 720 PRO A C 1
ATOM 5668 O O . PRO A 1 720 ? -24.982 -24.433 3.991 1.00 91.44 720 PRO A O 1
ATOM 5671 N N . GLY A 1 721 ? -26.623 -25.517 2.910 1.00 90.56 721 GLY A N 1
ATOM 5672 C CA . GLY A 1 721 ? -27.598 -25.498 3.993 1.00 90.56 721 GLY A CA 1
ATOM 5673 C C . GLY A 1 721 ? -28.577 -24.336 3.846 1.00 90.56 721 GLY A C 1
ATOM 5674 O O . GLY A 1 721 ? -29.076 -24.066 2.755 1.00 90.56 721 GLY A O 1
ATOM 5675 N N . SER A 1 722 ? -28.908 -23.678 4.954 1.00 89.38 722 SER A N 1
ATOM 5676 C CA . SER A 1 722 ? -29.776 -22.496 4.946 1.00 89.38 722 SER A CA 1
ATOM 5677 C C . SER A 1 722 ? -29.245 -21.465 5.934 1.00 89.38 722 SER A C 1
ATOM 5679 O O . SER A 1 722 ? -29.017 -21.828 7.087 1.00 89.38 722 SER A O 1
ATOM 5681 N N . PRO A 1 723 ? -29.096 -20.188 5.539 1.00 88.50 723 PRO A N 1
ATOM 5682 C CA . PRO A 1 723 ? -28.539 -19.157 6.412 1.00 88.50 723 PRO A CA 1
ATOM 5683 C C . PRO A 1 723 ? -29.504 -18.727 7.522 1.00 88.50 723 PRO A C 1
ATOM 5685 O O . PRO A 1 723 ? -29.067 -18.260 8.572 1.00 88.50 723 PRO A O 1
ATOM 5688 N N . THR A 1 724 ? -30.810 -18.883 7.299 1.00 86.06 724 THR A N 1
ATOM 5689 C CA . THR A 1 724 ? -31.860 -18.350 8.180 1.00 86.06 724 THR A CA 1
ATOM 5690 C C . THR A 1 724 ? -32.839 -19.407 8.669 1.00 86.06 724 THR A C 1
ATOM 5692 O O . THR A 1 724 ? -33.548 -19.151 9.637 1.00 86.06 724 THR A O 1
ATOM 5695 N N . TYR A 1 725 ? -32.911 -20.580 8.033 1.00 86.12 725 TYR A N 1
ATOM 5696 C CA . TYR A 1 725 ? -33.868 -21.634 8.382 1.00 86.12 725 TYR A CA 1
ATOM 5697 C C . TYR A 1 725 ? -33.245 -23.042 8.283 1.00 86.12 725 TYR A C 1
ATOM 5699 O O . TYR A 1 725 ? -33.732 -23.890 7.526 1.00 86.12 725 TYR A O 1
ATOM 5707 N N . PRO A 1 726 ? -32.147 -23.319 9.017 1.00 86.94 726 PRO A N 1
ATOM 5708 C CA . PRO A 1 726 ? -31.404 -24.573 8.898 1.00 86.94 726 PRO A CA 1
ATOM 5709 C C . PRO A 1 726 ? -32.283 -25.795 9.198 1.00 86.94 726 PRO A C 1
ATOM 5711 O O . PRO A 1 726 ? -33.007 -25.855 10.197 1.00 86.94 726 PRO A O 1
ATOM 5714 N N . HIS A 1 727 ? -32.197 -26.802 8.322 1.00 83.69 727 HIS A N 1
ATOM 5715 C CA . HIS A 1 727 ? -32.888 -28.097 8.404 1.00 83.69 727 HIS A CA 1
ATOM 5716 C C . HIS A 1 727 ? -34.423 -28.012 8.496 1.00 83.69 727 HIS A C 1
ATOM 5718 O O . HIS A 1 727 ? -35.054 -28.998 8.888 1.00 83.69 727 HIS A O 1
ATOM 5724 N N . ASN A 1 728 ? -35.022 -26.876 8.121 1.00 80.69 728 ASN A N 1
ATOM 5725 C CA . ASN A 1 728 ? -36.462 -26.615 8.222 1.00 80.69 728 ASN A CA 1
ATOM 5726 C C . ASN A 1 728 ? -37.029 -26.740 9.651 1.00 80.69 728 ASN A C 1
ATOM 5728 O O . ASN A 1 728 ? -38.143 -27.230 9.846 1.00 80.69 728 ASN A O 1
ATOM 5732 N N . TYR A 1 729 ? -36.247 -26.348 10.662 1.00 76.50 729 TYR A N 1
ATOM 5733 C CA . TYR A 1 729 ? -36.709 -26.320 12.053 1.00 76.50 729 TYR A CA 1
ATOM 5734 C C . TYR A 1 729 ? -37.287 -24.953 12.434 1.00 76.50 729 TYR A C 1
ATOM 5736 O O . TYR A 1 729 ? -38.500 -24.769 12.372 1.00 76.50 729 TYR A O 1
ATOM 5744 N N . ASP A 1 730 ? -36.422 -24.003 12.793 1.00 75.62 730 ASP A N 1
ATOM 5745 C CA . ASP A 1 730 ? -36.774 -22.674 13.303 1.00 75.62 730 ASP A CA 1
ATOM 5746 C C . ASP A 1 730 ? -35.851 -21.609 12.701 1.00 75.62 730 ASP A C 1
ATOM 5748 O O . ASP A 1 730 ? -34.708 -21.911 12.341 1.00 75.62 730 ASP A O 1
ATOM 5752 N N . THR A 1 731 ? -36.337 -20.365 12.608 1.00 79.19 731 THR A N 1
ATOM 5753 C CA . THR A 1 731 ? -35.557 -19.240 12.077 1.00 79.19 731 THR A CA 1
ATOM 5754 C C . THR A 1 731 ? -34.423 -18.862 13.029 1.00 79.19 731 THR A C 1
ATOM 5756 O O . THR A 1 731 ? -34.679 -18.446 14.158 1.00 79.19 731 THR A O 1
ATOM 5759 N N . GLN A 1 732 ? -33.176 -19.018 12.580 1.00 79.19 732 GLN A N 1
ATOM 5760 C CA . GLN A 1 732 ? -31.948 -18.757 13.343 1.00 79.19 732 GLN A CA 1
ATOM 5761 C C . GLN A 1 732 ? -30.722 -18.729 12.416 1.00 79.19 732 GLN A C 1
ATOM 5763 O O . GLN A 1 732 ? -30.834 -19.114 11.253 1.00 79.19 732 GLN A O 1
ATOM 5768 N N . TYR A 1 733 ? -29.552 -18.343 12.940 1.00 81.62 733 TYR A N 1
ATOM 5769 C CA . TYR A 1 733 ? -28.291 -18.440 12.200 1.00 81.62 733 TYR A CA 1
ATOM 5770 C C . TYR A 1 733 ? -28.000 -19.887 11.789 1.00 81.62 733 TYR A C 1
ATOM 5772 O O . TYR A 1 733 ? -27.905 -20.788 12.629 1.00 81.62 733 TYR A O 1
ATOM 5780 N N . GLY A 1 734 ? -27.877 -20.098 10.484 1.00 88.81 734 GLY A N 1
ATOM 5781 C CA . GLY A 1 734 ? -27.504 -21.376 9.899 1.00 88.81 734 GLY A CA 1
ATOM 5782 C C . GLY A 1 734 ? -26.158 -21.284 9.202 1.00 88.81 734 GLY A C 1
ATOM 5783 O O . GLY A 1 734 ? -25.153 -21.004 9.846 1.00 88.81 734 GLY A O 1
ATOM 5784 N N . THR A 1 735 ? -26.119 -21.560 7.908 1.00 87.94 735 THR A N 1
ATOM 5785 C CA . THR A 1 735 ? -24.876 -21.812 7.169 1.00 87.94 735 THR A CA 1
ATOM 5786 C C . THR A 1 735 ? -24.842 -21.090 5.831 1.00 87.94 735 THR A C 1
ATOM 5788 O O . THR A 1 735 ? -25.876 -20.802 5.225 1.00 87.94 735 THR A O 1
ATOM 5791 N N . ILE A 1 736 ? -23.625 -20.798 5.379 1.00 90.31 736 ILE A N 1
ATOM 5792 C CA . ILE A 1 736 ? -23.310 -20.367 4.014 1.00 90.31 736 ILE A CA 1
ATOM 5793 C C . ILE A 1 736 ? -22.205 -21.258 3.449 1.00 90.31 736 ILE A C 1
ATOM 5795 O O . ILE A 1 736 ? -21.475 -21.900 4.204 1.00 90.31 736 ILE A O 1
ATOM 5799 N N . GLY A 1 737 ? -22.067 -21.291 2.126 1.00 84.44 737 GLY A N 1
ATOM 5800 C CA . GLY A 1 737 ? -20.999 -22.025 1.455 1.00 84.44 737 GLY A CA 1
ATOM 5801 C C . GLY A 1 737 ? -20.205 -21.130 0.518 1.00 84.44 737 GLY A C 1
ATOM 5802 O O . GLY A 1 737 ? -20.762 -20.205 -0.067 1.00 84.44 737 GLY A O 1
ATOM 5803 N N . PHE A 1 738 ? -18.925 -21.449 0.376 1.00 84.12 738 PHE A N 1
ATOM 5804 C CA . PHE A 1 738 ? -18.019 -20.885 -0.614 1.00 84.12 738 PHE A CA 1
ATOM 5805 C C . PHE A 1 738 ? -17.627 -21.985 -1.596 1.00 84.12 738 PHE A C 1
ATOM 5807 O O . PHE A 1 738 ? -17.542 -23.163 -1.229 1.00 84.12 738 PHE A O 1
ATOM 5814 N N . LEU A 1 739 ? -17.441 -21.594 -2.850 1.00 87.75 739 LEU A N 1
ATOM 5815 C CA . LEU A 1 739 ? -17.039 -22.470 -3.937 1.00 87.75 739 LEU A CA 1
ATOM 5816 C C . LEU A 1 739 ? -15.885 -21.792 -4.672 1.00 87.75 739 LEU A C 1
ATOM 5818 O O . LEU A 1 739 ? -16.118 -20.876 -5.454 1.00 87.75 739 LEU A O 1
ATOM 5822 N N . ASP A 1 740 ? -14.670 -22.255 -4.407 1.00 80.00 740 ASP A N 1
ATOM 5823 C CA . ASP A 1 740 ? -13.455 -21.785 -5.059 1.00 80.00 740 ASP A CA 1
ATOM 5824 C C . ASP A 1 740 ? -13.266 -22.561 -6.369 1.00 80.00 740 ASP A C 1
ATOM 5826 O O . ASP A 1 740 ? -13.238 -23.800 -6.377 1.00 80.00 740 ASP A O 1
ATOM 5830 N N . LEU A 1 741 ? -13.174 -21.837 -7.487 1.00 83.62 741 LEU A N 1
ATOM 5831 C CA . LEU A 1 741 ? -12.972 -22.388 -8.827 1.00 83.62 741 LEU A CA 1
ATOM 5832 C C . LEU A 1 741 ? -11.643 -21.864 -9.375 1.00 83.62 741 LEU A C 1
ATOM 5834 O O . LEU A 1 741 ? -11.470 -20.658 -9.487 1.00 83.62 741 LEU A O 1
ATOM 5838 N N . ASP A 1 742 ? -10.711 -22.759 -9.699 1.00 74.00 742 ASP A N 1
ATOM 5839 C CA . ASP A 1 742 ? -9.377 -22.380 -10.187 1.00 74.00 742 ASP A CA 1
ATOM 5840 C C . ASP A 1 742 ? -8.820 -23.444 -11.143 1.00 74.00 742 ASP A C 1
ATOM 5842 O O . ASP A 1 742 ? -8.814 -24.639 -10.825 1.00 74.00 742 ASP A O 1
ATOM 5846 N N . GLU A 1 743 ? -8.371 -23.022 -12.329 1.00 75.69 743 GLU A N 1
ATOM 5847 C CA . GLU A 1 743 ? -7.739 -23.861 -13.362 1.00 75.69 743 GLU A CA 1
ATOM 5848 C C . GLU A 1 743 ? -8.440 -25.222 -13.600 1.00 75.69 743 GLU A C 1
ATOM 5850 O O . GLU A 1 743 ? -7.806 -26.285 -13.670 1.00 75.69 743 GLU A O 1
ATOM 5855 N N . GLY A 1 744 ? -9.772 -25.228 -13.721 1.00 81.81 744 GLY A N 1
ATOM 5856 C CA . GLY A 1 744 ? -10.538 -26.455 -13.949 1.00 81.81 744 GLY A CA 1
ATOM 5857 C C . GLY A 1 744 ? -10.724 -27.344 -12.710 1.00 81.81 744 GLY A C 1
ATOM 5858 O O . GLY A 1 744 ? -11.036 -28.532 -12.850 1.00 81.81 744 GLY A O 1
ATOM 5859 N N . LYS A 1 745 ? -10.515 -26.821 -11.498 1.00 80.38 745 LYS A N 1
ATOM 5860 C CA . LYS A 1 745 ? -10.777 -27.507 -10.222 1.00 80.38 745 LYS A CA 1
ATOM 5861 C C . LYS A 1 745 ? -11.797 -26.738 -9.394 1.00 80.38 745 LYS A C 1
ATOM 5863 O O . LYS A 1 745 ? -11.844 -25.518 -9.444 1.00 80.38 745 LYS A O 1
ATOM 5868 N N . ALA A 1 746 ? -12.593 -27.482 -8.630 1.00 86.44 746 ALA A N 1
ATOM 5869 C CA . ALA A 1 746 ? -13.576 -26.937 -7.706 1.00 86.44 746 ALA A CA 1
ATOM 5870 C C . ALA A 1 746 ? -13.311 -27.447 -6.291 1.00 86.44 746 ALA A C 1
ATOM 5872 O O . ALA A 1 746 ? -13.188 -28.659 -6.082 1.00 86.44 746 ALA A O 1
ATOM 5873 N N . GLU A 1 747 ? -13.284 -26.533 -5.330 1.00 81.00 747 GLU A N 1
ATOM 5874 C CA . GLU A 1 747 ? -13.228 -26.832 -3.903 1.00 81.00 747 GLU A CA 1
ATOM 5875 C C . GLU A 1 747 ? -14.358 -26.086 -3.193 1.00 81.00 747 GLU A C 1
ATOM 5877 O O . GLU A 1 747 ? -14.563 -24.896 -3.401 1.00 81.00 747 GLU A O 1
ATOM 5882 N N . ALA A 1 748 ? -15.146 -26.802 -2.390 1.00 82.62 748 ALA A N 1
ATOM 5883 C CA . ALA A 1 748 ? -16.239 -26.205 -1.639 1.00 82.62 748 ALA A CA 1
ATOM 5884 C C . ALA A 1 748 ? -15.950 -26.241 -0.144 1.00 82.62 748 ALA A C 1
ATOM 5886 O O . ALA A 1 748 ? -15.448 -27.232 0.396 1.00 82.62 748 ALA A O 1
ATOM 5887 N N . SER A 1 749 ? -16.354 -25.181 0.539 1.00 77.31 749 SER A N 1
ATOM 5888 C CA . SER A 1 749 ? -16.299 -25.073 1.989 1.00 77.31 749 SER A CA 1
ATOM 5889 C C . SER A 1 749 ? -17.632 -24.550 2.515 1.00 77.31 749 SER A C 1
ATOM 5891 O O . SER A 1 749 ? -18.321 -23.772 1.863 1.00 77.31 749 SER A O 1
ATOM 5893 N N . ILE A 1 750 ? -18.045 -25.027 3.688 1.00 81.25 750 ILE A N 1
ATOM 5894 C CA . ILE A 1 750 ? -19.264 -24.565 4.361 1.00 81.25 750 ILE A CA 1
ATOM 5895 C C . ILE A 1 750 ? -18.853 -23.941 5.681 1.00 81.25 750 ILE A C 1
ATOM 5897 O O . ILE A 1 750 ? -17.971 -24.453 6.378 1.00 81.25 750 ILE A O 1
ATOM 5901 N N . PHE A 1 751 ? -19.507 -22.838 6.018 1.00 77.44 751 PHE A N 1
ATOM 5902 C CA . PHE A 1 751 ? -19.281 -22.100 7.242 1.00 77.44 751 PHE A CA 1
ATOM 5903 C C . PHE A 1 751 ? -20.581 -21.944 8.017 1.00 77.44 751 PHE A C 1
ATOM 5905 O O . PHE A 1 751 ? -21.639 -21.635 7.466 1.00 77.44 751 PHE A O 1
ATOM 5912 N N . GLN A 1 752 ? -20.472 -22.134 9.324 1.00 84.19 752 GLN A N 1
ATOM 5913 C CA . GLN A 1 752 ? -21.498 -21.792 10.290 1.00 84.19 752 GLN A CA 1
ATOM 5914 C C . GLN A 1 752 ? -21.539 -20.272 10.444 1.00 84.19 752 GLN A C 1
ATOM 5916 O O . GLN A 1 752 ? -20.534 -19.666 10.820 1.00 84.19 752 GLN A O 1
ATOM 5921 N N . ILE A 1 753 ? -22.711 -19.682 10.225 1.00 79.62 753 ILE A N 1
ATOM 5922 C CA . ILE A 1 753 ? -22.995 -18.313 10.644 1.00 79.62 753 ILE A CA 1
ATOM 5923 C C . ILE A 1 753 ? -23.135 -18.328 12.160 1.00 79.62 753 ILE A C 1
ATOM 5925 O O . ILE A 1 753 ? -23.921 -19.095 12.727 1.00 79.62 753 ILE A O 1
ATOM 5929 N N . VAL A 1 754 ? -22.350 -17.490 12.808 1.00 71.12 754 VAL A N 1
ATOM 5930 C CA . VAL A 1 754 ? -22.434 -17.203 14.235 1.00 71.12 754 VAL A CA 1
ATOM 5931 C C . VAL A 1 754 ? -22.734 -15.721 14.404 1.00 71.12 754 VAL A C 1
ATOM 5933 O O . VAL A 1 754 ? -22.691 -14.957 13.442 1.00 71.12 754 VAL A O 1
ATOM 5936 N N . GLU A 1 755 ? -23.070 -15.309 15.619 1.00 59.09 755 GLU A N 1
ATOM 5937 C CA . GLU A 1 755 ? -23.397 -13.908 15.895 1.00 59.09 755 GLU A CA 1
ATOM 5938 C C . GLU A 1 755 ? -22.225 -12.972 15.538 1.00 59.09 755 GLU A C 1
ATOM 5940 O O . GLU A 1 755 ? -22.438 -11.846 15.103 1.00 59.09 755 GLU A O 1
ATOM 5945 N N . GLU A 1 756 ? -20.992 -13.482 15.617 1.00 49.22 756 GLU A N 1
ATOM 5946 C CA . GLU A 1 756 ? -19.735 -12.766 15.379 1.00 49.22 756 GLU A CA 1
ATOM 5947 C C . GLU A 1 756 ? -19.189 -12.850 13.938 1.00 49.22 756 GLU A C 1
ATOM 5949 O O . GLU A 1 756 ? -18.088 -12.361 13.666 1.00 49.22 756 GLU A O 1
ATOM 5954 N N . GLY A 1 757 ? -19.909 -13.492 13.010 1.00 58.03 757 GLY A N 1
ATOM 5955 C CA . GLY A 1 757 ? -19.476 -13.684 11.623 1.00 58.03 757 GLY A CA 1
ATOM 5956 C C . GLY A 1 757 ? -19.601 -15.135 11.168 1.00 58.03 757 GLY A C 1
ATOM 5957 O O . GLY A 1 757 ? -20.674 -15.728 11.255 1.00 58.03 757 GLY A O 1
ATOM 5958 N N . ILE A 1 758 ? -18.512 -15.714 10.651 1.00 67.19 758 ILE A N 1
ATOM 5959 C CA . ILE A 1 758 ? -18.509 -17.091 10.141 1.00 67.19 758 ILE A CA 1
ATOM 5960 C C . ILE A 1 758 ? -17.336 -17.910 10.684 1.00 67.19 758 ILE A C 1
ATOM 5962 O O . ILE A 1 758 ? -16.222 -17.407 10.833 1.00 67.19 758 ILE A O 1
ATOM 5966 N N . ILE A 1 759 ? -17.578 -19.190 10.964 1.00 63.38 759 ILE A N 1
ATOM 5967 C CA . ILE A 1 759 ? -16.552 -20.169 11.359 1.00 63.38 759 ILE A CA 1
ATOM 5968 C C . ILE A 1 759 ? -16.672 -21.435 10.502 1.00 63.38 759 ILE A C 1
ATOM 5970 O O . ILE A 1 759 ? -17.780 -21.741 10.055 1.00 63.38 759 ILE A O 1
ATOM 5974 N N . PRO A 1 760 ? -15.579 -22.187 10.254 1.00 69.75 760 PRO A N 1
ATOM 5975 C CA . PRO A 1 760 ? -15.655 -23.429 9.487 1.00 69.75 760 PRO A CA 1
ATOM 5976 C C . PRO A 1 760 ? -16.709 -24.379 10.056 1.00 69.75 760 PRO A C 1
ATOM 5978 O O . PRO A 1 760 ? -16.807 -24.546 11.275 1.00 69.75 760 PRO A O 1
ATOM 5981 N N . PHE A 1 761 ? -17.505 -24.989 9.180 1.00 74.62 761 PHE A N 1
ATOM 5982 C CA . PHE A 1 761 ? -18.544 -25.920 9.593 1.00 74.62 761 PHE A CA 1
ATOM 5983 C C . PHE A 1 761 ? -17.921 -27.206 10.147 1.00 74.62 761 PHE A C 1
ATOM 5985 O O . PHE A 1 761 ? -17.183 -27.911 9.456 1.00 74.62 761 PHE A O 1
ATOM 5992 N N . ASP A 1 762 ? -18.212 -27.504 11.411 1.00 79.69 762 ASP A N 1
ATOM 5993 C CA . ASP A 1 762 ? -17.765 -28.728 12.069 1.00 79.69 762 ASP A CA 1
ATOM 5994 C C . ASP A 1 762 ? -18.737 -29.871 11.747 1.00 79.69 762 ASP A C 1
ATOM 5996 O O . ASP A 1 762 ? -19.855 -29.933 12.264 1.00 79.69 762 ASP A O 1
ATOM 6000 N N . TRP A 1 763 ? -18.297 -30.778 10.873 1.00 80.88 763 TRP A N 1
ATOM 6001 C CA . TRP A 1 763 ? -19.077 -31.927 10.410 1.00 80.88 763 TRP A CA 1
ATOM 6002 C C . TRP A 1 763 ? -19.352 -32.972 11.502 1.00 80.88 763 TRP A C 1
ATOM 6004 O O . TRP A 1 763 ? -20.299 -33.753 11.368 1.00 80.88 763 TRP A O 1
ATOM 6014 N N . ASP A 1 764 ? -18.549 -32.989 12.570 1.00 78.75 764 ASP A N 1
ATOM 6015 C CA . ASP A 1 764 ? -18.624 -33.975 13.651 1.00 78.75 764 ASP A CA 1
ATOM 6016 C C . ASP A 1 764 ? -19.328 -33.423 14.904 1.00 78.75 764 ASP A C 1
ATOM 6018 O O . ASP A 1 764 ? -19.854 -34.193 15.720 1.00 78.75 764 ASP A O 1
ATOM 6022 N N . ALA A 1 765 ? -19.373 -32.098 15.073 1.00 73.81 765 ALA A N 1
ATOM 6023 C CA . ALA A 1 765 ? -20.073 -31.460 16.182 1.00 73.81 765 ALA A CA 1
ATOM 6024 C C . ALA A 1 765 ? -21.598 -31.454 16.013 1.00 73.81 765 ALA A C 1
ATOM 6026 O O . ALA A 1 765 ? -22.165 -31.528 14.924 1.00 73.81 765 ALA A O 1
ATOM 6027 N N . ILE A 1 766 ? -22.298 -31.326 17.145 1.00 65.38 766 ILE A N 1
ATOM 6028 C CA . ILE A 1 766 ? -23.728 -31.016 17.153 1.00 65.38 766 ILE A CA 1
ATOM 6029 C C . ILE A 1 766 ? -23.855 -29.512 16.881 1.00 65.38 766 ILE A C 1
ATOM 6031 O O . ILE A 1 766 ? -23.459 -28.731 17.749 1.00 65.38 766 ILE A O 1
ATOM 6035 N N . PRO A 1 767 ? -24.418 -29.088 15.736 1.00 62.81 767 PRO A N 1
ATOM 6036 C CA . PRO A 1 767 ? -24.480 -27.673 15.403 1.00 62.81 767 PRO A CA 1
ATOM 6037 C C . PRO A 1 767 ? -25.343 -26.898 16.410 1.00 62.81 767 PRO A C 1
ATOM 6039 O O . PRO A 1 767 ? -26.291 -27.477 16.962 1.00 62.81 767 PRO A O 1
ATOM 6042 N N . PRO A 1 768 ? -25.090 -25.595 16.627 1.00 61.69 768 PRO A N 1
ATOM 6043 C CA . PRO A 1 768 ? -25.801 -24.785 17.619 1.00 61.69 768 PRO A CA 1
ATOM 6044 C C . PRO A 1 768 ? -27.332 -24.848 17.498 1.00 61.69 768 PRO A C 1
ATOM 6046 O O . PRO A 1 768 ? -28.031 -24.931 18.511 1.00 61.69 768 PRO A O 1
ATOM 6049 N N . TRP A 1 769 ? -27.861 -24.933 16.273 1.00 62.31 769 TRP A N 1
ATOM 6050 C CA . TRP A 1 769 ? -29.302 -25.055 16.010 1.00 62.31 769 TRP A CA 1
ATOM 6051 C C . TRP A 1 769 ? -29.940 -26.374 16.477 1.00 62.31 769 TRP A C 1
ATOM 6053 O O . TRP A 1 769 ? -31.163 -26.477 16.539 1.00 62.31 769 TRP A O 1
ATOM 6063 N N . LYS A 1 770 ? -29.152 -27.403 16.822 1.00 63.28 770 LYS A N 1
ATOM 6064 C CA . LYS A 1 770 ? -29.647 -28.641 17.457 1.00 63.28 770 LYS A CA 1
ATOM 6065 C C . LYS A 1 770 ? -29.629 -28.589 18.987 1.00 63.28 770 LYS A C 1
ATOM 6067 O O . LYS A 1 770 ? -30.255 -29.445 19.609 1.00 63.28 770 LYS A O 1
ATOM 6072 N N . LEU A 1 771 ? -28.912 -27.637 19.589 1.00 62.44 771 LEU A N 1
ATOM 6073 C CA . LEU A 1 771 ? -28.770 -27.522 21.046 1.00 62.44 771 LEU A CA 1
ATOM 6074 C C . LEU A 1 771 ? -29.953 -26.789 21.698 1.00 62.44 771 LEU A C 1
ATOM 6076 O O . LEU A 1 771 ? -30.216 -26.990 22.882 1.00 62.44 771 LEU A O 1
ATOM 6080 N N . ARG A 1 772 ? -30.691 -25.976 20.932 1.00 53.69 772 ARG A N 1
ATOM 6081 C CA . ARG A 1 772 ? -31.934 -25.319 21.360 1.00 53.69 772 ARG A CA 1
ATOM 6082 C C . ARG A 1 772 ? -33.141 -26.187 20.972 1.00 53.69 772 ARG A C 1
ATOM 6084 O O . ARG A 1 772 ? -33.747 -25.973 19.928 1.00 53.69 772 ARG A O 1
ATOM 6091 N N . ARG A 1 773 ? -33.467 -27.195 21.783 1.00 46.53 773 ARG A N 1
ATOM 6092 C CA . ARG A 1 773 ? -34.735 -27.945 21.716 1.00 46.53 773 ARG A CA 1
ATOM 6093 C C . ARG A 1 773 ? -35.350 -28.119 23.091 1.00 46.53 773 ARG A C 1
ATOM 6095 O O . ARG A 1 773 ? -34.581 -28.413 24.033 1.00 46.53 773 ARG A O 1
#

InterPro domains:
  IPR000979 Phosphodiesterase MJ0936/Vps29 [TIGR00040] (602-748)
  IPR011059 Metal-dependent hydrolase, composite domain superfamily [SSF51338] (2-560)
  IPR024654 Calcineurin-like phosphoesterase domain, lpxH-type [PF12850] (598-743)
  IPR029052 Metallo-dependent phosphatase-like [G3DSA:3.60.21.10] (589-759)
  IPR029052 Metallo-dependent phosphatase-like [SSF56300] (604-752)
  IPR032466 Metal-dependent hydrolase [SSF51556] (60-539)
  IPR050378 Metallo-dependent Hydrolases Superfamily [PTHR11647] (6-108)